Protein AF-A0A8K1LSV9-F1 (afdb_monomer_lite)

Organism: NCBI:txid364589

Secondary structure (DSSP, 8-state):
------S--S---EEEEE-SS-----S------SS----EETTEETHHHHTTT----EEEEE-HHHHSS-HHHHHHHHHHHHHHHHHHHHHHHHHH---GGG-EEEEETHHHHHHHHHHHHSTT-SEEEEES-B-TTTTT--GGGS--GGGSSEEEEE-SSBS-TTTT---B--S--SSEEE-GGGTT--TT------------HHHHHHHHTTT-TTTTSHHHHHHHHHH-TTS------SSHHHHHHHHHHHHHHHHHS--PPPPEEEETTTEEEE-TTTTSSBTTBSS--PPPPTTTTT-EEEEE-TTTTTS-EEE-STTTHHHHHSS--TTS-EEEEE--TT--SSSTHHHHHHHHHHHHS--EEEEEE-HHHHSS-HHHHHHHHHHHHHHHHHHHHHHHHHH---GGGEEEEEETHHHHHHHHHHHHSTT-SEEEEES-B-TTTTT--GGGS--GGGSSSEEEE-SS---TTB--SB--S--SSEEEEETTSS--SS------B--TTTHHHHTT-TTS---HHHHHHHHHHHHHHH-GGG-B-EE-SSHHHHHTTTT-S--TT--PBSGGGGGG-TTTTS-SS-EEEE---SSTT---EEEEEEEEEEE-SEEEEEEEEEEE-SSS-EEEEEEEEEEEETT-EEEEEEEESS-TTT--EEEEEEEEPTTS-TT--EEEEEEEEEETTT--EEEE-----S----------------------S--------PPPPPEEEETTTEEEE-TTTTSSSSSS-S--PPPPHHHH--EEEEEETTEEEEEEEEBTTBTHHHHTSS--TTSEEEEEE-----TT-TTHHHHHHHHHHHHS-EEEEEEE-HHHHSS-HHHHHHHHHHHHHHHHHHHHHHHHHH---GGGEEEEEETTHHHHHHHHHHHSTT-SEEEEES-B-TTTTTS-TTTS--GGGSS-EEEE-SS-S-HHHH---B--S--SSEEEEETTSSS-TT-PPPP--S---HHHHHTT-S---THHHHHHHHHHHHHTT-TTTTBPEE-S-HHHHHTTTT-S--TT--PBSSTTGGGGTTT-SSS-EEEEE---SSSS---EEEEEEEEEEESS-EEEEEEEEEE-SS-B---EEEEEEEE-TT-EEEEEEEESS---S--EEEEEEE-SS--TT---EEEEEEEEEETTS-EEEEE--TT-----SS---EE-------------------------------------------------------------------

Radius of gyration: 41.73 Å; chains: 1; bounding 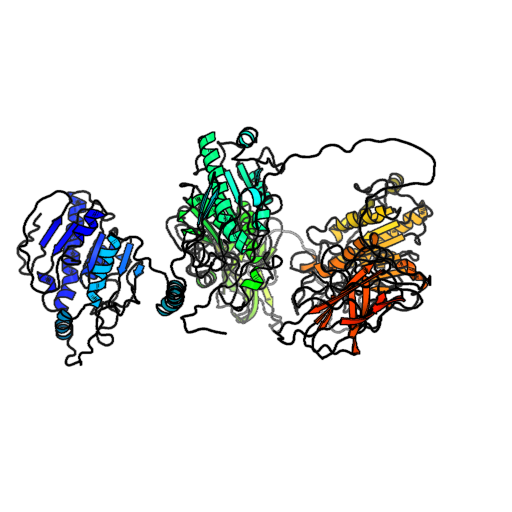box: 132×110×120 Å

Sequence (1258 aa):
MEMRGSDLGTGGIDIAILGQKGMGIPEALAEPSGFATAIKYQGVSIDKFMFHSEDVNCILTDWRGGSSGLYTDAVNNVRVVGAELEYLVNFLEKEYGYSPANIHFIGHSLGAHVAGEAGRRKPGIGRITGLDPAGPLFQYTPAMVRLDPSDAKFVDIIHTHAGHLFFDFAPGILQTCGHLDFYPNGGKKMPGCNQLRVPPATRDINDLMRAYRSFGCGHKRSLRYYAESIITPNGFVGYRCDTYREFVLVVGMWIVAFYLLGRVAGKEVCYPRLGCFTDDPPWSGVPGRLLTGLPESPEEMNISFSLYTRETGNNSQVISAINSSTIQKSHFSSHRRTSFIIHGFGSTGKTGWVVEMCLLLLEVENINCIAVDWKEGAKGTYVSAVNNIRVLGAEVAYFITTLQKMFGYSPYEIHLIGHSLGAHTAGEAGRRIRGIRRITGLDPAGPYFEGTPPMVRLDPTDANFVDVIHSNAAHFPAAGLGMYNTTGHLDFYPNGGTVMPGCTDLIPEMRQSDFEAIIADTTLFGGCHHSRSHEFYFASILYPTGFLAYPCKSYEDFKKGICFPCPQEGCPMMGHYADRFPDKLKRVDQKYFLNTAGDEPFATWRQKVFIKLSGVKKTRGDINLVYYDTQGNSKEYEVANGDLTQDDIYTEYLDVEINPRNTTKIEFLWNKAIFSLLWARLGAETVNIIHGADGHRSETVPFCSLCCCSEFSSPTQEHCPQKTLWDEAAAAQGQVIPGAGDEVCFDRLGCFTDDVPWSGTVERPIHKLPWKPENVETRFLLYTRENPDDFQEVSAVDNSTIEASNFNASRKTKFIVHGFIDNGEENWLSDMCQRMLTVEDVNCFCVSWRRGALCQYTQASNNIRVVGAEIAYFVNVLMDDYDYSPADVHIIGHSLGAHAAGEAGRRRPGIGRITGLDPAQPYFQGTPIEVRLDKTDADFVDVIHTDSAPTIPNLGFGIRPAIGHIDFYPNGGEEMPGCDKNALSQIVDIDGIWEGTRDFVACNHLRSYKYYSDSIIYPDGFLGYPCASYDLFQEGNCFPCPEGGCPNMGHYADRHKDQFKNDFVKLYLNTAETKDFPLWRYKITVTLSGKSKVRGYVNVALYGEDGNTKQYQITKGTLRPDNSYTAYIDADVNVGDITKVKFLWNNNWINPTFPKLGAETITVEVGENRKVTFHADEKLNTLQASKAQVVYQNFYSIRIQGKCFNDANSKSKIEVVDRDCVLPAATIQECCLALEGGFIHYYEELLEMEWSPSETKK

Foldseek 3Di:
DAPDDDDDPADDKGKDKDADDDDDDDPPDDDDFFFDDQLDDVNHHLVVLCNVQHRDIDMDIDPCRQGRDFNVSVLVCLLVLLVVLLVVVCCCCPVPVDFQLPDEAEAAASGLFSLLSNLVSPPAHNEYEYQQYFQVPPAPDDCNSGAAQRSYPFYEYEAQQDDDCVPLVGGGHNDDGGPYYHCVVNRRHDPPQDDDDDDDPDPDPRVSVVVCSPRPPRSSVSSVVVSVCSVVVPPDDDDDDPGVVVVCVQVVVVVVLPVVDDDDFFDKDQDPLQGIDTCPPPNECHVLHPPAGAADDPVQLVKWKWKDFPVCQLNTQIAALVPNVSCVVDPDDLVFFEEEEAEAAQDFQNDDLNSVVRNLCNVQGGHIYIRIGRNSQRDAFNRNVLNHLLVLLSRLLSSVVSCCVPPVRDLLSYEYEAAASGLFSLLSNLVSPPANNEYEYQQHFCRSPASGDCNSGAAQRSYPFYEYEQQQCDDPLQDGRGPVFDRGLEYEQAVQRRHAALFDDGRDRDDPVCVVVVSRDPVPPPGPSRCVSSLLQSLCSVQVQLQWWFFDPGVVCVQVCVRFAPDPQFTAGPHPRRVVRPCSNVDGRTYIYDYFHSDPVRGWWKKKKKFQKDFDQKWFFWKWKWWAFQVGDIDIGTQDGTIDGNVDIGIHIDGHPHDPVGTPDMAIDTDHDPPTDPPTDMDTPWMWMQTRGPRDIDTDHHDDPDDDDDDDDDDDDDDDDDDDDDDDDDDPDDDDDDDFFDKDQDPLLGMDTQPPPNECDPQHPDREAADDCVQLVKWKWKDFLVRLPHTQTDALVDCVSVVVDPDDLVFFEEEEAEAFDDPPCVCLQSLLSSLLNVQGGYTRIDIDRPSQQQAFPSRVLNNLLVLLSRLLSSVVSCCPVPVHFLLSYEYEAAASRQFSLQSNLVSHPARNEYEYQQYFCGSEAPGPSNRGHAQRSYLFYEYEAQQCDPCAFFNRGGPPDQGGLEYECAVQRHHAAQFDGDDGHRDDDRRCVSNVNDDDRCVRSVVSSVLQSLCSVVVPQAFWFFDPGPVCVQVPVRDAHDPLGTAGPHDRNVVCSVVRRPDYTYTYDYFHNDPPTGWWKKKKKFAKAFDDKDFWWKWKKFAADFGIFDIDTQDGGTDDHRDMTMHMDITPDDRDGTFKMKMDIDHDDDDPVQTDMDTQKMWMATNRRDIDMWGDDPPPDDDGPDDDIDMTGDDDDDDDDDDDDDDDDDDDDDDDDDDDDDDDDDDDDDDDDDDDDDDDDDDDDDDDDDDDDDDDDD

pLDDT: mean 77.17, std 22.93, range [21.11, 98.81]

InterPro domains:
  IPR000734 Triacylglycerol lipase family [PR00821] (801-820)
  IPR000734 Triacylglycerol lipase family [PR00821] (822-836)
  IPR000734 Triacylglycerol lipase family [PR00821] (845-860)
  IPR000734 Triacylglycerol lipase family [PR00821] (865-884)
  IPR000734 Triacylglycerol lipase family [PR00821] (888-906)
  IPR000734 Triacylglycerol lipase family [PR00821] (1003-1018)
  IPR000734 Triacylglycerol lipase family [PR00821] (1033-1050)
  IPR000734 Triacylglycerol lipase family [PR00821] (1076-1091)
  IPR000734 Triacylglycerol lipase family [PR00821] (1124-1145)
  IPR000734 Triacylglycerol lipase family [PTHR11610] (717-1145)
  IPR001024 PLAT/LH2 domain [PF01477] (1082-1184)
  IPR001024 PLAT/LH2 domain [PS50095] (1080-1194)
  IPR001024 PLAT/LH2 domain [SM00308] (1080-1194)
  IPR002331 Pancreatic lipase [PR00823] (743-760)
  IPR002331 Pancreatic lipase [PR00823] (760-771)
  IPR002331 Pancreatic lipase [PR00823] (780-792)
  IPR002331 Pancreatic lipase [PR00823] (798-812)
  IPR002331 Pancreatic lipase [PR00823] (821-840)
  IPR002331 Pancreatic lipase [PR00823] (844-863)
  IPR002331 Pancreatic lipase [PR00823] (947-964)

Structure (mmCIF, N/CA/C/O backbone):
data_AF-A0A8K1LSV9-F1
#
_entry.id   AF-A0A8K1LSV9-F1
#
loop_
_atom_site.group_PDB
_atom_site.id
_atom_site.type_symbol
_atom_site.label_atom_id
_atom_site.label_alt_id
_atom_site.label_comp_id
_atom_site.label_asym_id
_atom_site.label_entity_id
_atom_site.label_seq_id
_atom_site.pdbx_PDB_ins_code
_atom_site.Cartn_x
_atom_site.Cartn_y
_atom_site.Cartn_z
_atom_site.occupancy
_atom_site.B_iso_or_equiv
_atom_site.auth_seq_id
_atom_site.auth_comp_id
_atom_site.auth_asym_id
_atom_site.auth_atom_id
_atom_site.pdbx_PDB_model_num
ATOM 1 N N . MET A 1 1 ? 27.856 28.540 60.472 1.00 27.28 1 MET A N 1
ATOM 2 C CA . MET A 1 1 ? 29.181 29.189 60.579 1.00 27.28 1 MET A CA 1
ATOM 3 C C . MET A 1 1 ? 28.986 30.659 60.267 1.00 27.28 1 MET A C 1
ATOM 5 O O . MET A 1 1 ? 28.314 30.929 59.284 1.00 27.28 1 MET A O 1
ATOM 9 N N . GLU A 1 2 ? 29.544 31.584 61.047 1.00 24.48 2 GLU A N 1
ATOM 10 C CA . GLU A 1 2 ? 29.755 32.949 60.545 1.00 24.48 2 GLU A CA 1
ATOM 11 C C . GLU A 1 2 ? 31.036 32.949 59.698 1.00 24.48 2 GLU A C 1
ATOM 13 O O . GLU A 1 2 ? 32.118 32.710 60.233 1.00 24.48 2 GLU A O 1
ATOM 18 N N . MET A 1 3 ? 30.937 33.224 58.396 1.00 30.66 3 MET A N 1
ATOM 19 C CA . MET A 1 3 ? 32.102 33.598 57.587 1.00 30.66 3 MET A CA 1
ATOM 20 C C . MET A 1 3 ? 32.264 35.120 57.640 1.00 30.66 3 MET A C 1
ATOM 22 O O . MET A 1 3 ? 31.788 35.835 56.764 1.00 30.66 3 MET A O 1
ATOM 26 N N . ARG A 1 4 ? 32.923 35.638 58.683 1.00 31.64 4 ARG A N 1
ATOM 27 C CA . ARG A 1 4 ? 33.280 37.064 58.735 1.00 31.64 4 ARG A CA 1
ATOM 28 C C . ARG A 1 4 ? 34.528 37.320 57.892 1.00 31.64 4 ARG A C 1
ATOM 30 O O . ARG A 1 4 ? 35.645 37.196 58.388 1.00 31.64 4 ARG A O 1
ATOM 37 N N . GLY A 1 5 ? 34.323 37.679 56.625 1.00 30.38 5 GLY A N 1
ATOM 38 C CA . GLY A 1 5 ? 35.369 38.270 55.789 1.00 30.38 5 GLY A CA 1
ATOM 39 C C . GLY A 1 5 ? 35.896 39.563 56.423 1.00 30.38 5 GLY A C 1
ATOM 40 O O . GLY A 1 5 ? 35.119 40.391 56.898 1.00 30.38 5 GLY A O 1
ATOM 41 N N . SER A 1 6 ? 37.218 39.712 56.484 1.00 30.22 6 SER A N 1
ATOM 42 C CA . SER A 1 6 ? 37.892 40.807 57.189 1.00 30.22 6 SER A CA 1
ATOM 43 C C . SER A 1 6 ? 38.144 42.033 56.306 1.00 30.22 6 SER A C 1
ATOM 45 O O . SER A 1 6 ? 38.692 41.903 55.214 1.00 30.22 6 SER A O 1
ATOM 47 N N . ASP A 1 7 ? 37.861 43.218 56.850 1.00 33.72 7 ASP A N 1
ATOM 48 C CA . ASP A 1 7 ? 38.488 44.504 56.507 1.00 33.72 7 ASP A CA 1
ATOM 49 C C . ASP A 1 7 ? 38.470 44.970 55.034 1.00 33.72 7 ASP A C 1
ATOM 51 O O . ASP A 1 7 ? 39.445 45.530 54.531 1.00 33.72 7 ASP A O 1
ATOM 55 N N . LEU A 1 8 ? 37.303 44.901 54.383 1.00 29.20 8 LEU A N 1
ATOM 56 C CA . LEU A 1 8 ? 36.921 45.888 53.361 1.00 29.20 8 LEU A CA 1
ATOM 57 C C . LEU A 1 8 ? 35.541 46.487 53.675 1.00 29.20 8 LEU A C 1
ATOM 59 O O . LEU A 1 8 ? 34.577 45.778 53.940 1.00 29.20 8 LEU A O 1
ATOM 63 N N . GLY A 1 9 ? 35.459 47.822 53.669 1.00 32.78 9 GLY A N 1
ATOM 64 C CA . GLY A 1 9 ? 34.334 48.608 54.198 1.00 32.78 9 GLY A CA 1
ATOM 65 C C . GLY A 1 9 ? 33.081 48.680 53.316 1.00 32.78 9 GLY A C 1
ATOM 66 O O . GLY A 1 9 ? 32.521 49.761 53.146 1.00 32.78 9 GLY A O 1
ATOM 67 N N . THR A 1 10 ? 32.639 47.557 52.753 1.00 34.12 10 THR A N 1
ATOM 68 C CA . THR A 1 10 ? 31.407 47.430 51.954 1.00 34.12 10 THR A CA 1
ATOM 69 C C . THR A 1 10 ? 30.484 46.387 52.581 1.00 34.12 10 THR A C 1
ATOM 71 O O . THR A 1 10 ? 30.961 45.371 53.073 1.00 34.12 10 THR A O 1
ATOM 74 N N . GLY A 1 11 ? 29.172 46.652 52.604 1.00 40.78 11 GLY A N 1
ATOM 75 C CA . GLY A 1 11 ? 28.204 45.901 53.417 1.00 40.78 11 GLY A CA 1
ATOM 76 C C . GLY A 1 11 ? 28.251 44.384 53.205 1.00 40.78 11 GLY A C 1
ATOM 77 O O . GLY A 1 11 ? 28.014 43.916 52.094 1.00 40.78 11 GLY A O 1
ATOM 78 N N . GLY A 1 12 ? 28.539 43.646 54.282 1.00 42.34 12 GLY A N 1
ATOM 79 C CA . GLY A 1 12 ? 28.732 42.196 54.258 1.00 42.34 12 GLY A CA 1
ATOM 80 C C . GLY A 1 12 ? 27.479 41.384 53.916 1.00 42.34 12 GLY A C 1
ATOM 81 O O . GLY A 1 12 ? 26.357 41.896 53.900 1.00 42.34 12 GLY A O 1
ATOM 82 N N . ILE A 1 13 ? 27.711 40.097 53.654 1.00 51.66 13 ILE A N 1
ATOM 83 C CA . ILE A 1 13 ? 26.692 39.082 53.381 1.00 51.66 13 ILE A CA 1
ATOM 84 C C . ILE A 1 13 ? 26.620 38.153 54.594 1.00 51.66 13 ILE A C 1
ATOM 86 O O . ILE A 1 13 ? 27.627 37.548 54.960 1.00 51.66 13 ILE A O 1
ATOM 90 N N . ASP A 1 14 ? 25.436 38.006 55.187 1.00 52.88 14 ASP A N 1
ATOM 91 C CA . ASP A 1 14 ? 25.214 37.050 56.274 1.00 52.88 14 ASP A CA 1
ATOM 92 C C . ASP A 1 14 ? 24.697 35.716 55.708 1.00 52.88 14 ASP A C 1
ATOM 94 O O . ASP A 1 14 ? 23.853 35.684 54.808 1.00 52.88 14 ASP A O 1
ATOM 98 N N . ILE A 1 15 ? 25.198 34.594 56.236 1.00 53.72 15 ILE A N 1
ATOM 99 C CA . ILE A 1 15 ? 24.866 33.241 55.762 1.00 53.72 15 ILE A CA 1
ATOM 100 C C . ILE A 1 15 ? 24.307 32.416 56.924 1.00 53.72 15 ILE A C 1
ATOM 102 O O . ILE A 1 15 ? 25.010 32.131 57.896 1.00 53.72 15 ILE A O 1
ATOM 106 N N . ALA A 1 16 ? 23.047 31.993 56.810 1.00 51.34 16 ALA A N 1
ATOM 107 C CA . ALA A 1 16 ? 22.389 31.122 57.783 1.00 51.34 16 ALA A CA 1
ATOM 108 C C . ALA A 1 16 ? 22.194 29.709 57.213 1.00 51.34 16 ALA A C 1
ATOM 110 O O . ALA A 1 16 ? 21.791 29.551 56.064 1.00 51.34 16 ALA A O 1
ATOM 111 N N . ILE A 1 17 ? 22.452 28.683 58.028 1.00 54.06 17 ILE A N 1
ATOM 112 C CA . ILE A 1 17 ? 22.261 27.267 57.675 1.00 54.06 17 ILE A CA 1
ATOM 113 C C . ILE A 1 17 ? 21.156 26.702 58.571 1.00 54.06 17 ILE A C 1
ATOM 115 O O . ILE A 1 17 ? 21.211 26.869 59.791 1.00 54.06 17 ILE A O 1
ATOM 119 N N . LEU A 1 18 ? 20.168 26.042 57.969 1.00 56.78 18 LEU A N 1
ATOM 120 C CA . LEU A 1 18 ? 18.997 25.469 58.634 1.00 56.78 18 LEU A CA 1
ATOM 121 C C . LEU A 1 18 ? 18.892 23.964 58.331 1.00 56.78 18 LEU A C 1
ATOM 123 O O . LEU A 1 18 ? 19.187 23.531 57.217 1.00 56.78 18 LEU A O 1
ATOM 127 N N . GLY A 1 19 ? 18.429 23.175 59.306 1.00 47.16 19 GLY A N 1
ATOM 128 C CA . GLY A 1 19 ? 18.264 21.722 59.177 1.00 47.16 19 GLY A CA 1
ATOM 129 C C . GLY A 1 19 ? 17.201 21.148 60.123 1.00 47.16 19 GLY A C 1
ATOM 130 O O . GLY A 1 19 ? 16.787 21.799 61.083 1.00 47.16 19 GLY A O 1
ATOM 131 N N . GLN A 1 20 ? 16.760 19.914 59.857 1.00 44.75 20 GLN A N 1
ATOM 132 C CA . GLN A 1 20 ? 15.506 19.335 60.376 1.00 44.75 20 GLN A CA 1
ATOM 133 C C . GLN A 1 20 ? 15.377 19.147 61.908 1.00 44.75 20 GLN A C 1
ATOM 135 O O . GLN A 1 20 ? 14.281 18.845 62.381 1.00 44.75 20 GLN A O 1
ATOM 140 N N . LYS A 1 21 ? 16.438 19.304 62.718 1.00 37.66 21 LYS A N 1
ATOM 141 C CA . LYS A 1 21 ? 16.410 19.002 64.170 1.00 37.66 21 LYS A CA 1
ATOM 142 C C . LYS A 1 21 ? 16.628 20.215 65.083 1.00 37.66 21 LYS A C 1
ATOM 144 O O . LYS A 1 21 ? 17.685 20.390 65.675 1.00 37.66 21 LYS A O 1
ATOM 149 N N . GLY A 1 22 ? 15.546 20.969 65.273 1.00 42.62 22 GLY A N 1
ATOM 150 C CA . GLY A 1 22 ? 15.120 21.491 66.580 1.00 42.62 22 GLY A CA 1
ATOM 151 C C . GLY A 1 22 ? 16.071 22.386 67.391 1.00 42.62 22 GLY A C 1
ATOM 152 O O . GLY A 1 22 ? 16.627 21.943 68.391 1.00 42.62 22 GLY A O 1
ATOM 153 N N . MET A 1 23 ? 16.069 23.690 67.101 1.00 32.75 23 MET A N 1
ATOM 154 C CA . MET A 1 23 ? 16.242 24.739 68.120 1.00 32.75 23 MET A CA 1
ATOM 155 C C . MET A 1 23 ? 15.241 25.874 67.877 1.00 32.75 23 MET A C 1
ATOM 157 O O . MET A 1 23 ? 15.140 26.390 66.767 1.00 32.75 23 MET A O 1
ATOM 161 N N . GLY A 1 24 ? 14.499 26.266 68.916 1.00 45.44 24 GLY A N 1
ATOM 162 C CA . GLY A 1 24 ? 13.586 27.410 68.876 1.00 45.44 24 GLY A CA 1
ATOM 163 C C . GLY A 1 24 ? 14.276 28.690 69.348 1.00 45.44 24 GLY A C 1
ATOM 164 O O . GLY A 1 24 ? 14.708 28.764 70.495 1.00 45.44 24 GLY A O 1
ATOM 165 N N . ILE A 1 25 ? 14.368 29.691 68.473 1.00 30.09 25 ILE A N 1
ATOM 166 C CA . ILE A 1 25 ? 14.833 31.061 68.766 1.00 30.09 25 ILE A CA 1
ATOM 167 C C . ILE A 1 25 ? 14.038 32.048 67.865 1.00 30.09 25 ILE A C 1
ATOM 169 O O . ILE A 1 25 ? 13.326 31.583 66.971 1.00 30.09 25 ILE A O 1
ATOM 173 N N . PRO A 1 26 ? 13.968 33.363 68.158 1.00 29.78 26 PRO A N 1
ATOM 174 C CA . PRO A 1 26 ? 12.674 33.988 68.446 1.00 29.78 26 PRO A CA 1
ATOM 175 C C . PRO A 1 26 ? 12.127 34.884 67.322 1.00 29.78 26 PRO A C 1
ATOM 177 O O . PRO A 1 26 ? 12.806 35.183 66.342 1.00 29.78 26 PRO A O 1
ATOM 180 N N . GLU A 1 27 ? 10.906 35.393 67.514 1.00 32.59 27 GLU A N 1
ATOM 181 C CA . GLU A 1 27 ? 10.177 36.319 66.621 1.00 32.59 27 GLU A CA 1
ATOM 182 C C . GLU A 1 27 ? 10.776 37.751 66.559 1.00 32.59 27 GLU A C 1
ATOM 184 O O . GLU A 1 27 ? 10.069 38.744 66.421 1.00 32.59 27 GLU A O 1
ATOM 189 N N . ALA A 1 28 ? 12.102 37.876 66.648 1.00 28.58 28 ALA A N 1
ATOM 190 C CA . ALA A 1 28 ? 12.841 39.137 66.755 1.00 28.58 28 ALA A CA 1
ATOM 191 C C . ALA A 1 28 ? 13.360 39.688 65.405 1.00 28.58 28 ALA A C 1
ATOM 193 O O . ALA A 1 28 ? 14.291 40.489 65.378 1.00 28.58 28 ALA A O 1
ATOM 194 N N . LEU A 1 29 ? 12.760 39.280 64.280 1.00 30.30 29 LEU A N 1
ATOM 195 C CA . LEU A 1 29 ? 13.013 39.840 62.942 1.00 30.30 29 LEU A CA 1
ATOM 196 C C . LEU A 1 29 ? 11.719 40.407 62.337 1.00 30.30 29 LEU A C 1
ATOM 198 O O . LEU A 1 29 ? 11.210 39.924 61.322 1.00 30.30 29 LEU A O 1
ATOM 202 N N . ALA A 1 30 ? 11.194 41.438 63.002 1.00 26.42 30 ALA A N 1
ATOM 203 C CA . ALA A 1 30 ? 10.168 42.323 62.456 1.00 26.42 30 ALA A CA 1
ATOM 204 C C . ALA A 1 30 ? 10.722 43.170 61.287 1.00 26.42 30 ALA A C 1
ATOM 206 O O . ALA A 1 30 ? 11.934 43.296 61.109 1.00 26.42 30 ALA A O 1
ATOM 207 N N . GLU A 1 31 ? 9.829 43.728 60.467 1.00 27.25 31 GLU A N 1
ATOM 208 C CA . GLU A 1 31 ? 10.195 44.452 59.239 1.00 27.25 31 GLU A CA 1
ATOM 209 C C . GLU A 1 31 ? 10.956 45.769 59.519 1.00 27.25 31 GLU A C 1
ATOM 211 O O . GLU A 1 31 ? 10.779 46.378 60.577 1.00 27.25 31 GLU A O 1
ATOM 216 N N . PRO A 1 32 ? 11.784 46.243 58.563 1.00 29.25 32 PRO A N 1
ATOM 217 C CA . PRO A 1 32 ? 11.195 47.077 57.510 1.00 29.25 32 PRO A CA 1
ATOM 218 C C . PRO A 1 32 ? 11.680 46.789 56.073 1.00 29.25 32 PRO A C 1
ATOM 220 O O . PRO A 1 32 ? 12.863 46.617 55.794 1.00 29.25 32 PRO A O 1
ATOM 223 N N . SER A 1 33 ? 10.720 46.823 55.147 1.00 34.44 33 SER A N 1
ATOM 224 C CA . SER A 1 33 ? 10.819 47.120 53.705 1.00 34.44 33 SER A CA 1
ATOM 225 C C . SER A 1 33 ? 12.210 47.335 53.052 1.00 34.44 33 SER A C 1
ATOM 227 O O . SER A 1 33 ? 12.740 48.450 53.076 1.00 34.44 33 SER A O 1
ATOM 229 N N . GLY A 1 34 ? 12.705 46.365 52.265 1.00 32.66 34 GLY A N 1
ATOM 230 C CA . GLY A 1 34 ? 13.712 46.664 51.229 1.00 32.66 34 GLY A CA 1
ATOM 231 C C . GLY A 1 34 ? 14.520 45.493 50.657 1.00 32.66 34 GLY A C 1
ATOM 232 O O . GLY A 1 34 ? 15.462 45.047 51.291 1.00 32.66 34 GLY A O 1
ATOM 233 N N . PHE A 1 35 ? 14.205 45.105 49.413 1.00 36.09 35 PHE A N 1
ATOM 234 C CA . PHE A 1 35 ? 15.020 44.366 48.419 1.00 36.09 35 PHE A CA 1
ATOM 235 C C . PHE A 1 35 ? 15.704 43.023 48.745 1.00 36.09 35 PHE A C 1
ATOM 237 O O . PHE A 1 35 ? 15.903 42.253 47.809 1.00 36.09 35 PHE A O 1
ATOM 244 N N . ALA A 1 36 ? 15.954 42.667 50.001 1.00 38.25 36 ALA A N 1
ATOM 245 C CA . ALA A 1 36 ? 16.224 41.289 50.391 1.00 38.25 36 ALA A CA 1
ATOM 246 C C . ALA A 1 36 ? 15.461 40.930 51.671 1.00 38.25 36 ALA A C 1
ATOM 248 O O . ALA A 1 36 ? 15.223 41.743 52.567 1.00 38.25 36 ALA A O 1
ATOM 249 N N . THR A 1 37 ? 14.967 39.701 51.695 1.00 39.44 37 THR A N 1
ATOM 250 C CA . THR A 1 37 ? 14.207 39.087 52.785 1.00 39.44 37 THR A CA 1
ATOM 251 C C . THR A 1 37 ? 14.241 37.589 52.517 1.00 39.44 37 THR A C 1
ATOM 253 O O . THR A 1 37 ? 14.167 37.192 51.353 1.00 39.44 37 THR A O 1
ATOM 256 N N . ALA A 1 38 ? 14.328 36.753 53.556 1.00 46.75 38 ALA A N 1
ATOM 257 C CA . ALA A 1 38 ? 14.128 35.314 53.384 1.00 46.75 38 ALA A CA 1
ATOM 258 C C . ALA A 1 38 ? 12.792 35.078 52.655 1.00 46.75 38 ALA A C 1
ATOM 260 O O . ALA A 1 38 ? 11.794 35.736 52.975 1.00 46.75 38 ALA A O 1
ATOM 261 N N . ILE A 1 39 ? 12.795 34.221 51.630 1.00 51.72 39 ILE A N 1
ATOM 262 C CA . ILE A 1 39 ? 11.680 34.119 50.685 1.00 51.72 39 ILE A CA 1
ATOM 263 C C . ILE A 1 39 ? 10.452 33.593 51.434 1.00 51.72 39 ILE A C 1
ATOM 265 O O . ILE A 1 39 ? 10.471 32.461 51.901 1.00 51.72 39 ILE A O 1
ATOM 269 N N . LYS A 1 40 ? 9.396 34.406 51.575 1.00 45.44 40 LYS A N 1
ATOM 270 C CA . LYS A 1 40 ? 8.259 34.111 52.465 1.00 45.44 40 LYS A CA 1
ATOM 271 C C . LYS A 1 40 ? 6.909 34.031 51.748 1.00 45.44 40 LYS A C 1
ATOM 273 O O . LYS A 1 40 ? 6.450 35.003 51.148 1.00 45.44 40 LYS A O 1
ATOM 278 N N . TYR A 1 41 ? 6.219 32.909 51.935 1.00 42.75 41 TYR A N 1
ATOM 279 C CA . TYR A 1 41 ? 4.802 32.710 51.633 1.00 42.75 41 TYR A CA 1
ATOM 280 C C . TYR A 1 41 ? 3.976 32.851 52.922 1.00 42.75 41 TYR A C 1
ATOM 282 O O . TYR A 1 41 ? 4.236 32.168 53.905 1.00 42.75 41 TYR A O 1
ATOM 290 N N . GLN A 1 42 ? 3.002 33.768 52.954 1.00 43.88 42 GLN A N 1
ATOM 291 C CA . GLN A 1 42 ? 2.181 34.061 54.151 1.00 43.88 42 GLN A CA 1
ATOM 292 C C . GLN A 1 42 ? 2.998 34.313 55.450 1.00 43.88 42 GLN A C 1
ATOM 294 O O . GLN A 1 42 ? 2.539 34.034 56.551 1.00 43.88 42 GLN A O 1
ATOM 299 N N . GLY A 1 43 ? 4.228 34.832 55.331 1.00 49.66 43 GLY A N 1
ATOM 300 C CA . GLY A 1 43 ? 5.161 35.041 56.454 1.00 49.66 43 GLY A CA 1
ATOM 301 C C . GLY A 1 43 ? 6.043 33.829 56.803 1.00 49.66 43 GLY A C 1
ATOM 302 O O . GLY A 1 43 ? 7.070 33.994 57.467 1.00 49.66 43 GLY A O 1
ATOM 303 N N . VAL A 1 44 ? 5.703 32.641 56.296 1.00 51.31 44 VAL A N 1
ATOM 304 C CA . VAL A 1 44 ? 6.446 31.378 56.423 1.00 51.31 44 VAL A CA 1
ATOM 305 C C . VAL A 1 44 ? 7.517 31.302 55.330 1.00 51.31 44 VAL A C 1
ATOM 307 O O . VAL A 1 44 ? 7.230 31.558 54.166 1.00 51.31 44 VAL A O 1
ATOM 310 N N . SER A 1 45 ? 8.762 30.991 55.690 1.00 62.75 45 SER A N 1
ATOM 311 C CA . SER A 1 45 ? 9.900 30.987 54.754 1.00 62.75 45 SER A CA 1
ATOM 312 C C . SER A 1 45 ? 9.961 29.695 53.917 1.00 62.75 45 SER A C 1
ATOM 314 O O . SER A 1 45 ? 9.556 28.648 54.420 1.00 62.75 45 SER A O 1
ATOM 316 N N . ILE A 1 46 ? 10.424 29.745 52.657 1.00 65.81 46 ILE A N 1
ATOM 317 C CA . ILE A 1 46 ? 10.364 28.603 51.710 1.00 65.81 46 ILE A CA 1
ATOM 318 C C . ILE A 1 46 ? 11.179 27.388 52.184 1.00 65.81 46 ILE A C 1
ATOM 320 O O . ILE A 1 46 ? 10.756 26.260 51.946 1.00 65.81 46 ILE A O 1
ATOM 324 N N . ASP A 1 47 ? 12.260 27.585 52.943 1.00 61.81 47 ASP A N 1
ATOM 325 C CA . ASP A 1 47 ? 12.977 26.508 53.650 1.00 61.81 47 ASP A CA 1
ATOM 326 C C . ASP A 1 47 ? 12.027 25.592 54.446 1.00 61.81 47 ASP A C 1
ATOM 328 O O . ASP A 1 47 ? 12.124 24.369 54.364 1.00 61.81 47 ASP A O 1
ATOM 332 N N . LYS A 1 48 ? 11.017 26.158 55.121 1.00 66.00 48 LYS A N 1
ATOM 333 C CA . LYS A 1 48 ? 10.012 25.379 55.859 1.00 66.00 48 LYS A CA 1
ATOM 334 C C . LYS A 1 48 ? 9.129 24.514 54.962 1.00 66.00 48 LYS A C 1
ATOM 336 O O . LYS A 1 48 ? 8.624 23.512 55.453 1.00 66.00 48 LYS A O 1
ATOM 341 N N . PHE A 1 49 ? 8.941 24.866 53.690 1.00 68.88 49 PHE A N 1
ATOM 342 C CA . PHE A 1 49 ? 8.212 24.038 52.722 1.00 68.88 49 PHE A CA 1
ATOM 343 C C . PHE A 1 49 ? 9.115 22.933 52.153 1.00 68.88 49 PHE A C 1
ATOM 345 O O . PHE A 1 49 ? 8.679 21.785 52.064 1.00 68.88 49 PHE A O 1
ATOM 352 N N . MET A 1 50 ? 10.390 23.236 51.869 1.00 70.50 50 MET A N 1
ATOM 353 C CA . MET A 1 50 ? 11.371 22.221 51.451 1.00 70.50 50 MET A CA 1
ATOM 354 C C . MET A 1 50 ? 11.542 21.129 52.519 1.00 70.50 50 MET A C 1
ATOM 356 O O . MET A 1 50 ? 11.421 19.952 52.205 1.00 70.50 50 MET A O 1
ATOM 360 N N . PHE A 1 51 ? 11.676 21.488 53.804 1.00 71.69 51 PHE A N 1
ATOM 361 C CA . PHE A 1 51 ? 11.819 20.505 54.894 1.00 71.69 51 PHE A CA 1
ATOM 362 C C . PHE A 1 51 ? 10.624 19.543 55.084 1.00 71.69 51 PHE A C 1
ATOM 364 O O . PHE A 1 51 ? 10.760 18.581 55.842 1.00 71.69 51 PHE A O 1
ATOM 371 N N . HIS A 1 52 ? 9.468 19.796 54.452 1.00 66.81 52 HIS A N 1
ATOM 372 C CA . HIS A 1 52 ? 8.309 18.885 54.449 1.00 66.81 52 HIS A CA 1
ATOM 373 C C . HIS A 1 52 ? 8.290 17.915 53.254 1.00 66.81 52 HIS A C 1
ATOM 375 O O . HIS A 1 52 ? 7.515 16.962 53.273 1.00 66.81 52 HIS A O 1
ATOM 381 N N . SER A 1 53 ? 9.096 18.166 52.219 1.00 64.56 53 SER A N 1
ATOM 382 C CA . SER A 1 53 ? 9.111 17.412 50.955 1.00 64.56 53 SER A CA 1
ATOM 383 C C . SER A 1 53 ? 10.437 16.687 50.710 1.00 64.56 53 SER A C 1
ATOM 385 O O . SER A 1 53 ? 10.428 15.583 50.171 1.00 64.56 53 SER A O 1
ATOM 387 N N . GLU A 1 54 ? 11.560 17.265 51.144 1.00 69.31 54 GLU A N 1
ATOM 388 C CA . GLU A 1 54 ? 12.914 16.785 50.856 1.00 69.31 54 GLU A CA 1
ATOM 389 C C . GLU A 1 54 ? 13.821 16.846 52.106 1.00 69.31 54 GLU A C 1
ATOM 391 O O . GLU A 1 54 ? 13.687 17.730 52.958 1.00 69.31 54 GLU A O 1
ATOM 396 N N . ASP A 1 55 ? 14.777 15.915 52.213 1.00 79.31 55 ASP A N 1
ATOM 397 C CA . ASP A 1 55 ? 15.832 15.938 53.241 1.00 79.31 55 ASP A CA 1
ATOM 398 C C . ASP A 1 55 ? 17.032 16.755 52.734 1.00 79.31 55 ASP A C 1
ATOM 400 O O . ASP A 1 55 ? 17.959 16.237 52.109 1.00 79.31 55 ASP A O 1
ATOM 404 N N . VAL A 1 56 ? 16.961 18.073 52.938 1.00 77.56 56 VAL A N 1
ATOM 405 C CA . VAL A 1 56 ? 17.905 19.058 52.387 1.00 77.56 56 VAL A CA 1
ATOM 406 C C . VAL A 1 56 ? 18.484 19.978 53.459 1.00 77.56 56 VAL A C 1
ATOM 408 O O . VAL A 1 56 ? 17.858 20.260 54.479 1.00 77.56 56 VAL A O 1
ATOM 411 N N . ASN A 1 57 ? 19.678 20.517 53.200 1.00 80.94 57 ASN A N 1
ATOM 412 C CA . ASN A 1 57 ? 20.253 21.607 53.989 1.00 80.94 57 ASN A CA 1
ATOM 413 C C . ASN A 1 57 ? 19.881 22.944 53.339 1.00 80.94 57 ASN A C 1
ATOM 415 O O . ASN A 1 57 ? 20.398 23.274 52.272 1.00 80.94 57 ASN A O 1
ATOM 419 N N . CYS A 1 58 ? 19.014 23.734 53.975 1.00 77.19 58 CYS A N 1
ATOM 420 C CA . CYS A 1 58 ? 18.658 25.054 53.453 1.00 77.19 58 CYS A CA 1
ATOM 421 C C . CYS A 1 58 ? 19.691 26.093 53.903 1.00 77.19 58 CYS A C 1
ATOM 423 O O . CYS A 1 58 ? 19.852 26.338 55.102 1.00 77.19 58 CYS A O 1
ATOM 425 N N . ILE A 1 59 ? 20.360 26.731 52.940 1.00 79.56 59 ILE A N 1
ATOM 426 C CA . ILE A 1 59 ? 21.257 27.866 53.175 1.00 79.56 59 ILE A CA 1
ATOM 427 C C . ILE A 1 59 ? 20.544 29.144 52.726 1.00 79.56 59 ILE A C 1
ATOM 429 O O . ILE A 1 59 ? 20.107 29.249 51.582 1.00 79.56 59 ILE A O 1
ATOM 433 N N . LEU A 1 60 ? 20.421 30.118 53.627 1.00 76.00 60 LEU A N 1
ATOM 434 C CA . LEU A 1 60 ? 19.849 31.433 53.344 1.00 76.00 60 LEU A CA 1
ATOM 435 C C . LEU A 1 60 ? 20.970 32.474 53.259 1.00 76.00 60 LEU A C 1
ATOM 437 O O . LEU A 1 60 ? 21.689 32.697 54.235 1.00 76.00 60 LEU A O 1
ATOM 441 N N . THR A 1 61 ? 21.085 33.119 52.099 1.00 75.88 61 THR A N 1
ATOM 442 C CA . THR A 1 61 ? 22.062 34.181 51.816 1.00 75.88 61 THR A CA 1
ATOM 443 C C . THR A 1 61 ? 21.402 35.550 51.944 1.00 75.88 61 THR A C 1
ATOM 445 O O . THR A 1 61 ? 20.539 35.913 51.141 1.00 75.88 61 THR A O 1
ATOM 448 N N . ASP A 1 62 ? 21.813 36.333 52.937 1.00 74.75 62 ASP A N 1
ATOM 449 C CA . ASP A 1 62 ? 21.322 37.690 53.147 1.00 74.75 62 ASP A CA 1
ATOM 450 C C . ASP A 1 62 ? 22.299 38.723 52.578 1.00 74.75 62 ASP A C 1
ATOM 452 O O . ASP A 1 62 ? 23.360 38.983 53.138 1.00 74.75 62 ASP A O 1
ATOM 456 N N . TRP A 1 63 ? 21.904 39.346 51.466 1.00 74.88 63 TRP A N 1
ATOM 457 C CA . TRP A 1 63 ? 22.630 40.449 50.835 1.00 74.88 63 TRP A CA 1
ATOM 458 C C . TRP A 1 63 ? 21.867 41.783 50.918 1.00 74.88 63 TRP A C 1
ATOM 460 O O . TRP A 1 63 ? 21.984 42.632 50.028 1.00 74.88 63 TRP A O 1
ATOM 470 N N . ARG A 1 64 ? 21.080 42.015 51.987 1.00 69.44 64 ARG A N 1
ATOM 471 C CA . ARG A 1 64 ? 20.400 43.309 52.246 1.00 69.44 64 ARG A CA 1
ATOM 472 C C . ARG A 1 64 ? 21.354 44.505 52.158 1.00 69.44 64 ARG A C 1
ATOM 474 O O . ARG A 1 64 ? 20.978 45.540 51.601 1.00 69.44 64 ARG A O 1
ATOM 481 N N . GLY A 1 65 ? 22.592 44.355 52.637 1.00 65.75 65 GLY A N 1
ATOM 482 C CA . GLY A 1 65 ? 23.635 45.384 52.541 1.00 65.75 65 GLY A CA 1
ATOM 483 C C . GLY A 1 65 ? 23.961 45.794 51.099 1.00 65.75 65 GLY A C 1
ATOM 484 O O . GLY A 1 65 ? 24.064 46.984 50.812 1.00 65.75 65 GLY A O 1
ATOM 485 N N . GLY A 1 66 ? 24.039 44.829 50.176 1.00 69.19 66 GLY A N 1
ATOM 486 C CA . GLY A 1 66 ? 24.316 45.074 48.756 1.00 69.19 66 GLY A CA 1
ATOM 487 C C . GLY A 1 66 ? 23.093 45.438 47.902 1.00 69.19 66 GLY A C 1
ATOM 488 O O . GLY A 1 66 ? 23.265 45.973 46.809 1.00 69.19 66 GLY A O 1
ATOM 489 N N . SER A 1 67 ? 21.870 45.169 48.370 1.00 70.81 67 SER A N 1
ATOM 490 C CA . SER A 1 67 ? 20.634 45.276 47.566 1.00 70.81 67 SER A CA 1
ATOM 491 C C . SER A 1 67 ? 19.678 46.409 47.969 1.00 70.81 67 SER A C 1
ATOM 493 O O . SER A 1 67 ? 18.789 46.767 47.198 1.00 70.81 67 SER A O 1
ATOM 495 N N . SER A 1 68 ? 19.836 47.008 49.154 1.00 64.69 68 SER A N 1
ATOM 496 C CA . SER A 1 68 ? 18.888 48.006 49.689 1.00 64.69 68 SER A CA 1
ATOM 497 C C . SER A 1 68 ? 18.993 49.423 49.085 1.00 64.69 68 SER A C 1
ATOM 499 O O . SER A 1 68 ? 18.018 50.186 49.168 1.00 64.69 68 SER A O 1
ATOM 501 N N . GLY A 1 69 ? 20.140 49.754 48.473 1.00 67.06 69 GLY A N 1
ATOM 502 C CA . GLY A 1 69 ? 20.523 51.081 47.964 1.00 67.06 69 GLY A CA 1
ATOM 503 C C . GLY A 1 69 ? 19.815 51.543 46.679 1.00 67.06 69 GLY A C 1
ATOM 504 O O . GLY A 1 69 ? 18.600 51.370 46.519 1.00 67.06 69 GLY A O 1
ATOM 505 N N . LEU A 1 70 ? 20.561 52.183 45.766 1.00 70.12 70 LEU A N 1
ATOM 506 C CA . LEU A 1 70 ? 20.067 52.458 44.412 1.00 70.12 70 LEU A CA 1
ATOM 507 C C . LEU A 1 70 ? 19.982 51.146 43.620 1.00 70.12 70 LEU A C 1
ATOM 509 O O . LEU A 1 70 ? 20.751 50.212 43.846 1.00 70.12 70 LEU A O 1
ATOM 513 N N . TYR A 1 71 ? 19.052 51.076 42.668 1.00 72.62 71 TYR A N 1
ATOM 514 C CA . TYR A 1 71 ? 18.871 49.885 41.840 1.00 72.62 71 TYR A CA 1
ATOM 515 C C . TYR A 1 71 ? 20.095 49.631 40.948 1.00 72.62 71 TYR A C 1
ATOM 517 O O . TYR A 1 71 ? 20.512 48.488 40.794 1.00 72.62 71 TYR A O 1
ATOM 525 N N . THR A 1 72 ? 20.725 50.691 40.430 1.00 69.88 72 THR A N 1
ATOM 526 C CA . THR A 1 72 ? 21.997 50.607 39.688 1.00 69.88 72 THR A CA 1
ATOM 527 C C . THR A 1 72 ? 23.114 49.948 40.496 1.00 69.88 72 THR A C 1
ATOM 529 O O . THR A 1 72 ? 23.884 49.155 39.959 1.00 69.88 72 THR A O 1
ATOM 532 N N . ASP A 1 73 ? 23.178 50.233 41.794 1.00 73.06 73 ASP A N 1
ATOM 533 C CA . ASP A 1 73 ? 24.237 49.738 42.674 1.00 73.06 73 ASP A CA 1
ATOM 534 C C . ASP A 1 73 ? 23.970 48.268 43.020 1.00 73.06 73 ASP A C 1
ATOM 536 O O . ASP A 1 73 ? 24.864 47.431 42.920 1.00 73.06 73 ASP A O 1
ATOM 540 N N . ALA A 1 74 ? 22.707 47.931 43.309 1.00 75.00 74 ALA A N 1
ATOM 541 C CA . ALA A 1 74 ? 22.258 46.555 43.510 1.00 75.00 74 ALA A CA 1
ATOM 542 C C . ALA A 1 74 ? 22.504 45.664 42.276 1.00 75.00 74 ALA A C 1
ATOM 544 O O . ALA A 1 74 ? 22.889 44.508 42.434 1.00 75.00 74 ALA A O 1
ATOM 545 N N . VAL A 1 75 ? 22.341 46.202 41.059 1.00 78.56 75 VAL A N 1
ATOM 546 C CA . VAL A 1 75 ? 22.676 45.519 39.795 1.00 78.56 75 VAL A CA 1
ATOM 547 C C . VAL A 1 75 ? 24.179 45.262 39.672 1.00 78.56 75 VAL A C 1
ATOM 549 O O . VAL A 1 75 ? 24.574 44.146 39.343 1.00 78.56 75 VAL A O 1
ATOM 552 N N . ASN A 1 76 ? 25.031 46.243 39.985 1.00 77.94 76 ASN A N 1
ATOM 553 C CA . ASN A 1 76 ? 26.486 46.047 39.973 1.00 77.94 76 ASN A CA 1
ATOM 554 C C . ASN A 1 76 ? 26.935 45.006 41.020 1.00 77.94 76 ASN A C 1
ATOM 556 O O . ASN A 1 76 ? 27.787 44.160 40.736 1.00 77.94 76 ASN A O 1
ATOM 560 N N . ASN A 1 77 ? 26.309 45.017 42.200 1.00 82.00 77 ASN A N 1
ATOM 561 C CA . ASN A 1 77 ? 26.605 44.102 43.303 1.00 82.00 77 ASN A CA 1
ATOM 562 C C . ASN A 1 77 ? 26.233 42.635 43.016 1.00 82.00 77 ASN A C 1
ATOM 564 O O . ASN A 1 77 ? 26.764 41.750 43.688 1.00 82.00 77 ASN A O 1
ATOM 568 N N . VAL A 1 78 ? 25.413 42.345 41.992 1.00 85.12 78 VAL A N 1
ATOM 569 C CA . VAL A 1 78 ? 25.107 40.966 41.551 1.00 85.12 78 VAL A CA 1
ATOM 570 C C . VAL A 1 78 ? 26.385 40.158 41.298 1.00 85.12 78 VAL A C 1
ATOM 572 O O . VAL A 1 78 ? 26.480 39.005 41.717 1.00 85.12 78 VAL A O 1
ATOM 575 N N . ARG A 1 79 ? 27.400 40.778 40.676 1.00 82.56 79 ARG A N 1
ATOM 576 C CA . ARG A 1 79 ? 28.692 40.131 40.382 1.00 82.56 79 ARG A CA 1
ATOM 577 C C . ARG A 1 79 ? 29.530 39.827 41.618 1.00 82.56 79 ARG A C 1
ATOM 579 O O . ARG A 1 79 ? 30.313 38.883 41.596 1.00 82.56 79 ARG A O 1
ATOM 586 N N . VAL A 1 80 ? 29.379 40.628 42.672 1.00 84.69 80 VAL A N 1
ATOM 587 C CA . VAL A 1 80 ? 30.085 40.434 43.944 1.00 84.69 80 VAL A CA 1
ATOM 588 C C . VAL A 1 80 ? 29.446 39.269 44.694 1.00 84.69 80 VAL A C 1
ATOM 590 O O . VAL A 1 80 ? 30.121 38.302 45.019 1.00 84.69 80 VAL A O 1
ATOM 593 N N . VAL A 1 81 ? 28.123 39.292 44.868 1.00 84.06 81 VAL A N 1
ATOM 594 C CA . VAL A 1 81 ? 27.394 38.244 45.606 1.00 84.06 81 VAL A CA 1
ATOM 595 C C . VAL A 1 81 ? 27.469 36.892 44.883 1.00 84.06 81 VAL A C 1
ATOM 597 O O . VAL A 1 81 ? 27.591 35.861 45.538 1.00 84.06 81 VAL A O 1
ATOM 600 N N . GLY A 1 82 ? 27.476 36.876 43.544 1.00 86.44 82 GLY A N 1
ATOM 601 C CA . GLY A 1 82 ? 27.715 35.654 42.766 1.00 86.44 82 GLY A CA 1
ATOM 602 C C . GLY A 1 82 ? 29.113 35.050 42.979 1.00 86.44 82 GLY A C 1
ATOM 603 O O . GLY A 1 82 ? 29.255 33.831 42.970 1.00 86.44 82 GLY A O 1
ATOM 604 N N . ALA A 1 83 ? 30.136 35.876 43.229 1.00 86.31 83 ALA A N 1
ATOM 605 C CA . ALA A 1 83 ? 31.478 35.406 43.582 1.00 86.31 83 ALA A CA 1
ATOM 606 C C . ALA A 1 83 ? 31.546 34.862 45.020 1.00 86.31 83 ALA A C 1
ATOM 608 O O . ALA A 1 83 ? 32.133 33.812 45.253 1.00 86.31 83 ALA A O 1
ATOM 609 N N . GLU A 1 84 ? 30.891 35.523 45.975 1.00 86.38 84 GLU A N 1
ATOM 610 C CA . GLU A 1 84 ? 30.832 35.074 47.376 1.00 86.38 84 GLU A CA 1
ATOM 611 C C . GLU A 1 84 ? 30.055 33.746 47.525 1.00 86.38 84 GLU A C 1
ATOM 613 O O . GLU A 1 84 ? 30.420 32.885 48.328 1.00 86.38 84 GLU A O 1
ATOM 618 N N . LEU A 1 85 ? 29.029 33.520 46.693 1.00 87.50 85 LEU A N 1
ATOM 619 C CA . LEU A 1 85 ? 28.372 32.212 46.578 1.00 87.50 85 LEU A CA 1
ATOM 620 C C . LEU A 1 85 ? 29.284 31.141 45.964 1.00 87.50 85 LEU A C 1
ATOM 622 O O . LEU A 1 85 ? 29.284 30.008 46.441 1.00 87.50 85 LEU A O 1
ATOM 626 N N . GLU A 1 86 ? 30.068 31.468 44.935 1.00 91.50 86 GLU A N 1
ATOM 627 C CA . GLU A 1 86 ? 31.037 30.528 44.355 1.00 91.50 86 GLU A CA 1
ATOM 628 C C . GLU A 1 86 ? 32.138 30.151 45.360 1.00 91.50 86 GLU A C 1
ATOM 630 O O . GLU A 1 86 ? 32.457 28.967 45.498 1.00 91.50 86 GLU A O 1
ATOM 635 N N . TYR A 1 87 ? 32.625 31.111 46.151 1.00 89.94 87 TYR A N 1
ATOM 636 C CA . TYR A 1 87 ? 33.538 30.855 47.265 1.00 89.94 87 TYR A CA 1
ATOM 637 C C . TYR A 1 87 ? 32.937 29.879 48.292 1.00 89.94 87 TYR A C 1
ATOM 639 O O . TYR A 1 87 ? 33.602 28.917 48.685 1.00 89.94 87 TYR A O 1
ATOM 647 N N . LEU A 1 88 ? 31.662 30.055 48.670 1.00 86.50 88 LEU A N 1
ATOM 648 C CA . LEU A 1 88 ? 30.958 29.114 49.550 1.00 86.50 88 LEU A CA 1
ATOM 649 C C . LEU A 1 88 ? 30.861 27.705 48.938 1.00 86.50 88 LEU A C 1
ATOM 651 O O . LEU A 1 88 ? 31.102 26.724 49.643 1.00 86.50 88 LEU A O 1
ATOM 655 N N . VAL A 1 89 ? 30.539 27.577 47.645 1.00 90.00 89 VAL A N 1
ATOM 656 C CA . VAL A 1 89 ? 30.472 26.259 46.984 1.00 90.00 89 VAL A CA 1
ATOM 657 C C . VAL A 1 89 ? 31.848 25.596 46.926 1.00 90.00 89 VAL A C 1
ATOM 659 O O . VAL A 1 89 ? 31.962 24.416 47.250 1.00 90.00 89 VAL A O 1
ATOM 662 N N . ASN A 1 90 ? 32.900 26.340 46.578 1.00 91.06 90 ASN A N 1
ATOM 663 C CA . ASN A 1 90 ? 34.273 25.833 46.588 1.00 91.06 90 ASN A CA 1
ATOM 664 C C . ASN A 1 90 ? 34.712 25.386 47.992 1.00 91.06 90 ASN A C 1
ATOM 666 O O . ASN A 1 90 ? 35.388 24.369 48.121 1.00 91.06 90 ASN A O 1
ATOM 670 N N . PHE A 1 91 ? 34.307 26.100 49.047 1.00 89.75 91 PHE A N 1
ATOM 671 C CA . PHE A 1 91 ? 34.559 25.703 50.434 1.00 89.75 91 PHE A CA 1
ATOM 672 C C . PHE A 1 91 ? 33.839 24.393 50.803 1.00 89.75 91 PHE A C 1
ATOM 674 O O . PHE A 1 91 ? 34.455 23.496 51.379 1.00 89.75 91 PHE A O 1
ATOM 681 N N . LEU A 1 92 ? 32.562 24.244 50.432 1.00 88.12 92 LEU A N 1
ATOM 682 C CA . LEU A 1 92 ? 31.789 23.016 50.671 1.00 88.12 92 LEU A CA 1
ATOM 683 C C . LEU A 1 92 ? 32.341 21.814 49.882 1.00 88.12 92 LEU A C 1
ATOM 685 O O . LEU A 1 92 ? 32.437 20.711 50.421 1.00 88.12 92 LEU A O 1
ATOM 689 N N . GLU A 1 93 ? 32.756 22.017 48.633 1.00 89.62 93 GLU A N 1
ATOM 690 C CA . GLU A 1 93 ? 33.389 20.977 47.816 1.00 89.62 93 GLU A CA 1
ATOM 691 C C . GLU A 1 93 ? 34.759 20.570 48.380 1.00 89.62 93 GLU A C 1
ATOM 693 O O . GLU A 1 93 ? 35.025 19.382 48.557 1.00 89.62 93 GLU A O 1
ATOM 698 N N . LYS A 1 94 ? 35.620 21.540 48.713 1.00 90.50 94 LYS A N 1
ATOM 699 C CA . LYS A 1 94 ? 37.008 21.290 49.126 1.00 90.50 94 LYS A CA 1
ATOM 700 C C . LYS A 1 94 ? 37.142 20.753 50.551 1.00 90.50 94 LYS A C 1
ATOM 702 O O . LYS A 1 94 ? 37.916 19.825 50.767 1.00 90.50 94 LYS A O 1
ATOM 707 N N . GLU A 1 95 ? 36.433 21.337 51.517 1.00 90.12 95 GLU A N 1
ATOM 708 C CA . GLU A 1 95 ? 36.592 20.994 52.940 1.00 90.12 95 GLU A CA 1
ATOM 709 C C . GLU A 1 95 ? 35.636 19.875 53.397 1.00 90.12 95 GLU A C 1
ATOM 711 O O . GLU A 1 95 ? 35.894 19.228 54.411 1.00 90.12 95 GLU A O 1
ATOM 716 N N . TYR A 1 96 ? 34.548 19.622 52.653 1.00 86.06 96 TYR A N 1
ATOM 717 C CA . TYR A 1 96 ? 33.530 18.614 52.997 1.00 86.06 96 TYR A CA 1
ATOM 718 C C . TYR A 1 96 ? 33.238 17.593 51.883 1.00 86.06 96 TYR A C 1
ATOM 720 O O . TYR A 1 96 ? 32.421 16.696 52.089 1.00 86.06 96 TYR A O 1
ATOM 728 N N . GLY A 1 97 ? 33.880 17.691 50.713 1.00 87.12 97 GLY A N 1
ATOM 729 C CA . GLY A 1 97 ? 33.647 16.779 49.585 1.00 87.12 97 GLY A CA 1
ATOM 730 C C . GLY A 1 97 ? 32.278 16.944 48.912 1.00 87.12 97 GLY A C 1
ATOM 731 O O . GLY A 1 97 ? 31.836 16.043 48.197 1.00 87.12 97 GLY A O 1
ATOM 732 N N . TYR A 1 98 ? 31.567 18.049 49.162 1.00 87.69 98 TYR A N 1
ATOM 733 C CA . TYR A 1 98 ? 30.191 18.225 48.702 1.00 87.69 98 TYR A CA 1
ATOM 734 C C . TYR A 1 98 ? 30.129 18.511 47.195 1.00 87.69 98 TYR A C 1
ATOM 736 O O . TYR A 1 98 ? 30.649 19.520 46.725 1.00 87.69 98 TYR A O 1
ATOM 744 N N . SER A 1 99 ? 29.464 17.647 46.423 1.00 92.50 99 SER A N 1
ATOM 745 C CA . SER A 1 99 ? 29.400 17.810 44.966 1.00 92.50 99 SER A CA 1
ATOM 746 C C . SER A 1 99 ? 28.543 19.021 44.554 1.00 92.50 99 SER A C 1
ATOM 748 O O . SER A 1 99 ? 27.371 19.076 44.937 1.00 92.50 99 SER A O 1
ATOM 750 N N . PRO A 1 100 ? 29.040 19.932 43.691 1.00 91.19 100 PRO A N 1
ATOM 751 C CA . PRO A 1 100 ? 28.236 21.015 43.111 1.00 91.19 100 PRO A CA 1
ATOM 752 C C . PRO A 1 100 ? 26.988 20.515 42.369 1.00 91.19 100 PRO A C 1
ATOM 754 O O . PRO A 1 100 ? 25.968 21.200 42.331 1.00 91.19 100 PRO A O 1
ATOM 757 N N . ALA A 1 101 ? 27.030 19.285 41.845 1.00 91.88 101 ALA A N 1
ATOM 758 C CA . ALA A 1 101 ? 25.896 18.640 41.186 1.00 91.88 101 ALA A CA 1
ATOM 759 C C . ALA A 1 101 ? 24.675 18.438 42.103 1.00 91.88 101 ALA A C 1
ATOM 761 O O . ALA A 1 101 ? 23.574 18.257 41.591 1.00 91.88 101 ALA A O 1
ATOM 762 N N . ASN A 1 102 ? 24.866 18.495 43.425 1.00 91.62 102 ASN A N 1
ATOM 763 C CA . ASN A 1 102 ? 23.813 18.365 44.433 1.00 91.62 102 ASN A CA 1
ATOM 764 C C . ASN A 1 102 ? 23.316 19.736 44.940 1.00 91.62 102 ASN A C 1
ATOM 766 O O . ASN A 1 102 ? 22.581 19.798 45.921 1.00 91.62 102 ASN A O 1
ATOM 770 N N . ILE A 1 103 ? 23.734 20.842 44.311 1.00 92.31 103 ILE A N 1
ATOM 771 C CA . ILE A 1 103 ? 23.346 22.204 44.698 1.00 92.31 103 ILE A CA 1
ATOM 772 C C . ILE A 1 103 ? 22.206 22.705 43.813 1.00 92.31 103 ILE A C 1
ATOM 774 O O . ILE A 1 103 ? 22.278 22.654 42.582 1.00 92.31 103 ILE A O 1
ATOM 778 N N . HIS A 1 104 ? 21.180 23.250 44.467 1.00 93.12 104 HIS A N 1
ATOM 779 C CA . HIS A 1 104 ? 20.068 23.961 43.847 1.00 93.12 104 HIS A CA 1
ATOM 780 C C . HIS A 1 104 ? 20.058 25.411 44.342 1.00 93.12 104 HIS A C 1
ATOM 782 O O . HIS A 1 104 ? 19.770 25.673 45.508 1.00 93.12 104 HIS A O 1
ATOM 788 N N . PHE A 1 105 ? 20.376 26.369 43.468 1.00 94.19 105 PHE A N 1
ATOM 789 C CA . PHE A 1 105 ? 20.196 27.791 43.775 1.00 94.19 105 PHE A CA 1
ATOM 790 C C . PHE A 1 105 ? 18.788 28.253 43.383 1.00 94.19 105 PHE A C 1
ATOM 792 O O . PHE A 1 105 ? 18.327 27.988 42.275 1.00 94.19 105 PHE A O 1
ATOM 799 N N . ILE A 1 106 ? 18.114 28.999 44.258 1.00 90.94 106 ILE A N 1
ATOM 800 C CA . ILE A 1 106 ? 16.781 29.563 44.001 1.00 90.94 106 ILE A CA 1
ATOM 801 C C . ILE A 1 106 ? 16.869 31.076 44.197 1.00 90.94 106 ILE A C 1
ATOM 803 O O . ILE A 1 106 ? 17.173 31.549 45.293 1.00 90.94 106 ILE A O 1
ATOM 807 N N . GLY A 1 107 ? 16.626 31.844 43.134 1.00 89.69 107 GLY A N 1
ATOM 808 C CA . GLY A 1 107 ? 16.842 33.290 43.120 1.00 89.69 107 GLY A CA 1
ATOM 809 C C . GLY A 1 107 ? 15.624 34.060 42.625 1.00 89.69 107 GLY A C 1
ATOM 810 O O . GLY A 1 107 ? 15.053 33.722 41.595 1.00 89.69 107 GLY A O 1
ATOM 811 N N . HIS A 1 108 ? 15.238 35.127 43.332 1.00 88.38 108 HIS A N 1
ATOM 812 C CA . HIS A 1 108 ? 14.138 36.016 42.929 1.00 88.38 108 HIS A CA 1
ATOM 813 C C . HIS A 1 108 ? 14.648 37.348 42.393 1.00 88.38 108 HIS A C 1
ATOM 815 O O . HIS A 1 108 ? 15.532 37.947 43.010 1.00 88.38 108 HIS A O 1
ATOM 821 N N . SER A 1 109 ? 14.067 37.858 41.301 1.00 87.94 109 SER A N 1
ATOM 822 C CA . SER A 1 109 ? 14.424 39.171 40.747 1.00 87.94 109 SER A CA 1
ATOM 823 C C . SER A 1 109 ? 15.938 39.254 40.455 1.00 87.94 109 SER A C 1
ATOM 825 O O . SER A 1 109 ? 16.472 38.389 39.762 1.00 87.94 109 SER A O 1
ATOM 827 N N . LEU A 1 110 ? 16.666 40.231 41.014 1.00 84.94 110 LEU A N 1
ATOM 828 C CA . LEU A 1 110 ? 18.136 40.307 40.936 1.00 84.94 110 LEU A CA 1
ATOM 829 C C . LEU A 1 110 ? 18.839 39.040 41.463 1.00 84.94 110 LEU A C 1
ATOM 831 O O . LEU A 1 110 ? 19.894 38.665 40.957 1.00 84.94 110 LEU A O 1
ATOM 835 N N . GLY A 1 111 ? 18.245 38.351 42.441 1.00 88.00 111 GLY A N 1
ATOM 836 C CA . GLY A 1 111 ? 18.760 37.098 42.994 1.00 88.00 111 GLY A CA 1
ATOM 837 C C . GLY A 1 111 ? 18.827 35.955 41.976 1.00 88.00 111 GLY A C 1
ATOM 838 O O . GLY A 1 111 ? 19.683 35.085 42.105 1.00 88.00 111 GLY A O 1
ATOM 839 N N . ALA A 1 112 ? 17.992 35.967 40.930 1.00 92.25 112 ALA A N 1
ATOM 840 C CA . ALA A 1 112 ? 18.088 34.998 39.835 1.00 92.25 112 ALA A CA 1
ATOM 841 C C . ALA A 1 112 ? 19.394 35.177 39.036 1.00 92.25 112 ALA A C 1
ATOM 843 O O . ALA A 1 112 ? 20.019 34.204 38.624 1.00 92.25 112 ALA A O 1
ATOM 844 N N . HIS A 1 113 ? 19.848 36.422 38.863 1.00 92.75 113 HIS A N 1
ATOM 845 C CA . HIS A 1 113 ? 21.112 36.733 38.189 1.00 92.75 113 HIS A CA 1
ATOM 846 C C . HIS A 1 113 ? 22.328 36.526 39.102 1.00 92.75 113 HIS A C 1
ATOM 848 O O . HIS A 1 113 ? 23.389 36.161 38.608 1.00 92.75 113 HIS A O 1
ATOM 854 N N . VAL A 1 114 ? 22.163 36.665 40.425 1.00 92.38 114 VAL A N 1
ATOM 855 C CA . VAL A 1 114 ? 23.166 36.236 41.420 1.00 92.38 114 VAL A CA 1
ATOM 856 C C . VAL A 1 114 ? 23.401 34.723 41.337 1.00 92.38 114 VAL A C 1
ATOM 858 O O . VAL A 1 114 ? 24.549 34.290 41.295 1.00 92.38 114 VAL A O 1
ATOM 861 N N . ALA A 1 115 ? 22.330 33.925 41.253 1.00 93.69 115 ALA A N 1
ATOM 862 C CA . ALA A 1 115 ? 22.424 32.473 41.089 1.00 93.69 115 ALA A CA 1
ATOM 863 C C . ALA A 1 115 ? 23.089 32.071 39.757 1.00 93.69 115 ALA A C 1
ATOM 865 O O . ALA A 1 115 ? 23.969 31.212 39.753 1.00 93.69 115 ALA A O 1
ATOM 866 N N . GLY A 1 116 ? 22.721 32.729 38.649 1.00 93.12 116 GLY A N 1
ATOM 867 C CA . GLY A 1 116 ? 23.354 32.524 37.339 1.00 93.12 116 GLY A CA 1
ATOM 868 C C . GLY A 1 116 ? 24.847 32.860 37.331 1.00 93.12 116 GLY A C 1
ATOM 869 O O . GLY A 1 116 ? 25.667 32.070 36.876 1.00 93.12 116 GLY A O 1
ATOM 870 N N . GLU A 1 117 ? 25.235 33.994 37.918 1.00 92.88 117 GLU A N 1
ATOM 871 C CA . GLU A 1 117 ? 26.644 34.379 38.057 1.00 92.88 117 GLU A CA 1
ATOM 872 C C . GLU A 1 117 ? 27.443 33.400 38.937 1.00 92.88 117 GLU A C 1
ATOM 874 O O . GLU A 1 117 ? 28.588 33.087 38.610 1.00 92.88 117 GLU A O 1
ATOM 879 N N . ALA A 1 118 ? 26.851 32.878 40.018 1.00 93.00 118 ALA A N 1
ATOM 880 C CA . ALA A 1 118 ? 27.487 31.864 40.859 1.00 93.00 118 ALA A CA 1
ATOM 881 C C . ALA A 1 118 ? 27.706 30.541 40.102 1.00 93.00 118 ALA A C 1
ATOM 883 O O . ALA A 1 118 ? 28.810 29.997 40.122 1.00 93.00 118 ALA A O 1
ATOM 884 N N . GLY A 1 119 ? 26.692 30.052 39.379 1.00 93.25 119 GLY A N 1
ATOM 885 C CA . GLY A 1 119 ? 26.799 28.836 38.563 1.00 93.25 119 GLY A CA 1
ATOM 886 C C . GLY A 1 119 ? 27.764 28.971 37.380 1.00 93.25 119 GLY A C 1
ATOM 887 O O . GLY A 1 119 ? 28.570 28.079 37.125 1.00 93.25 119 GLY A O 1
ATOM 888 N N . ARG A 1 120 ? 27.799 30.142 36.737 1.00 92.69 120 ARG A N 1
ATOM 889 C CA . ARG A 1 120 ? 28.785 30.491 35.701 1.00 92.69 120 ARG A CA 1
ATOM 890 C C . ARG A 1 120 ? 30.226 30.459 36.205 1.00 92.69 120 ARG A C 1
ATOM 892 O O . ARG A 1 120 ? 31.120 30.036 35.475 1.00 92.69 120 ARG A O 1
ATOM 899 N N . ARG A 1 121 ? 30.461 30.928 37.435 1.00 92.19 121 ARG A N 1
ATOM 900 C CA . ARG A 1 121 ? 31.780 30.882 38.089 1.00 92.19 121 ARG A CA 1
ATOM 901 C C . ARG A 1 121 ? 32.132 29.475 38.566 1.00 92.19 121 ARG A C 1
ATOM 903 O O . ARG A 1 121 ? 33.301 29.104 38.512 1.00 92.19 121 ARG A O 1
ATOM 910 N N . LYS A 1 122 ? 31.128 28.679 38.953 1.00 92.88 122 LYS A N 1
ATOM 911 C CA . LYS A 1 122 ? 31.275 27.289 39.399 1.00 92.88 122 LYS A CA 1
ATOM 912 C C . LYS A 1 122 ? 30.560 26.289 38.472 1.00 92.88 122 LYS A C 1
ATOM 914 O O . LYS A 1 122 ? 29.501 25.776 38.836 1.00 92.88 122 LYS A O 1
ATOM 919 N N . PRO A 1 123 ? 31.138 25.946 37.305 1.00 86.75 123 PRO A N 1
ATOM 920 C CA . PRO A 1 123 ? 30.566 24.939 36.417 1.00 86.75 123 PRO A CA 1
ATOM 921 C C . PRO A 1 123 ? 30.240 23.626 37.141 1.00 86.75 123 PRO A C 1
ATOM 923 O O . PRO A 1 123 ? 31.033 23.124 37.938 1.00 86.75 123 PRO A O 1
ATOM 926 N N . GLY A 1 124 ? 29.076 23.051 36.828 1.00 87.44 124 GLY A N 1
ATOM 927 C CA . GLY A 1 124 ? 28.625 21.769 37.377 1.00 87.44 124 GLY A CA 1
ATOM 928 C C . GLY A 1 124 ? 27.536 21.841 38.453 1.00 87.44 124 GLY A C 1
ATOM 929 O O . GLY A 1 124 ? 27.134 20.774 38.922 1.00 87.44 124 GLY A O 1
ATOM 930 N N . ILE A 1 125 ? 27.031 23.036 38.805 1.00 96.88 125 ILE A N 1
ATOM 931 C CA . ILE A 1 125 ? 25.833 23.207 39.654 1.00 96.88 125 ILE A CA 1
ATOM 932 C C . ILE A 1 125 ? 24.669 22.343 39.141 1.00 96.88 125 ILE A C 1
ATOM 934 O O . ILE A 1 125 ? 24.418 22.270 37.935 1.00 96.88 125 ILE A O 1
ATOM 938 N N . GLY A 1 126 ? 23.959 21.693 40.067 1.00 94.75 126 GLY A N 1
ATOM 939 C CA . GLY A 1 126 ? 22.824 20.816 39.775 1.00 94.75 126 GLY A CA 1
ATOM 940 C C . GLY A 1 126 ? 21.644 21.543 39.133 1.00 94.75 126 GLY A C 1
ATOM 941 O O . GLY A 1 126 ? 21.240 21.198 38.024 1.00 94.75 126 GLY A O 1
ATOM 942 N N . ARG A 1 127 ? 21.101 22.563 39.809 1.00 96.31 127 ARG A N 1
ATOM 943 C CA . ARG A 1 127 ? 19.923 23.310 39.336 1.00 96.31 127 ARG A CA 1
ATOM 944 C C . ARG A 1 127 ? 19.970 24.791 39.709 1.00 96.31 127 ARG A C 1
ATOM 946 O O . ARG A 1 127 ? 20.442 25.150 40.788 1.00 96.31 127 ARG A O 1
ATOM 953 N N . ILE A 1 128 ? 19.410 25.648 38.857 1.00 97.25 128 ILE A N 1
ATOM 954 C CA . ILE A 1 128 ? 19.066 27.036 39.201 1.00 97.25 128 ILE A CA 1
ATOM 955 C C . ILE A 1 128 ? 17.584 27.279 38.903 1.00 97.25 128 ILE A C 1
ATOM 957 O O . ILE A 1 128 ? 17.152 27.059 37.778 1.00 97.25 128 ILE A O 1
ATOM 961 N N . THR A 1 129 ? 16.820 27.798 39.868 1.00 95.25 129 THR A N 1
ATOM 962 C CA . THR A 1 129 ? 15.449 28.275 39.620 1.00 95.25 129 THR A CA 1
ATOM 963 C C . THR A 1 129 ? 15.369 29.801 39.691 1.00 95.25 129 THR A C 1
ATOM 965 O O . THR A 1 129 ? 15.647 30.407 40.730 1.00 95.25 129 THR A O 1
ATOM 968 N N . GLY A 1 130 ? 14.967 30.426 38.582 1.00 94.44 130 GLY A N 1
ATOM 969 C CA . GLY A 1 130 ? 14.770 31.868 38.443 1.00 94.44 130 GLY A CA 1
ATOM 970 C C . GLY A 1 130 ? 13.316 32.281 38.681 1.00 94.44 130 GLY A C 1
ATOM 971 O O . GLY A 1 130 ? 12.443 32.065 37.846 1.00 94.44 130 GLY A O 1
ATOM 972 N N . LEU A 1 131 ? 13.035 32.928 39.807 1.00 92.25 131 LEU A N 1
ATOM 973 C CA . LEU A 1 131 ? 11.698 33.413 40.149 1.00 92.25 131 LEU A CA 1
ATOM 974 C C . LEU A 1 131 ? 11.560 34.880 39.711 1.00 92.25 131 LEU A C 1
ATOM 976 O O . LEU A 1 131 ? 12.144 35.766 40.329 1.00 92.25 131 LEU A O 1
ATOM 980 N N . ASP A 1 132 ? 10.793 35.133 38.647 1.00 90.56 132 ASP A N 1
ATOM 981 C CA . ASP A 1 132 ? 10.604 36.445 37.995 1.00 90.56 132 ASP A CA 1
ATOM 982 C C . ASP A 1 132 ? 11.923 37.256 37.875 1.00 90.56 132 ASP A C 1
ATOM 984 O O . ASP A 1 132 ? 12.095 38.270 38.564 1.00 90.56 132 ASP A O 1
ATOM 988 N N . PRO A 1 133 ? 12.915 36.791 37.080 1.00 91.94 133 PRO A N 1
ATOM 989 C CA . PRO A 1 133 ? 14.233 37.427 36.992 1.00 91.94 133 PRO A CA 1
ATOM 990 C C . PRO A 1 133 ? 14.134 38.899 36.573 1.00 91.94 133 PRO A C 1
ATOM 992 O O . PRO A 1 133 ? 13.222 39.283 35.844 1.00 91.94 133 PRO A O 1
ATOM 995 N N . ALA A 1 134 ? 15.051 39.750 37.032 1.00 85.81 134 ALA A N 1
ATOM 996 C CA . ALA A 1 134 ? 14.916 41.196 36.859 1.00 85.81 134 ALA A CA 1
ATOM 997 C C . ALA A 1 134 ? 15.155 41.651 35.406 1.00 85.81 134 ALA A C 1
ATOM 999 O O . ALA A 1 134 ? 16.276 41.649 34.913 1.00 85.81 134 ALA A O 1
ATOM 1000 N N . GLY A 1 135 ? 14.118 42.146 34.731 1.00 83.62 135 GLY A N 1
ATOM 1001 C CA . GLY A 1 135 ? 14.240 42.721 33.387 1.00 83.62 135 GLY A CA 1
ATOM 1002 C C . GLY A 1 135 ? 15.115 43.987 33.308 1.00 83.62 135 GLY A C 1
ATOM 1003 O O . GLY A 1 135 ? 15.945 44.094 32.402 1.00 83.62 135 GLY A O 1
ATOM 1004 N N . PRO A 1 136 ? 14.988 44.974 34.216 1.00 78.69 136 PRO A N 1
ATOM 1005 C CA . PRO A 1 136 ? 15.713 46.234 34.084 1.00 78.69 136 PRO A CA 1
ATOM 1006 C C . PRO A 1 136 ? 17.233 46.051 34.210 1.00 78.69 136 PRO A C 1
ATOM 1008 O O . PRO A 1 136 ? 17.722 45.626 35.254 1.00 78.69 136 PRO A O 1
ATOM 1011 N N . LEU A 1 137 ? 17.960 46.436 33.153 1.00 76.81 137 LEU A N 1
ATOM 1012 C CA . LEU A 1 137 ? 19.412 46.264 32.948 1.00 76.81 137 LEU A CA 1
ATOM 1013 C C . LEU A 1 137 ? 19.903 44.828 32.629 1.00 76.81 137 LEU A C 1
ATOM 1015 O O . LEU A 1 137 ? 21.102 44.655 32.424 1.00 76.81 137 LEU A O 1
ATOM 1019 N N . PHE A 1 138 ? 19.010 43.839 32.468 1.00 81.38 138 PHE A N 1
ATOM 1020 C CA . PHE A 1 138 ? 19.350 42.485 31.966 1.00 81.38 138 PHE A CA 1
ATOM 1021 C C . PHE A 1 138 ? 18.545 42.055 30.722 1.00 81.38 138 PHE A C 1
ATOM 1023 O O . PHE A 1 138 ? 18.942 41.151 29.986 1.00 81.38 138 PHE A O 1
ATOM 1030 N N . GLN A 1 139 ? 17.423 42.720 30.445 1.00 78.44 139 GLN A N 1
ATOM 1031 C CA . GLN A 1 139 ? 16.659 42.554 29.212 1.00 78.44 139 GLN A CA 1
ATOM 1032 C C . GLN A 1 139 ? 17.526 42.933 28.001 1.00 78.44 139 GLN A C 1
ATOM 1034 O O . GLN A 1 139 ? 18.108 44.017 27.959 1.00 78.44 139 GLN A O 1
ATOM 1039 N N . TYR A 1 140 ? 17.587 42.040 27.013 1.00 73.94 140 TYR A N 1
ATOM 1040 C CA . TYR A 1 140 ? 18.408 42.135 25.800 1.00 73.94 140 TYR A CA 1
ATOM 1041 C C . TYR A 1 140 ? 19.930 42.238 26.029 1.00 73.94 140 TYR A C 1
ATOM 1043 O O . TYR A 1 140 ? 20.659 42.592 25.103 1.00 73.94 140 TYR A O 1
ATOM 1051 N N . THR A 1 141 ? 20.442 41.903 27.222 1.00 75.56 141 THR A N 1
ATOM 1052 C CA . THR A 1 141 ? 21.895 41.821 27.451 1.00 75.56 141 THR A CA 1
ATOM 1053 C C . THR A 1 141 ? 22.462 40.428 27.114 1.00 75.56 141 THR A C 1
ATOM 1055 O O . THR A 1 141 ? 21.733 39.425 27.156 1.00 75.56 141 THR A O 1
ATOM 1058 N N . PRO A 1 142 ? 23.763 40.327 26.764 1.00 72.44 142 PRO A N 1
ATOM 1059 C CA . PRO A 1 142 ? 24.410 39.045 26.480 1.00 72.44 142 PRO A CA 1
ATOM 1060 C C . PRO A 1 142 ? 24.374 38.085 27.677 1.00 72.44 142 PRO A C 1
ATOM 1062 O O . PRO A 1 142 ? 24.477 38.522 28.822 1.00 72.44 142 PRO A O 1
ATOM 1065 N N . ALA A 1 143 ? 24.303 36.776 27.408 1.00 81.62 143 ALA A N 1
ATOM 1066 C CA . ALA A 1 143 ? 24.229 35.703 28.413 1.00 81.62 143 ALA A CA 1
ATOM 1067 C C . ALA A 1 143 ? 25.180 35.900 29.609 1.00 81.62 143 ALA A C 1
ATOM 1069 O O . ALA A 1 143 ? 24.747 35.869 30.758 1.00 81.62 143 ALA A O 1
ATOM 1070 N N . MET A 1 144 ? 26.444 36.238 29.323 1.00 77.75 144 MET A N 1
ATOM 1071 C CA . MET A 1 144 ? 27.536 36.451 30.287 1.00 77.75 144 MET A CA 1
ATOM 1072 C C . MET A 1 144 ? 27.303 37.513 31.384 1.00 77.75 144 MET A C 1
ATOM 1074 O O . MET A 1 144 ? 28.189 37.709 32.215 1.00 77.75 144 MET A O 1
ATOM 1078 N N . VAL A 1 145 ? 26.192 38.263 31.372 1.00 79.94 145 VAL A N 1
ATOM 1079 C CA . VAL A 1 145 ? 25.869 39.250 32.426 1.00 79.94 145 VAL A CA 1
ATOM 1080 C C . VAL A 1 145 ? 24.514 39.032 33.104 1.00 79.94 145 VAL A C 1
ATOM 1082 O O . VAL A 1 145 ? 24.130 39.856 33.928 1.00 79.94 145 VAL A O 1
ATOM 1085 N N . ARG A 1 146 ? 23.786 37.958 32.777 1.00 89.88 146 ARG A N 1
ATOM 1086 C CA . ARG A 1 146 ? 22.430 37.665 33.285 1.00 89.88 146 ARG A CA 1
ATOM 1087 C C . ARG A 1 146 ? 22.342 36.232 33.833 1.00 89.88 146 ARG A C 1
ATOM 1089 O O . ARG A 1 146 ? 23.367 35.642 34.154 1.00 89.88 146 ARG A O 1
ATOM 1096 N N . LEU A 1 147 ? 21.129 35.697 33.982 1.00 93.00 147 LEU A N 1
ATOM 1097 C CA . LEU A 1 147 ? 20.891 34.250 34.098 1.00 93.00 147 LEU A CA 1
ATOM 1098 C C . LEU A 1 147 ? 20.763 33.687 32.679 1.00 93.00 147 LEU A C 1
ATOM 1100 O O . LEU A 1 147 ? 20.149 34.349 31.836 1.00 93.00 147 LEU A O 1
ATOM 1104 N N . ASP A 1 148 ? 21.340 32.519 32.419 1.00 93.25 148 ASP A N 1
ATOM 1105 C CA . ASP A 1 148 ? 21.311 31.811 31.136 1.00 93.25 148 ASP A CA 1
ATOM 1106 C C . ASP A 1 148 ? 21.268 30.282 31.358 1.00 93.25 148 ASP A C 1
ATOM 1108 O O . ASP A 1 148 ? 21.720 29.821 32.412 1.00 93.25 148 ASP A O 1
ATOM 1112 N N . PRO A 1 149 ? 20.777 29.463 30.403 1.00 92.44 149 PRO A N 1
ATOM 1113 C CA . PRO A 1 149 ? 20.710 28.013 30.593 1.00 92.44 149 PRO A CA 1
ATOM 1114 C C . PRO A 1 149 ? 22.075 27.377 30.876 1.00 92.44 149 PRO A C 1
ATOM 1116 O O . PRO A 1 149 ? 22.144 26.418 31.636 1.00 92.44 149 PRO A O 1
ATOM 1119 N N . SER A 1 150 ? 23.175 27.936 30.351 1.00 92.88 150 SER A N 1
ATOM 1120 C CA . SER A 1 150 ? 24.529 27.409 30.581 1.00 92.88 150 SER A CA 1
ATOM 1121 C C . SER A 1 150 ? 25.018 27.467 32.035 1.00 92.88 150 SER A C 1
ATOM 1123 O O . SER A 1 150 ? 26.062 26.894 32.340 1.00 92.88 150 SER A O 1
ATOM 1125 N N . ASP A 1 151 ? 24.320 28.181 32.923 1.00 94.56 151 ASP A N 1
ATOM 1126 C CA . ASP A 1 151 ? 24.793 28.446 34.286 1.00 94.56 151 ASP A CA 1
ATOM 1127 C C . ASP A 1 151 ? 24.645 27.231 35.237 1.00 94.56 151 ASP A C 1
ATOM 1129 O O . ASP A 1 151 ? 25.262 27.210 36.301 1.00 94.56 151 ASP A O 1
ATOM 1133 N N . ALA A 1 152 ? 23.861 26.203 34.880 1.00 96.12 152 ALA A N 1
ATOM 1134 C CA . ALA A 1 152 ? 23.737 24.940 35.626 1.00 96.12 152 ALA A CA 1
ATOM 1135 C C . ALA A 1 152 ? 23.274 23.780 34.725 1.00 96.12 152 ALA A C 1
ATOM 1137 O O . ALA A 1 152 ? 22.832 23.999 33.600 1.00 96.12 152 ALA A O 1
ATOM 1138 N N . LYS A 1 153 ? 23.321 22.532 35.223 1.00 95.00 153 LYS A N 1
ATOM 1139 C CA . LYS A 1 153 ? 22.843 21.347 34.475 1.00 95.00 153 LYS A CA 1
ATOM 1140 C C . LYS A 1 153 ? 21.353 21.414 34.120 1.00 95.00 153 LYS A C 1
ATOM 1142 O O . LYS A 1 153 ? 20.945 20.837 33.119 1.00 95.00 153 LYS A O 1
ATOM 1147 N N . PHE A 1 154 ? 20.553 22.096 34.937 1.00 96.25 154 PHE A N 1
ATOM 1148 C CA . PHE A 1 154 ? 19.166 22.432 34.638 1.00 96.25 154 PHE A CA 1
ATOM 1149 C C . PHE A 1 154 ? 18.846 23.838 35.154 1.00 96.25 154 PHE A C 1
ATOM 1151 O O . PHE A 1 154 ? 19.321 24.242 36.217 1.00 96.25 154 PHE A O 1
ATOM 1158 N N . VAL A 1 155 ? 18.043 24.591 34.401 1.00 96.06 155 VAL A N 1
ATOM 1159 C CA . VAL A 1 155 ? 17.656 25.967 34.749 1.00 96.06 155 VAL A CA 1
ATOM 1160 C C . VAL A 1 155 ? 16.178 26.151 34.437 1.00 96.06 155 VAL A C 1
ATOM 1162 O O . VAL A 1 155 ? 15.797 26.057 33.273 1.00 96.06 155 VAL A O 1
ATOM 1165 N N . ASP A 1 156 ? 15.351 26.418 35.441 1.00 95.44 156 ASP A N 1
ATOM 1166 C CA . ASP A 1 156 ? 13.907 26.619 35.278 1.00 95.44 156 ASP A CA 1
ATOM 1167 C C . ASP A 1 156 ? 13.460 27.996 35.777 1.00 95.44 156 ASP A C 1
ATOM 1169 O O . ASP A 1 156 ? 13.987 28.517 36.758 1.00 95.44 156 ASP A O 1
ATOM 1173 N N . ILE A 1 157 ? 12.521 28.635 35.079 1.00 94.81 157 ILE A N 1
ATOM 1174 C CA . ILE A 1 157 ? 12.162 30.040 35.317 1.00 94.81 157 ILE A CA 1
ATOM 1175 C C . ILE A 1 157 ? 10.647 30.210 35.407 1.00 94.81 157 ILE A C 1
ATOM 1177 O O . ILE A 1 157 ? 9.909 29.643 34.611 1.00 94.81 157 ILE A O 1
ATOM 1181 N N . ILE A 1 158 ? 10.173 31.009 36.368 1.00 93.44 158 ILE A N 1
ATOM 1182 C CA . ILE A 1 158 ? 8.747 31.316 36.558 1.00 93.44 158 ILE A CA 1
ATOM 1183 C C . ILE A 1 158 ? 8.522 32.821 36.386 1.00 93.44 158 ILE A C 1
ATOM 1185 O O . ILE A 1 158 ? 8.786 33.608 37.300 1.00 93.44 158 ILE A O 1
ATOM 1189 N N . HIS A 1 159 ? 7.998 33.210 35.224 1.00 91.69 159 HIS A N 1
ATOM 1190 C CA . HIS A 1 159 ? 7.679 34.590 34.848 1.00 91.69 159 HIS A CA 1
ATOM 1191 C C . HIS A 1 159 ? 6.290 34.989 35.351 1.00 91.69 159 HIS A C 1
ATOM 1193 O O . HIS A 1 159 ? 5.290 34.388 34.954 1.00 91.69 159 HIS A O 1
ATOM 1199 N N . THR A 1 160 ? 6.188 36.017 36.198 1.00 87.50 160 THR A N 1
ATOM 1200 C CA . THR A 1 160 ? 4.895 36.498 36.733 1.00 87.50 160 THR A CA 1
ATOM 1201 C C . THR A 1 160 ? 4.622 37.991 36.547 1.00 87.50 160 THR A C 1
ATOM 1203 O O . THR A 1 160 ? 3.473 38.421 36.696 1.00 87.50 160 THR A O 1
ATOM 1206 N N . HIS A 1 161 ? 5.615 38.792 36.158 1.00 84.19 161 HIS A N 1
ATOM 1207 C CA . HIS A 1 161 ? 5.416 40.185 35.755 1.00 84.19 161 HIS A CA 1
ATOM 1208 C C . HIS A 1 161 ? 6.434 40.605 34.686 1.00 84.19 161 HIS A C 1
ATOM 1210 O O . HIS A 1 161 ? 7.065 41.658 34.782 1.00 84.19 161 HIS A O 1
ATOM 1216 N N . ALA A 1 162 ? 6.563 39.764 33.660 1.00 81.88 162 ALA A N 1
ATOM 1217 C CA . ALA A 1 162 ? 7.472 39.911 32.528 1.00 81.88 162 ALA A CA 1
ATOM 1218 C C . ALA A 1 162 ? 7.032 40.999 31.527 1.00 81.88 162 ALA A C 1
ATOM 1220 O O . ALA A 1 162 ? 5.863 41.061 31.129 1.00 81.88 162 ALA A O 1
ATOM 1221 N N . GLY A 1 163 ? 7.963 41.842 31.068 1.00 75.00 163 GLY A N 1
ATOM 1222 C CA . GLY A 1 163 ? 7.692 42.867 30.050 1.00 75.00 163 GLY A CA 1
ATOM 1223 C C . GLY A 1 163 ? 8.723 43.998 30.009 1.00 75.00 163 GLY A C 1
ATOM 1224 O O . GLY A 1 163 ? 9.782 43.922 30.623 1.00 75.00 163 GLY A O 1
ATOM 1225 N N . HIS A 1 164 ? 8.419 45.077 29.284 1.00 71.56 164 HIS A N 1
ATOM 1226 C CA . HIS A 1 164 ? 9.311 46.233 29.182 1.00 71.56 164 HIS A CA 1
ATOM 1227 C C . HIS A 1 164 ? 8.991 47.306 30.235 1.00 71.56 164 HIS A C 1
ATOM 1229 O O . HIS A 1 164 ? 7.927 47.930 30.184 1.00 71.56 164 HIS A O 1
ATOM 1235 N N . LEU A 1 165 ? 9.933 47.590 31.144 1.00 65.88 165 LEU A N 1
ATOM 1236 C CA . LEU A 1 165 ? 9.753 48.508 32.285 1.00 65.88 165 LEU A CA 1
ATOM 1237 C C . LEU A 1 165 ? 9.121 49.863 31.920 1.00 65.88 165 LEU A C 1
ATOM 1239 O O . LEU A 1 165 ? 8.271 50.355 32.656 1.00 65.88 165 LEU A O 1
ATOM 1243 N N . PHE A 1 166 ? 9.500 50.463 30.789 1.00 59.25 166 PHE A N 1
ATOM 1244 C CA . PHE A 1 166 ? 9.016 51.793 30.390 1.00 59.25 166 PHE A CA 1
ATOM 1245 C C . PHE A 1 166 ? 7.703 51.797 29.582 1.00 59.25 166 PHE A C 1
ATOM 1247 O O . PHE A 1 166 ? 7.179 52.875 29.311 1.00 59.25 166 PHE A O 1
ATOM 1254 N N . PHE A 1 167 ? 7.173 50.632 29.180 1.00 57.25 167 PHE A N 1
ATOM 1255 C CA . PHE A 1 167 ? 5.946 50.534 28.364 1.00 57.25 167 PHE A CA 1
ATOM 1256 C C . PHE A 1 167 ? 4.866 49.669 29.026 1.00 57.25 167 PHE A C 1
ATOM 1258 O O . PHE A 1 167 ? 3.731 50.113 29.186 1.00 57.25 167 PHE A O 1
ATOM 1265 N N . ASP A 1 168 ? 5.230 48.463 29.465 1.00 59.03 168 ASP A N 1
ATOM 1266 C CA . ASP A 1 168 ? 4.348 47.539 30.187 1.00 59.03 168 ASP A CA 1
ATOM 1267 C C . ASP A 1 168 ? 4.297 47.830 31.700 1.00 59.03 168 ASP A C 1
ATOM 1269 O O . ASP A 1 168 ? 3.474 47.254 32.414 1.00 59.03 168 ASP A O 1
ATOM 1273 N N . PHE A 1 169 ? 5.198 48.690 32.204 1.00 66.81 169 PHE A N 1
ATOM 1274 C CA . PHE A 1 169 ? 5.496 48.852 33.634 1.00 66.81 169 PHE A CA 1
ATOM 1275 C C . PHE A 1 169 ? 5.821 47.510 34.310 1.00 66.81 169 PHE A C 1
ATOM 1277 O O . PHE A 1 169 ? 5.367 47.234 35.416 1.00 66.81 169 PHE A O 1
ATOM 1284 N N . ALA A 1 170 ? 6.581 46.655 33.628 1.00 71.69 170 ALA A N 1
ATOM 1285 C CA . ALA A 1 170 ? 6.901 45.299 34.056 1.00 71.69 170 ALA A CA 1
ATOM 1286 C C . ALA A 1 170 ? 8.385 45.190 34.477 1.00 71.69 170 ALA A C 1
ATOM 1288 O O . ALA A 1 170 ? 9.254 45.567 33.688 1.00 71.69 170 ALA A O 1
ATOM 1289 N N . PRO A 1 171 ? 8.695 44.738 35.710 1.00 72.50 171 PRO A N 1
ATOM 1290 C CA . PRO A 1 171 ? 10.069 44.582 36.192 1.00 72.50 171 PRO A CA 1
ATOM 1291 C C . PRO A 1 171 ? 10.643 43.160 36.027 1.00 72.50 171 PRO A C 1
ATOM 1293 O O . PRO A 1 171 ? 11.829 42.968 36.299 1.00 72.50 171 PRO A O 1
ATOM 1296 N N . GLY A 1 172 ? 9.854 42.178 35.580 1.00 80.88 172 GLY A N 1
ATOM 1297 C CA . GLY A 1 172 ? 10.339 40.857 35.172 1.00 80.88 172 GLY A CA 1
ATOM 1298 C C . GLY A 1 172 ? 10.915 40.866 33.751 1.00 80.88 172 GLY A C 1
ATOM 1299 O O . GLY A 1 172 ? 10.462 41.628 32.892 1.00 80.88 172 GLY A O 1
ATOM 1300 N N . ILE A 1 173 ? 11.915 40.025 33.495 1.00 83.69 173 ILE A N 1
ATOM 1301 C CA . ILE A 1 173 ? 12.510 39.830 32.169 1.00 83.69 173 ILE A CA 1
ATOM 1302 C C . ILE A 1 173 ? 11.494 39.143 31.238 1.00 83.69 173 ILE A C 1
ATOM 1304 O O . ILE A 1 173 ? 10.734 38.287 31.667 1.00 83.69 173 ILE A O 1
ATOM 1308 N N . LEU A 1 174 ? 11.435 39.546 29.969 1.00 80.00 174 LEU A N 1
ATOM 1309 C CA . LEU A 1 174 ? 10.496 39.012 28.973 1.00 80.00 174 LEU A CA 1
ATOM 1310 C C . LEU A 1 174 ? 11.115 37.938 28.071 1.00 80.00 174 LEU A C 1
ATOM 1312 O O . LEU A 1 174 ? 10.386 37.127 27.505 1.00 80.00 174 LEU A O 1
ATOM 1316 N N . GLN A 1 175 ? 12.439 37.942 27.908 1.00 80.75 175 GLN A N 1
ATOM 1317 C CA . GLN A 1 175 ? 13.124 36.915 27.118 1.00 80.75 175 GLN A CA 1
ATOM 1318 C C . GLN A 1 175 ? 13.215 35.601 27.904 1.00 80.75 175 GLN A C 1
ATOM 1320 O O . GLN A 1 175 ? 13.394 35.627 29.121 1.00 80.75 175 GLN A O 1
ATOM 1325 N N . THR A 1 176 ? 13.148 34.474 27.200 1.00 85.94 176 THR A N 1
ATOM 1326 C CA . THR A 1 176 ? 13.467 33.154 27.756 1.00 85.94 176 THR A CA 1
ATOM 1327 C C . THR A 1 176 ? 14.925 33.109 28.203 1.00 85.94 176 THR A C 1
ATOM 1329 O O . THR A 1 176 ? 15.807 33.571 27.466 1.00 85.94 176 THR A O 1
ATOM 1332 N N . CYS A 1 177 ? 15.204 32.549 29.378 1.00 86.62 177 CYS A N 1
ATOM 1333 C CA . CYS A 1 177 ? 16.583 32.350 29.834 1.00 86.62 177 CYS A CA 1
ATOM 1334 C C . CYS A 1 177 ? 16.815 31.104 30.704 1.00 86.62 177 CYS A C 1
ATOM 1336 O O . CYS A 1 177 ? 17.872 30.995 31.329 1.00 86.62 177 CYS A O 1
ATOM 1338 N N . GLY A 1 178 ? 15.871 30.160 30.718 1.00 89.69 178 GLY A N 1
ATOM 1339 C CA . GLY A 1 178 ? 16.037 28.823 31.277 1.00 89.69 178 GLY A CA 1
ATOM 1340 C C . GLY A 1 178 ? 16.125 27.743 30.195 1.00 89.69 178 GLY A C 1
ATOM 1341 O O . GLY A 1 178 ? 15.947 27.988 29.003 1.00 89.69 178 GLY A O 1
ATOM 1342 N N . HIS A 1 179 ? 16.402 26.518 30.633 1.00 91.94 179 HIS A N 1
ATOM 1343 C CA . HIS A 1 179 ? 16.057 25.312 29.882 1.00 91.94 179 HIS A CA 1
ATOM 1344 C C . HIS A 1 179 ? 14.528 25.134 29.804 1.00 91.94 179 HIS A C 1
ATOM 1346 O O . HIS A 1 179 ? 14.031 24.481 28.890 1.00 91.94 179 HIS A O 1
ATOM 1352 N N . LEU A 1 180 ? 13.788 25.710 30.762 1.00 91.88 180 LEU A N 1
ATOM 1353 C CA . LEU A 1 180 ? 12.330 25.696 30.827 1.00 91.88 180 LEU A CA 1
ATOM 1354 C C . LEU A 1 180 ? 11.802 27.014 31.422 1.00 91.88 180 LEU A C 1
ATOM 1356 O O . LEU A 1 180 ? 12.089 27.337 32.573 1.00 91.88 180 LEU A O 1
ATOM 1360 N N . ASP A 1 181 ? 11.006 27.762 30.656 1.00 91.50 181 ASP A N 1
ATOM 1361 C CA . ASP A 1 181 ? 10.431 29.052 31.060 1.00 91.50 181 ASP A CA 1
ATOM 1362 C C . ASP A 1 181 ? 8.894 28.947 31.176 1.00 91.50 181 ASP A C 1
ATOM 1364 O O . ASP A 1 181 ? 8.174 28.838 30.183 1.00 91.50 181 ASP A O 1
ATOM 1368 N N . PHE A 1 182 ? 8.373 28.998 32.403 1.00 91.50 182 PHE A N 1
ATOM 1369 C CA . PHE A 1 182 ? 6.943 28.984 32.708 1.00 91.50 182 PHE A CA 1
ATOM 1370 C C . PHE A 1 182 ? 6.355 30.401 32.711 1.00 91.50 182 PHE A C 1
ATOM 1372 O O . PHE A 1 182 ? 6.861 31.294 33.393 1.00 91.50 182 PHE A O 1
ATOM 1379 N N . TYR A 1 183 ? 5.201 30.580 32.059 1.00 88.88 183 TYR A N 1
ATOM 1380 C CA . TYR A 1 183 ? 4.465 31.852 32.011 1.00 88.88 183 TYR A CA 1
ATOM 1381 C C . TYR A 1 183 ? 3.034 31.732 32.593 1.00 88.88 183 TYR A C 1
ATOM 1383 O O . TYR A 1 183 ? 2.060 31.840 31.840 1.00 88.88 183 TYR A O 1
ATOM 1391 N N . PRO A 1 184 ? 2.847 31.523 33.918 1.00 86.62 184 PRO A N 1
ATOM 1392 C CA . PRO A 1 184 ? 1.523 31.476 34.548 1.00 86.62 184 PRO A CA 1
ATOM 1393 C C . PRO A 1 184 ? 0.618 32.644 34.133 1.00 86.62 184 PRO A C 1
ATOM 1395 O O . PRO A 1 184 ? 1.006 33.804 34.244 1.00 86.62 184 PRO A O 1
ATOM 1398 N N . ASN A 1 185 ? -0.605 32.362 33.673 1.00 82.19 185 ASN A N 1
ATOM 1399 C CA . ASN A 1 185 ? -1.550 33.370 33.154 1.00 82.19 185 ASN A CA 1
ATOM 1400 C C . ASN A 1 185 ? -0.950 34.286 32.054 1.00 82.19 185 ASN A C 1
ATOM 1402 O O . ASN A 1 185 ? -1.286 35.469 31.956 1.00 82.19 185 ASN A O 1
ATOM 1406 N N . GLY A 1 186 ? -0.010 33.763 31.258 1.00 79.62 186 GLY A N 1
ATOM 1407 C CA . GLY A 1 186 ? 0.696 34.499 30.208 1.00 79.62 186 GLY A CA 1
ATOM 1408 C C . GLY A 1 186 ? 1.832 35.388 30.722 1.00 79.62 186 GLY A C 1
ATOM 1409 O O . GLY A 1 186 ? 2.294 36.260 29.992 1.00 79.62 186 GLY A O 1
ATOM 1410 N N . GLY A 1 187 ? 2.245 35.231 31.985 1.00 80.31 187 GLY A N 1
ATOM 1411 C CA . GLY A 1 187 ? 3.430 35.847 32.600 1.00 80.31 187 GLY A CA 1
ATOM 1412 C C . GLY A 1 187 ? 3.420 37.372 32.770 1.00 80.31 187 GLY A C 1
ATOM 1413 O O . GLY A 1 187 ? 4.280 37.910 33.462 1.00 80.31 187 GLY A O 1
ATOM 1414 N N . LYS A 1 188 ? 2.453 38.089 32.180 1.00 75.94 188 LYS A N 1
ATOM 1415 C CA . LYS A 1 188 ? 2.394 39.564 32.202 1.00 75.94 188 LYS A CA 1
ATOM 1416 C C . LYS A 1 188 ? 1.509 40.152 33.302 1.00 75.94 188 LYS A C 1
ATOM 1418 O O . LYS A 1 188 ? 1.761 41.274 33.743 1.00 75.94 188 LYS A O 1
ATOM 1423 N N . LYS A 1 189 ? 0.435 39.457 33.708 1.00 72.44 189 LYS A N 1
ATOM 1424 C CA . LYS A 1 189 ? -0.548 39.953 34.694 1.00 72.44 189 LYS A CA 1
ATOM 1425 C C . LYS A 1 189 ? -1.084 38.817 35.560 1.00 72.44 189 LYS A C 1
ATOM 1427 O O . LYS A 1 189 ? -1.637 37.855 35.043 1.00 72.44 189 LYS A O 1
ATOM 1432 N N . MET A 1 190 ? -0.965 38.958 36.877 1.00 81.56 190 MET A N 1
ATOM 1433 C CA . MET A 1 190 ? -1.435 37.949 37.830 1.00 81.56 190 MET A CA 1
ATOM 1434 C C . MET A 1 190 ? -2.866 38.236 38.309 1.00 81.56 190 MET A C 1
ATOM 1436 O O . MET A 1 190 ? -3.156 39.381 38.674 1.00 81.56 190 MET A O 1
ATOM 1440 N N . PRO A 1 191 ? -3.752 37.222 38.387 1.00 77.56 191 PRO A N 1
ATOM 1441 C CA . PRO A 1 191 ? -5.078 37.370 38.981 1.00 77.56 191 PRO A CA 1
ATOM 1442 C C . PRO A 1 191 ? -5.026 37.956 40.402 1.00 77.56 191 PRO A C 1
ATOM 1444 O O . PRO A 1 191 ? -4.202 37.562 41.233 1.00 77.56 191 PRO A O 1
ATOM 1447 N N . GLY A 1 192 ? -5.908 38.923 40.671 1.00 73.88 192 GLY A N 1
ATOM 1448 C CA . GLY A 1 192 ? -5.971 39.661 41.939 1.00 73.88 192 GLY A CA 1
ATOM 1449 C C . GLY A 1 192 ? -4.967 40.816 42.093 1.00 73.88 192 GLY A C 1
ATOM 1450 O O . GLY A 1 192 ? -5.026 41.521 43.097 1.00 73.88 192 GLY A O 1
ATOM 1451 N N . CYS A 1 193 ? -4.073 41.054 41.126 1.00 73.81 193 CYS A N 1
ATOM 1452 C CA . CYS A 1 193 ? -3.132 42.179 41.159 1.00 73.81 193 CYS A CA 1
ATOM 1453 C C . CYS A 1 193 ? -3.611 43.361 40.297 1.00 73.81 193 CYS A C 1
ATOM 1455 O O . CYS A 1 193 ? -3.449 43.366 39.076 1.00 73.81 193 CYS A O 1
ATOM 1457 N N . ASN A 1 194 ? -4.146 44.404 40.938 1.00 62.12 194 ASN A N 1
ATOM 1458 C CA . ASN A 1 194 ? -4.569 45.635 40.261 1.00 62.12 194 ASN A CA 1
ATOM 1459 C C . ASN A 1 194 ? -3.360 46.432 39.733 1.00 62.12 194 ASN A C 1
ATOM 1461 O O . ASN A 1 194 ? -2.557 46.940 40.515 1.00 62.12 194 ASN A O 1
ATOM 1465 N N . GLN A 1 195 ? -3.249 46.595 38.410 1.00 56.91 195 GLN A N 1
ATOM 1466 C CA . GLN A 1 195 ? -2.248 47.475 37.794 1.00 56.91 195 GLN A CA 1
ATOM 1467 C C . GLN A 1 195 ? -2.709 48.941 37.821 1.00 56.91 195 GLN A C 1
ATOM 1469 O O . GLN A 1 195 ? -3.650 49.318 37.122 1.00 56.91 195 GLN A O 1
ATOM 1474 N N . LEU A 1 196 ? -2.009 49.786 38.581 1.00 52.72 196 LEU A N 1
ATOM 1475 C CA . LEU A 1 196 ? -2.186 51.240 38.553 1.00 52.72 196 LEU A CA 1
ATOM 1476 C C . LEU A 1 196 ? -1.417 51.858 37.376 1.00 52.72 196 LEU A C 1
ATOM 1478 O O . LEU A 1 196 ? -0.194 51.753 37.303 1.00 52.72 196 LEU A O 1
ATOM 1482 N N . ARG A 1 197 ? -2.119 52.571 36.486 1.00 51.59 197 ARG A N 1
ATOM 1483 C CA . ARG A 1 197 ? -1.488 53.487 35.520 1.00 51.59 197 ARG A CA 1
ATOM 1484 C C . ARG A 1 197 ? -1.054 54.766 36.243 1.00 51.59 197 ARG A C 1
ATOM 1486 O O . ARG A 1 197 ? -1.852 55.688 36.390 1.00 51.59 197 ARG A O 1
ATOM 1493 N N . VAL A 1 198 ? 0.200 54.824 36.683 1.00 51.66 198 VAL A N 1
ATOM 1494 C CA . VAL A 1 198 ? 0.808 56.056 37.210 1.00 51.66 198 VAL A CA 1
ATOM 1495 C C . VAL A 1 198 ? 1.363 56.886 36.037 1.00 51.66 198 VAL A C 1
ATOM 1497 O O . VAL A 1 198 ? 2.047 56.316 35.185 1.00 51.66 198 VAL A O 1
ATOM 1500 N N . PRO A 1 199 ? 1.094 58.204 35.943 1.00 50.69 199 PRO A N 1
ATOM 1501 C CA . PRO A 1 199 ? 1.673 59.045 34.894 1.00 50.69 199 PRO A CA 1
ATOM 1502 C C . PRO A 1 199 ? 3.210 59.140 34.999 1.00 50.69 199 PRO A C 1
ATOM 1504 O O . PRO A 1 199 ? 3.731 59.270 36.110 1.00 50.69 199 PRO A O 1
ATOM 1507 N N . PRO A 1 200 ? 3.954 59.127 33.877 1.00 51.19 200 PRO A N 1
ATOM 1508 C CA . PRO A 1 200 ? 5.412 59.209 33.899 1.00 51.19 200 PRO A CA 1
ATOM 1509 C C . PRO A 1 200 ? 5.889 60.642 34.186 1.00 51.19 200 PRO A C 1
ATOM 1511 O O . PRO A 1 200 ? 5.927 61.485 33.293 1.00 51.19 200 PRO A O 1
ATOM 1514 N N . ALA A 1 201 ? 6.278 60.908 35.435 1.00 50.75 201 ALA A N 1
ATOM 1515 C CA . ALA A 1 201 ? 6.909 62.170 35.841 1.00 50.75 201 ALA A CA 1
ATOM 1516 C C . ALA A 1 201 ? 8.450 62.148 35.742 1.00 50.75 201 ALA A C 1
ATOM 1518 O O . ALA A 1 201 ? 9.074 63.205 35.692 1.00 50.75 201 ALA A O 1
ATOM 1519 N N . THR A 1 202 ? 9.072 60.964 35.700 1.00 55.28 202 THR A N 1
ATOM 1520 C CA . THR A 1 202 ? 10.532 60.789 35.645 1.00 55.28 202 THR A CA 1
ATOM 1521 C C . THR A 1 202 ? 10.941 59.817 34.534 1.00 55.28 202 THR A C 1
ATOM 1523 O O . THR A 1 202 ? 10.169 58.955 34.115 1.00 55.28 202 THR A O 1
ATOM 1526 N N . ARG A 1 203 ? 12.180 59.965 34.045 1.00 55.22 203 ARG A N 1
ATOM 1527 C CA . ARG A 1 203 ? 12.874 58.976 33.192 1.00 55.22 203 ARG A CA 1
ATOM 1528 C C . ARG A 1 203 ? 13.991 58.234 33.941 1.00 55.22 203 ARG A C 1
ATOM 1530 O O . ARG A 1 203 ? 14.703 57.441 33.336 1.00 55.22 203 ARG A O 1
ATOM 1537 N N . ASP A 1 204 ? 14.156 58.508 35.233 1.00 65.19 204 ASP A N 1
ATOM 1538 C CA . ASP A 1 204 ? 15.183 57.891 36.067 1.00 65.19 204 ASP A CA 1
ATOM 1539 C C . ASP A 1 204 ? 14.739 56.504 36.565 1.00 65.19 204 ASP A C 1
ATOM 1541 O O . ASP A 1 204 ? 13.626 56.323 37.068 1.00 65.19 204 ASP A O 1
ATOM 1545 N N . ILE A 1 205 ? 15.625 55.516 36.415 1.00 64.00 205 ILE A N 1
ATOM 1546 C CA . ILE A 1 205 ? 15.363 54.118 36.776 1.00 64.00 205 ILE A CA 1
ATOM 1547 C C . ILE A 1 205 ? 15.296 53.901 38.294 1.00 64.00 205 ILE A C 1
ATOM 1549 O O . ILE A 1 205 ? 14.523 53.064 38.757 1.00 64.00 205 ILE A O 1
ATOM 1553 N N . ASN A 1 206 ? 16.056 54.660 39.085 1.00 65.88 206 ASN A N 1
ATOM 1554 C CA . ASN A 1 206 ? 16.060 54.547 40.539 1.00 65.88 206 ASN A CA 1
ATOM 1555 C C . ASN A 1 206 ? 14.781 55.139 41.141 1.00 65.88 206 ASN A C 1
ATOM 1557 O O . ASN A 1 206 ? 14.213 54.532 42.048 1.00 65.88 206 ASN A O 1
ATOM 1561 N N . ASP A 1 207 ? 14.279 56.258 40.615 1.00 64.19 207 ASP A N 1
ATOM 1562 C CA . ASP A 1 207 ? 12.982 56.817 41.026 1.00 64.19 207 ASP A CA 1
ATOM 1563 C C . ASP A 1 207 ? 11.811 55.909 40.628 1.00 64.19 207 ASP A C 1
ATOM 1565 O O . ASP A 1 207 ? 10.924 55.640 41.446 1.00 64.19 207 ASP A O 1
ATOM 1569 N N . LEU A 1 208 ? 11.829 55.360 39.408 1.00 64.38 208 LEU A N 1
ATOM 1570 C CA . LEU A 1 208 ? 10.801 54.422 38.951 1.00 64.38 208 LEU A CA 1
ATOM 1571 C C . LEU A 1 208 ? 10.790 53.139 39.807 1.00 64.38 208 LEU A C 1
ATOM 1573 O O . LEU A 1 208 ? 9.725 52.678 40.225 1.00 64.38 208 LEU A O 1
ATOM 1577 N N . MET A 1 209 ? 11.969 52.612 40.161 1.00 63.66 209 MET A N 1
ATOM 1578 C CA . MET A 1 209 ? 12.101 51.449 41.048 1.00 63.66 209 MET A CA 1
ATOM 1579 C C . MET A 1 209 ? 11.835 51.770 42.530 1.00 63.66 209 MET A C 1
ATOM 1581 O O . MET A 1 209 ? 11.470 50.862 43.279 1.00 63.66 209 MET A O 1
ATOM 1585 N N . ARG A 1 210 ? 11.926 53.036 42.976 1.00 61.94 210 ARG A N 1
ATOM 1586 C CA . ARG A 1 210 ? 11.402 53.480 44.287 1.00 61.94 210 ARG A CA 1
ATOM 1587 C C . ARG A 1 210 ? 9.876 53.435 44.308 1.00 61.94 210 ARG A C 1
ATOM 1589 O O . ARG A 1 210 ? 9.321 52.834 45.225 1.00 61.94 210 ARG A O 1
ATOM 1596 N N . ALA A 1 211 ? 9.207 53.995 43.297 1.00 57.66 211 ALA A N 1
ATOM 1597 C CA . ALA A 1 211 ? 7.745 53.951 43.185 1.00 57.66 211 ALA A CA 1
ATOM 1598 C C . ALA A 1 211 ? 7.213 52.504 43.143 1.00 57.66 211 ALA A C 1
ATOM 1600 O O . ALA A 1 211 ? 6.189 52.187 43.754 1.00 57.66 211 ALA A O 1
ATOM 1601 N N . TYR A 1 212 ? 7.959 51.598 42.501 1.00 58.09 212 TYR A N 1
ATOM 1602 C CA . TYR A 1 212 ? 7.610 50.180 42.416 1.00 58.09 212 TYR A CA 1
ATOM 1603 C C . TYR A 1 212 ? 7.650 49.413 43.751 1.00 58.09 212 TYR A C 1
ATOM 1605 O O . TYR A 1 212 ? 6.973 48.385 43.872 1.00 58.09 212 TYR A O 1
ATOM 1613 N N . ARG A 1 213 ? 8.369 49.908 44.779 1.00 54.66 213 ARG A N 1
ATOM 1614 C CA . ARG A 1 213 ? 8.494 49.232 46.092 1.00 54.66 213 ARG A CA 1
ATOM 1615 C C . ARG A 1 213 ? 7.129 48.969 46.755 1.00 54.66 213 ARG A C 1
ATOM 1617 O O . ARG A 1 213 ? 6.993 47.960 47.448 1.00 54.66 213 ARG A O 1
ATOM 1624 N N . SER A 1 214 ? 6.125 49.813 46.497 1.00 49.12 214 SER A N 1
ATOM 1625 C CA . SER A 1 214 ? 4.798 49.748 47.135 1.00 49.12 214 SER A CA 1
ATOM 1626 C C . SER A 1 214 ? 3.745 48.904 46.399 1.00 49.12 214 SER A C 1
ATOM 1628 O O . SER A 1 214 ? 2.740 48.555 47.011 1.00 49.12 214 SER A O 1
ATOM 1630 N N . PHE A 1 215 ? 3.934 48.569 45.112 1.00 51.28 215 PHE A N 1
ATOM 1631 C CA . PHE A 1 215 ? 2.841 48.044 44.261 1.00 51.28 215 PHE A CA 1
ATOM 1632 C C . PHE A 1 215 ? 3.163 46.778 43.441 1.00 51.28 215 PHE A C 1
ATOM 1634 O O . PHE A 1 215 ? 2.302 46.295 42.707 1.00 51.28 215 PHE A O 1
ATOM 1641 N N . GLY A 1 216 ? 4.361 46.194 43.577 1.00 62.38 216 GLY A N 1
ATOM 1642 C CA . GLY A 1 216 ? 4.807 44.997 42.837 1.00 62.38 216 GLY A CA 1
ATOM 1643 C C . GLY A 1 216 ? 4.109 43.670 43.198 1.00 62.38 216 GLY A C 1
ATOM 1644 O O . GLY A 1 216 ? 4.780 42.708 43.562 1.00 62.38 216 GLY A O 1
ATOM 1645 N N . CYS A 1 217 ? 2.776 43.609 43.119 1.00 73.56 217 CYS A N 1
ATOM 1646 C CA . CYS A 1 217 ? 1.962 42.421 43.410 1.00 73.56 217 CYS A CA 1
ATOM 1647 C C . CYS A 1 217 ? 2.251 41.259 42.444 1.00 73.56 217 CYS A C 1
ATOM 1649 O O . CYS A 1 217 ? 2.436 40.129 42.895 1.00 73.56 217 CYS A O 1
ATOM 1651 N N . GLY A 1 218 ? 2.338 41.544 41.136 1.00 76.94 218 GLY A N 1
ATOM 1652 C CA . GLY A 1 218 ? 2.662 40.546 40.111 1.00 76.94 218 GLY A CA 1
ATOM 1653 C C . GLY A 1 218 ? 4.061 39.970 40.307 1.00 76.94 218 GLY A C 1
ATOM 1654 O O . GLY A 1 218 ? 4.201 38.763 40.460 1.00 76.94 218 GLY A O 1
ATOM 1655 N N . HIS A 1 219 ? 5.067 40.846 40.433 1.00 80.75 219 HIS A N 1
ATOM 1656 C CA . HIS A 1 219 ? 6.485 40.464 40.542 1.00 80.75 219 HIS A CA 1
ATOM 1657 C C . HIS A 1 219 ? 6.819 39.561 41.738 1.00 80.75 219 HIS A C 1
ATOM 1659 O O . HIS A 1 219 ? 7.835 38.876 41.757 1.00 80.75 219 HIS A O 1
ATOM 1665 N N . LYS A 1 220 ? 5.978 39.566 42.779 1.00 77.56 220 LYS A N 1
ATOM 1666 C CA . LYS A 1 220 ? 6.127 38.723 43.979 1.00 77.56 220 LYS A CA 1
ATOM 1667 C C . LYS A 1 220 ? 5.302 37.427 43.912 1.00 77.56 220 LYS A C 1
ATOM 1669 O O . LYS A 1 220 ? 5.225 36.718 44.916 1.00 77.56 220 LYS A O 1
ATOM 1674 N N . ARG A 1 221 ? 4.642 37.120 42.786 1.00 83.62 221 ARG A N 1
ATOM 1675 C CA . ARG A 1 221 ? 3.748 35.956 42.665 1.00 83.62 221 ARG A CA 1
ATOM 1676 C C . ARG A 1 221 ? 4.497 34.660 42.354 1.00 83.62 221 ARG A C 1
ATOM 1678 O O . ARG A 1 221 ? 4.109 33.636 42.907 1.00 83.62 221 ARG A O 1
ATOM 1685 N N . SER A 1 222 ? 5.584 34.708 41.585 1.00 86.62 222 SER A N 1
ATOM 1686 C CA . SER A 1 222 ? 6.498 33.577 41.341 1.00 86.62 222 SER A CA 1
ATOM 1687 C C . SER A 1 222 ? 6.927 32.880 42.638 1.00 86.62 222 SER A C 1
ATOM 1689 O O . SER A 1 222 ? 6.839 31.661 42.742 1.00 86.62 222 SER A O 1
ATOM 1691 N N . LEU A 1 223 ? 7.261 33.662 43.671 1.00 79.19 223 LEU A N 1
ATOM 1692 C CA . LEU A 1 223 ? 7.579 33.185 45.024 1.00 79.19 223 LEU A CA 1
ATOM 1693 C C . LEU A 1 223 ? 6.467 32.338 45.651 1.00 79.19 223 LEU A C 1
ATOM 1695 O O . LEU A 1 223 ? 6.745 31.400 46.393 1.00 79.19 223 LEU A O 1
ATOM 1699 N N . ARG A 1 224 ? 5.206 32.691 45.382 1.00 78.44 224 ARG A N 1
ATOM 1700 C CA . ARG A 1 224 ? 4.044 31.973 45.906 1.00 78.44 224 ARG A CA 1
ATOM 1701 C C . ARG A 1 224 ? 3.792 30.698 45.122 1.00 78.44 224 ARG A C 1
ATOM 1703 O O . ARG A 1 224 ? 3.695 29.652 45.739 1.00 78.44 224 ARG A O 1
ATOM 1710 N N . TYR A 1 225 ? 3.785 30.765 43.791 1.00 85.50 225 TYR A N 1
ATOM 1711 C CA . TYR A 1 225 ? 3.608 29.573 42.959 1.00 85.50 225 TYR A CA 1
ATOM 1712 C C . TYR A 1 225 ? 4.721 28.542 43.180 1.00 85.50 225 TYR A C 1
ATOM 1714 O O . TYR A 1 225 ? 4.422 27.359 43.262 1.00 85.50 225 TYR A O 1
ATOM 1722 N N . TYR A 1 226 ? 5.973 28.967 43.388 1.00 86.56 226 TYR A N 1
ATOM 1723 C CA . TYR A 1 226 ? 7.054 28.048 43.750 1.00 86.56 226 TYR A CA 1
ATOM 1724 C C . TYR A 1 226 ? 6.814 27.385 45.120 1.00 86.56 226 TYR A C 1
ATOM 1726 O O . TYR A 1 226 ? 6.853 26.161 45.220 1.00 86.56 226 TYR A O 1
ATOM 1734 N N . ALA A 1 227 ? 6.463 28.160 46.156 1.00 80.44 227 ALA A N 1
ATOM 1735 C CA . ALA A 1 227 ? 6.132 27.620 47.481 1.00 80.44 227 ALA A CA 1
ATOM 1736 C C . ALA A 1 227 ? 4.903 26.685 47.470 1.00 80.44 227 ALA A C 1
ATOM 1738 O O . ALA A 1 227 ? 4.901 25.657 48.143 1.00 80.44 227 ALA A O 1
ATOM 1739 N N . GLU A 1 228 ? 3.872 27.030 46.695 1.00 80.38 228 GLU A N 1
ATOM 1740 C CA . GLU A 1 228 ? 2.661 26.229 46.503 1.00 80.38 228 GLU A CA 1
ATOM 1741 C C . GLU A 1 228 ? 2.979 24.934 45.722 1.00 80.38 228 GLU A C 1
ATOM 1743 O O . GLU A 1 228 ? 2.503 23.866 46.105 1.00 80.38 228 GLU A O 1
ATOM 1748 N N . SER A 1 229 ? 3.840 24.981 44.695 1.00 82.94 229 SER A N 1
ATOM 1749 C CA . SER A 1 229 ? 4.209 23.806 43.883 1.00 82.94 229 SER A CA 1
ATOM 1750 C C . SER A 1 229 ? 4.992 22.734 44.650 1.00 82.94 229 SER A C 1
ATOM 1752 O O . SER A 1 229 ? 4.748 21.551 44.430 1.00 82.94 229 SER A O 1
ATOM 1754 N N . ILE A 1 230 ? 5.833 23.120 45.623 1.00 76.94 230 ILE A N 1
ATOM 1755 C CA . ILE A 1 230 ? 6.555 22.181 46.508 1.00 76.94 230 ILE A CA 1
ATOM 1756 C C . ILE A 1 230 ? 5.582 21.254 47.260 1.00 76.94 230 ILE A C 1
ATOM 1758 O O . ILE A 1 230 ? 5.862 20.073 47.448 1.00 76.94 230 ILE A O 1
ATOM 1762 N N . ILE A 1 231 ? 4.423 21.775 47.676 1.00 71.44 231 ILE A N 1
ATOM 1763 C CA . ILE A 1 231 ? 3.398 21.016 48.417 1.00 71.44 231 ILE A CA 1
ATOM 1764 C C . ILE A 1 231 ? 2.241 20.520 47.536 1.00 71.44 231 ILE A C 1
ATOM 1766 O O . ILE A 1 231 ? 1.373 19.793 48.016 1.00 71.44 231 ILE A O 1
ATOM 1770 N N . THR A 1 232 ? 2.212 20.894 46.254 1.00 68.75 232 THR A N 1
ATOM 1771 C CA . THR A 1 232 ? 1.210 20.449 45.273 1.00 68.75 232 THR A CA 1
ATOM 1772 C C . THR A 1 232 ? 1.885 20.099 43.938 1.00 68.75 232 THR A C 1
ATOM 1774 O O . THR A 1 232 ? 1.715 20.818 42.953 1.00 68.75 232 THR A O 1
ATOM 1777 N N . PRO A 1 233 ? 2.639 18.981 43.861 1.00 59.53 233 PRO A N 1
ATOM 1778 C CA . PRO A 1 233 ? 3.455 18.646 42.686 1.00 59.53 233 PRO A CA 1
ATOM 1779 C C . PRO A 1 233 ? 2.644 18.531 41.384 1.00 59.53 233 PRO A C 1
ATOM 1781 O O . PRO A 1 233 ? 3.125 18.906 40.321 1.00 59.53 233 PRO A O 1
ATOM 1784 N N . ASN A 1 234 ? 1.378 18.105 41.470 1.00 63.84 234 ASN A N 1
ATOM 1785 C CA . ASN A 1 234 ? 0.466 18.003 40.323 1.00 63.84 234 ASN A CA 1
ATOM 1786 C C . ASN A 1 234 ? -0.425 19.255 40.135 1.00 63.84 234 ASN A C 1
ATOM 1788 O O . ASN A 1 234 ? -1.303 19.260 39.278 1.00 63.84 234 ASN A O 1
ATOM 1792 N N . GLY A 1 235 ? -0.255 20.304 40.951 1.00 63.34 235 GLY A N 1
ATOM 1793 C CA . GLY A 1 235 ? -1.127 21.488 40.970 1.00 63.34 235 GLY A CA 1
ATOM 1794 C C . GLY A 1 235 ? -0.810 22.541 39.903 1.00 63.34 235 GLY A C 1
ATOM 1795 O O . GLY A 1 235 ? -1.666 23.364 39.585 1.00 63.34 235 GLY A O 1
ATOM 1796 N N . PHE A 1 236 ? 0.400 22.513 39.336 1.00 75.12 236 PHE A N 1
ATOM 1797 C CA . PHE A 1 236 ? 0.924 23.544 38.429 1.00 75.12 236 PHE A CA 1
ATOM 1798 C C . PHE A 1 236 ? 1.446 22.955 37.107 1.00 75.12 236 PHE A C 1
ATOM 1800 O O . PHE A 1 236 ? 2.503 23.347 36.615 1.00 75.12 236 PHE A O 1
ATOM 1807 N N . VAL A 1 237 ? 0.706 22.006 36.523 1.00 72.00 237 VAL A N 1
ATOM 1808 C CA . VAL A 1 237 ? 1.043 21.411 35.218 1.00 72.00 237 VAL A CA 1
ATOM 1809 C C . VAL A 1 237 ? 1.027 22.489 34.127 1.00 72.00 237 VAL A C 1
ATOM 1811 O O . VAL A 1 237 ? -0.017 23.063 33.812 1.00 72.00 237 VAL A O 1
ATOM 1814 N N . GLY A 1 238 ? 2.198 22.769 33.555 1.00 69.88 238 GLY A N 1
ATOM 1815 C CA . GLY A 1 238 ? 2.358 23.663 32.411 1.00 69.88 238 GLY A CA 1
ATOM 1816 C C . GLY A 1 238 ? 2.152 22.928 31.087 1.00 69.88 238 GLY A C 1
ATOM 1817 O O . GLY A 1 238 ? 2.628 21.810 30.919 1.00 69.88 238 GLY A O 1
ATOM 1818 N N . TYR A 1 239 ? 1.486 23.581 30.136 1.00 71.56 239 TYR A N 1
ATOM 1819 C CA . TYR A 1 239 ? 1.348 23.101 28.759 1.00 71.56 239 TYR A CA 1
ATOM 1820 C C . TYR A 1 239 ? 2.318 23.866 27.855 1.00 71.56 239 TYR A C 1
ATOM 1822 O O . TYR A 1 239 ? 2.407 25.094 27.942 1.00 71.56 239 TYR A O 1
ATOM 1830 N N . ARG A 1 240 ? 3.041 23.149 26.989 1.00 76.69 240 ARG A N 1
ATOM 1831 C CA . ARG A 1 240 ? 3.924 23.741 25.977 1.00 76.69 240 ARG A CA 1
ATOM 1832 C C . ARG A 1 240 ? 3.072 24.279 24.824 1.00 76.69 240 ARG A C 1
ATOM 1834 O O . ARG A 1 240 ? 2.450 23.499 24.115 1.00 76.69 240 ARG A O 1
ATOM 1841 N N . CYS A 1 241 ? 3.074 25.597 24.643 1.00 68.81 241 CYS A N 1
ATOM 1842 C CA . CYS A 1 241 ? 2.428 26.295 23.530 1.00 68.81 241 CYS A CA 1
ATOM 1843 C C . CYS A 1 241 ? 3.353 27.418 23.048 1.00 68.81 241 CYS A C 1
ATOM 1845 O O . CYS A 1 241 ? 3.954 28.095 23.885 1.00 68.81 241 CYS A O 1
ATOM 1847 N N . ASP A 1 242 ? 3.415 27.668 21.740 1.00 68.75 242 ASP A N 1
ATOM 1848 C CA . ASP A 1 242 ? 4.266 28.732 21.185 1.00 68.75 242 ASP A CA 1
ATOM 1849 C C . ASP A 1 242 ? 3.751 30.139 21.537 1.00 68.75 242 ASP A C 1
ATOM 1851 O O . ASP A 1 242 ? 4.537 31.073 21.718 1.00 68.75 242 ASP A O 1
ATOM 1855 N N . THR A 1 243 ? 2.436 30.302 21.736 1.00 68.56 243 THR A N 1
ATOM 1856 C CA . THR A 1 243 ? 1.858 31.514 22.322 1.00 68.56 243 THR A CA 1
ATOM 1857 C C . THR A 1 243 ? 0.844 31.229 23.433 1.00 68.56 243 THR A C 1
ATOM 1859 O O . THR A 1 243 ? 0.094 30.249 23.442 1.00 68.56 243 THR A O 1
ATOM 1862 N N . TYR A 1 244 ? 0.712 32.197 24.346 1.00 66.94 244 TYR A N 1
ATOM 1863 C CA . TYR A 1 244 ? -0.381 32.211 25.324 1.00 66.94 244 TYR A CA 1
ATOM 1864 C C . TYR A 1 244 ? -1.773 32.341 24.667 1.00 66.94 244 TYR A C 1
ATOM 1866 O O . TYR A 1 244 ? -2.784 32.066 25.310 1.00 66.94 244 TYR A O 1
ATOM 1874 N N . ARG A 1 245 ? -1.860 32.739 23.386 1.00 66.44 245 ARG A N 1
ATOM 1875 C CA . ARG A 1 245 ? -3.135 32.788 22.661 1.00 66.44 245 ARG A CA 1
ATOM 1876 C C . ARG A 1 245 ? -3.599 31.388 22.265 1.00 66.44 245 ARG A C 1
ATOM 1878 O O . ARG A 1 245 ? -4.777 31.111 22.467 1.00 66.44 245 ARG A O 1
ATOM 1885 N N . GLU A 1 246 ? -2.716 30.510 21.779 1.00 63.09 246 GLU A N 1
ATOM 1886 C CA . GLU A 1 246 ? -3.080 29.098 21.574 1.00 63.09 246 GLU A CA 1
ATOM 1887 C C . GLU A 1 246 ? -3.439 28.435 22.906 1.00 63.09 246 GLU A C 1
ATOM 1889 O O . GLU A 1 246 ? -4.487 27.802 22.995 1.00 63.09 246 GLU A O 1
ATOM 1894 N N . PHE A 1 247 ? -2.656 28.665 23.970 1.00 65.31 247 PHE A N 1
ATOM 1895 C CA . PHE A 1 247 ? -2.993 28.176 25.314 1.00 65.31 247 PHE A CA 1
ATOM 1896 C C . PHE A 1 247 ? -4.408 28.594 25.753 1.00 65.31 247 PHE A C 1
ATOM 1898 O O . PHE A 1 247 ? -5.167 27.758 26.233 1.00 65.31 247 PHE A O 1
ATOM 1905 N N . VAL A 1 248 ? -4.797 29.861 25.561 1.00 61.25 248 VAL A N 1
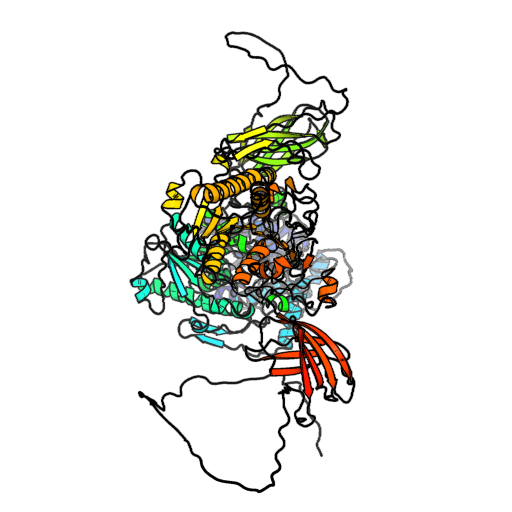ATOM 1906 C CA . VAL A 1 248 ? -6.148 30.346 25.907 1.00 61.25 248 VAL A CA 1
ATOM 1907 C C . VAL A 1 248 ? -7.229 29.824 24.954 1.00 61.25 248 VAL A C 1
ATOM 1909 O O . VAL A 1 248 ? -8.366 29.669 25.389 1.00 61.25 248 VAL A O 1
ATOM 1912 N N . LEU A 1 249 ? -6.922 29.514 23.692 1.00 53.00 249 LEU A N 1
ATOM 1913 C CA . LEU A 1 249 ? -7.885 28.870 22.789 1.00 53.00 249 LEU A CA 1
ATOM 1914 C C . LEU A 1 249 ? -8.131 27.411 23.191 1.00 53.00 249 LEU A C 1
ATOM 1916 O O . LEU A 1 249 ? -9.285 27.011 23.319 1.00 53.00 249 LEU A O 1
ATOM 1920 N N . VAL A 1 250 ? -7.067 26.656 23.482 1.00 53.06 250 VAL A N 1
ATOM 1921 C CA . VAL A 1 250 ? -7.151 25.291 24.016 1.00 53.06 250 VAL A CA 1
ATOM 1922 C C . VAL A 1 250 ? -7.880 25.313 25.364 1.00 53.06 250 VAL A C 1
ATOM 1924 O O . VAL A 1 250 ? -9.008 24.836 25.473 1.00 53.06 250 VAL A O 1
ATOM 1927 N N . VAL A 1 251 ? -7.285 25.921 26.394 1.00 52.56 251 VAL A N 1
ATOM 1928 C CA . VAL A 1 251 ? -7.791 25.896 27.780 1.00 52.56 251 VAL A CA 1
ATOM 1929 C C . VAL A 1 251 ? -9.098 26.684 27.950 1.00 52.56 251 VAL A C 1
ATOM 1931 O O . VAL A 1 251 ? -9.882 26.383 28.846 1.00 52.56 251 VAL A O 1
ATOM 1934 N N . GLY A 1 252 ? -9.405 27.636 27.067 1.00 47.38 252 GLY A N 1
ATOM 1935 C CA . GLY A 1 252 ? -10.703 28.314 27.038 1.00 47.38 252 GLY A CA 1
ATOM 1936 C C . GLY A 1 252 ? -11.857 27.371 26.693 1.00 47.38 252 GLY A C 1
ATOM 1937 O O . GLY A 1 252 ? -12.889 27.416 27.362 1.00 47.38 252 GLY A O 1
ATOM 1938 N N . MET A 1 253 ? -11.667 26.468 25.721 1.00 48.88 253 MET A N 1
ATOM 1939 C CA . MET A 1 253 ? -12.649 25.417 25.423 1.00 48.88 253 MET A CA 1
ATOM 1940 C C . MET A 1 253 ? -12.791 24.444 26.601 1.00 48.88 253 MET A C 1
ATOM 1942 O O . MET A 1 253 ? -13.912 24.140 27.005 1.00 48.88 253 MET A O 1
ATOM 1946 N N . TRP A 1 254 ? -11.676 24.045 27.226 1.00 40.75 254 TRP A N 1
ATOM 1947 C CA . TRP A 1 254 ? -11.687 23.202 28.429 1.00 40.75 254 TRP A CA 1
ATOM 1948 C C . TRP A 1 254 ? -12.448 23.827 29.610 1.00 40.75 254 TRP A C 1
ATOM 1950 O O . TRP A 1 254 ? -13.253 23.147 30.240 1.00 40.75 254 TRP A O 1
ATOM 1960 N N . ILE A 1 255 ? -12.230 25.109 29.930 1.00 47.88 255 ILE A N 1
ATOM 1961 C CA . ILE A 1 255 ? -12.902 25.768 31.067 1.00 47.88 255 ILE A CA 1
ATOM 1962 C C . ILE A 1 255 ? -14.410 25.891 30.823 1.00 47.88 255 ILE A C 1
ATOM 1964 O O . ILE A 1 255 ? -15.186 25.712 31.759 1.00 47.88 255 ILE A O 1
ATOM 1968 N N . VAL A 1 256 ? -14.836 26.162 29.584 1.00 45.28 256 VAL A N 1
ATOM 1969 C CA . VAL A 1 256 ? -16.263 26.187 29.224 1.00 45.28 256 VAL A CA 1
ATOM 1970 C C . VAL A 1 256 ? -16.869 24.782 29.309 1.00 45.28 256 VAL A C 1
ATOM 1972 O O . VAL A 1 256 ? -17.950 24.635 29.876 1.00 45.28 256 VAL A O 1
ATOM 1975 N N . ALA A 1 257 ? -16.155 23.747 28.851 1.00 43.75 257 ALA A N 1
ATOM 1976 C CA . ALA A 1 257 ? -16.576 22.357 29.016 1.00 43.75 257 ALA A CA 1
ATOM 1977 C C . ALA A 1 257 ? -16.743 21.987 30.502 1.00 43.75 257 ALA A C 1
ATOM 1979 O O . ALA A 1 257 ? -17.823 21.557 30.885 1.00 43.75 257 ALA A O 1
ATOM 1980 N N . PHE A 1 258 ? -15.755 22.260 31.362 1.00 44.22 258 PHE A N 1
ATOM 1981 C CA . PHE A 1 258 ? -15.821 21.987 32.810 1.00 44.22 258 PHE A CA 1
ATOM 1982 C C . PHE A 1 258 ? -16.830 22.851 33.600 1.00 44.22 258 PHE A C 1
ATOM 1984 O O . PHE A 1 258 ? -17.076 22.565 34.773 1.00 44.22 258 PHE A O 1
ATOM 1991 N N . TYR A 1 259 ? -17.399 23.907 33.005 1.00 47.22 259 TYR A N 1
ATOM 1992 C CA . TYR A 1 259 ? -18.482 24.698 33.613 1.00 47.22 259 TYR A CA 1
ATOM 1993 C C . TYR A 1 259 ? -19.883 24.295 33.133 1.00 47.22 259 TYR A C 1
ATOM 1995 O O . TYR A 1 259 ? -20.850 24.540 33.851 1.00 47.22 259 TYR A O 1
ATOM 2003 N N . LEU A 1 260 ? -20.001 23.704 31.939 1.00 41.91 260 LEU A N 1
ATOM 2004 C CA . LEU A 1 260 ? -21.267 23.201 31.388 1.00 41.91 260 LEU A CA 1
ATOM 2005 C C . LEU A 1 260 ? -21.487 21.721 31.733 1.00 41.91 260 LEU A C 1
ATOM 2007 O O . LEU A 1 260 ? -22.588 21.328 32.108 1.00 41.91 260 LEU A O 1
ATOM 2011 N N . LEU A 1 261 ? -20.427 20.916 31.671 1.00 43.34 261 LEU A N 1
ATOM 2012 C CA . LEU A 1 261 ? -20.377 19.562 32.207 1.00 43.34 261 LEU A CA 1
ATOM 2013 C C . LEU A 1 261 ? -19.973 19.653 33.682 1.00 43.34 261 LEU A C 1
ATOM 2015 O O . LEU A 1 261 ? -18.792 19.704 34.030 1.00 43.34 261 LEU A O 1
ATOM 2019 N N . GLY A 1 262 ? -20.977 19.695 34.562 1.00 39.69 262 GLY A N 1
ATOM 2020 C CA . GLY A 1 262 ? -20.767 19.511 35.998 1.00 39.69 262 GLY A CA 1
ATOM 2021 C C . GLY A 1 262 ? -20.115 18.155 36.305 1.00 39.69 262 GLY A C 1
ATOM 2022 O O . GLY A 1 262 ? -20.051 17.282 35.444 1.00 39.69 262 GLY A O 1
ATOM 2023 N N . ARG A 1 263 ? -19.638 17.958 37.544 1.00 42.88 263 ARG A N 1
ATOM 2024 C CA . ARG A 1 263 ? -18.940 16.726 37.970 1.00 42.88 263 ARG A CA 1
ATOM 2025 C C . ARG A 1 263 ? -19.846 15.481 37.968 1.00 42.88 263 ARG A C 1
ATOM 2027 O O . ARG A 1 263 ? -20.250 15.002 39.027 1.00 42.88 263 ARG A O 1
ATOM 2034 N N . VAL A 1 264 ? -20.103 14.931 36.791 1.00 44.88 264 VAL A N 1
ATOM 2035 C CA . VAL A 1 264 ? -20.422 13.517 36.607 1.00 44.88 264 VAL A CA 1
ATOM 2036 C C . VAL A 1 264 ? -19.098 12.769 36.757 1.00 44.88 264 VAL A C 1
ATOM 2038 O O . VAL A 1 264 ? -18.140 13.082 36.055 1.00 44.88 264 VAL A O 1
ATOM 2041 N N . ALA A 1 265 ? -19.010 11.855 37.722 1.00 53.53 265 ALA A N 1
ATOM 2042 C CA . ALA A 1 265 ? -17.866 10.950 37.812 1.00 53.53 265 ALA A CA 1
ATOM 2043 C C . ALA A 1 265 ? -17.938 9.935 36.665 1.00 53.53 265 ALA A C 1
ATOM 2045 O O . ALA A 1 265 ? -19.044 9.515 36.303 1.00 53.53 265 ALA A O 1
ATOM 2046 N N . GLY A 1 266 ? -16.786 9.552 36.115 1.00 60.16 266 GLY A N 1
ATOM 2047 C CA . GLY A 1 266 ? -16.705 8.536 35.075 1.00 60.16 266 GLY A CA 1
ATOM 2048 C C . GLY A 1 266 ? -17.301 7.196 35.508 1.00 60.16 266 GLY A C 1
ATOM 2049 O O . GLY A 1 266 ? -17.455 6.894 36.698 1.00 60.16 266 GLY A O 1
ATOM 2050 N N . LYS A 1 267 ? -17.656 6.376 34.522 1.00 78.81 267 LYS A N 1
ATOM 2051 C CA . LYS A 1 267 ? -17.978 4.966 34.749 1.00 78.81 267 LYS A CA 1
ATOM 2052 C C . LYS A 1 267 ? -16.673 4.180 34.845 1.00 78.81 267 LYS A C 1
ATOM 2054 O O . LYS A 1 267 ? -15.649 4.574 34.297 1.00 78.81 267 LYS A O 1
ATOM 2059 N N . GLU A 1 268 ? -16.722 3.035 35.515 1.00 88.00 268 GLU A N 1
ATOM 2060 C CA . GLU A 1 268 ? -15.582 2.133 35.666 1.00 88.00 268 GLU A CA 1
ATOM 2061 C C . GLU A 1 268 ? -16.005 0.690 35.365 1.00 88.00 268 GLU A C 1
ATOM 2063 O O . GLU A 1 268 ? -17.069 0.245 35.801 1.00 88.00 268 GLU A O 1
ATOM 2068 N N . VAL A 1 269 ? -15.166 -0.046 34.628 1.00 90.94 269 VAL A N 1
ATOM 2069 C CA . VAL A 1 269 ? -15.300 -1.497 34.418 1.00 90.94 269 VAL A CA 1
ATOM 2070 C C . VAL A 1 269 ? -14.092 -2.225 35.004 1.00 90.94 269 VAL A C 1
ATOM 2072 O O . VAL A 1 269 ? -12.960 -1.761 34.880 1.00 90.94 269 VAL A O 1
ATOM 2075 N N . CYS A 1 270 ? -14.322 -3.365 35.655 1.00 91.31 270 CYS A N 1
ATOM 2076 C CA . CYS A 1 270 ? -13.290 -4.141 36.344 1.00 91.31 270 CYS A CA 1
ATOM 2077 C C . CYS A 1 270 ? -13.216 -5.571 35.805 1.00 91.31 270 CYS A C 1
ATOM 2079 O O . CYS A 1 270 ? -14.184 -6.325 35.913 1.00 91.31 270 CYS A O 1
ATOM 2081 N N . TYR A 1 271 ? -12.042 -5.977 35.318 1.00 93.06 271 TYR A N 1
ATOM 2082 C CA . TYR A 1 271 ? -11.782 -7.340 34.854 1.00 93.06 271 TYR A CA 1
ATOM 2083 C C . TYR A 1 271 ? -10.937 -8.094 35.900 1.00 93.06 271 TYR A C 1
ATOM 2085 O O . TYR A 1 271 ? -9.840 -7.628 36.229 1.00 93.06 271 TYR A O 1
ATOM 2093 N N . PRO A 1 272 ? -11.386 -9.254 36.436 1.00 84.06 272 PRO A N 1
ATOM 2094 C CA . PRO A 1 272 ? -10.833 -9.850 37.665 1.00 84.06 272 PRO A CA 1
ATOM 2095 C C . PRO A 1 272 ? -9.318 -10.108 37.717 1.00 84.06 272 PRO A C 1
ATOM 2097 O O . PRO A 1 272 ? -8.764 -10.202 38.810 1.00 84.06 272 PRO A O 1
ATOM 2100 N N . ARG A 1 273 ? -8.641 -10.226 36.565 1.00 87.38 273 ARG A N 1
ATOM 2101 C CA . ARG A 1 273 ? -7.179 -10.425 36.472 1.00 87.38 273 ARG A CA 1
ATOM 2102 C C . ARG A 1 273 ? -6.377 -9.187 36.039 1.00 87.38 273 ARG A C 1
ATOM 2104 O O . ARG A 1 273 ? -5.158 -9.206 36.173 1.00 87.38 273 ARG A O 1
ATOM 2111 N N . LEU A 1 274 ? -7.035 -8.131 35.546 1.00 91.69 274 LEU A N 1
ATOM 2112 C CA . LEU A 1 274 ? -6.395 -6.949 34.931 1.00 91.69 274 LEU A CA 1
ATOM 2113 C C . LEU A 1 274 ? -6.560 -5.652 35.738 1.00 91.69 274 LEU A C 1
ATOM 2115 O O . LEU A 1 274 ? -5.865 -4.665 35.472 1.00 91.69 274 LEU A O 1
ATOM 2119 N N . GLY A 1 275 ? -7.469 -5.655 36.717 1.00 90.69 275 GLY A N 1
ATOM 2120 C CA . GLY A 1 275 ? -7.868 -4.466 37.464 1.00 90.69 275 GLY A CA 1
ATOM 2121 C C . GLY A 1 275 ? -9.008 -3.713 36.781 1.00 90.69 275 GLY A C 1
ATOM 2122 O O . GLY A 1 275 ? -9.773 -4.294 36.009 1.00 90.69 275 GLY A O 1
ATOM 2123 N N . CYS A 1 276 ? -9.129 -2.428 37.105 1.00 90.75 276 CYS A N 1
ATOM 2124 C CA . CYS A 1 276 ? -10.239 -1.584 36.679 1.00 90.75 276 CYS A CA 1
ATOM 2125 C C . CYS A 1 276 ? -9.804 -0.466 35.724 1.00 90.75 276 CYS A C 1
ATOM 2127 O O . CYS A 1 276 ? -8.642 -0.050 35.699 1.00 90.75 276 CYS A O 1
ATOM 2129 N N . PHE A 1 277 ? -10.761 -0.010 34.921 1.00 91.94 277 PHE A N 1
ATOM 2130 C CA . PHE A 1 277 ? -10.597 0.953 33.844 1.00 91.94 277 PHE A CA 1
ATOM 2131 C C . PHE A 1 277 ? -11.738 1.968 33.934 1.00 91.94 277 PHE A C 1
ATOM 2133 O O . PHE A 1 277 ? -12.883 1.625 33.657 1.00 91.94 277 PHE A O 1
ATOM 2140 N N . THR A 1 278 ? -11.423 3.205 34.321 1.00 86.94 278 THR A N 1
ATOM 2141 C CA . THR A 1 278 ? -12.361 4.341 34.281 1.00 86.94 278 THR A CA 1
ATOM 2142 C C . THR A 1 278 ? -12.323 5.059 32.927 1.00 86.94 278 THR A C 1
ATOM 2144 O O . THR A 1 278 ? -11.277 5.046 32.257 1.00 86.94 278 THR A O 1
ATOM 2147 N N . ASP A 1 279 ? -13.438 5.681 32.531 1.00 82.00 279 ASP A N 1
ATOM 2148 C CA . ASP A 1 279 ? -13.525 6.656 31.434 1.00 82.00 279 ASP A CA 1
ATOM 2149 C C . ASP A 1 279 ? -13.283 8.123 31.869 1.00 82.00 279 ASP A C 1
ATOM 2151 O O . ASP A 1 279 ? -13.224 9.000 31.007 1.00 82.00 279 ASP A O 1
ATOM 2155 N N . ASP A 1 280 ? -13.025 8.386 33.162 1.00 78.19 280 ASP A N 1
ATOM 2156 C CA . ASP A 1 280 ? -12.627 9.708 33.684 1.00 78.19 280 ASP A CA 1
ATOM 2157 C C . ASP A 1 280 ? -11.492 10.359 32.853 1.00 78.19 280 ASP A C 1
ATOM 2159 O O . ASP A 1 280 ? -10.578 9.666 32.385 1.00 78.19 280 ASP A O 1
ATOM 2163 N N . PRO A 1 281 ? -11.446 11.701 32.731 1.00 67.25 281 PRO A N 1
ATOM 2164 C CA . PRO A 1 281 ? -10.306 12.403 32.146 1.00 67.25 281 PRO A CA 1
ATOM 2165 C C . PRO A 1 281 ? -8.971 11.992 32.804 1.00 67.25 281 PRO A C 1
ATOM 2167 O O . PRO A 1 281 ? -8.879 11.977 34.035 1.00 67.25 281 PRO A O 1
ATOM 2170 N N . PRO A 1 282 ? -7.907 11.695 32.029 1.00 71.06 282 PRO A N 1
ATOM 2171 C CA . PRO A 1 282 ? -7.732 12.002 30.604 1.00 71.06 282 PRO A CA 1
ATOM 2172 C C . PRO A 1 282 ? -8.168 10.903 29.608 1.00 71.06 282 PRO A C 1
ATOM 2174 O O . PRO A 1 282 ? -7.799 10.982 28.437 1.00 71.06 282 PRO A O 1
ATOM 2177 N N . TRP A 1 283 ? -8.900 9.866 30.029 1.00 77.62 283 TRP A N 1
ATOM 2178 C CA . TRP A 1 283 ? -9.215 8.714 29.167 1.00 77.62 283 TRP A CA 1
ATOM 2179 C C . TRP A 1 283 ? -10.365 8.981 28.180 1.00 77.62 283 TRP A C 1
ATOM 2181 O O . TRP A 1 283 ? -10.283 8.549 27.021 1.00 77.62 283 TRP A O 1
ATOM 2191 N N . SER A 1 284 ? -11.386 9.727 28.615 1.00 71.81 284 SER A N 1
ATOM 2192 C CA . SER A 1 284 ? -12.455 10.314 27.794 1.00 71.81 284 SER A CA 1
ATOM 2193 C C . SER A 1 284 ? -12.832 11.724 28.278 1.00 71.81 284 SER A C 1
ATOM 2195 O O . SER A 1 284 ? -12.268 12.233 29.249 1.00 71.81 284 SER A O 1
ATOM 2197 N N . GLY A 1 285 ? -13.753 12.386 27.570 1.00 58.47 285 GLY A N 1
ATOM 2198 C CA . GLY A 1 285 ? -14.262 13.725 27.881 1.00 58.47 285 GLY A CA 1
ATOM 2199 C C . GLY A 1 285 ? -13.271 14.855 27.595 1.00 58.47 285 GLY A C 1
ATOM 2200 O O . GLY A 1 285 ? -13.442 15.965 28.099 1.00 58.47 285 GLY A O 1
ATOM 2201 N N . VAL A 1 286 ? -12.223 14.588 26.810 1.00 57.84 286 VAL A N 1
ATOM 2202 C CA . VAL A 1 286 ? -11.112 15.518 26.563 1.00 57.84 286 VAL A CA 1
ATOM 2203 C C . VAL A 1 286 ? -10.999 15.880 25.078 1.00 57.84 286 VAL A C 1
ATOM 2205 O O . VAL A 1 286 ? -11.180 15.011 24.229 1.00 57.84 286 VAL A O 1
ATOM 2208 N N . PRO A 1 287 ? -10.652 17.124 24.704 1.00 48.50 287 PRO A N 1
ATOM 2209 C CA . PRO A 1 287 ? -10.131 17.433 23.374 1.00 48.50 287 PRO A CA 1
ATOM 2210 C C . PRO A 1 287 ? -9.064 16.420 22.926 1.00 48.50 287 PRO A C 1
ATOM 2212 O O . PRO A 1 287 ? -8.139 16.111 23.673 1.00 48.50 287 PRO A O 1
ATOM 2215 N N . GLY A 1 288 ? -9.237 15.865 21.723 1.00 55.12 288 GLY A N 1
ATOM 2216 C CA . GLY A 1 288 ? -8.460 14.731 21.206 1.00 55.12 288 GLY A CA 1
ATOM 2217 C C . GLY A 1 288 ? -9.067 13.353 21.513 1.00 55.12 288 GLY A C 1
ATOM 2218 O O . GLY A 1 288 ? -8.941 12.457 20.690 1.00 55.12 288 GLY A O 1
ATOM 2219 N N . ARG A 1 289 ? -9.783 13.178 22.634 1.00 63.62 289 ARG A N 1
ATOM 2220 C CA . ARG A 1 289 ? -10.493 11.938 23.015 1.00 63.62 289 ARG A CA 1
ATOM 2221 C C . ARG A 1 289 ? -11.892 12.249 23.574 1.00 63.62 289 ARG A C 1
ATOM 2223 O O . ARG A 1 289 ? -12.182 12.022 24.747 1.00 63.62 289 ARG A O 1
ATOM 2230 N N . LEU A 1 290 ? -12.747 12.842 22.737 1.00 55.81 290 LEU A N 1
ATOM 2231 C CA . LEU A 1 290 ? -14.091 13.284 23.144 1.00 55.81 290 LEU A CA 1
ATOM 2232 C C . LEU A 1 290 ? -15.123 12.143 23.124 1.00 55.81 290 LEU A C 1
ATOM 2234 O O . LEU A 1 290 ? -16.043 12.142 23.933 1.00 55.81 290 LEU A O 1
ATOM 2238 N N . LEU A 1 291 ? -14.955 11.184 22.207 1.00 58.50 291 LEU A N 1
ATOM 2239 C CA . LEU A 1 291 ? -15.896 10.081 21.955 1.00 58.50 291 LEU A CA 1
ATOM 2240 C C . LEU A 1 291 ? -15.459 8.729 22.556 1.00 58.50 291 LEU A C 1
ATOM 2242 O O . LEU A 1 291 ? -16.155 7.733 22.383 1.00 58.50 291 LEU A O 1
ATOM 2246 N N . THR A 1 292 ? -14.304 8.662 23.226 1.00 66.44 292 THR A N 1
ATOM 2247 C CA . THR A 1 292 ? -13.793 7.426 23.850 1.00 66.44 292 THR A CA 1
ATOM 2248 C C . THR A 1 292 ? -14.604 7.029 25.083 1.00 66.44 292 THR A C 1
ATOM 2250 O O . THR A 1 292 ? -15.487 7.753 25.541 1.00 66.44 292 THR A O 1
ATOM 2253 N N . GLY A 1 293 ? -14.307 5.868 25.659 1.00 79.38 293 GLY A N 1
ATOM 2254 C CA . GLY A 1 293 ? -15.019 5.380 26.834 1.00 79.38 293 GLY A CA 1
ATOM 2255 C C . GLY A 1 293 ? -14.369 4.146 27.441 1.00 79.38 293 GLY A C 1
ATOM 2256 O O . GLY A 1 293 ? -13.141 4.019 27.487 1.00 79.38 293 GLY A O 1
ATOM 2257 N N . LEU A 1 294 ? -15.210 3.236 27.922 1.00 86.94 294 LEU A N 1
ATOM 2258 C CA . LEU A 1 294 ? -14.770 1.983 28.519 1.00 86.94 294 LEU A CA 1
ATOM 2259 C C . LEU A 1 294 ? -14.307 0.965 27.457 1.00 86.94 294 LEU A C 1
ATOM 2261 O O . LEU A 1 294 ? -14.847 0.953 26.348 1.00 86.94 294 LEU A O 1
ATOM 2265 N N . PRO A 1 295 ? -13.301 0.130 27.777 1.00 92.31 295 PRO A N 1
ATOM 2266 C CA . PRO A 1 295 ? -12.865 -0.973 26.925 1.00 92.31 295 PRO A CA 1
ATOM 2267 C C . PRO A 1 295 ? -13.761 -2.209 27.079 1.00 92.31 295 PRO A C 1
ATOM 2269 O O . PRO A 1 295 ? -14.301 -2.464 28.160 1.00 92.31 295 PRO A O 1
ATOM 2272 N N . GLU A 1 296 ? -13.846 -3.002 26.014 1.00 92.25 296 GLU A N 1
ATOM 2273 C CA . GLU A 1 296 ? -14.497 -4.320 25.968 1.00 92.25 296 GLU A CA 1
ATOM 2274 C C . GLU A 1 296 ? -13.765 -5.341 26.864 1.00 92.25 296 GLU A C 1
ATOM 2276 O O . GLU A 1 296 ? -12.662 -5.080 27.366 1.00 92.25 296 GLU A O 1
ATOM 2281 N N . SER A 1 297 ? -14.375 -6.504 27.118 1.00 91.94 297 SER A N 1
ATOM 2282 C CA . SER A 1 297 ? -13.727 -7.545 27.922 1.00 91.94 297 SER A CA 1
ATOM 2283 C C . SER A 1 297 ? -12.643 -8.295 27.130 1.00 91.94 297 SER A C 1
ATOM 2285 O O . SER A 1 297 ? -12.764 -8.464 25.914 1.00 91.94 297 SER A O 1
ATOM 2287 N N . PRO A 1 298 ? -11.593 -8.817 27.794 1.00 90.81 298 PRO A N 1
ATOM 2288 C CA . PRO A 1 298 ? -10.579 -9.647 27.134 1.00 90.81 298 PRO A CA 1
ATOM 2289 C C . PRO A 1 298 ? -11.161 -10.863 26.400 1.00 90.81 298 PRO A C 1
ATOM 2291 O O . PRO A 1 298 ? -10.606 -11.320 25.401 1.00 90.81 298 PRO A O 1
ATOM 2294 N N . GLU A 1 299 ? -12.260 -11.401 26.933 1.00 90.06 299 GLU A N 1
ATOM 2295 C CA . GLU A 1 299 ? -13.000 -12.535 26.392 1.00 90.06 299 GLU A CA 1
ATOM 2296 C C . GLU A 1 299 ? -13.718 -12.182 25.077 1.00 90.06 299 GLU A C 1
ATOM 2298 O O . GLU A 1 299 ? -13.686 -12.981 24.144 1.00 90.06 299 GLU A O 1
ATOM 2303 N N . GLU A 1 300 ? -14.297 -10.981 24.967 1.00 89.56 300 GLU A N 1
ATOM 2304 C CA . GLU A 1 300 ? -14.876 -10.454 23.718 1.00 89.56 300 GLU A CA 1
ATOM 2305 C C . GLU A 1 300 ? -13.785 -10.104 22.693 1.00 89.56 300 GLU A C 1
ATOM 2307 O O . GLU A 1 300 ? -13.921 -10.408 21.509 1.00 89.56 300 GLU A O 1
ATOM 2312 N N . MET A 1 301 ? -12.659 -9.543 23.151 1.00 91.31 301 MET A N 1
ATOM 2313 C CA . MET A 1 301 ? -11.511 -9.195 22.303 1.00 91.31 301 MET A CA 1
ATOM 2314 C C . MET A 1 301 ? -10.764 -10.412 21.716 1.00 91.31 301 MET A C 1
ATOM 2316 O O . MET A 1 301 ? -9.942 -10.232 20.814 1.00 91.31 301 MET A O 1
ATOM 2320 N N . ASN A 1 302 ? -11.021 -11.630 22.218 1.00 92.38 302 ASN A N 1
ATOM 2321 C CA . ASN A 1 302 ? -10.451 -12.904 21.749 1.00 92.38 302 ASN A CA 1
ATOM 2322 C C . ASN A 1 302 ? -8.906 -12.904 21.633 1.00 92.38 302 ASN A C 1
ATOM 2324 O O . ASN A 1 302 ? -8.327 -13.380 20.652 1.00 92.38 302 ASN A O 1
ATOM 2328 N N . ILE A 1 303 ? -8.234 -12.326 22.635 1.00 95.19 303 ILE A N 1
ATOM 2329 C CA . ILE A 1 303 ? -6.783 -12.087 22.622 1.00 95.19 303 ILE A CA 1
ATOM 2330 C C . ILE A 1 303 ? -6.015 -13.418 22.657 1.00 95.19 303 ILE A C 1
ATOM 2332 O O . ILE A 1 303 ? -6.213 -14.246 23.551 1.00 95.19 303 ILE A O 1
ATOM 2336 N N . SER A 1 304 ? -5.085 -13.610 21.717 1.00 96.50 304 SER A N 1
ATOM 2337 C CA . SER A 1 304 ? -4.273 -14.828 21.605 1.00 96.50 304 SER A CA 1
ATOM 2338 C C . SER A 1 304 ? -2.785 -14.531 21.383 1.00 96.50 304 SER A C 1
ATOM 2340 O O . SER A 1 304 ? -2.415 -13.561 20.726 1.00 96.50 304 SER A O 1
ATOM 2342 N N . PHE A 1 305 ? -1.922 -15.376 21.955 1.00 98.19 305 PHE A N 1
ATOM 2343 C CA . PHE A 1 305 ? -0.465 -15.228 21.920 1.00 98.19 305 PHE A CA 1
ATOM 2344 C C . PHE A 1 305 ? 0.150 -16.435 21.205 1.00 98.19 305 PHE A C 1
ATOM 2346 O O . PHE A 1 305 ? 0.029 -17.565 21.684 1.00 98.19 305 PHE A O 1
ATOM 2353 N N . SER A 1 306 ? 0.812 -16.204 20.071 1.00 98.12 306 SER A N 1
ATOM 2354 C CA . SER A 1 306 ? 1.402 -17.265 19.242 1.00 98.12 306 SER A CA 1
ATOM 2355 C C . SER A 1 306 ? 2.924 -17.209 19.320 1.00 98.12 306 SER A C 1
ATOM 2357 O O . SER A 1 306 ? 3.536 -16.221 18.917 1.00 98.12 306 SER A O 1
ATOM 2359 N N . LEU A 1 307 ? 3.535 -18.259 19.871 1.00 98.31 307 LEU A N 1
ATOM 2360 C CA . LEU A 1 307 ? 4.980 -18.380 20.038 1.00 98.31 307 LEU A CA 1
ATOM 2361 C C . LEU A 1 307 ? 5.644 -18.920 18.769 1.00 98.31 307 LEU A C 1
ATOM 2363 O O . LEU A 1 307 ? 5.282 -19.994 18.289 1.00 98.31 307 LEU A O 1
ATOM 2367 N N . TYR A 1 308 ? 6.688 -18.227 18.332 1.00 97.75 308 TYR A N 1
ATOM 2368 C CA . TYR A 1 308 ? 7.642 -18.642 17.313 1.00 97.75 308 TYR A CA 1
ATOM 2369 C C . TYR A 1 308 ? 9.045 -18.741 17.944 1.00 97.75 308 TYR A C 1
ATOM 2371 O O . TYR A 1 308 ? 9.462 -17.890 18.737 1.00 97.75 308 TYR A O 1
ATOM 2379 N N . THR A 1 309 ? 9.787 -19.787 17.589 1.00 97.50 309 THR A N 1
ATOM 2380 C CA . THR A 1 309 ? 11.176 -20.059 17.995 1.00 97.50 309 THR A CA 1
ATOM 2381 C C . THR A 1 309 ? 11.932 -20.746 16.854 1.00 97.50 309 THR A C 1
ATOM 2383 O O . THR A 1 309 ? 11.326 -21.267 15.918 1.00 97.50 309 THR A O 1
ATOM 2386 N N . ARG A 1 310 ? 13.266 -20.839 16.943 1.00 94.69 310 ARG A N 1
ATOM 2387 C CA . ARG A 1 310 ? 14.081 -21.557 15.942 1.00 94.69 310 ARG A CA 1
ATOM 2388 C C . ARG A 1 310 ? 13.734 -23.052 15.819 1.00 94.69 310 ARG A C 1
ATOM 2390 O O . ARG A 1 310 ? 14.000 -23.644 14.783 1.00 94.69 310 ARG A O 1
ATOM 2397 N N . GLU A 1 311 ? 13.143 -23.661 16.850 1.00 93.88 311 GLU A N 1
ATOM 2398 C CA . GLU A 1 311 ? 12.655 -25.051 16.820 1.00 93.88 311 GLU A CA 1
ATOM 2399 C C . GLU A 1 311 ? 11.308 -25.216 16.106 1.00 93.88 311 GLU A C 1
ATOM 2401 O O . GLU A 1 311 ? 11.011 -26.299 15.609 1.00 93.88 311 GLU A O 1
ATOM 2406 N N . THR A 1 312 ? 10.477 -24.173 16.100 1.00 91.12 312 THR A N 1
ATOM 2407 C CA . THR A 1 312 ? 9.114 -24.207 15.546 1.00 91.12 312 THR A CA 1
ATOM 2408 C C . THR A 1 312 ? 9.059 -23.666 14.117 1.00 91.12 312 THR A C 1
ATOM 2410 O O . THR A 1 312 ? 8.236 -24.122 13.318 1.00 91.12 312 THR A O 1
ATOM 2413 N N . GLY A 1 313 ? 9.959 -22.744 13.757 1.00 87.38 313 GLY A N 1
ATOM 2414 C CA . GLY A 1 313 ? 9.949 -22.086 12.452 1.00 87.38 313 GLY A CA 1
ATOM 2415 C C . GLY A 1 313 ? 8.626 -21.350 12.256 1.00 87.38 313 GLY A C 1
ATOM 2416 O O . GLY A 1 313 ? 8.230 -20.572 13.118 1.00 87.38 313 GLY A O 1
ATOM 2417 N N . ASN A 1 314 ? 7.910 -21.648 11.170 1.00 87.50 314 ASN A N 1
ATOM 2418 C CA . ASN A 1 314 ? 6.574 -21.096 10.908 1.00 87.50 314 ASN A CA 1
ATOM 2419 C C . ASN A 1 314 ? 5.427 -21.838 11.642 1.00 87.50 314 ASN A C 1
ATOM 2421 O O . ASN A 1 314 ? 4.282 -21.396 11.626 1.00 87.50 314 ASN A O 1
ATOM 2425 N N . ASN A 1 315 ? 5.700 -22.966 12.312 1.00 91.12 315 ASN A N 1
ATOM 2426 C CA . ASN A 1 315 ? 4.679 -23.762 13.007 1.00 91.12 315 ASN A CA 1
ATOM 2427 C C . ASN A 1 315 ? 4.466 -23.258 14.443 1.00 91.12 315 ASN A C 1
ATOM 2429 O O . ASN A 1 315 ? 4.944 -23.865 15.405 1.00 91.12 315 ASN A O 1
ATOM 2433 N N . SER A 1 316 ? 3.783 -22.120 14.579 1.00 94.31 316 SER A N 1
ATOM 2434 C CA . SER A 1 316 ? 3.621 -21.445 15.871 1.00 94.31 316 SER A CA 1
ATOM 2435 C C . SER A 1 316 ? 2.893 -22.275 16.935 1.00 94.31 316 SER A C 1
ATOM 2437 O O . SER A 1 316 ? 2.073 -23.152 16.651 1.00 94.31 316 SER A O 1
ATOM 2439 N N . GLN A 1 317 ? 3.185 -21.977 18.201 1.00 96.69 317 GLN A N 1
ATOM 2440 C CA . GLN A 1 317 ? 2.547 -22.601 19.357 1.00 96.69 317 GLN A CA 1
ATOM 2441 C C . GLN A 1 317 ? 1.697 -21.577 20.109 1.00 96.69 317 GLN A C 1
ATOM 2443 O O . GLN A 1 317 ? 2.227 -20.648 20.718 1.00 96.69 317 GLN A O 1
ATOM 2448 N N . VAL A 1 318 ? 0.374 -21.757 20.111 1.00 96.75 318 VAL A N 1
ATOM 2449 C CA . VAL A 1 318 ? -0.529 -20.904 20.897 1.00 96.75 318 VAL A CA 1
ATOM 2450 C C . VAL A 1 318 ? -0.293 -21.149 22.389 1.00 96.75 318 VAL A C 1
ATOM 2452 O O . VAL A 1 318 ? -0.451 -22.268 22.886 1.00 96.75 318 VAL A O 1
ATOM 2455 N N . ILE A 1 319 ? 0.077 -20.091 23.109 1.00 97.19 319 ILE A N 1
ATOM 2456 C CA . ILE A 1 319 ? 0.374 -20.112 24.543 1.00 97.19 319 ILE A CA 1
ATOM 2457 C C . ILE A 1 319 ? -0.513 -19.124 25.306 1.00 97.19 319 ILE A C 1
ATOM 2459 O O . ILE A 1 319 ? -1.047 -18.165 24.757 1.00 97.19 319 ILE A O 1
ATOM 2463 N N . SER A 1 320 ? -0.712 -19.375 26.598 1.00 95.31 320 SER A N 1
ATOM 2464 C CA . SER A 1 320 ? -1.641 -18.617 27.436 1.00 95.31 320 SER A CA 1
ATOM 2465 C C . SER A 1 320 ? -1.086 -18.430 28.842 1.00 95.31 320 SER A C 1
ATOM 2467 O O . SER A 1 320 ? -0.664 -19.391 29.484 1.00 95.31 320 SER A O 1
ATOM 2469 N N . ALA A 1 321 ? -1.155 -17.201 29.354 1.00 91.25 321 ALA A N 1
ATOM 2470 C CA . ALA A 1 321 ? -0.881 -16.907 30.758 1.00 91.25 321 ALA A CA 1
ATOM 2471 C C . ALA A 1 321 ? -1.947 -17.509 31.693 1.00 91.25 321 ALA A C 1
ATOM 2473 O O . ALA A 1 321 ? -1.622 -17.995 32.775 1.00 91.25 321 ALA A O 1
ATOM 2474 N N . ILE A 1 322 ? -3.209 -17.532 31.244 1.00 91.19 322 ILE A N 1
ATOM 2475 C CA . ILE A 1 322 ? -4.354 -18.087 31.981 1.00 91.19 322 ILE A CA 1
ATOM 2476 C C . ILE A 1 322 ? -4.200 -19.610 32.116 1.00 91.19 322 ILE A C 1
ATOM 2478 O O . ILE A 1 322 ? -4.312 -20.153 33.214 1.00 91.19 322 ILE A O 1
ATOM 2482 N N . ASN A 1 323 ? -3.868 -20.301 31.019 1.00 92.56 323 ASN A N 1
ATOM 2483 C CA . ASN A 1 323 ? -3.470 -21.712 31.035 1.00 92.56 323 ASN A CA 1
ATOM 2484 C C . ASN A 1 323 ? -1.946 -21.840 30.896 1.00 92.56 323 ASN A C 1
ATOM 2486 O O . ASN A 1 323 ? -1.434 -22.339 29.891 1.00 92.56 323 ASN A O 1
ATOM 2490 N N . SER A 1 324 ? -1.224 -21.416 31.933 1.00 91.38 324 SER A N 1
ATOM 2491 C CA . SER A 1 324 ? 0.245 -21.410 32.002 1.00 91.38 324 SER A CA 1
ATOM 2492 C C . SER A 1 324 ? 0.921 -22.765 31.728 1.00 91.38 324 SER A C 1
ATOM 2494 O O . SER A 1 324 ? 2.096 -22.806 31.355 1.00 91.38 324 SER A O 1
ATOM 2496 N N . SER A 1 325 ? 0.187 -23.883 31.820 1.00 93.38 325 SER A N 1
ATOM 2497 C CA . SER A 1 325 ? 0.686 -25.205 31.409 1.00 93.38 325 SER A CA 1
ATOM 2498 C C . SER A 1 325 ? 0.988 -25.305 29.906 1.00 93.38 325 SER A C 1
ATOM 2500 O O . SER A 1 325 ? 1.761 -26.172 29.506 1.00 93.38 325 SER A O 1
ATOM 2502 N N . THR A 1 326 ? 0.411 -24.427 29.076 1.00 97.19 326 THR A N 1
ATOM 2503 C CA . THR A 1 326 ? 0.739 -24.302 27.644 1.00 97.19 326 THR A CA 1
ATOM 2504 C C . THR A 1 326 ? 2.166 -23.799 27.448 1.00 97.19 326 THR A C 1
ATOM 2506 O O . THR A 1 326 ? 2.937 -24.431 26.734 1.00 97.19 326 THR A O 1
ATOM 2509 N N . ILE A 1 327 ? 2.561 -22.743 28.170 1.00 96.19 327 ILE A N 1
ATOM 2510 C CA . ILE A 1 327 ? 3.913 -22.171 28.120 1.00 96.19 327 ILE A CA 1
ATOM 2511 C C . ILE A 1 327 ? 4.950 -23.236 28.518 1.00 96.19 327 ILE A C 1
ATOM 2513 O O . ILE A 1 327 ? 5.938 -23.419 27.816 1.00 96.19 327 ILE A O 1
ATOM 2517 N N . GLN A 1 328 ? 4.687 -24.016 29.576 1.00 91.81 328 GLN A N 1
ATOM 2518 C CA . GLN A 1 328 ? 5.580 -25.099 30.033 1.00 91.81 328 GLN A CA 1
ATOM 2519 C C . GLN A 1 328 ? 5.726 -26.277 29.051 1.00 91.81 328 GLN A C 1
ATOM 2521 O O . GLN A 1 328 ? 6.668 -27.054 29.183 1.00 91.81 328 GLN A O 1
ATOM 2526 N N . LYS A 1 329 ? 4.787 -26.445 28.111 1.00 94.62 329 LYS A N 1
ATOM 2527 C CA . LYS A 1 329 ? 4.804 -27.497 27.076 1.00 94.62 329 LYS A CA 1
ATOM 2528 C C . LYS A 1 329 ? 5.301 -26.988 25.717 1.00 94.62 329 LYS A C 1
ATOM 2530 O O . LYS A 1 329 ? 5.464 -27.787 24.800 1.00 94.62 329 LYS A O 1
ATOM 2535 N N . SER A 1 330 ? 5.490 -25.678 25.588 1.00 96.31 330 SER A N 1
ATOM 2536 C CA . SER A 1 330 ? 5.983 -25.014 24.382 1.00 96.31 330 SER A CA 1
ATOM 2537 C C . SER A 1 330 ? 7.516 -24.995 24.326 1.00 96.31 330 SER A C 1
ATOM 2539 O O . SER A 1 330 ? 8.187 -25.324 25.303 1.00 96.31 330 SER A O 1
ATOM 2541 N N . HIS A 1 331 ? 8.080 -24.534 23.209 1.00 96.56 331 HIS A N 1
ATOM 2542 C CA . HIS A 1 331 ? 9.518 -24.278 23.063 1.00 96.56 331 HIS A CA 1
ATOM 2543 C C . HIS A 1 331 ? 10.000 -22.977 23.744 1.00 96.56 331 HIS A C 1
ATOM 2545 O O . HIS A 1 331 ? 11.146 -22.569 23.541 1.00 96.56 331 HIS A O 1
ATOM 2551 N N . PHE A 1 332 ? 9.166 -22.321 24.565 1.00 96.69 332 PHE A N 1
ATOM 2552 C CA . PHE A 1 332 ? 9.553 -21.121 25.311 1.00 96.69 332 PHE A CA 1
ATOM 2553 C C . PHE A 1 332 ? 10.744 -21.403 26.238 1.00 96.69 332 PHE A C 1
ATOM 2555 O O . PHE A 1 332 ? 10.685 -22.283 27.100 1.00 96.69 332 PHE A O 1
ATOM 2562 N N . SER A 1 333 ? 11.811 -20.610 26.113 1.00 94.88 333 SER A N 1
ATOM 2563 C CA . SER A 1 333 ? 12.997 -20.724 26.962 1.00 94.88 333 SER A CA 1
ATOM 2564 C C . SER A 1 333 ? 13.250 -19.445 27.749 1.00 94.88 333 SER A C 1
ATOM 2566 O O . SER A 1 333 ? 13.504 -18.385 27.180 1.00 94.88 333 SER A O 1
ATOM 2568 N N . SER A 1 334 ? 13.294 -19.566 29.076 1.00 92.94 334 SER A N 1
ATOM 2569 C CA . SER A 1 334 ? 13.647 -18.477 29.996 1.00 92.94 334 SER A CA 1
ATOM 2570 C C . SER A 1 334 ? 15.113 -18.023 29.914 1.00 92.94 334 SER A C 1
ATOM 2572 O O . SER A 1 334 ? 15.498 -17.104 30.629 1.00 92.94 334 SER A O 1
ATOM 2574 N N . HIS A 1 335 ? 15.928 -18.665 29.069 1.00 92.88 335 HIS A N 1
ATOM 2575 C CA . HIS A 1 335 ? 17.329 -18.311 28.801 1.00 92.88 335 HIS A CA 1
ATOM 2576 C C . HIS A 1 335 ? 17.506 -17.512 27.496 1.00 92.88 335 HIS A C 1
ATOM 2578 O O . HIS A 1 335 ? 18.632 -17.211 27.104 1.00 92.88 335 HIS A O 1
ATOM 2584 N N . ARG A 1 336 ? 16.406 -17.209 26.797 1.00 94.81 336 ARG A N 1
ATOM 2585 C CA . ARG A 1 336 ? 16.357 -16.365 25.595 1.00 94.81 336 ARG A CA 1
ATOM 2586 C C . ARG A 1 336 ? 15.690 -15.041 25.937 1.00 94.81 336 ARG A C 1
ATOM 2588 O O . ARG A 1 336 ? 14.862 -15.010 26.841 1.00 94.81 336 ARG A O 1
ATOM 2595 N N . ARG A 1 337 ? 15.979 -13.986 25.169 1.00 96.44 337 ARG A N 1
ATOM 2596 C CA . ARG A 1 337 ? 15.134 -12.780 25.160 1.00 96.44 337 ARG A CA 1
ATOM 2597 C C . ARG A 1 337 ? 13.750 -13.109 24.608 1.00 96.44 337 ARG A C 1
ATOM 2599 O O . ARG A 1 337 ? 13.590 -14.081 23.870 1.00 96.44 337 ARG A O 1
ATOM 2606 N N . THR A 1 338 ? 12.772 -12.266 24.920 1.00 98.12 338 THR A N 1
ATOM 2607 C CA . THR A 1 338 ? 11.398 -12.399 24.432 1.00 98.12 338 THR A CA 1
ATOM 2608 C C . THR A 1 338 ? 10.951 -11.104 23.770 1.00 98.12 338 THR A C 1
ATOM 2610 O O . THR A 1 338 ? 10.890 -10.066 24.431 1.00 98.12 338 THR A O 1
ATOM 2613 N N . SER A 1 339 ? 10.625 -11.177 22.482 1.00 98.31 339 SER A N 1
ATOM 2614 C CA . SER A 1 339 ? 10.045 -10.069 21.721 1.00 98.31 339 SER A CA 1
ATOM 2615 C C . SER A 1 339 ? 8.546 -10.293 21.553 1.00 98.31 339 SER A C 1
ATOM 2617 O O . SER A 1 339 ? 8.144 -11.342 21.056 1.00 98.31 339 SER A O 1
ATOM 2619 N N . PHE A 1 340 ? 7.721 -9.328 21.955 1.00 98.69 340 PHE A N 1
ATOM 2620 C CA . PHE A 1 340 ? 6.288 -9.318 21.649 1.00 98.69 340 PHE A CA 1
ATOM 2621 C C . PHE A 1 340 ? 6.042 -8.403 20.451 1.00 98.69 340 PHE A C 1
ATOM 2623 O O . PHE A 1 340 ? 6.471 -7.250 20.489 1.00 98.69 340 PHE A O 1
ATOM 2630 N N . ILE A 1 341 ? 5.348 -8.896 19.424 1.00 98.38 341 ILE A N 1
ATOM 2631 C CA . ILE A 1 341 ? 4.979 -8.120 18.231 1.00 98.38 341 ILE A CA 1
ATOM 2632 C C . ILE A 1 341 ? 3.471 -7.849 18.281 1.00 98.38 341 ILE A C 1
ATOM 2634 O O . ILE A 1 341 ? 2.680 -8.788 18.397 1.00 98.38 341 ILE A O 1
ATOM 2638 N N . ILE A 1 342 ? 3.075 -6.574 18.248 1.00 98.50 342 ILE A N 1
ATOM 2639 C CA . ILE A 1 342 ? 1.704 -6.115 18.523 1.00 98.50 342 ILE A CA 1
ATOM 2640 C C . ILE A 1 342 ? 1.183 -5.278 17.348 1.00 98.50 342 ILE A C 1
ATOM 2642 O O . ILE A 1 342 ? 1.758 -4.242 17.007 1.00 98.50 342 ILE A O 1
ATOM 2646 N N . HIS A 1 343 ? 0.071 -5.704 16.746 1.00 95.94 343 HIS A N 1
ATOM 2647 C CA . HIS A 1 343 ? -0.506 -5.032 15.580 1.00 95.94 343 HIS A CA 1
ATOM 2648 C C . HIS A 1 343 ? -1.423 -3.848 15.920 1.00 95.94 343 HIS A C 1
ATOM 2650 O O . HIS A 1 343 ? -1.929 -3.730 17.038 1.00 95.94 343 HIS A O 1
ATOM 2656 N N . GLY A 1 344 ? -1.652 -2.988 14.924 1.00 89.94 344 GLY A N 1
ATOM 2657 C CA . GLY A 1 344 ? -2.586 -1.864 14.982 1.00 89.94 344 GLY A CA 1
ATOM 2658 C C . GLY A 1 344 ? -4.042 -2.225 14.652 1.00 89.94 344 GLY A C 1
ATOM 2659 O O . GLY A 1 344 ? -4.426 -3.397 14.617 1.00 89.94 344 GLY A O 1
ATOM 2660 N N . PHE A 1 345 ? -4.842 -1.185 14.397 1.00 85.94 345 PHE A N 1
ATOM 2661 C CA . PHE A 1 345 ? -6.243 -1.266 13.959 1.00 85.94 345 PHE A CA 1
ATOM 2662 C C . PHE A 1 345 ? -6.402 -2.084 12.663 1.00 85.94 345 PHE A C 1
ATOM 2664 O O . PHE A 1 345 ? -5.500 -2.083 11.828 1.00 85.94 345 PHE A O 1
ATOM 2671 N N . GLY A 1 346 ? -7.515 -2.812 12.502 1.00 78.25 346 GLY A N 1
ATOM 2672 C CA . GLY A 1 346 ? -7.844 -3.604 11.300 1.00 78.25 346 GLY A CA 1
ATOM 2673 C C . GLY A 1 346 ? -6.952 -4.828 11.003 1.00 78.25 346 GLY A C 1
ATOM 2674 O O . GLY A 1 346 ? -7.339 -5.696 10.223 1.00 78.25 346 GLY A O 1
ATOM 2675 N N . SER A 1 347 ? -5.778 -4.922 11.631 1.00 85.50 347 SER A N 1
ATOM 2676 C CA . SER A 1 347 ? -4.750 -5.936 11.374 1.00 85.50 347 SER A CA 1
ATOM 2677 C C . SER A 1 347 ? -4.926 -7.209 12.232 1.00 85.50 347 SER A C 1
ATOM 2679 O O . SER A 1 347 ? -5.920 -7.373 12.943 1.00 85.50 347 SER A O 1
ATOM 2681 N N . THR A 1 348 ? -3.983 -8.152 12.144 1.00 89.81 348 THR A N 1
ATOM 2682 C CA . THR A 1 348 ? -3.995 -9.436 12.870 1.00 89.81 348 THR A CA 1
ATOM 2683 C C . THR A 1 348 ? -2.578 -9.928 13.160 1.00 89.81 348 THR A C 1
ATOM 2685 O O . THR A 1 348 ? -1.657 -9.685 12.389 1.00 89.81 348 THR A O 1
ATOM 2688 N N . GLY A 1 349 ? -2.400 -10.659 14.262 1.00 88.06 349 GLY A N 1
ATOM 2689 C CA . GLY A 1 349 ? -1.138 -11.303 14.642 1.00 88.06 349 GLY A CA 1
ATOM 2690 C C . GLY A 1 349 ? -0.977 -12.741 14.137 1.00 88.06 349 GLY A C 1
ATOM 2691 O O . GLY A 1 349 ? -0.086 -13.451 14.600 1.00 88.06 349 GLY A O 1
ATOM 2692 N N . LYS A 1 350 ? -1.861 -13.206 13.243 1.00 87.38 350 LYS A N 1
ATOM 2693 C CA . LYS A 1 350 ? -1.886 -14.593 12.735 1.00 87.38 350 LYS A CA 1
ATOM 2694 C C . LYS A 1 350 ? -1.288 -14.769 11.333 1.00 87.38 350 LYS A C 1
ATOM 2696 O O . LYS A 1 350 ? -1.003 -15.899 10.956 1.00 87.38 350 LYS A O 1
ATOM 2701 N N . THR A 1 351 ? -1.098 -13.686 10.580 1.00 83.94 351 THR A N 1
ATOM 2702 C CA . THR A 1 351 ? -0.608 -13.667 9.185 1.00 83.94 351 THR A CA 1
ATOM 2703 C C . THR A 1 351 ? 0.065 -12.327 8.874 1.00 83.94 351 THR A C 1
ATOM 2705 O O . THR A 1 351 ? -0.184 -11.351 9.582 1.00 83.94 351 THR A O 1
ATOM 2708 N N . GLY A 1 352 ? 0.836 -12.245 7.787 1.00 88.06 352 GLY A N 1
ATOM 2709 C CA . GLY A 1 352 ? 1.439 -10.991 7.320 1.00 88.06 352 GLY A CA 1
ATOM 2710 C C . GLY A 1 352 ? 2.598 -10.508 8.199 1.00 88.06 352 GLY A C 1
ATOM 2711 O O . GLY A 1 352 ? 3.186 -11.291 8.955 1.00 88.06 352 GLY A O 1
ATOM 2712 N N . TRP A 1 353 ? 2.858 -9.196 8.163 1.00 91.19 353 TRP A N 1
ATOM 2713 C CA . TRP A 1 353 ? 4.041 -8.551 8.753 1.00 91.19 353 TRP A CA 1
ATOM 2714 C C . TRP A 1 353 ? 4.359 -8.952 10.205 1.00 91.19 353 TRP A C 1
ATOM 2716 O O . TRP A 1 353 ? 5.524 -9.038 10.583 1.00 91.19 353 TRP A O 1
ATOM 2726 N N . VAL A 1 354 ? 3.356 -9.247 11.039 1.00 94.00 354 VAL A N 1
ATOM 2727 C CA . VAL A 1 354 ? 3.573 -9.677 12.436 1.00 94.00 354 VAL A CA 1
ATOM 2728 C C . VAL A 1 354 ? 4.295 -11.029 12.508 1.00 94.00 354 VAL A C 1
ATOM 2730 O O . VAL A 1 354 ? 5.153 -11.239 13.368 1.00 94.00 354 VAL A O 1
ATOM 2733 N N . VAL A 1 355 ? 3.951 -11.946 11.601 1.00 92.50 355 VAL A N 1
ATOM 2734 C CA . VAL A 1 355 ? 4.559 -13.278 11.490 1.00 92.50 355 VAL A CA 1
ATOM 2735 C C . VAL A 1 355 ? 5.918 -13.175 10.808 1.00 92.50 355 VAL A C 1
ATOM 2737 O O . VAL A 1 355 ? 6.895 -13.706 11.333 1.00 92.50 355 VAL A O 1
ATOM 2740 N N . GLU A 1 356 ? 6.007 -12.423 9.709 1.00 91.06 356 GLU A N 1
ATOM 2741 C CA . GLU A 1 356 ? 7.266 -12.134 9.006 1.00 91.06 356 GLU A CA 1
ATOM 2742 C C . GLU A 1 356 ? 8.309 -11.512 9.946 1.00 91.06 356 GLU A C 1
ATOM 2744 O O . GLU A 1 356 ? 9.449 -11.979 9.981 1.00 91.06 356 GLU A O 1
ATOM 2749 N N . MET A 1 357 ? 7.913 -10.560 10.805 1.00 92.00 357 MET A N 1
ATOM 2750 C CA . MET A 1 357 ? 8.803 -9.980 11.817 1.00 92.00 357 MET A CA 1
ATOM 2751 C C . MET A 1 357 ? 9.351 -11.046 12.766 1.00 92.00 357 MET A C 1
ATOM 2753 O O . MET A 1 357 ? 10.538 -11.028 13.092 1.00 92.00 357 MET A O 1
ATOM 2757 N N . CYS A 1 358 ? 8.511 -11.986 13.211 1.00 94.56 358 CYS A N 1
ATOM 2758 C CA . CYS A 1 358 ? 8.967 -13.079 14.062 1.00 94.56 358 CYS A CA 1
ATOM 2759 C C . CYS A 1 358 ? 9.910 -14.039 13.331 1.00 94.56 358 CYS A C 1
ATOM 2761 O O . CYS A 1 358 ? 10.912 -14.439 13.921 1.00 94.56 358 CYS A O 1
ATOM 2763 N N . LEU A 1 359 ? 9.636 -14.391 12.073 1.00 93.00 359 LEU A N 1
ATOM 2764 C CA . LEU A 1 359 ? 10.507 -15.270 11.288 1.00 93.00 359 LEU A CA 1
ATOM 2765 C C . LEU A 1 359 ? 11.877 -14.617 11.042 1.00 93.00 359 LEU A C 1
ATOM 2767 O O . LEU A 1 359 ? 12.899 -15.198 11.405 1.00 93.00 359 LEU A O 1
ATOM 2771 N N . LEU A 1 360 ? 11.901 -13.374 10.554 1.00 91.31 360 LEU A N 1
ATOM 2772 C CA . LEU A 1 360 ? 13.126 -12.620 10.272 1.00 91.31 360 LEU A CA 1
ATOM 2773 C C . LEU A 1 360 ? 13.972 -12.382 11.539 1.00 91.31 360 LEU A C 1
ATOM 2775 O O . LEU A 1 360 ? 15.192 -12.563 11.524 1.00 91.31 360 LEU A O 1
ATOM 2779 N N . LEU A 1 361 ? 13.342 -12.062 12.678 1.00 92.88 361 LEU A N 1
ATOM 2780 C CA . LEU A 1 361 ? 14.045 -11.956 13.966 1.00 92.88 361 LEU A CA 1
ATOM 2781 C C . LEU A 1 361 ? 14.638 -13.295 14.436 1.00 92.88 361 LEU A C 1
ATOM 2783 O O . LEU A 1 361 ? 15.668 -13.296 15.115 1.00 92.88 361 LEU A O 1
ATOM 2787 N N . LEU A 1 362 ? 14.021 -14.429 14.090 1.00 93.62 362 LEU A N 1
ATOM 2788 C CA . LEU A 1 362 ? 14.528 -15.760 14.434 1.00 93.62 362 LEU A CA 1
ATOM 2789 C C . LEU A 1 362 ? 15.690 -16.211 13.548 1.00 93.62 362 LEU A C 1
ATOM 2791 O O . LEU A 1 362 ? 16.479 -17.041 14.002 1.00 93.62 362 LEU A O 1
ATOM 2795 N N . GLU A 1 363 ? 15.863 -15.655 12.350 1.00 89.50 363 GLU A N 1
ATOM 2796 C CA . GLU A 1 363 ? 17.068 -15.874 11.542 1.00 89.50 363 GLU A CA 1
ATOM 2797 C C . GLU A 1 363 ? 18.292 -15.194 12.174 1.00 89.50 363 GLU A C 1
ATOM 2799 O O . GLU A 1 363 ? 19.338 -15.833 12.356 1.00 89.50 363 GLU A O 1
ATOM 2804 N N . VAL A 1 364 ? 18.151 -13.937 12.618 1.00 88.94 364 VAL A N 1
ATOM 2805 C CA . VAL A 1 364 ? 19.270 -13.141 13.163 1.00 88.94 364 VAL A CA 1
ATOM 2806 C C . VAL A 1 364 ? 19.539 -13.326 14.661 1.00 88.94 364 VAL A C 1
ATOM 2808 O O . VAL A 1 364 ? 20.703 -13.346 15.062 1.00 88.94 364 VAL A O 1
ATOM 2811 N N . GLU A 1 365 ? 18.516 -13.511 15.504 1.00 89.94 365 GLU A N 1
ATOM 2812 C CA . GLU A 1 365 ? 18.669 -13.725 16.953 1.00 89.94 365 GLU A CA 1
ATOM 2813 C C . GLU A 1 365 ? 18.056 -15.065 17.415 1.00 89.94 365 GLU A C 1
ATOM 2815 O O . GLU A 1 365 ? 17.263 -15.708 16.727 1.00 89.94 365 GLU A O 1
ATOM 2820 N N . ASN A 1 366 ? 18.455 -15.536 18.600 1.00 94.38 366 ASN A N 1
ATOM 2821 C CA . ASN A 1 366 ? 17.929 -16.757 19.223 1.00 94.38 366 ASN A CA 1
ATOM 2822 C C . ASN A 1 366 ? 16.955 -16.385 20.350 1.00 94.38 366 ASN A C 1
ATOM 2824 O O . ASN A 1 366 ? 17.307 -16.431 21.531 1.00 94.38 366 ASN A O 1
ATOM 2828 N N . ILE A 1 367 ? 15.756 -15.949 19.964 1.00 96.19 367 ILE A N 1
ATOM 2829 C CA . ILE A 1 367 ? 14.730 -15.399 20.861 1.00 96.19 367 ILE A CA 1
ATOM 2830 C C . ILE A 1 367 ? 13.517 -16.326 21.012 1.00 96.19 367 ILE A C 1
ATOM 2832 O O . ILE A 1 367 ? 13.344 -17.291 20.268 1.00 96.19 367 ILE A O 1
ATOM 2836 N N . ASN A 1 368 ? 12.656 -16.001 21.973 1.00 98.12 368 ASN A N 1
ATOM 2837 C CA . ASN A 1 368 ? 11.233 -16.312 21.900 1.00 98.12 368 ASN A CA 1
ATOM 2838 C C . ASN A 1 368 ? 10.556 -15.127 21.182 1.00 98.12 368 ASN A C 1
ATOM 2840 O O . ASN A 1 368 ? 10.668 -14.000 21.664 1.00 98.12 368 ASN A O 1
ATOM 2844 N N . CYS A 1 369 ? 9.864 -15.337 20.064 1.00 98.06 369 CYS A N 1
ATOM 2845 C CA . CYS A 1 369 ? 9.030 -14.293 19.463 1.00 98.06 369 CYS A CA 1
ATOM 2846 C C . CYS A 1 369 ? 7.555 -14.611 19.712 1.00 98.06 369 CYS A C 1
ATOM 2848 O O . CYS A 1 369 ? 7.134 -15.749 19.529 1.00 98.06 369 CYS A O 1
ATOM 2850 N N . ILE A 1 370 ? 6.777 -13.639 20.183 1.00 98.50 370 ILE A N 1
ATOM 2851 C CA . ILE A 1 370 ? 5.368 -13.817 20.537 1.00 98.50 370 ILE A CA 1
ATOM 2852 C C . ILE A 1 370 ? 4.543 -12.820 19.727 1.00 98.50 370 ILE A C 1
ATOM 2854 O O . ILE A 1 370 ? 4.517 -11.628 20.033 1.00 98.50 370 ILE A O 1
ATOM 2858 N N . ALA A 1 371 ? 3.847 -13.318 18.709 1.00 98.19 371 ALA A N 1
ATOM 2859 C CA . ALA A 1 371 ? 2.849 -12.538 17.994 1.00 98.19 371 ALA A CA 1
ATOM 2860 C C . ALA A 1 371 ? 1.598 -12.391 18.873 1.00 98.19 371 ALA A C 1
ATOM 2862 O O . ALA A 1 371 ? 1.053 -13.389 19.361 1.00 98.19 371 ALA A O 1
ATOM 2863 N N . VAL A 1 372 ? 1.159 -11.151 19.089 1.00 98.31 372 VAL A N 1
ATOM 2864 C CA . VAL A 1 372 ? -0.041 -10.815 19.863 1.00 98.31 372 VAL A CA 1
ATOM 2865 C C . VAL A 1 372 ? -1.169 -10.504 18.886 1.00 98.31 372 VAL A C 1
ATOM 2867 O O . VAL A 1 372 ? -1.156 -9.464 18.231 1.00 98.31 372 VAL A O 1
ATOM 2870 N N . ASP A 1 373 ? -2.142 -11.407 18.790 1.00 97.56 373 ASP A N 1
ATOM 2871 C CA . ASP A 1 373 ? -3.335 -11.229 17.965 1.00 97.56 373 ASP A CA 1
ATOM 2872 C C . ASP A 1 373 ? -4.528 -10.801 18.825 1.00 97.56 373 ASP A C 1
ATOM 2874 O O . ASP A 1 373 ? -4.910 -11.495 19.770 1.00 97.56 373 ASP A O 1
ATOM 2878 N N . TRP A 1 374 ? -5.122 -9.663 18.469 1.00 96.19 374 TRP A N 1
ATOM 2879 C CA . TRP A 1 374 ? -6.306 -9.081 19.112 1.00 96.19 374 TRP A CA 1
ATOM 2880 C C . TRP A 1 374 ? -7.357 -8.644 18.081 1.00 96.19 374 TRP A C 1
ATOM 2882 O O . TRP A 1 374 ? -8.148 -7.735 18.332 1.00 96.19 374 TRP A O 1
ATOM 2892 N N . LYS A 1 375 ? -7.347 -9.292 16.905 1.00 93.69 375 LYS A N 1
ATOM 2893 C CA . LYS A 1 375 ? -8.110 -8.932 15.700 1.00 93.69 375 LYS A CA 1
ATOM 2894 C C . LYS A 1 375 ? -9.561 -8.533 15.965 1.00 93.69 375 LYS A C 1
ATOM 2896 O O . LYS A 1 375 ? -9.998 -7.517 15.440 1.00 93.69 375 LYS A O 1
ATOM 2901 N N . GLU A 1 376 ? -10.304 -9.289 16.772 1.00 91.38 376 GLU A N 1
ATOM 2902 C CA . GLU A 1 376 ? -11.724 -8.990 17.008 1.00 91.38 376 GLU A CA 1
ATOM 2903 C C . GLU A 1 376 ? -11.903 -7.666 17.774 1.00 91.38 376 GLU A C 1
ATOM 2905 O O . GLU A 1 376 ? -12.659 -6.804 17.327 1.00 91.38 376 GLU A O 1
ATOM 2910 N N . GLY A 1 377 ? -11.101 -7.425 18.819 1.00 88.50 377 GLY A N 1
ATOM 2911 C CA . GLY A 1 377 ? -11.044 -6.130 19.514 1.00 88.50 377 GLY A CA 1
ATOM 2912 C C . GLY A 1 377 ? -10.442 -4.978 18.687 1.00 88.50 377 GLY A C 1
ATOM 2913 O O . GLY A 1 377 ? -10.581 -3.819 19.083 1.00 88.50 377 GLY A O 1
ATOM 2914 N N . ALA A 1 378 ? -9.790 -5.280 17.556 1.00 86.38 378 ALA A N 1
ATOM 2915 C CA . ALA A 1 378 ? -9.188 -4.326 16.614 1.00 86.38 378 ALA A CA 1
ATOM 2916 C C . ALA A 1 378 ? -10.042 -4.056 15.356 1.00 86.38 378 ALA A C 1
ATOM 2918 O O . ALA A 1 378 ? -9.662 -3.219 14.537 1.00 86.38 378 ALA A O 1
ATOM 2919 N N . LYS A 1 379 ? -11.159 -4.776 15.182 1.00 75.94 379 LYS A N 1
ATOM 2920 C CA . LYS A 1 379 ? -12.028 -4.768 13.986 1.00 75.94 379 LYS A CA 1
ATOM 2921 C C . LYS A 1 379 ? -13.282 -3.894 14.138 1.00 75.94 379 LYS A C 1
ATOM 2923 O O . LYS A 1 379 ? -13.991 -3.666 13.162 1.00 75.94 379 LYS A O 1
ATOM 2928 N N . GLY A 1 380 ? -13.578 -3.442 15.357 1.00 71.88 380 GLY A N 1
ATOM 2929 C CA . GLY A 1 380 ? -14.703 -2.552 15.647 1.00 71.88 380 GLY A CA 1
ATOM 2930 C C . GLY A 1 380 ? -14.514 -1.136 15.088 1.00 71.88 380 GLY A C 1
ATOM 2931 O O . GLY A 1 380 ? -13.791 -0.901 14.125 1.00 71.88 380 GLY A O 1
ATOM 2932 N N . THR A 1 381 ? -15.148 -0.151 15.721 1.00 75.06 381 THR A N 1
ATOM 2933 C CA . THR A 1 381 ? -14.835 1.255 15.414 1.00 75.06 381 THR A CA 1
ATOM 2934 C C . THR A 1 381 ? -13.403 1.583 15.847 1.00 75.06 381 THR A C 1
ATOM 2936 O O . THR A 1 381 ? -12.919 1.031 16.838 1.00 75.06 381 THR A O 1
ATOM 2939 N N . TYR A 1 382 ? -12.744 2.542 15.187 1.00 74.62 382 TYR A N 1
ATOM 2940 C CA . TYR A 1 382 ? -11.436 3.031 15.647 1.00 74.62 382 TYR A CA 1
ATOM 2941 C C . TYR A 1 382 ? -11.487 3.486 17.120 1.00 74.62 382 TYR A C 1
ATOM 2943 O O . TYR A 1 382 ? -10.568 3.233 17.891 1.00 74.62 382 TYR A O 1
ATOM 2951 N N . VAL A 1 383 ? -12.613 4.069 17.548 1.00 73.88 383 VAL A N 1
ATOM 2952 C CA . VAL A 1 383 ? -12.851 4.507 18.932 1.00 73.88 383 VAL A CA 1
ATOM 2953 C C . VAL A 1 383 ? -12.902 3.339 19.928 1.00 73.88 383 VAL A C 1
ATOM 2955 O O . VAL A 1 383 ? -12.300 3.444 20.998 1.00 73.88 383 VAL A O 1
ATOM 2958 N N . SER A 1 384 ? -13.561 2.217 19.606 1.00 82.06 384 SER A N 1
ATOM 2959 C CA . SER A 1 384 ? -13.556 1.044 20.497 1.00 82.06 384 SER A CA 1
ATOM 2960 C C . SER A 1 384 ? -12.174 0.388 20.544 1.00 82.06 384 SER A C 1
ATOM 2962 O O . SER A 1 384 ? -11.678 0.116 21.637 1.00 82.06 384 SER A O 1
ATOM 2964 N N . ALA A 1 385 ? -11.467 0.293 19.412 1.00 85.62 385 ALA A N 1
ATOM 2965 C CA . ALA A 1 385 ? -10.069 -0.146 19.382 1.00 85.62 385 ALA A CA 1
ATOM 2966 C C . ALA A 1 385 ? -9.145 0.748 20.251 1.00 85.62 385 ALA A C 1
ATOM 2968 O O . ALA A 1 385 ? -8.322 0.240 21.015 1.00 85.62 385 ALA A O 1
ATOM 2969 N N . VAL A 1 386 ? -9.331 2.075 20.216 1.00 87.00 386 VAL A N 1
ATOM 2970 C CA . VAL A 1 386 ? -8.622 3.077 21.048 1.00 87.00 386 VAL A CA 1
ATOM 2971 C C . VAL A 1 386 ? -8.930 2.968 22.550 1.00 87.00 386 VAL A C 1
ATOM 2973 O O . VAL A 1 386 ? -8.105 3.383 23.374 1.00 87.00 386 VAL A O 1
ATOM 2976 N N . ASN A 1 387 ? -10.079 2.409 22.935 1.00 89.62 387 ASN A N 1
ATOM 2977 C CA . ASN A 1 387 ? -10.352 2.043 24.328 1.00 89.62 387 ASN A CA 1
ATOM 2978 C C . ASN A 1 387 ? -9.637 0.722 24.673 1.00 89.62 387 ASN A C 1
ATOM 2980 O O . ASN A 1 387 ? -8.918 0.633 25.675 1.00 89.62 387 ASN A O 1
ATOM 2984 N N . ASN A 1 388 ? -9.810 -0.282 23.809 1.00 94.69 388 ASN A N 1
ATOM 2985 C CA . ASN A 1 388 ? -9.394 -1.674 23.979 1.00 94.69 388 ASN A CA 1
ATOM 2986 C C . ASN A 1 388 ? -7.884 -1.870 24.193 1.00 94.69 388 ASN A C 1
ATOM 2988 O O . ASN A 1 388 ? -7.497 -2.773 24.941 1.00 94.69 388 ASN A O 1
ATOM 2992 N N . ILE A 1 389 ? -7.017 -0.996 23.655 1.00 94.75 389 ILE A N 1
ATOM 2993 C CA . ILE A 1 389 ? -5.563 -1.072 23.914 1.00 94.75 389 ILE A CA 1
ATOM 2994 C C . ILE A 1 389 ? -5.203 -1.076 25.410 1.00 94.75 389 ILE A C 1
ATOM 2996 O O . ILE A 1 389 ? -4.182 -1.646 25.795 1.00 94.75 389 ILE A O 1
ATOM 3000 N N . ARG A 1 390 ? -6.043 -0.485 26.276 1.00 94.00 390 ARG A N 1
ATOM 3001 C CA . ARG A 1 390 ? -5.815 -0.453 27.731 1.00 94.00 390 ARG A CA 1
ATOM 3002 C C . ARG A 1 390 ? -5.922 -1.854 28.337 1.00 94.00 390 ARG A C 1
ATOM 3004 O O . ARG A 1 390 ? -5.129 -2.220 29.203 1.00 94.00 390 ARG A O 1
ATOM 3011 N N . VAL A 1 391 ? -6.887 -2.639 27.860 1.00 96.56 391 VAL A N 1
ATOM 3012 C CA . VAL A 1 391 ? -7.099 -4.038 28.257 1.00 96.56 391 VAL A CA 1
ATOM 3013 C C . VAL A 1 391 ? -6.034 -4.939 27.639 1.00 96.56 391 VAL A C 1
ATOM 3015 O O . VAL A 1 391 ? -5.459 -5.765 28.345 1.00 96.56 391 VAL A O 1
ATOM 3018 N N . LEU A 1 392 ? -5.681 -4.721 26.371 1.00 97.38 392 LEU A N 1
ATOM 3019 C CA . LEU A 1 392 ? -4.617 -5.476 25.709 1.00 97.38 392 LEU A CA 1
ATOM 3020 C C . LEU A 1 392 ? -3.245 -5.270 26.374 1.00 97.38 392 LEU A C 1
ATOM 3022 O O . LEU A 1 392 ? -2.552 -6.242 26.667 1.00 97.38 392 LEU A O 1
ATOM 3026 N N . GLY A 1 393 ? -2.870 -4.025 26.686 1.00 97.44 393 GLY A N 1
ATOM 3027 C CA . GLY A 1 393 ? -1.629 -3.716 27.405 1.00 97.44 393 GLY A CA 1
ATOM 3028 C C . GLY A 1 393 ? -1.617 -4.308 28.819 1.00 97.44 393 GLY A C 1
ATOM 3029 O O . GLY A 1 393 ? -0.575 -4.750 29.308 1.00 97.44 393 GLY A O 1
ATOM 3030 N N . ALA A 1 394 ? -2.788 -4.415 29.455 1.00 97.25 394 ALA A N 1
ATOM 3031 C CA . ALA A 1 394 ? -2.945 -5.126 30.717 1.00 97.25 394 ALA A CA 1
ATOM 3032 C C . ALA A 1 394 ? -2.774 -6.651 30.578 1.00 97.25 394 ALA A C 1
ATOM 3034 O O . ALA A 1 394 ? -2.145 -7.250 31.450 1.00 97.25 394 ALA A O 1
ATOM 3035 N N . GLU A 1 395 ? -3.273 -7.280 29.508 1.00 97.38 395 GLU A N 1
ATOM 3036 C CA . GLU A 1 395 ? -3.042 -8.708 29.228 1.00 97.38 395 GLU A CA 1
ATOM 3037 C C . GLU A 1 395 ? -1.574 -8.998 28.905 1.00 97.38 395 GLU A C 1
ATOM 3039 O O . GLU A 1 395 ? -1.006 -9.942 29.451 1.00 97.38 395 GLU A O 1
ATOM 3044 N N . VAL A 1 396 ? -0.910 -8.159 28.101 1.00 98.19 396 VAL A N 1
ATOM 3045 C CA . VAL A 1 396 ? 0.540 -8.265 27.854 1.00 98.19 396 VAL A CA 1
ATOM 3046 C C . VAL A 1 396 ? 1.308 -8.151 29.179 1.00 98.19 396 VAL A C 1
ATOM 3048 O O . VAL A 1 396 ? 2.143 -9.003 29.487 1.00 98.19 396 VAL A O 1
ATOM 3051 N N . ALA A 1 397 ? 0.971 -7.179 30.034 1.00 97.62 397 ALA A N 1
ATOM 3052 C CA . ALA A 1 397 ? 1.556 -7.050 31.370 1.00 97.62 397 ALA A CA 1
ATOM 3053 C C . ALA A 1 397 ? 1.269 -8.267 32.280 1.00 97.62 397 ALA A C 1
ATOM 3055 O O . ALA A 1 397 ? 2.153 -8.711 33.021 1.00 97.62 397 ALA A O 1
ATOM 3056 N N . TYR A 1 398 ? 0.067 -8.847 32.217 1.00 97.12 398 TYR A N 1
ATOM 3057 C CA . TYR A 1 398 ? -0.305 -10.063 32.948 1.00 97.12 398 TYR A CA 1
ATOM 3058 C C . TYR A 1 398 ? 0.469 -11.295 32.445 1.00 97.12 398 TYR A C 1
ATOM 3060 O O . TYR A 1 398 ? 0.939 -12.107 33.252 1.00 97.12 398 TYR A O 1
ATOM 3068 N N . PHE A 1 399 ? 0.691 -11.400 31.132 1.00 97.56 399 PHE A N 1
ATOM 3069 C CA . PHE A 1 399 ? 1.512 -12.437 30.511 1.00 97.56 399 PHE A CA 1
ATOM 3070 C C . PHE A 1 399 ? 2.963 -12.342 30.981 1.00 97.56 399 PHE A C 1
ATOM 3072 O O . PHE A 1 399 ? 3.523 -13.319 31.483 1.00 97.56 399 PHE A O 1
ATOM 3079 N N . ILE A 1 400 ? 3.547 -11.145 30.920 1.00 97.50 400 ILE A N 1
ATOM 3080 C CA . ILE A 1 400 ? 4.903 -10.874 31.405 1.00 97.50 400 ILE A CA 1
ATOM 3081 C C . ILE A 1 400 ? 5.020 -11.217 32.894 1.00 97.50 400 ILE A C 1
ATOM 3083 O O . ILE A 1 400 ? 5.885 -12.004 33.275 1.00 97.50 400 ILE A O 1
ATOM 3087 N N . THR A 1 401 ? 4.094 -10.727 33.724 1.00 96.25 401 THR A N 1
ATOM 3088 C CA . THR A 1 401 ? 4.014 -11.049 35.162 1.00 96.25 401 THR A CA 1
ATOM 3089 C C . THR A 1 401 ? 3.961 -12.562 35.413 1.00 96.25 401 THR A C 1
ATOM 3091 O O . THR A 1 401 ? 4.503 -13.058 36.404 1.00 96.25 401 THR A O 1
ATOM 3094 N N . THR A 1 402 ? 3.315 -13.317 34.525 1.00 95.75 402 THR A N 1
ATOM 3095 C CA . THR A 1 402 ? 3.221 -14.779 34.605 1.00 95.75 402 THR A CA 1
ATOM 3096 C C . THR A 1 402 ? 4.561 -15.444 34.276 1.00 95.75 402 THR A C 1
ATOM 3098 O O . THR A 1 402 ? 5.007 -16.294 35.048 1.00 95.75 402 THR A O 1
ATOM 3101 N N . LEU A 1 403 ? 5.283 -14.984 33.247 1.00 95.69 403 LEU A N 1
ATOM 3102 C CA . LEU A 1 403 ? 6.657 -15.429 32.959 1.00 95.69 403 LEU A CA 1
ATOM 3103 C C . LEU A 1 403 ? 7.623 -15.135 34.124 1.00 95.69 403 LEU A C 1
ATOM 3105 O O . LEU A 1 403 ? 8.410 -16.009 34.500 1.00 95.69 403 LEU A O 1
ATOM 3109 N N . GLN A 1 404 ? 7.521 -13.952 34.748 1.00 94.62 404 GLN A N 1
ATOM 3110 C CA . GLN A 1 404 ? 8.302 -13.609 35.947 1.00 94.62 404 GLN A CA 1
ATOM 3111 C C . GLN A 1 404 ? 8.056 -14.618 37.082 1.00 94.62 404 GLN A C 1
ATOM 3113 O O . GLN A 1 404 ? 9.003 -15.143 37.666 1.00 94.62 404 GLN A O 1
ATOM 3118 N N . LYS A 1 405 ? 6.782 -14.922 37.377 1.00 94.00 405 LYS A N 1
ATOM 3119 C CA . LYS A 1 405 ? 6.376 -15.841 38.457 1.00 94.00 405 LYS A CA 1
ATOM 3120 C C . LYS A 1 405 ? 6.759 -17.299 38.196 1.00 94.00 405 LYS A C 1
ATOM 3122 O O . LYS A 1 405 ? 7.069 -18.011 39.145 1.00 94.00 405 LYS A O 1
ATOM 3127 N N . MET A 1 406 ? 6.707 -17.750 36.942 1.00 93.06 406 MET A N 1
ATOM 3128 C CA . MET A 1 406 ? 6.966 -19.147 36.575 1.00 93.06 406 MET A CA 1
ATOM 3129 C C . MET A 1 406 ? 8.452 -19.486 36.476 1.00 93.06 406 MET A C 1
ATOM 3131 O O . MET A 1 406 ? 8.847 -20.585 36.859 1.00 93.06 406 MET A O 1
ATOM 3135 N N . PHE A 1 407 ? 9.259 -18.570 35.936 1.00 93.06 407 PHE A N 1
ATOM 3136 C CA . PHE A 1 407 ? 10.638 -18.862 35.531 1.00 93.06 407 PHE A CA 1
ATOM 3137 C C . PHE A 1 407 ? 11.686 -17.942 36.175 1.00 93.06 407 PHE A C 1
ATOM 3139 O O . PHE A 1 407 ? 12.867 -18.059 35.858 1.00 93.06 407 PHE A O 1
ATOM 3146 N N . GLY A 1 408 ? 11.279 -16.994 37.029 1.00 90.19 408 GLY A N 1
ATOM 3147 C CA . GLY A 1 408 ? 12.164 -15.922 37.504 1.00 90.19 408 GLY A CA 1
ATOM 3148 C C . GLY A 1 408 ? 12.581 -14.952 36.391 1.00 90.19 408 GLY A C 1
ATOM 3149 O O . GLY A 1 408 ? 13.588 -14.261 36.521 1.00 90.19 408 GLY A O 1
ATOM 3150 N N . TYR A 1 409 ? 11.835 -14.936 35.281 1.00 92.75 409 TYR A N 1
ATOM 3151 C CA . TYR A 1 409 ? 12.186 -14.208 34.066 1.00 92.75 409 TYR A CA 1
ATOM 3152 C C . TYR A 1 409 ? 12.252 -12.694 34.319 1.00 92.75 409 TYR A C 1
ATOM 3154 O O . TYR A 1 409 ? 11.400 -12.139 35.015 1.00 92.75 409 TYR A O 1
ATOM 3162 N N . SER A 1 410 ? 13.259 -12.014 33.770 1.00 94.44 410 SER A N 1
ATOM 3163 C CA . SER A 1 410 ? 13.457 -10.577 33.995 1.00 94.44 410 SER A CA 1
ATOM 3164 C C . SER A 1 410 ? 12.726 -9.742 32.937 1.00 94.44 410 SER A C 1
ATOM 3166 O O . SER A 1 410 ? 12.874 -10.029 31.749 1.00 94.44 410 SER A O 1
ATOM 3168 N N . PRO A 1 411 ? 12.028 -8.647 33.306 1.00 94.56 411 PRO A N 1
ATOM 3169 C CA . PRO A 1 411 ? 11.561 -7.647 32.344 1.00 94.56 411 PRO A CA 1
ATOM 3170 C C . PRO A 1 411 ? 12.689 -7.064 31.478 1.00 94.56 411 PRO A C 1
ATOM 3172 O O . PRO A 1 411 ? 12.456 -6.650 30.344 1.00 94.56 411 PRO A O 1
ATOM 3175 N N . TYR A 1 412 ? 13.936 -7.107 31.960 1.00 95.88 412 TYR A N 1
ATOM 3176 C CA . TYR A 1 412 ? 15.101 -6.675 31.189 1.00 95.88 412 TYR A CA 1
ATOM 3177 C C . TYR A 1 412 ? 15.477 -7.626 30.029 1.00 95.88 412 TYR A C 1
ATOM 3179 O O . TYR A 1 412 ? 16.302 -7.280 29.192 1.00 95.88 412 TYR A O 1
ATOM 3187 N N . GLU A 1 413 ? 14.838 -8.792 29.910 1.00 96.25 413 GLU A N 1
ATOM 3188 C CA . GLU A 1 413 ? 14.963 -9.670 28.736 1.00 96.25 413 GLU A CA 1
ATOM 3189 C C . GLU A 1 413 ? 13.822 -9.461 27.718 1.00 96.25 413 GLU A C 1
ATOM 3191 O O . GLU A 1 413 ? 13.639 -10.279 26.814 1.00 96.25 413 GLU A O 1
ATOM 3196 N N . ILE A 1 414 ? 13.020 -8.397 27.869 1.00 98.06 414 ILE A N 1
ATOM 3197 C CA . ILE A 1 414 ? 11.802 -8.156 27.078 1.00 98.06 414 ILE A CA 1
ATOM 3198 C C . ILE A 1 414 ? 11.965 -6.978 26.122 1.00 98.06 414 ILE A C 1
ATOM 3200 O O . ILE A 1 414 ? 12.448 -5.906 26.493 1.00 98.06 414 ILE A O 1
ATOM 3204 N N . HIS A 1 415 ? 11.509 -7.183 24.889 1.00 98.38 415 HIS A N 1
ATOM 3205 C CA . HIS A 1 415 ? 11.312 -6.150 23.877 1.00 98.38 415 HIS A CA 1
ATOM 3206 C C . HIS A 1 415 ? 9.830 -6.151 23.485 1.00 98.38 415 HIS A C 1
ATOM 3208 O O . HIS A 1 415 ? 9.288 -7.204 23.158 1.00 98.38 415 HIS A O 1
ATOM 3214 N N . LEU A 1 416 ? 9.159 -5.002 23.528 1.00 98.75 416 LEU A N 1
ATOM 3215 C CA . LEU A 1 416 ? 7.831 -4.849 22.925 1.00 98.75 416 LEU A CA 1
ATOM 3216 C C . LEU A 1 416 ? 7.974 -4.067 21.618 1.00 98.75 416 LEU A C 1
ATOM 3218 O O . LEU A 1 416 ? 8.576 -2.996 21.619 1.00 98.75 416 LEU A O 1
ATOM 3222 N N . ILE A 1 417 ? 7.445 -4.589 20.517 1.00 98.69 417 ILE A N 1
ATOM 3223 C CA . ILE A 1 417 ? 7.425 -3.922 19.213 1.00 98.69 417 ILE A CA 1
ATOM 3224 C C . ILE A 1 417 ? 5.960 -3.768 18.819 1.00 98.69 417 ILE A C 1
ATOM 3226 O O . ILE A 1 417 ? 5.228 -4.755 18.756 1.00 98.69 417 ILE A O 1
ATOM 3230 N N . GLY A 1 418 ? 5.514 -2.533 18.608 1.00 98.12 418 GLY A N 1
ATOM 3231 C CA . GLY A 1 418 ? 4.106 -2.235 18.369 1.00 98.12 418 GLY A CA 1
ATOM 3232 C C . GLY A 1 418 ? 3.911 -1.257 17.222 1.00 98.12 418 GLY A C 1
ATOM 3233 O O . GLY A 1 418 ? 4.570 -0.221 17.194 1.00 98.12 418 GLY A O 1
ATOM 3234 N N . HIS A 1 419 ? 2.989 -1.566 16.310 1.00 96.94 419 HIS A N 1
ATOM 3235 C CA . HIS A 1 419 ? 2.606 -0.676 15.208 1.00 96.94 419 HIS A CA 1
ATOM 3236 C C . HIS A 1 419 ? 1.311 0.074 15.514 1.00 96.94 419 HIS A C 1
ATOM 3238 O O . HIS A 1 419 ? 0.347 -0.539 15.978 1.00 96.94 419 HIS A O 1
ATOM 3244 N N . SER A 1 420 ? 1.260 1.384 15.251 1.00 94.38 420 SER A N 1
ATOM 3245 C CA . SER A 1 420 ? 0.053 2.204 15.424 1.00 94.38 420 SER A CA 1
ATOM 3246 C C . SER A 1 420 ? -0.546 2.074 16.841 1.00 94.38 420 SER A C 1
ATOM 3248 O O . SER A 1 420 ? 0.140 2.346 17.827 1.00 94.38 420 SER A O 1
ATOM 3250 N N . LEU A 1 421 ? -1.798 1.621 16.989 1.00 94.69 421 LEU A N 1
ATOM 3251 C CA . LEU A 1 421 ? -2.416 1.311 18.292 1.00 94.69 421 LEU A CA 1
ATOM 3252 C C . LEU A 1 421 ? -1.618 0.279 19.123 1.00 94.69 421 LEU A C 1
ATOM 3254 O O . LEU A 1 421 ? -1.617 0.327 20.358 1.00 94.69 421 LEU A O 1
ATOM 3258 N N . GLY A 1 422 ? -0.879 -0.619 18.468 1.00 97.25 422 GLY A N 1
ATOM 3259 C CA . GLY A 1 422 ? 0.049 -1.552 19.104 1.00 97.25 422 GLY A CA 1
ATOM 3260 C C . GLY A 1 422 ? 1.225 -0.859 19.802 1.00 97.25 422 GLY A C 1
ATOM 3261 O O . GLY A 1 422 ? 1.690 -1.346 20.833 1.00 97.25 422 GLY A O 1
ATOM 3262 N N . ALA A 1 423 ? 1.671 0.311 19.326 1.00 98.00 423 ALA A N 1
ATOM 3263 C CA . ALA A 1 423 ? 2.726 1.091 19.983 1.00 98.00 423 ALA A CA 1
ATOM 3264 C C . ALA A 1 423 ? 2.262 1.635 21.347 1.00 98.00 423 ALA A C 1
ATOM 3266 O O . ALA A 1 423 ? 2.978 1.548 22.344 1.00 98.00 423 ALA A O 1
ATOM 3267 N N . HIS A 1 424 ? 1.025 2.133 21.424 1.00 97.38 424 HIS A N 1
ATOM 3268 C CA . HIS A 1 424 ? 0.425 2.595 22.683 1.00 97.38 424 HIS A CA 1
ATOM 3269 C C . HIS A 1 424 ? 0.040 1.435 23.610 1.00 97.38 424 HIS A C 1
ATOM 3271 O O . HIS A 1 424 ? 0.135 1.563 24.828 1.00 97.38 424 HIS A O 1
ATOM 3277 N N . THR A 1 425 ? -0.304 0.275 23.044 1.00 98.00 425 THR A N 1
ATOM 3278 C CA . THR A 1 425 ? -0.444 -0.981 23.800 1.00 98.00 425 THR A CA 1
ATOM 3279 C C . THR A 1 425 ? 0.872 -1.371 24.483 1.00 98.00 425 THR A C 1
ATOM 3281 O O . THR A 1 425 ? 0.872 -1.753 25.655 1.00 98.00 425 THR A O 1
ATOM 3284 N N . ALA A 1 426 ? 2.002 -1.255 23.774 1.00 98.31 426 ALA A N 1
ATOM 3285 C CA . ALA A 1 426 ? 3.325 -1.510 24.337 1.00 98.31 426 ALA A CA 1
ATOM 3286 C C . ALA A 1 426 ? 3.675 -0.517 25.462 1.00 98.31 426 ALA A C 1
ATOM 3288 O O . ALA A 1 426 ? 4.185 -0.941 26.500 1.00 98.31 426 ALA A O 1
ATOM 3289 N N . GLY A 1 427 ? 3.327 0.766 25.293 1.00 97.06 427 GLY A N 1
ATOM 3290 C CA . GLY A 1 427 ? 3.413 1.784 26.347 1.00 97.06 427 GLY A CA 1
ATOM 3291 C C . GLY A 1 427 ? 2.627 1.393 27.604 1.00 97.06 427 GLY A C 1
ATOM 3292 O O . GLY A 1 427 ? 3.211 1.223 28.670 1.00 97.06 427 GLY A O 1
ATOM 3293 N N . GLU A 1 428 ? 1.325 1.103 27.478 1.00 96.88 428 GLU A N 1
ATOM 3294 C CA . GLU A 1 428 ? 0.471 0.665 28.599 1.00 96.88 428 GLU A CA 1
ATOM 3295 C C . GLU A 1 428 ? 1.012 -0.585 29.321 1.00 96.88 428 GLU A C 1
ATOM 3297 O O . GLU A 1 428 ? 0.913 -0.691 30.549 1.00 96.88 428 GLU A O 1
ATOM 3302 N N . ALA A 1 429 ? 1.606 -1.529 28.584 1.00 97.62 429 ALA A N 1
ATOM 3303 C CA . ALA A 1 429 ? 2.244 -2.706 29.168 1.00 97.62 429 ALA A CA 1
ATOM 3304 C C . ALA A 1 429 ? 3.527 -2.352 29.951 1.00 97.62 429 ALA A C 1
ATOM 3306 O O . ALA A 1 429 ? 3.721 -2.856 31.061 1.00 97.62 429 ALA A O 1
ATOM 3307 N N . GLY A 1 430 ? 4.373 -1.458 29.426 1.00 96.38 430 GLY A N 1
ATOM 3308 C CA . GLY A 1 430 ? 5.567 -0.940 30.110 1.00 96.38 430 GLY A CA 1
ATOM 3309 C C . GLY A 1 430 ? 5.240 -0.114 31.355 1.00 96.38 430 GLY A C 1
ATOM 3310 O O . GLY A 1 430 ? 5.756 -0.379 32.444 1.00 96.38 430 GLY A O 1
ATOM 3311 N N . ARG A 1 431 ? 4.248 0.775 31.248 1.00 93.88 431 ARG A N 1
ATOM 3312 C CA . ARG A 1 431 ? 3.661 1.555 32.349 1.00 93.88 431 ARG A CA 1
ATOM 3313 C C . ARG A 1 431 ? 3.201 0.682 33.525 1.00 93.88 431 ARG A C 1
ATOM 3315 O O . ARG A 1 431 ? 3.231 1.121 34.679 1.00 93.88 431 ARG A O 1
ATOM 3322 N N . ARG A 1 432 ? 2.789 -0.564 33.247 1.00 94.31 432 ARG A N 1
ATOM 3323 C CA . ARG A 1 432 ? 2.430 -1.594 34.243 1.00 94.31 432 ARG A CA 1
ATOM 3324 C C . ARG A 1 432 ? 3.624 -2.437 34.711 1.00 94.31 432 ARG A C 1
ATOM 3326 O O . ARG A 1 432 ? 3.656 -2.812 35.884 1.00 94.31 432 ARG A O 1
ATOM 3333 N N . ILE A 1 433 ? 4.602 -2.724 33.847 1.00 94.38 433 ILE A N 1
ATOM 3334 C CA . ILE A 1 433 ? 5.778 -3.560 34.143 1.00 94.38 433 ILE A CA 1
ATOM 3335 C C . ILE A 1 433 ? 7.067 -2.730 34.142 1.00 94.38 433 ILE A C 1
ATOM 3337 O O . ILE A 1 433 ? 7.762 -2.587 33.136 1.00 94.38 433 ILE A O 1
ATOM 3341 N N . ARG A 1 434 ? 7.452 -2.256 35.330 1.00 89.25 434 ARG A N 1
ATOM 3342 C CA . ARG A 1 434 ? 8.715 -1.529 35.521 1.00 89.25 434 ARG A CA 1
ATOM 3343 C C . ARG A 1 434 ? 9.924 -2.366 35.097 1.00 89.25 434 ARG A C 1
ATOM 3345 O O . ARG A 1 434 ? 10.092 -3.499 35.548 1.00 89.25 434 ARG A O 1
ATOM 3352 N N . GLY A 1 435 ? 10.815 -1.751 34.321 1.00 90.25 435 GLY A N 1
ATOM 3353 C CA . GLY A 1 435 ? 12.110 -2.326 33.953 1.00 90.25 435 GLY A CA 1
ATOM 3354 C C . GLY A 1 435 ? 12.130 -3.131 32.652 1.00 90.25 435 GLY A C 1
ATOM 3355 O O . GLY A 1 435 ? 13.103 -3.856 32.436 1.00 90.25 435 GLY A O 1
ATOM 3356 N N . ILE A 1 436 ? 11.108 -3.017 31.790 1.00 97.88 436 ILE A N 1
ATOM 3357 C CA . ILE A 1 436 ? 11.200 -3.500 30.402 1.00 97.88 436 ILE A CA 1
ATOM 3358 C C . ILE A 1 436 ? 12.437 -2.887 29.728 1.00 97.88 436 ILE A C 1
ATOM 3360 O O . ILE A 1 436 ? 12.708 -1.693 29.873 1.00 97.88 436 ILE A O 1
ATOM 3364 N N . ARG A 1 437 ? 13.219 -3.707 29.013 1.00 97.00 437 ARG A N 1
ATOM 3365 C CA . ARG A 1 437 ? 14.481 -3.275 28.385 1.00 97.00 437 ARG A CA 1
ATOM 3366 C C . ARG A 1 437 ? 14.260 -2.285 27.252 1.00 97.00 437 ARG A C 1
ATOM 3368 O O . ARG A 1 437 ? 15.003 -1.310 27.173 1.00 97.00 437 ARG A O 1
ATOM 3375 N N . ARG A 1 438 ? 13.308 -2.575 26.360 1.00 97.81 438 ARG A N 1
ATOM 3376 C CA . ARG A 1 438 ? 13.063 -1.793 25.145 1.00 97.81 438 ARG A CA 1
ATOM 3377 C C . ARG A 1 438 ? 11.598 -1.839 24.714 1.00 97.81 438 ARG A C 1
ATOM 3379 O O . ARG A 1 438 ? 11.009 -2.920 24.670 1.00 97.81 438 ARG A O 1
ATOM 3386 N N . ILE A 1 439 ? 11.057 -0.690 24.328 1.00 98.69 439 ILE A N 1
ATOM 3387 C CA . ILE A 1 439 ? 9.852 -0.589 23.495 1.00 98.69 439 ILE A CA 1
ATOM 3388 C C . ILE A 1 439 ? 10.258 0.035 22.158 1.00 98.69 439 ILE A C 1
ATOM 3390 O O . ILE A 1 439 ? 10.993 1.018 22.151 1.00 98.69 439 ILE A O 1
ATOM 3394 N N . THR A 1 440 ? 9.778 -0.512 21.043 1.00 98.56 440 THR A N 1
ATOM 3395 C CA . THR A 1 440 ? 9.876 0.131 19.728 1.00 98.56 440 THR A CA 1
ATOM 3396 C C . THR A 1 440 ? 8.479 0.470 19.215 1.00 98.56 440 THR A C 1
ATOM 3398 O O . THR A 1 440 ? 7.644 -0.423 19.053 1.00 98.56 440 THR A O 1
ATOM 3401 N N . GLY A 1 441 ? 8.230 1.757 18.971 1.00 98.25 441 GLY A N 1
ATOM 3402 C CA . GLY A 1 441 ? 7.008 2.265 18.352 1.00 98.25 441 GLY A CA 1
ATOM 3403 C C . GLY A 1 441 ? 7.175 2.404 16.840 1.00 98.25 441 GLY A C 1
ATOM 3404 O O . GLY A 1 441 ? 8.046 3.133 16.374 1.00 98.25 441 GLY A O 1
ATOM 3405 N N . LEU A 1 442 ? 6.338 1.713 16.074 1.00 97.75 442 LEU A N 1
ATOM 3406 C CA . LEU A 1 442 ? 6.300 1.780 14.615 1.00 97.75 442 LEU A CA 1
ATOM 3407 C C . LEU A 1 442 ? 5.072 2.618 14.234 1.00 97.75 442 LEU A C 1
ATOM 3409 O O . LEU A 1 442 ? 3.942 2.181 14.436 1.00 97.75 442 LEU A O 1
ATOM 3413 N N . ASP A 1 443 ? 5.306 3.862 13.824 1.00 96.00 443 ASP A N 1
ATOM 3414 C CA . ASP A 1 443 ? 4.310 4.918 13.591 1.00 96.00 443 ASP A CA 1
ATOM 3415 C C . ASP A 1 443 ? 3.167 4.948 14.637 1.00 96.00 443 ASP A C 1
ATOM 3417 O O . ASP A 1 443 ? 2.018 4.599 14.340 1.00 96.00 443 ASP A O 1
ATOM 3421 N N . PRO A 1 444 ? 3.459 5.306 15.909 1.00 95.56 444 PRO A N 1
ATOM 3422 C CA . PRO A 1 444 ? 2.447 5.373 16.964 1.00 95.56 444 PRO A CA 1
ATOM 3423 C C . PRO A 1 444 ? 1.288 6.280 16.544 1.00 95.56 444 PRO A C 1
ATOM 3425 O O . PRO A 1 444 ? 1.520 7.348 15.984 1.00 95.56 444 PRO A O 1
ATOM 3428 N N . ALA A 1 445 ? 0.047 5.865 16.788 1.00 89.12 445 ALA A N 1
ATOM 3429 C CA . ALA A 1 445 ? -1.121 6.493 16.176 1.00 89.12 445 ALA A CA 1
ATOM 3430 C C . ALA A 1 445 ? -1.333 7.955 16.624 1.00 89.12 445 ALA A C 1
ATOM 3432 O O . ALA A 1 445 ? -1.531 8.236 17.800 1.00 89.12 445 ALA A O 1
ATOM 3433 N N . GLY A 1 446 ? -1.371 8.897 15.683 1.00 83.56 446 GLY A N 1
ATOM 3434 C CA . GLY A 1 446 ? -1.686 10.305 15.948 1.00 83.56 446 GLY A CA 1
ATOM 3435 C C . GLY A 1 446 ? -3.127 10.519 16.442 1.00 83.56 446 GLY A C 1
ATOM 3436 O O . GLY A 1 446 ? -3.324 11.116 17.510 1.00 83.56 446 GLY A O 1
ATOM 3437 N N . PRO A 1 447 ? -4.157 10.028 15.722 1.00 76.25 447 PRO A N 1
ATOM 3438 C CA . PRO A 1 447 ? -5.551 10.197 16.120 1.00 76.25 447 PRO A CA 1
ATOM 3439 C C . PRO A 1 447 ? -5.836 9.579 17.495 1.00 76.25 447 PRO A C 1
ATOM 3441 O O . PRO A 1 447 ? -5.630 8.384 17.705 1.00 76.25 447 PRO A O 1
ATOM 3444 N N . TYR A 1 448 ? -6.378 10.401 18.401 1.00 73.50 448 TYR A N 1
ATOM 3445 C CA . TYR A 1 448 ? -6.682 10.104 19.810 1.00 73.50 448 TYR A CA 1
ATOM 3446 C C . TYR A 1 448 ? -5.480 10.007 20.780 1.00 73.50 448 TYR A C 1
ATOM 3448 O O . TYR A 1 448 ? -5.692 9.739 21.968 1.00 73.50 448 TYR A O 1
ATOM 3456 N N . PHE A 1 449 ? -4.248 10.306 20.344 1.00 82.00 449 PHE A N 1
ATOM 3457 C CA . PHE A 1 449 ? -3.059 10.330 21.222 1.00 82.00 449 PHE A CA 1
ATOM 3458 C C . PHE A 1 449 ? -2.167 11.570 21.056 1.00 82.00 449 PHE A C 1
ATOM 3460 O O . PHE A 1 449 ? -1.488 11.963 22.010 1.00 82.00 449 PHE A O 1
ATOM 3467 N N . GLU A 1 450 ? -2.192 12.247 19.907 1.00 80.06 450 GLU A N 1
ATOM 3468 C CA . GLU A 1 450 ? -1.444 13.491 19.719 1.00 80.06 450 GLU A CA 1
ATOM 3469 C C . GLU A 1 450 ? -1.947 14.610 20.654 1.00 80.06 450 GLU A C 1
ATOM 3471 O O . GLU A 1 450 ? -3.145 14.775 20.888 1.00 80.06 450 GLU A O 1
ATOM 3476 N N . GLY A 1 451 ? -1.011 15.347 21.256 1.00 70.31 451 GLY A N 1
ATOM 3477 C CA . GLY A 1 451 ? -1.269 16.364 22.279 1.00 70.31 451 GLY A CA 1
ATOM 3478 C C . GLY A 1 451 ? -1.743 15.829 23.641 1.00 70.31 451 GLY A C 1
ATOM 3479 O O . GLY A 1 451 ? -1.962 16.628 24.554 1.00 70.31 451 GLY A O 1
ATOM 3480 N N . THR A 1 452 ? -1.902 14.511 23.814 1.00 71.12 452 THR A N 1
ATOM 3481 C CA . THR A 1 452 ? -2.421 13.924 25.063 1.00 71.12 452 THR A CA 1
ATOM 3482 C C . THR A 1 452 ? -1.335 13.731 26.142 1.00 71.12 452 THR A C 1
ATOM 3484 O O . THR A 1 452 ? -0.139 13.660 25.824 1.00 71.12 452 THR A O 1
ATOM 3487 N N . PRO A 1 453 ? -1.713 13.647 27.439 1.00 74.38 453 PRO A N 1
ATOM 3488 C CA . PRO A 1 453 ? -0.760 13.417 28.524 1.00 74.38 453 PRO A CA 1
ATOM 3489 C C . PRO A 1 453 ? -0.043 12.061 28.393 1.00 74.38 453 PRO A C 1
ATOM 3491 O O . PRO A 1 453 ? -0.704 11.084 28.040 1.00 74.38 453 PRO A O 1
ATOM 3494 N N . PRO A 1 454 ? 1.245 11.951 28.782 1.00 81.81 454 PRO A N 1
ATOM 3495 C CA . PRO A 1 454 ? 2.035 10.714 28.727 1.00 81.81 454 PRO A CA 1
ATOM 3496 C C . PRO A 1 454 ? 1.287 9.431 29.102 1.00 81.81 454 PRO A C 1
ATOM 3498 O O . PRO A 1 454 ? 1.335 8.453 28.372 1.00 81.81 454 PRO A O 1
ATOM 3501 N N . MET A 1 455 ? 0.517 9.461 30.196 1.00 80.19 455 MET A N 1
ATOM 3502 C CA . MET A 1 455 ? -0.149 8.279 30.756 1.00 80.19 455 MET A CA 1
ATOM 3503 C C . MET A 1 455 ? -1.197 7.595 29.860 1.00 80.19 455 MET A C 1
ATOM 3505 O O . MET A 1 455 ? -1.650 6.520 30.245 1.00 80.19 455 MET A O 1
ATOM 3509 N N . VAL A 1 456 ? -1.625 8.204 28.743 1.00 82.25 456 VAL A N 1
ATOM 3510 C CA . VAL A 1 456 ? -2.618 7.610 27.819 1.00 82.25 456 VAL A CA 1
ATOM 3511 C C . VAL A 1 456 ? -2.037 7.178 26.469 1.00 82.25 456 VAL A C 1
ATOM 3513 O O . VAL A 1 456 ? -2.779 6.642 25.649 1.00 82.25 456 VAL A O 1
ATOM 3516 N N . ARG A 1 457 ? -0.740 7.410 26.232 1.00 91.31 457 ARG A N 1
ATOM 3517 C CA . ARG A 1 457 ? -0.029 7.143 24.971 1.00 91.31 457 ARG A CA 1
ATOM 3518 C C . ARG A 1 457 ? 1.268 6.366 25.234 1.00 91.31 457 ARG A C 1
ATOM 3520 O O . ARG A 1 457 ? 1.479 5.882 26.336 1.00 91.31 457 ARG A O 1
ATOM 3527 N N . LEU A 1 458 ? 2.120 6.244 24.213 1.00 95.31 458 LEU A N 1
ATOM 3528 C CA . LEU A 1 458 ? 3.507 5.802 24.386 1.00 95.31 458 LEU A CA 1
ATOM 3529 C C . LEU A 1 458 ? 4.336 6.984 24.906 1.00 95.31 458 LEU A C 1
ATOM 3531 O O . LEU A 1 458 ? 4.151 8.113 24.438 1.00 95.31 458 LEU A O 1
ATOM 3535 N N . ASP A 1 459 ? 5.235 6.730 25.850 1.00 93.81 459 ASP A N 1
ATOM 3536 C CA . ASP A 1 459 ? 6.129 7.729 26.430 1.00 93.81 459 ASP A CA 1
ATOM 3537 C C . ASP A 1 459 ? 7.534 7.151 26.707 1.00 93.81 459 ASP A C 1
ATOM 3539 O O . ASP A 1 459 ? 7.656 5.952 26.983 1.00 93.81 459 ASP A O 1
ATOM 3543 N N . PRO A 1 460 ? 8.612 7.966 26.724 1.00 92.62 460 PRO A N 1
ATOM 3544 C CA . PRO A 1 460 ? 9.950 7.465 27.038 1.00 92.62 460 PRO A CA 1
ATOM 3545 C C . PRO A 1 460 ? 10.037 6.808 28.422 1.00 92.62 460 PRO A C 1
ATOM 3547 O O . PRO A 1 460 ? 10.898 5.963 28.642 1.00 92.62 460 PRO A O 1
ATOM 3550 N N . THR A 1 461 ? 9.145 7.156 29.357 1.00 92.62 461 THR A N 1
ATOM 3551 C CA . THR A 1 461 ? 9.132 6.576 30.709 1.00 92.62 461 THR A CA 1
ATOM 3552 C C . THR A 1 461 ? 8.570 5.149 30.805 1.00 92.62 461 THR A C 1
ATOM 3554 O O . THR A 1 461 ? 8.728 4.523 31.857 1.00 92.62 461 THR A O 1
ATOM 3557 N N . ASP A 1 462 ? 7.983 4.594 29.736 1.00 95.50 462 ASP A N 1
ATOM 3558 C CA . ASP A 1 462 ? 7.374 3.251 29.750 1.00 95.50 462 ASP A CA 1
ATOM 3559 C C . ASP A 1 462 ? 8.403 2.099 29.748 1.00 95.50 462 ASP A C 1
ATOM 3561 O O . ASP A 1 462 ? 8.080 0.975 30.142 1.00 95.50 462 ASP A O 1
ATOM 3565 N N . ALA A 1 463 ? 9.656 2.345 29.343 1.00 96.75 463 ALA A N 1
ATOM 3566 C CA . ALA A 1 463 ? 10.734 1.351 29.369 1.00 96.75 463 ALA A CA 1
ATOM 3567 C C . ALA A 1 463 ? 12.123 1.982 29.560 1.00 96.75 463 ALA A C 1
ATOM 3569 O O . ALA A 1 463 ? 12.329 3.172 29.346 1.00 96.75 463 ALA A O 1
ATOM 3570 N N . ASN A 1 464 ? 13.117 1.156 29.904 1.00 95.94 464 ASN A N 1
ATOM 3571 C CA . ASN A 1 464 ? 14.513 1.582 30.094 1.00 95.94 464 ASN A CA 1
ATOM 3572 C C . ASN A 1 464 ? 15.166 2.139 28.809 1.00 95.94 464 ASN A C 1
ATOM 3574 O O . ASN A 1 464 ? 16.242 2.735 28.868 1.00 95.94 464 ASN A O 1
ATOM 3578 N N . PHE A 1 465 ? 14.545 1.894 27.657 1.00 96.50 465 PHE A N 1
ATOM 3579 C CA . PHE A 1 465 ? 14.829 2.518 26.376 1.00 96.50 465 PHE A CA 1
ATOM 3580 C C . PHE A 1 465 ? 13.558 2.458 25.515 1.00 96.50 465 PHE A C 1
ATOM 3582 O O . PHE A 1 465 ? 12.826 1.468 25.549 1.00 96.50 465 PHE A O 1
ATOM 3589 N N . VAL A 1 466 ? 13.302 3.511 24.742 1.00 96.88 466 VAL A N 1
ATOM 3590 C CA . VAL A 1 466 ? 12.164 3.609 23.820 1.00 96.88 466 VAL A CA 1
ATOM 3591 C C . VAL A 1 466 ? 12.673 4.222 22.523 1.00 96.88 466 VAL A C 1
ATOM 3593 O O . VAL A 1 466 ? 13.337 5.259 22.572 1.00 96.88 466 VAL A O 1
ATOM 3596 N N . ASP A 1 467 ? 12.385 3.602 21.387 1.00 97.56 467 ASP A N 1
ATOM 3597 C CA . ASP A 1 467 ? 12.720 4.122 20.061 1.00 97.56 467 ASP A CA 1
ATOM 3598 C C . ASP A 1 467 ? 11.500 4.131 19.139 1.00 97.56 467 ASP A C 1
ATOM 3600 O O . ASP A 1 467 ? 10.660 3.236 19.212 1.00 97.56 467 ASP A O 1
ATOM 3604 N N . VAL A 1 468 ? 11.368 5.165 18.309 1.00 97.88 468 VAL A N 1
ATOM 3605 C CA . VAL A 1 468 ? 10.147 5.418 17.532 1.00 97.88 468 VAL A CA 1
ATOM 3606 C C . VAL A 1 468 ? 10.485 5.752 16.085 1.00 97.88 468 VAL A C 1
ATOM 3608 O O . VAL A 1 468 ? 11.340 6.596 15.831 1.00 97.88 468 VAL A O 1
ATOM 3611 N N . ILE A 1 469 ? 9.810 5.102 15.137 1.00 98.12 469 ILE A N 1
ATOM 3612 C CA . ILE A 1 469 ? 9.877 5.418 13.705 1.00 98.12 469 ILE A CA 1
ATOM 3613 C C . ILE A 1 469 ? 8.592 6.152 13.325 1.00 98.12 469 ILE A C 1
ATOM 3615 O O . ILE A 1 469 ? 7.515 5.572 13.417 1.00 98.12 469 ILE A O 1
ATOM 3619 N N . HIS A 1 470 ? 8.715 7.408 12.901 1.00 96.00 470 HIS A N 1
ATOM 3620 C CA . HIS A 1 470 ? 7.621 8.247 12.417 1.00 96.00 470 HIS A CA 1
ATOM 3621 C C . HIS A 1 470 ? 7.650 8.282 10.885 1.00 96.00 470 HIS A C 1
ATOM 3623 O O . HIS A 1 470 ? 8.589 8.838 10.312 1.00 96.00 470 HIS A O 1
ATOM 3629 N N . SER A 1 471 ? 6.650 7.706 10.221 1.00 92.25 471 SER A N 1
ATOM 3630 C CA . SER A 1 471 ? 6.597 7.611 8.751 1.00 92.25 471 SER A CA 1
ATOM 3631 C C . SER A 1 471 ? 5.386 8.319 8.123 1.00 92.25 471 SER A C 1
ATOM 3633 O O . SER A 1 471 ? 5.468 8.737 6.969 1.00 92.25 471 SER A O 1
ATOM 3635 N N . ASN A 1 472 ? 4.322 8.581 8.887 1.00 86.94 472 ASN A N 1
ATOM 3636 C CA . ASN A 1 472 ? 3.142 9.328 8.452 1.00 86.94 472 ASN A CA 1
ATOM 3637 C C . ASN A 1 472 ? 2.688 10.386 9.477 1.00 86.94 472 ASN A C 1
ATOM 3639 O O . ASN A 1 472 ? 1.507 10.562 9.773 1.00 86.94 472 ASN A O 1
ATOM 3643 N N . ALA A 1 473 ? 3.651 11.131 10.011 1.00 80.00 473 ALA A N 1
ATOM 3644 C CA . ALA A 1 473 ? 3.501 12.124 11.069 1.00 80.00 473 ALA A CA 1
ATOM 3645 C C . ALA A 1 473 ? 3.085 13.530 10.573 1.00 80.00 473 ALA A C 1
ATOM 3647 O O . ALA A 1 473 ? 3.700 14.537 10.934 1.00 80.00 473 ALA A O 1
ATOM 3648 N N . ALA A 1 474 ? 2.082 13.629 9.697 1.00 67.25 474 ALA A N 1
ATOM 3649 C CA . ALA A 1 474 ? 1.630 14.911 9.139 1.00 67.25 474 ALA A CA 1
ATOM 3650 C C . ALA A 1 474 ? 0.666 15.685 10.065 1.00 67.25 474 ALA A C 1
ATOM 3652 O O . ALA A 1 474 ? -0.118 15.098 10.811 1.00 67.25 474 ALA A O 1
ATOM 3653 N N . HIS A 1 475 ? 0.728 17.022 10.008 1.00 61.56 475 HIS A N 1
ATOM 3654 C CA . HIS A 1 475 ? -0.019 17.932 10.884 1.00 61.56 475 HIS A CA 1
ATOM 3655 C C . HIS A 1 475 ? -1.016 18.805 10.100 1.00 61.56 475 HIS A C 1
ATOM 3657 O O . HIS A 1 475 ? -0.741 19.220 8.971 1.00 61.56 475 HIS A O 1
ATOM 3663 N N . PHE A 1 476 ? -2.159 19.115 10.726 1.00 41.59 476 PHE A N 1
ATOM 3664 C CA . PHE A 1 476 ? -3.306 19.798 10.109 1.00 41.59 476 PHE A CA 1
ATOM 3665 C C . PHE A 1 476 ? -2.906 21.067 9.314 1.00 41.59 476 PHE A C 1
ATOM 3667 O O . PHE A 1 476 ? -2.169 21.900 9.851 1.00 41.59 476 PHE A O 1
ATOM 3674 N N . PRO A 1 477 ? -3.408 21.275 8.074 1.00 36.94 477 PRO A N 1
ATOM 3675 C CA . PRO A 1 477 ? -4.537 20.585 7.428 1.00 36.94 477 PRO A CA 1
ATOM 3676 C C . PRO A 1 477 ? -4.231 19.209 6.817 1.00 36.94 477 PRO A C 1
ATOM 3678 O O . PRO A 1 477 ? -5.172 18.487 6.496 1.00 36.94 477 PRO A O 1
ATOM 3681 N N . ALA A 1 478 ? -2.960 18.822 6.682 1.00 47.66 478 ALA A N 1
ATOM 3682 C CA . ALA A 1 478 ? -2.584 17.494 6.202 1.00 47.66 478 ALA A CA 1
ATOM 3683 C C . ALA A 1 478 ? -2.749 16.463 7.333 1.00 47.66 478 ALA A C 1
ATOM 3685 O O . ALA A 1 478 ? -2.136 16.598 8.393 1.00 47.66 478 ALA A O 1
ATOM 3686 N N . ALA A 1 479 ? -3.594 15.452 7.138 1.00 57.03 479 ALA A N 1
ATOM 3687 C CA . ALA A 1 479 ? -3.919 14.489 8.188 1.00 57.03 479 ALA A CA 1
ATOM 3688 C C . ALA A 1 479 ? -3.022 13.240 8.144 1.00 57.03 479 ALA A C 1
ATOM 3690 O O . ALA A 1 479 ? -3.264 12.328 7.358 1.00 57.03 479 ALA A O 1
ATOM 3691 N N . GLY A 1 480 ? -2.008 13.197 9.009 1.00 62.22 480 GLY A N 1
ATOM 3692 C CA . GLY A 1 480 ? -1.209 11.996 9.250 1.00 62.22 480 GLY A CA 1
ATOM 3693 C C . GLY A 1 480 ? -1.888 11.006 10.200 1.00 62.22 480 GLY A C 1
ATOM 3694 O O . GLY A 1 480 ? -2.621 11.404 11.110 1.00 62.22 480 GLY A O 1
ATOM 3695 N N . LEU A 1 481 ? -1.621 9.715 10.005 1.00 73.94 481 LEU A N 1
ATOM 3696 C CA . LEU A 1 481 ? -2.044 8.633 10.898 1.00 73.94 481 LEU A CA 1
ATOM 3697 C C . LEU A 1 481 ? -1.060 8.404 12.057 1.00 73.94 481 LEU A C 1
ATOM 3699 O O . LEU A 1 481 ? -1.457 7.841 13.080 1.00 73.94 481 LEU A O 1
ATOM 3703 N N . GLY A 1 482 ? 0.187 8.869 11.934 1.00 82.62 482 GLY A N 1
ATOM 3704 C CA . GLY A 1 482 ? 1.224 8.809 12.969 1.00 82.62 482 GLY A CA 1
ATOM 3705 C C . GLY A 1 482 ? 1.285 10.058 13.863 1.00 82.62 482 GLY A C 1
ATOM 3706 O O . GLY A 1 482 ? 0.829 11.142 13.494 1.00 82.62 482 GLY A O 1
ATOM 3707 N N . MET A 1 483 ? 1.867 9.926 15.056 1.00 83.62 483 MET A N 1
ATOM 3708 C CA . MET A 1 483 ? 2.191 11.047 15.948 1.00 83.62 483 MET A CA 1
ATOM 3709 C C . MET A 1 483 ? 3.303 11.925 15.357 1.00 83.62 483 MET A C 1
ATOM 3711 O O . MET A 1 483 ? 4.258 11.412 14.780 1.00 83.62 483 MET A O 1
ATOM 3715 N N . TYR A 1 484 ? 3.228 13.241 15.565 1.00 84.00 484 TYR A N 1
ATOM 3716 C CA . TYR A 1 484 ? 4.239 14.220 15.145 1.00 84.00 484 TYR A CA 1
ATOM 3717 C C . TYR A 1 484 ? 5.170 14.670 16.275 1.00 84.00 484 TYR A C 1
ATOM 3719 O O . TYR A 1 484 ? 6.306 15.078 16.012 1.00 84.00 484 TYR A O 1
ATOM 3727 N N . ASN A 1 485 ? 4.722 14.619 17.528 1.00 85.81 485 ASN A N 1
ATOM 3728 C CA . ASN A 1 485 ? 5.587 14.896 18.671 1.00 85.81 485 ASN A CA 1
ATOM 3729 C C . ASN A 1 485 ? 6.470 13.693 19.037 1.00 85.81 485 ASN A C 1
ATOM 3731 O O . ASN A 1 485 ? 6.127 12.541 18.777 1.00 85.81 485 ASN A O 1
ATOM 3735 N N . THR A 1 486 ? 7.614 13.983 19.657 1.00 90.25 486 THR A N 1
ATOM 3736 C CA . THR A 1 486 ? 8.536 12.974 20.185 1.00 90.25 486 THR A CA 1
ATOM 3737 C C . THR A 1 486 ? 7.885 12.168 21.311 1.00 90.25 486 THR A C 1
ATOM 3739 O O . THR A 1 486 ? 7.232 12.719 22.200 1.00 90.25 486 THR A O 1
ATOM 3742 N N . THR A 1 487 ? 8.051 10.847 21.256 1.00 90.25 487 THR A N 1
ATOM 3743 C CA . THR A 1 487 ? 7.553 9.872 22.243 1.00 90.25 487 THR A CA 1
ATOM 3744 C C . THR A 1 487 ? 8.590 8.806 22.614 1.00 90.25 487 THR A C 1
ATOM 3746 O O . THR A 1 487 ? 8.328 7.981 23.489 1.00 90.25 487 THR A O 1
ATOM 3749 N N . GLY A 1 488 ? 9.777 8.837 22.002 1.00 92.38 488 GLY A N 1
ATOM 3750 C CA . GLY A 1 488 ? 10.915 7.987 22.322 1.00 92.38 488 GLY A CA 1
ATOM 3751 C C . GLY A 1 488 ? 12.063 8.713 23.030 1.00 92.38 488 GLY A C 1
ATOM 3752 O O . GLY A 1 488 ? 12.043 9.908 23.320 1.00 92.38 488 GLY A O 1
ATOM 3753 N N . HIS A 1 489 ? 13.107 7.942 23.319 1.00 94.38 489 HIS A N 1
ATOM 3754 C CA . HIS A 1 489 ? 14.442 8.474 23.587 1.00 94.38 489 HIS A CA 1
ATOM 3755 C C . HIS A 1 489 ? 15.202 8.744 22.272 1.00 94.38 489 HIS A C 1
ATOM 3757 O O . HIS A 1 489 ? 16.061 9.623 22.213 1.00 94.38 489 HIS A O 1
ATOM 3763 N N . LEU A 1 490 ? 14.883 7.978 21.219 1.00 95.06 490 LEU A N 1
ATOM 3764 C CA . LEU A 1 490 ? 15.281 8.224 19.834 1.00 95.06 490 LEU A CA 1
ATOM 3765 C C . LEU A 1 490 ? 14.024 8.234 18.957 1.00 95.06 490 LEU A C 1
ATOM 3767 O O . LEU A 1 490 ? 13.385 7.193 18.798 1.00 95.06 490 LEU A O 1
ATOM 3771 N N . ASP A 1 491 ? 13.698 9.384 18.373 1.00 96.31 491 ASP A N 1
ATOM 3772 C CA . ASP A 1 491 ? 12.576 9.539 17.447 1.00 96.31 491 ASP A CA 1
ATOM 3773 C C . ASP A 1 491 ? 13.114 9.784 16.029 1.00 96.31 491 ASP A C 1
ATOM 3775 O O . ASP A 1 491 ? 13.727 10.820 15.743 1.00 96.31 491 ASP A O 1
ATOM 3779 N N . PHE A 1 492 ? 12.914 8.811 15.143 1.00 97.69 492 PHE A N 1
ATOM 3780 C CA . PHE A 1 492 ? 13.400 8.807 13.768 1.00 97.69 492 PHE A CA 1
ATOM 3781 C C . PHE A 1 492 ? 12.321 9.301 12.796 1.00 97.69 492 PHE A C 1
ATOM 3783 O O . PHE A 1 492 ? 11.182 8.848 12.851 1.00 97.69 492 PHE A O 1
ATOM 3790 N N . TYR A 1 493 ? 12.701 10.194 11.883 1.00 96.81 493 TYR A N 1
ATOM 3791 C CA . TYR A 1 493 ? 11.837 10.826 10.880 1.00 96.81 493 TYR A CA 1
ATOM 3792 C C . TYR A 1 493 ? 12.426 10.595 9.471 1.00 96.81 493 TYR A C 1
ATOM 3794 O O . TYR A 1 493 ? 13.001 11.527 8.890 1.00 96.81 493 TYR A O 1
ATOM 3802 N N . PRO A 1 494 ? 12.360 9.359 8.929 1.00 96.38 494 PRO A N 1
ATOM 3803 C CA . PRO A 1 494 ? 12.749 9.060 7.548 1.00 96.38 494 PRO A CA 1
ATOM 3804 C C . PRO A 1 494 ? 12.039 9.998 6.568 1.00 96.38 494 PRO A C 1
ATOM 3806 O O . PRO A 1 494 ? 10.839 10.219 6.675 1.00 96.38 494 PRO A O 1
ATOM 3809 N N . ASN A 1 495 ? 12.783 10.603 5.643 1.00 94.25 495 ASN A N 1
ATOM 3810 C CA . ASN A 1 495 ? 12.287 11.548 4.633 1.00 94.25 495 ASN A CA 1
ATOM 3811 C C . ASN A 1 495 ? 11.539 12.769 5.220 1.00 94.25 495 ASN A C 1
ATOM 3813 O O . ASN A 1 495 ? 10.706 13.391 4.566 1.00 94.25 495 ASN A O 1
ATOM 3817 N N . GLY A 1 496 ? 11.821 13.119 6.483 1.00 90.44 496 GLY A N 1
ATOM 3818 C CA . GLY A 1 496 ? 11.105 14.157 7.236 1.00 90.44 496 GLY A CA 1
ATOM 3819 C C . GLY A 1 496 ? 9.906 13.638 8.041 1.00 90.44 496 GLY A C 1
ATOM 3820 O O . GLY A 1 496 ? 9.370 14.377 8.866 1.00 90.44 496 GLY A O 1
ATOM 3821 N N . GLY A 1 497 ? 9.549 12.364 7.867 1.00 88.12 497 GLY A N 1
ATOM 3822 C CA . GLY A 1 497 ? 8.597 11.601 8.674 1.00 88.12 497 GLY A CA 1
ATOM 3823 C C . GLY A 1 497 ? 7.129 11.732 8.274 1.00 88.12 497 GLY A C 1
ATOM 3824 O O . GLY A 1 497 ? 6.272 11.307 9.038 1.00 88.12 497 GLY A O 1
ATOM 3825 N N . THR A 1 498 ? 6.815 12.341 7.128 1.00 82.06 498 THR A N 1
ATOM 3826 C CA . THR A 1 498 ? 5.430 12.598 6.684 1.00 82.06 498 THR A CA 1
ATOM 3827 C C . THR A 1 498 ? 5.043 11.819 5.429 1.00 82.06 498 THR A C 1
ATOM 3829 O O . THR A 1 498 ? 4.010 11.151 5.422 1.00 82.06 498 THR A O 1
ATOM 3832 N N . VAL A 1 499 ? 5.866 11.931 4.383 1.00 81.94 499 VAL A N 1
ATOM 3833 C CA . VAL A 1 499 ? 5.700 11.324 3.057 1.00 81.94 499 VAL A CA 1
ATOM 3834 C C . VAL A 1 499 ? 6.908 10.432 2.810 1.00 81.94 499 VAL A C 1
ATOM 3836 O O . VAL A 1 499 ? 8.041 10.916 2.807 1.00 81.94 499 VAL A O 1
ATOM 3839 N N . MET A 1 500 ? 6.675 9.137 2.623 1.00 88.19 500 MET A N 1
ATOM 3840 C CA . MET A 1 500 ? 7.725 8.188 2.248 1.00 88.19 500 MET A CA 1
ATOM 3841 C C . MET A 1 500 ? 7.797 8.056 0.719 1.00 88.19 500 MET A C 1
ATOM 3843 O O . MET A 1 500 ? 6.742 8.006 0.085 1.00 88.19 500 MET A O 1
ATOM 3847 N N . PRO A 1 501 ? 8.999 7.971 0.116 1.00 85.44 501 PRO A N 1
ATOM 3848 C CA . PRO A 1 501 ? 9.177 7.498 -1.256 1.00 85.44 501 PRO A CA 1
ATOM 3849 C C . PRO A 1 501 ? 8.561 6.103 -1.456 1.00 85.44 501 PRO A C 1
ATOM 3851 O O . PRO A 1 501 ? 8.396 5.357 -0.489 1.00 85.44 501 PRO A O 1
ATOM 3854 N N . GLY A 1 502 ? 8.220 5.750 -2.700 1.00 76.44 502 GLY A N 1
ATOM 3855 C CA . GLY A 1 502 ? 7.553 4.474 -3.009 1.00 76.44 502 GLY A CA 1
ATOM 3856 C C . GLY A 1 502 ? 6.147 4.358 -2.407 1.00 76.44 502 GLY A C 1
ATOM 3857 O O . GLY A 1 502 ? 5.717 3.275 -2.033 1.00 76.44 502 GLY A O 1
ATOM 3858 N N . CYS A 1 503 ? 5.455 5.479 -2.212 1.00 72.94 503 CYS A N 1
ATOM 3859 C CA . CYS A 1 503 ? 4.072 5.520 -1.755 1.00 72.94 503 CYS A CA 1
ATOM 3860 C C . CYS A 1 503 ? 3.357 6.675 -2.463 1.00 72.94 503 CYS A C 1
ATOM 3862 O O . CYS A 1 503 ? 3.789 7.825 -2.357 1.00 72.94 503 CYS A O 1
ATOM 3864 N N . THR A 1 504 ? 2.253 6.382 -3.145 1.00 61.41 504 THR A N 1
ATOM 3865 C CA . THR A 1 504 ? 1.477 7.360 -3.930 1.00 61.41 504 THR A CA 1
ATOM 3866 C C . THR A 1 504 ? 0.251 7.922 -3.204 1.00 61.41 504 THR A C 1
ATOM 3868 O O . THR A 1 504 ? -0.405 8.824 -3.725 1.00 61.41 504 THR A O 1
ATOM 3871 N N . ASP A 1 505 ? -0.060 7.412 -2.010 1.00 55.50 505 ASP A N 1
ATOM 3872 C CA . ASP A 1 505 ? -1.233 7.807 -1.225 1.00 55.50 505 ASP A CA 1
ATOM 3873 C C . ASP A 1 505 ? -1.205 9.294 -0.854 1.00 55.50 505 ASP A C 1
ATOM 3875 O O . ASP A 1 505 ? -0.309 9.780 -0.161 1.00 55.50 505 ASP A O 1
ATOM 3879 N N . LEU A 1 506 ? -2.234 10.033 -1.267 1.00 47.47 506 LEU A N 1
ATOM 3880 C CA . LEU A 1 506 ? -2.380 11.434 -0.892 1.00 47.47 506 LEU A CA 1
ATOM 3881 C C . LEU A 1 506 ? -2.719 11.550 0.598 1.00 47.47 506 LEU A C 1
ATOM 3883 O O . LEU A 1 506 ? -3.821 11.189 1.006 1.00 47.47 506 LEU A O 1
ATOM 3887 N N . ILE A 1 507 ? -1.824 12.151 1.389 1.00 51.34 507 ILE A N 1
ATOM 3888 C CA . ILE A 1 507 ? -2.152 12.629 2.742 1.00 51.34 507 ILE A CA 1
ATOM 3889 C C . ILE A 1 507 ? -3.307 13.638 2.616 1.00 51.34 507 ILE A C 1
ATOM 3891 O O . ILE A 1 507 ? -3.090 14.715 2.048 1.00 51.34 507 ILE A O 1
ATOM 3895 N N . PRO A 1 508 ? -4.528 13.349 3.107 1.00 47.22 508 PRO A N 1
ATOM 3896 C CA . PRO A 1 508 ? -5.678 14.173 2.754 1.00 47.22 508 PRO A CA 1
ATOM 3897 C C . PRO A 1 508 ? -5.622 15.555 3.416 1.00 47.22 508 PRO A C 1
ATOM 3899 O O . PRO A 1 508 ? -5.417 15.667 4.630 1.00 47.22 508 PRO A O 1
ATOM 3902 N N . GLU A 1 509 ? -5.878 16.614 2.639 1.00 41.41 509 GLU A N 1
ATOM 3903 C CA . GLU A 1 509 ? -6.201 17.940 3.180 1.00 41.41 509 GLU A CA 1
ATOM 3904 C C . GLU A 1 509 ? -7.608 17.902 3.796 1.00 41.41 509 GLU A C 1
ATOM 3906 O O . GLU A 1 509 ? -8.621 18.123 3.125 1.00 41.41 509 GLU A O 1
ATOM 3911 N N . MET A 1 510 ? -7.689 17.579 5.087 1.00 47.31 510 MET A N 1
ATOM 3912 C CA . MET A 1 510 ? -8.966 17.369 5.766 1.00 47.31 510 MET A CA 1
ATOM 3913 C C . MET A 1 510 ? -9.570 18.665 6.309 1.00 47.31 510 MET A C 1
ATOM 3915 O O . MET A 1 510 ? -8.897 19.516 6.893 1.00 47.31 510 MET A O 1
ATOM 3919 N N . ARG A 1 511 ? -10.898 18.781 6.203 1.00 42.22 511 ARG A N 1
ATOM 3920 C CA . ARG A 1 511 ? -11.666 19.775 6.962 1.00 42.22 511 ARG A CA 1
ATOM 3921 C C . ARG A 1 511 ? -11.992 19.214 8.337 1.00 42.22 511 ARG A C 1
ATOM 3923 O O . ARG A 1 511 ? -12.411 18.070 8.474 1.00 42.22 511 ARG A O 1
ATOM 3930 N N . GLN A 1 512 ? -11.882 20.061 9.355 1.00 41.25 512 GLN A N 1
ATOM 3931 C CA . GLN A 1 512 ? -12.067 19.666 10.753 1.00 41.25 512 GLN A CA 1
ATOM 3932 C C . GLN A 1 512 ? -13.495 19.181 11.095 1.00 41.25 512 GLN A C 1
ATOM 3934 O O . GLN A 1 512 ? -13.691 18.577 12.142 1.00 41.25 512 GLN A O 1
ATOM 3939 N N . SER A 1 513 ? -14.482 19.416 10.223 1.00 40.25 513 SER A N 1
ATOM 3940 C CA . SER A 1 513 ? -15.853 18.896 10.342 1.00 40.25 513 SER A CA 1
ATOM 3941 C C . SER A 1 513 ? -16.023 17.440 9.904 1.00 40.25 513 SER A C 1
ATOM 3943 O O . SER A 1 513 ? -16.997 16.806 10.300 1.00 40.25 513 SER A O 1
ATOM 3945 N N . ASP A 1 514 ? -15.114 16.925 9.075 1.00 47.88 514 ASP A N 1
ATOM 3946 C CA . ASP A 1 514 ? -15.339 15.693 8.305 1.00 47.88 514 ASP A CA 1
ATOM 3947 C C . ASP A 1 514 ? -14.546 14.503 8.904 1.00 47.88 514 ASP A C 1
ATOM 3949 O O . ASP A 1 514 ? -14.845 13.338 8.647 1.00 47.88 514 ASP A O 1
ATOM 3953 N N . PHE A 1 515 ? -13.585 14.815 9.784 1.00 45.44 515 PHE A N 1
ATOM 3954 C CA . PHE A 1 515 ? -12.641 13.917 10.463 1.00 45.44 515 PHE A CA 1
ATOM 3955 C C . PHE A 1 515 ? -13.297 12.700 11.145 1.00 45.44 515 PHE A C 1
ATOM 3957 O O . PHE A 1 515 ? -12.853 11.570 10.956 1.00 45.44 515 PHE A O 1
ATOM 3964 N N . GLU A 1 516 ? -14.375 12.908 11.910 1.00 42.88 516 GLU A N 1
ATOM 3965 C CA . GLU A 1 516 ? -15.025 11.837 12.688 1.00 42.88 516 GLU A CA 1
ATOM 3966 C C . GLU A 1 516 ? -15.829 10.859 11.817 1.00 42.88 516 GLU A C 1
ATOM 3968 O O . GLU A 1 516 ? -15.925 9.679 12.147 1.00 42.88 516 GLU A O 1
ATOM 3973 N N . ALA A 1 517 ? -16.376 11.323 10.687 1.00 41.22 517 ALA A N 1
ATOM 3974 C CA . ALA A 1 517 ? -17.097 10.465 9.746 1.00 41.22 517 ALA A CA 1
ATOM 3975 C C . ALA A 1 517 ? -16.139 9.601 8.912 1.00 41.22 517 ALA A C 1
ATOM 3977 O O . ALA A 1 517 ? -16.452 8.456 8.603 1.00 41.22 517 ALA A O 1
ATOM 3978 N N . ILE A 1 518 ? -14.966 10.146 8.579 1.00 44.59 518 ILE A N 1
ATOM 3979 C CA . ILE A 1 518 ? -13.941 9.473 7.774 1.00 44.59 518 ILE A CA 1
ATOM 3980 C C . ILE A 1 518 ? -13.215 8.392 8.597 1.00 44.59 518 ILE A C 1
ATOM 3982 O O . ILE A 1 518 ? -12.976 7.303 8.092 1.00 44.59 518 ILE A O 1
ATOM 3986 N N . ILE A 1 519 ? -12.963 8.627 9.893 1.00 42.97 519 ILE A N 1
ATOM 3987 C CA . ILE A 1 519 ? -12.351 7.646 10.821 1.00 42.97 519 ILE A CA 1
ATOM 3988 C C . ILE A 1 519 ? -13.257 6.429 11.125 1.00 42.97 519 ILE A C 1
ATOM 3990 O O . ILE A 1 519 ? -12.808 5.440 11.709 1.00 42.97 519 ILE A O 1
ATOM 3994 N N . ALA A 1 520 ? -14.523 6.457 10.701 1.00 37.97 520 ALA A N 1
ATOM 3995 C CA . ALA A 1 520 ? -15.430 5.316 10.809 1.00 37.97 520 ALA A CA 1
ATOM 3996 C C . ALA A 1 520 ? -15.329 4.316 9.636 1.00 37.97 520 ALA A C 1
ATOM 3998 O O . ALA A 1 520 ? -15.821 3.195 9.776 1.00 37.97 520 ALA A O 1
ATOM 3999 N N . ASP A 1 521 ? -14.718 4.688 8.503 1.00 39.88 521 ASP A N 1
ATOM 4000 C CA . ASP A 1 521 ? -14.613 3.816 7.327 1.00 39.88 521 ASP A CA 1
ATOM 4001 C C . ASP A 1 521 ? -13.315 2.996 7.355 1.00 39.88 521 ASP A C 1
ATOM 4003 O O . ASP A 1 521 ? -12.211 3.526 7.256 1.00 39.88 521 ASP A O 1
ATOM 4007 N N . THR A 1 522 ? -13.439 1.676 7.495 1.00 36.53 522 THR A N 1
ATOM 4008 C CA . THR A 1 522 ? -12.290 0.767 7.643 1.00 36.53 522 THR A CA 1
ATOM 4009 C C . THR A 1 522 ? -11.505 0.541 6.351 1.00 36.53 522 THR A C 1
ATOM 4011 O O . THR A 1 522 ? -10.412 -0.017 6.417 1.00 36.53 522 THR A O 1
ATOM 4014 N N . THR A 1 523 ? -12.002 0.998 5.197 1.00 37.53 523 THR A N 1
ATOM 4015 C CA . THR A 1 523 ? -11.288 0.889 3.912 1.00 37.53 523 THR A CA 1
ATOM 4016 C C . THR A 1 523 ? -10.105 1.857 3.786 1.00 37.53 523 THR A C 1
ATOM 4018 O O . THR A 1 523 ? -9.182 1.593 3.022 1.00 37.53 523 THR A O 1
ATOM 4021 N N . LEU A 1 524 ? -10.084 2.949 4.561 1.00 38.25 524 LEU A N 1
ATOM 4022 C CA . LEU A 1 524 ? -9.171 4.079 4.337 1.00 38.25 524 LEU A CA 1
ATOM 4023 C C . LEU A 1 524 ? -7.837 4.020 5.115 1.00 38.25 524 LEU A C 1
ATOM 4025 O O . LEU A 1 524 ? -6.966 4.862 4.916 1.00 38.25 524 LEU A O 1
ATOM 4029 N N . PHE A 1 525 ? -7.667 3.068 6.040 1.00 41.28 525 PHE A N 1
ATOM 4030 C CA . PHE A 1 525 ? -6.606 3.121 7.067 1.00 41.28 525 PHE A CA 1
ATOM 4031 C C . PHE A 1 525 ? -5.401 2.200 6.817 1.00 41.28 525 PHE A C 1
ATOM 4033 O O . PHE A 1 525 ? -4.625 1.931 7.734 1.00 41.28 525 PHE A O 1
ATOM 4040 N N . GLY A 1 526 ? -5.218 1.750 5.572 1.00 47.28 526 GLY A N 1
ATOM 4041 C CA . GLY A 1 526 ? -4.073 0.943 5.128 1.00 47.28 526 GLY A CA 1
ATOM 4042 C C . GLY A 1 526 ? -2.893 1.730 4.537 1.00 47.28 526 GLY A C 1
ATOM 4043 O O . GLY A 1 526 ? -1.986 1.104 4.000 1.00 47.28 526 GLY A O 1
ATOM 4044 N N . GLY A 1 527 ? -2.910 3.069 4.599 1.00 65.56 527 GLY A N 1
ATOM 4045 C CA . GLY A 1 527 ? -2.009 3.939 3.830 1.00 65.56 527 GLY A CA 1
ATOM 4046 C C . GLY A 1 527 ? -0.518 3.583 3.931 1.00 65.56 527 GLY A C 1
ATOM 4047 O O . GLY A 1 527 ? 0.045 3.499 5.026 1.00 65.56 527 GLY A O 1
ATOM 4048 N N . CYS A 1 528 ? 0.129 3.441 2.776 1.00 76.81 528 CYS A N 1
ATOM 4049 C CA . CYS A 1 528 ? 1.507 3.002 2.566 1.00 76.81 528 CYS A CA 1
ATOM 4050 C C . CYS A 1 528 ? 2.504 3.731 3.478 1.00 76.81 528 CYS A C 1
ATOM 4052 O O . CYS A 1 528 ? 3.286 3.092 4.181 1.00 76.81 528 CYS A O 1
ATOM 4054 N N . HIS A 1 529 ? 2.416 5.066 3.568 1.00 83.75 529 HIS A N 1
ATOM 4055 C CA . HIS A 1 529 ? 3.280 5.870 4.444 1.00 83.75 529 HIS A CA 1
ATOM 4056 C C . HIS A 1 529 ? 3.276 5.410 5.912 1.00 83.75 529 HIS A C 1
ATOM 4058 O O . HIS A 1 529 ? 4.290 5.550 6.582 1.00 83.75 529 HIS A O 1
ATOM 4064 N N . HIS A 1 530 ? 2.157 4.886 6.419 1.00 86.06 530 HIS A N 1
ATOM 4065 C CA . HIS A 1 530 ? 1.992 4.454 7.813 1.00 86.06 530 HIS A CA 1
ATOM 4066 C C . HIS A 1 530 ? 2.538 3.033 8.048 1.00 86.06 530 HIS A C 1
ATOM 4068 O O . HIS A 1 530 ? 3.053 2.717 9.126 1.00 86.06 530 HIS A O 1
ATOM 4074 N N . SER A 1 531 ? 2.478 2.177 7.023 1.00 86.38 531 SER A N 1
ATOM 4075 C CA . SER A 1 531 ? 3.049 0.819 7.034 1.00 86.38 531 SER A CA 1
ATOM 4076 C C . SER A 1 531 ? 4.576 0.808 6.924 1.00 86.38 531 SER A C 1
ATOM 4078 O O . SER A 1 531 ? 5.222 0.037 7.633 1.00 86.38 531 SER A O 1
ATOM 4080 N N . ARG A 1 532 ? 5.172 1.735 6.158 1.00 90.38 532 ARG A N 1
ATOM 4081 C CA . ARG A 1 532 ? 6.632 1.817 5.936 1.00 90.38 532 ARG A CA 1
ATOM 4082 C C . ARG A 1 532 ? 7.475 1.781 7.224 1.00 90.38 532 ARG A C 1
ATOM 4084 O O . ARG A 1 532 ? 8.610 1.316 7.187 1.00 90.38 532 ARG A O 1
ATOM 4091 N N . SER A 1 533 ? 6.946 2.194 8.381 1.00 94.62 533 SER A N 1
ATOM 4092 C CA . SER A 1 533 ? 7.616 2.022 9.683 1.00 94.62 533 SER A CA 1
ATOM 4093 C C . SER A 1 533 ? 8.001 0.572 10.029 1.00 94.62 533 SER A C 1
ATOM 4095 O O . SER A 1 533 ? 9.084 0.364 10.585 1.00 94.62 533 SER A O 1
ATOM 4097 N N . HIS A 1 534 ? 7.163 -0.429 9.725 1.00 94.06 534 HIS A N 1
ATOM 4098 C CA . HIS A 1 534 ? 7.467 -1.842 10.007 1.00 94.06 534 HIS A CA 1
ATOM 4099 C C . HIS A 1 534 ? 8.350 -2.474 8.920 1.00 94.06 534 HIS A C 1
ATOM 4101 O O . HIS A 1 534 ? 9.283 -3.205 9.256 1.00 94.06 534 HIS A O 1
ATOM 4107 N N . GLU A 1 535 ? 8.193 -2.064 7.663 1.00 93.44 535 GLU A N 1
ATOM 4108 C CA . GLU A 1 535 ? 9.063 -2.455 6.542 1.00 93.44 535 GLU A CA 1
ATOM 4109 C C . GLU A 1 535 ? 10.495 -1.913 6.695 1.00 93.44 535 GLU A C 1
ATOM 4111 O O . GLU A 1 535 ? 11.468 -2.654 6.549 1.00 93.44 535 GLU A O 1
ATOM 4116 N N . PHE A 1 536 ? 10.666 -0.648 7.100 1.00 95.25 536 PHE A N 1
ATOM 4117 C CA . PHE A 1 536 ? 11.988 -0.122 7.452 1.00 95.25 536 PHE A CA 1
ATOM 4118 C C . PHE A 1 536 ? 12.587 -0.858 8.659 1.00 95.25 536 PHE A C 1
ATOM 4120 O O . PHE A 1 536 ? 13.809 -1.000 8.748 1.00 95.25 536 PHE A O 1
ATOM 4127 N N . TYR A 1 537 ? 11.761 -1.363 9.586 1.00 95.88 537 TYR A N 1
ATOM 4128 C CA . TYR A 1 537 ? 12.255 -2.220 10.664 1.00 95.88 537 TYR A CA 1
ATOM 4129 C C . TYR A 1 537 ? 12.771 -3.560 10.116 1.00 95.88 537 TYR A C 1
ATOM 4131 O O . TYR A 1 537 ? 13.863 -3.967 10.519 1.00 95.88 537 TYR A O 1
ATOM 4139 N N . PHE A 1 538 ? 12.077 -4.203 9.165 1.00 90.38 538 PHE A N 1
ATOM 4140 C CA . PHE A 1 538 ? 12.578 -5.405 8.474 1.00 90.38 538 PHE A CA 1
ATOM 4141 C C . PHE A 1 538 ? 13.919 -5.135 7.796 1.00 90.38 538 PHE A C 1
ATOM 4143 O O . PHE A 1 538 ? 14.926 -5.768 8.119 1.00 90.38 538 PHE A O 1
ATOM 4150 N N . ALA A 1 539 ? 13.967 -4.134 6.920 1.00 91.38 539 ALA A N 1
ATOM 4151 C CA . ALA A 1 539 ? 15.169 -3.810 6.171 1.00 91.38 539 ALA A CA 1
ATOM 4152 C C . ALA A 1 539 ? 16.346 -3.418 7.085 1.00 91.38 539 ALA A C 1
ATOM 4154 O O . ALA A 1 539 ? 17.492 -3.768 6.798 1.00 91.38 539 ALA A O 1
ATOM 4155 N N . SER A 1 540 ? 16.093 -2.784 8.239 1.00 94.50 540 SER A N 1
ATOM 4156 C CA . SER A 1 540 ? 17.138 -2.461 9.226 1.00 94.50 540 SER A CA 1
ATOM 4157 C C . SER A 1 540 ? 17.816 -3.682 9.867 1.00 94.50 540 SER A C 1
ATOM 4159 O O . SER A 1 540 ? 18.936 -3.556 10.372 1.00 94.50 540 SER A O 1
ATOM 4161 N N . ILE A 1 541 ? 17.173 -4.858 9.842 1.00 88.69 541 ILE A N 1
ATOM 4162 C CA . ILE A 1 541 ? 17.758 -6.125 10.307 1.00 88.69 541 ILE A CA 1
ATOM 4163 C C . ILE A 1 541 ? 18.852 -6.590 9.334 1.00 88.69 541 ILE A C 1
ATOM 4165 O O . ILE A 1 541 ? 19.929 -6.998 9.770 1.00 88.69 541 ILE A O 1
ATOM 4169 N N . LEU A 1 542 ? 18.597 -6.487 8.026 1.00 84.81 542 LEU A N 1
ATOM 4170 C CA . LEU A 1 542 ? 19.484 -6.980 6.967 1.00 84.81 542 LEU A CA 1
ATOM 4171 C C . LEU A 1 542 ? 20.516 -5.932 6.503 1.00 84.81 542 LEU A C 1
ATOM 4173 O O . LEU A 1 542 ? 21.664 -6.279 6.216 1.00 84.81 542 LEU A O 1
ATOM 4177 N N . TYR A 1 543 ? 20.147 -4.647 6.491 1.00 86.81 543 TYR A N 1
ATOM 4178 C CA . TYR A 1 543 ? 20.934 -3.534 5.938 1.00 86.81 543 TYR A CA 1
ATOM 4179 C C . TYR A 1 543 ? 21.270 -2.445 6.986 1.00 86.81 543 TYR A C 1
ATOM 4181 O O . TYR A 1 543 ? 21.065 -1.254 6.736 1.00 86.81 543 TYR A O 1
ATOM 4189 N N . PRO A 1 544 ? 21.842 -2.799 8.158 1.00 83.31 544 PRO A N 1
ATOM 4190 C CA . PRO A 1 544 ? 21.995 -1.909 9.319 1.00 83.31 544 PRO A CA 1
ATOM 4191 C C . PRO A 1 544 ? 22.640 -0.550 9.034 1.00 83.31 544 PRO A C 1
ATOM 4193 O O . PRO A 1 544 ? 22.286 0.455 9.648 1.00 83.31 544 PRO A O 1
ATOM 4196 N N . THR A 1 545 ? 23.625 -0.504 8.135 1.00 88.25 545 THR A N 1
ATOM 4197 C CA . THR A 1 545 ? 24.395 0.718 7.874 1.00 88.25 545 THR A CA 1
ATOM 4198 C C . THR A 1 545 ? 23.689 1.705 6.948 1.00 88.25 545 THR A C 1
ATOM 4200 O O . THR A 1 545 ? 24.144 2.843 6.882 1.00 88.25 545 THR A O 1
ATOM 4203 N N . GLY A 1 546 ? 22.626 1.293 6.247 1.00 90.00 546 GLY A N 1
ATOM 4204 C CA . GLY A 1 546 ? 21.852 2.146 5.335 1.00 90.00 546 GLY A CA 1
ATOM 4205 C C . GLY A 1 546 ? 20.624 2.803 5.978 1.00 90.00 546 GLY A C 1
ATOM 4206 O O . GLY A 1 546 ? 19.787 3.374 5.292 1.00 90.00 546 GLY A O 1
ATOM 4207 N N . PHE A 1 547 ? 20.513 2.719 7.306 1.00 95.25 547 PHE A N 1
ATOM 4208 C CA . PHE A 1 547 ? 19.475 3.371 8.109 1.00 95.25 547 PHE A CA 1
ATOM 4209 C C . PHE A 1 547 ? 20.088 4.321 9.151 1.00 95.25 547 PHE A C 1
ATOM 4211 O O . PHE A 1 547 ? 19.591 4.464 10.269 1.00 95.25 547 PHE A O 1
ATOM 4218 N N . LEU A 1 548 ? 21.222 4.943 8.817 1.00 94.62 548 LEU A N 1
ATOM 4219 C CA . LEU A 1 548 ? 21.969 5.819 9.720 1.00 94.62 548 LEU A CA 1
ATOM 4220 C C . LEU A 1 548 ? 21.312 7.207 9.812 1.00 94.62 548 LEU A C 1
ATOM 4222 O O . LEU A 1 548 ? 21.199 7.908 8.808 1.00 94.62 548 LEU A O 1
ATOM 4226 N N . ALA A 1 549 ? 20.901 7.613 11.015 1.00 95.44 549 ALA A N 1
ATOM 4227 C CA . ALA A 1 549 ? 20.067 8.796 11.216 1.00 95.44 549 ALA A CA 1
ATOM 4228 C C . ALA A 1 549 ? 20.776 9.919 11.987 1.00 95.44 549 ALA A C 1
ATOM 4230 O O . ALA A 1 549 ? 21.365 9.720 13.050 1.00 95.44 549 ALA A O 1
ATOM 4231 N N . TYR A 1 550 ? 20.677 11.136 11.462 1.00 94.69 550 TYR A N 1
ATOM 4232 C CA . TYR A 1 550 ? 21.446 12.298 11.887 1.00 94.69 550 TYR A CA 1
ATOM 4233 C C . TYR A 1 550 ? 20.669 13.143 12.913 1.00 94.69 550 TYR A C 1
ATOM 4235 O O . TYR A 1 550 ? 19.511 13.487 12.660 1.00 94.69 550 TYR A O 1
ATOM 4243 N N . PRO A 1 551 ? 21.270 13.525 14.058 1.00 93.19 551 PRO A N 1
ATOM 4244 C CA . PRO A 1 551 ? 20.640 14.428 15.021 1.00 93.19 551 PRO A CA 1
ATOM 4245 C C . PRO A 1 551 ? 20.603 15.862 14.471 1.00 93.19 551 PRO A C 1
ATOM 4247 O O . PRO A 1 551 ? 21.611 16.571 14.480 1.00 93.19 551 PRO A O 1
ATOM 4250 N N . CYS A 1 552 ? 19.433 16.309 14.014 1.00 90.56 552 CYS A N 1
ATOM 4251 C CA . CYS A 1 552 ? 19.234 17.630 13.408 1.00 90.56 552 CYS A CA 1
ATOM 4252 C C . CYS A 1 552 ? 18.037 18.341 14.061 1.00 90.56 552 CYS A C 1
ATOM 4254 O O . CYS A 1 552 ? 17.180 17.702 14.665 1.00 90.56 552 CYS A O 1
ATOM 4256 N N . LYS A 1 553 ? 17.960 19.675 13.958 1.00 88.94 553 LYS A N 1
ATOM 4257 C CA . LYS A 1 553 ? 16.823 20.443 14.511 1.00 88.94 553 LYS A CA 1
ATOM 4258 C C . LYS A 1 553 ? 15.573 20.369 13.635 1.00 88.94 553 LYS A C 1
ATOM 4260 O O . LYS A 1 553 ? 14.463 20.443 14.149 1.00 88.94 553 LYS A O 1
ATOM 4265 N N . SER A 1 554 ? 15.758 20.234 12.325 1.00 89.94 554 SER A N 1
ATOM 4266 C CA . SER A 1 554 ? 14.689 20.105 11.340 1.00 89.94 554 SER A CA 1
ATOM 4267 C C . SER A 1 554 ? 15.157 19.289 10.133 1.00 89.94 554 SER A C 1
ATOM 4269 O O . SER A 1 554 ? 16.361 19.169 9.880 1.00 89.94 554 SER A O 1
ATOM 4271 N N . TYR A 1 555 ? 14.204 18.789 9.345 1.00 92.81 555 TYR A N 1
ATOM 4272 C CA . TYR A 1 555 ? 14.493 18.123 8.073 1.00 92.81 555 TYR A CA 1
ATOM 4273 C C . TYR A 1 555 ? 15.143 19.071 7.045 1.00 92.81 555 TYR A C 1
ATOM 4275 O O . TYR A 1 555 ? 15.964 18.658 6.230 1.00 92.81 555 TYR A O 1
ATOM 4283 N N . GLU A 1 556 ? 14.859 20.374 7.123 1.00 93.00 556 GLU A N 1
ATOM 4284 C CA . GLU A 1 556 ? 15.519 21.391 6.297 1.00 93.00 556 GLU A CA 1
ATOM 4285 C C . GLU A 1 556 ? 17.006 21.561 6.637 1.00 93.00 556 GLU A C 1
ATOM 4287 O O . GLU A 1 556 ? 17.822 21.771 5.738 1.00 93.00 556 GLU A O 1
ATOM 4292 N N . ASP A 1 557 ? 17.380 21.442 7.914 1.00 92.75 557 ASP A N 1
ATOM 4293 C CA . ASP A 1 557 ? 18.787 21.474 8.333 1.00 92.75 557 ASP A CA 1
ATOM 4294 C C . ASP A 1 557 ? 19.530 20.194 7.919 1.00 92.75 557 ASP A C 1
ATOM 4296 O O . ASP A 1 557 ? 20.712 20.243 7.566 1.00 92.75 557 ASP A O 1
ATOM 4300 N N . PHE A 1 558 ? 18.824 19.058 7.912 1.00 94.94 558 PHE A N 1
ATOM 4301 C CA . PHE A 1 558 ? 19.315 17.776 7.406 1.00 94.94 558 PHE A CA 1
ATOM 4302 C C . PHE A 1 558 ? 19.571 17.797 5.892 1.00 94.94 558 PHE A C 1
ATOM 4304 O O . PHE A 1 558 ? 20.670 17.442 5.454 1.00 94.94 558 PHE A O 1
ATOM 4311 N N . LYS A 1 559 ? 18.612 18.284 5.090 1.00 92.44 559 LYS A N 1
ATOM 4312 C CA . LYS A 1 559 ? 18.777 18.419 3.631 1.00 92.44 559 LYS A CA 1
ATOM 4313 C C . LYS A 1 559 ? 19.962 19.319 3.272 1.00 92.44 559 LYS A C 1
ATOM 4315 O O . LYS A 1 559 ? 20.784 18.935 2.452 1.00 92.44 559 LYS A O 1
ATOM 4320 N N . LYS A 1 560 ? 20.137 20.444 3.980 1.00 90.94 560 LYS A N 1
ATOM 4321 C CA . LYS A 1 560 ? 21.305 21.347 3.846 1.00 90.94 560 LYS A CA 1
ATOM 4322 C C . LYS A 1 560 ? 22.620 20.753 4.385 1.00 90.94 560 LYS A C 1
ATOM 4324 O O . LYS A 1 560 ? 23.676 21.375 4.257 1.00 90.94 560 LYS A O 1
ATOM 4329 N N . GLY A 1 561 ? 22.563 19.585 5.028 1.00 90.50 561 GLY A N 1
ATOM 4330 C CA . GLY A 1 561 ? 23.702 18.892 5.626 1.00 90.50 561 GLY A CA 1
ATOM 4331 C C . GLY A 1 561 ? 24.385 19.670 6.751 1.00 90.50 561 GLY A C 1
ATOM 4332 O O . GLY A 1 561 ? 25.590 19.546 6.941 1.00 90.50 561 GLY A O 1
ATOM 4333 N N . ILE A 1 562 ? 23.632 20.475 7.510 1.00 91.44 562 ILE A N 1
ATOM 4334 C CA . ILE A 1 562 ? 24.154 21.226 8.669 1.00 91.44 562 ILE A CA 1
ATOM 4335 C C . ILE A 1 562 ? 24.587 20.270 9.799 1.00 91.44 562 ILE A C 1
ATOM 4337 O O . ILE A 1 562 ? 25.476 20.588 10.584 1.00 91.44 562 ILE A O 1
ATOM 4341 N N . CYS A 1 563 ? 23.979 19.084 9.852 1.00 89.75 563 CYS A N 1
ATOM 4342 C CA . CYS A 1 563 ? 24.276 17.985 10.773 1.00 89.75 563 CYS A CA 1
ATOM 4343 C C . CYS A 1 563 ? 25.111 16.855 10.121 1.00 89.75 563 CYS A C 1
ATOM 4345 O O . CYS A 1 563 ? 25.029 15.715 10.569 1.00 89.75 563 CYS A O 1
ATOM 4347 N N . PHE A 1 564 ? 25.882 17.145 9.062 1.00 92.50 564 PHE A N 1
ATOM 4348 C CA . PHE A 1 564 ? 26.746 16.181 8.360 1.00 92.50 564 PHE A CA 1
ATOM 4349 C C . PHE A 1 564 ? 28.243 16.533 8.523 1.00 92.50 564 PHE A C 1
ATOM 4351 O O . PHE A 1 564 ? 28.593 17.712 8.408 1.00 92.50 564 PHE A O 1
ATOM 4358 N N . PRO A 1 565 ? 29.158 15.550 8.676 1.00 91.88 565 PRO A N 1
ATOM 4359 C CA . PRO A 1 565 ? 28.910 14.115 8.880 1.00 91.88 565 PRO A CA 1
ATOM 4360 C C . PRO A 1 565 ? 28.410 13.844 10.312 1.00 91.88 565 PRO A C 1
ATOM 4362 O O . PRO A 1 565 ? 28.104 14.781 11.050 1.00 91.88 565 PRO A O 1
ATOM 4365 N N . CYS A 1 566 ? 28.320 12.574 10.717 1.00 90.00 566 CYS A N 1
ATOM 4366 C CA . CYS A 1 566 ? 27.994 12.222 12.100 1.00 90.00 566 CYS A CA 1
ATOM 4367 C C . CYS A 1 566 ? 28.934 12.908 13.119 1.00 90.00 566 CYS A C 1
ATOM 4369 O O . CYS A 1 566 ? 30.125 13.083 12.844 1.00 90.00 566 CYS A O 1
ATOM 4371 N N . PRO A 1 567 ? 28.417 13.301 14.300 1.00 87.19 567 PRO A N 1
ATOM 4372 C CA . PRO A 1 567 ? 29.211 13.952 15.341 1.00 87.19 567 PRO A CA 1
ATOM 4373 C C . PRO A 1 567 ? 30.149 12.948 16.038 1.00 87.19 567 PRO A C 1
ATOM 4375 O O . PRO A 1 567 ? 30.103 11.750 15.764 1.00 87.19 567 PRO A O 1
ATOM 4378 N N . GLN A 1 568 ? 30.998 13.411 16.965 1.00 82.12 568 GLN A N 1
ATOM 4379 C CA . GLN A 1 568 ? 31.979 12.543 17.646 1.00 82.12 568 GLN A CA 1
ATOM 4380 C C . GLN A 1 568 ? 31.331 11.432 18.489 1.00 82.12 568 GLN A C 1
ATOM 4382 O O . GLN A 1 568 ? 31.936 10.383 18.696 1.00 82.12 568 GLN A O 1
ATOM 4387 N N . GLU A 1 569 ? 30.098 11.643 18.948 1.00 82.50 569 GLU A N 1
ATOM 4388 C CA . GLU A 1 569 ? 29.275 10.648 19.642 1.00 82.50 569 GLU A CA 1
ATOM 4389 C C . GLU A 1 569 ? 28.679 9.578 18.699 1.00 82.50 569 GLU A C 1
ATOM 4391 O O . GLU A 1 569 ? 28.120 8.583 19.163 1.00 82.50 569 GLU A O 1
ATOM 4396 N N . GLY A 1 570 ? 28.808 9.767 17.380 1.00 88.25 570 GLY A N 1
ATOM 4397 C CA . GLY A 1 570 ? 28.214 8.941 16.332 1.00 88.25 570 GLY A CA 1
ATOM 4398 C C . GLY A 1 570 ? 26.749 9.279 16.027 1.00 88.25 570 GLY A C 1
ATOM 4399 O O . GLY A 1 570 ? 26.150 10.184 16.610 1.00 88.25 570 GLY A O 1
ATOM 4400 N N . CYS A 1 571 ? 26.166 8.515 15.104 1.00 92.25 571 CYS A N 1
ATOM 4401 C CA . CYS A 1 571 ? 24.737 8.530 14.788 1.00 92.25 571 CYS A CA 1
ATOM 4402 C C . CYS A 1 571 ? 24.085 7.194 15.194 1.00 92.25 571 CYS A C 1
ATOM 4404 O O . CYS A 1 571 ? 24.724 6.146 15.044 1.00 92.25 571 CYS A O 1
ATOM 4406 N N . PRO A 1 572 ? 22.827 7.179 15.667 1.00 94.38 572 PRO A N 1
ATOM 4407 C CA . PRO A 1 572 ? 22.050 5.949 15.777 1.00 94.38 572 PRO A CA 1
ATOM 4408 C C . PRO A 1 572 ? 21.679 5.373 14.402 1.00 94.38 572 PRO A C 1
ATOM 4410 O O . PRO A 1 572 ? 21.499 6.103 13.428 1.00 94.38 572 PRO A O 1
ATOM 4413 N N . MET A 1 573 ? 21.505 4.053 14.352 1.00 94.94 573 MET A N 1
ATOM 4414 C CA . MET A 1 573 ? 20.807 3.367 13.259 1.00 94.94 573 MET A CA 1
ATOM 4415 C C . MET A 1 573 ? 19.319 3.284 13.616 1.00 94.94 573 MET A C 1
ATOM 4417 O O . MET A 1 573 ? 18.994 2.966 14.761 1.00 94.94 573 MET A O 1
ATOM 4421 N N . MET A 1 574 ? 18.428 3.555 12.666 1.00 97.06 574 MET A N 1
ATOM 4422 C CA . MET A 1 574 ? 16.986 3.362 12.827 1.00 97.06 574 MET A CA 1
ATOM 4423 C C . MET A 1 574 ? 16.636 1.865 12.890 1.00 97.06 574 MET A C 1
ATOM 4425 O O . MET A 1 574 ? 17.348 1.024 12.339 1.00 97.06 574 MET A O 1
ATOM 4429 N N . GLY A 1 575 ? 15.541 1.528 13.574 1.00 95.31 575 GLY A N 1
ATOM 4430 C CA . GLY A 1 575 ? 15.009 0.166 13.624 1.00 95.31 575 GLY A CA 1
ATOM 4431 C C . GLY A 1 575 ? 15.786 -0.778 14.545 1.00 95.31 575 GLY A C 1
ATOM 4432 O O . GLY A 1 575 ? 16.157 -0.429 15.671 1.00 95.31 575 GLY A O 1
ATOM 4433 N N . HIS A 1 576 ? 15.993 -2.019 14.108 1.00 94.88 576 HIS A N 1
ATOM 4434 C CA . HIS A 1 576 ? 16.376 -3.136 14.973 1.00 94.88 576 HIS A CA 1
ATOM 4435 C C . HIS A 1 576 ? 17.634 -2.872 15.815 1.00 94.88 576 HIS A C 1
ATOM 4437 O O . HIS A 1 576 ? 17.666 -3.235 16.991 1.00 94.88 576 HIS A O 1
ATOM 4443 N N . TYR A 1 577 ? 18.617 -2.137 15.293 1.00 94.62 577 TYR A N 1
ATOM 4444 C CA . TYR A 1 577 ? 19.885 -1.876 15.982 1.00 94.62 577 TYR A CA 1
ATOM 4445 C C . TYR A 1 577 ? 19.994 -0.525 16.714 1.00 94.62 577 TYR A C 1
ATOM 4447 O O . TYR A 1 577 ? 21.083 -0.188 17.189 1.00 94.62 577 TYR A O 1
ATOM 4455 N N . ALA A 1 578 ? 18.898 0.227 16.877 1.00 95.00 578 ALA A N 1
ATOM 4456 C CA . ALA A 1 578 ? 18.896 1.517 17.584 1.00 95.00 578 ALA A CA 1
ATOM 4457 C C . ALA A 1 578 ? 19.437 1.438 19.028 1.00 95.00 578 ALA A C 1
ATOM 4459 O O . ALA A 1 578 ? 20.119 2.352 19.499 1.00 95.00 578 ALA A O 1
ATOM 4460 N N . ASP A 1 579 ? 19.225 0.314 19.724 1.00 92.75 579 ASP A N 1
ATOM 4461 C CA . ASP A 1 579 ? 19.744 0.103 21.082 1.00 92.75 579 ASP A CA 1
ATOM 4462 C C . ASP A 1 579 ? 21.275 -0.040 21.170 1.00 92.75 579 ASP A C 1
ATOM 4464 O O . ASP A 1 579 ? 21.837 0.079 22.265 1.00 92.75 579 ASP A O 1
ATOM 4468 N N . ARG A 1 580 ? 21.978 -0.197 20.040 1.00 92.81 580 ARG A N 1
ATOM 4469 C CA . ARG A 1 580 ? 23.448 -0.200 19.987 1.00 92.81 580 ARG A CA 1
ATOM 4470 C C . ARG A 1 580 ? 24.057 1.198 20.102 1.00 92.81 580 ARG A C 1
ATOM 4472 O O . ARG A 1 580 ? 25.239 1.301 20.419 1.00 92.81 580 ARG A O 1
ATOM 4479 N N . PHE A 1 581 ? 23.282 2.269 19.900 1.00 92.94 581 PHE A N 1
ATOM 4480 C CA . PHE A 1 581 ? 23.785 3.637 20.043 1.00 92.94 581 PHE A CA 1
ATOM 4481 C C . PHE A 1 581 ? 24.165 3.923 21.515 1.00 92.94 581 PHE A C 1
ATOM 4483 O O . PHE A 1 581 ? 23.314 3.759 22.401 1.00 92.94 581 PHE A O 1
ATOM 4490 N N . PRO A 1 582 ? 25.416 4.324 21.832 1.00 87.75 582 PRO A N 1
ATOM 4491 C CA . PRO A 1 582 ? 25.842 4.529 23.222 1.00 87.75 582 PRO A CA 1
ATOM 4492 C C . PRO A 1 582 ? 25.074 5.659 23.914 1.00 87.75 582 PRO A C 1
ATOM 4494 O O . PRO A 1 582 ? 24.662 5.527 25.065 1.00 87.75 582 PRO A O 1
ATOM 4497 N N . ASP A 1 583 ? 24.818 6.736 23.174 1.00 87.38 583 ASP A N 1
ATOM 4498 C CA . ASP A 1 583 ? 24.333 8.011 23.703 1.00 87.38 583 ASP A CA 1
ATOM 4499 C C . ASP A 1 583 ? 22.802 8.152 23.687 1.00 87.38 583 ASP A C 1
ATOM 4501 O O . ASP A 1 583 ? 22.272 9.217 24.002 1.00 87.38 583 ASP A O 1
ATOM 4505 N N . LYS A 1 584 ? 22.085 7.057 23.404 1.00 88.12 584 LYS A N 1
ATOM 4506 C CA . LYS A 1 584 ? 20.618 6.980 23.261 1.00 88.12 584 LYS A CA 1
ATOM 4507 C C . LYS A 1 584 ? 19.784 7.433 24.466 1.00 88.12 584 LYS A C 1
ATOM 4509 O O . LYS A 1 584 ? 18.576 7.507 24.337 1.00 88.12 584 LYS A O 1
ATOM 4514 N N . LEU A 1 585 ? 20.399 7.702 25.622 1.00 87.81 585 LEU A N 1
ATOM 4515 C CA . LEU A 1 585 ? 19.737 8.232 26.827 1.00 87.81 585 LEU A CA 1
ATOM 4516 C C . LEU A 1 585 ? 20.264 9.624 27.246 1.00 87.81 585 LEU A C 1
ATOM 4518 O O . LEU A 1 585 ? 19.872 10.137 28.290 1.00 87.81 585 LEU A O 1
ATOM 4522 N N . LYS A 1 586 ? 21.191 10.237 26.488 1.00 79.94 586 LYS A N 1
ATOM 4523 C CA . LYS A 1 586 ? 21.793 11.543 26.839 1.00 79.94 586 LYS A CA 1
ATOM 4524 C C . LYS A 1 586 ? 20.970 12.751 26.385 1.00 79.94 586 LYS A C 1
ATOM 4526 O O . LYS A 1 586 ? 21.262 13.868 26.807 1.00 79.94 586 LYS A O 1
ATOM 4531 N N . ARG A 1 587 ? 20.006 12.552 25.485 1.00 75.38 587 ARG A N 1
ATOM 4532 C CA . ARG A 1 587 ? 19.143 13.595 24.913 1.00 75.38 587 ARG A CA 1
ATOM 4533 C C . ARG A 1 587 ? 17.690 13.121 24.994 1.00 75.38 587 ARG A C 1
ATOM 4535 O O . ARG A 1 587 ? 17.440 11.922 24.977 1.00 75.38 587 ARG A O 1
ATOM 4542 N N . VAL A 1 588 ? 16.769 14.071 25.102 1.00 66.88 588 VAL A N 1
ATOM 4543 C CA . VAL A 1 588 ? 15.309 13.880 25.120 1.00 66.88 588 VAL A CA 1
ATOM 4544 C C . VAL A 1 588 ? 14.726 14.881 24.116 1.00 66.88 588 VAL A C 1
ATOM 4546 O O . VAL A 1 588 ? 15.365 15.905 23.860 1.00 66.88 588 VAL A O 1
ATOM 4549 N N . ASP A 1 589 ? 13.577 14.578 23.506 1.00 73.19 589 ASP A N 1
ATOM 4550 C CA . ASP A 1 589 ? 12.960 15.364 22.419 1.00 73.19 589 ASP A CA 1
ATOM 4551 C C . ASP A 1 589 ? 13.879 15.599 21.194 1.00 73.19 589 ASP A C 1
ATOM 4553 O O . ASP A 1 589 ? 13.718 16.557 20.432 1.00 73.19 589 ASP A O 1
ATOM 4557 N N . GLN A 1 590 ? 14.871 14.726 20.983 1.00 85.44 590 GLN A N 1
ATOM 4558 C CA . GLN A 1 590 ? 15.801 14.816 19.858 1.00 85.44 590 GLN A CA 1
ATOM 4559 C C . GLN A 1 590 ? 15.247 14.048 18.654 1.00 85.44 590 GLN A C 1
ATOM 4561 O O . GLN A 1 590 ? 15.287 12.821 18.619 1.00 85.44 590 GLN A O 1
ATOM 4566 N N . LYS A 1 591 ? 14.818 14.784 17.624 1.00 92.75 591 LYS A N 1
ATOM 4567 C CA . LYS A 1 591 ? 14.500 14.208 16.310 1.00 92.75 591 LYS A CA 1
ATOM 4568 C C . LYS A 1 591 ? 15.776 13.798 15.563 1.00 92.75 591 LYS A C 1
ATOM 4570 O O . LYS A 1 591 ? 16.777 14.524 15.596 1.00 92.75 591 LYS A O 1
ATOM 4575 N N . TYR A 1 592 ? 15.722 12.662 14.876 1.00 95.69 592 TYR A N 1
ATOM 4576 C CA . TYR A 1 592 ? 16.781 12.126 14.020 1.00 95.69 592 TYR A CA 1
ATOM 4577 C C . TYR A 1 592 ? 16.264 11.966 12.588 1.00 95.69 592 TYR A C 1
ATOM 4579 O O . TYR A 1 592 ? 15.175 11.438 12.383 1.00 95.69 592 TYR A O 1
ATOM 4587 N N . PHE A 1 593 ? 17.039 12.404 11.595 1.00 96.75 593 PHE A N 1
ATOM 4588 C CA . PHE A 1 593 ? 16.620 12.431 10.190 1.00 96.75 593 PHE A CA 1
ATOM 4589 C C . PHE A 1 593 ? 17.550 11.602 9.301 1.00 96.75 593 PHE A C 1
ATOM 4591 O O . PHE A 1 593 ? 18.766 11.595 9.480 1.00 96.75 593 PHE A O 1
ATOM 4598 N N . LEU A 1 594 ? 16.953 10.923 8.332 1.00 96.44 594 LEU A N 1
ATOM 4599 C CA . LEU A 1 594 ? 17.583 10.137 7.273 1.00 96.44 594 LEU A CA 1
ATOM 4600 C C . LEU A 1 594 ? 16.676 10.198 6.039 1.00 96.44 594 LEU A C 1
ATOM 4602 O O . LEU A 1 594 ? 15.513 10.577 6.171 1.00 96.44 594 LEU A O 1
ATOM 4606 N N . ASN A 1 595 ? 17.175 9.799 4.875 1.00 96.12 595 ASN A N 1
ATOM 4607 C CA . ASN A 1 595 ? 16.343 9.512 3.705 1.00 96.12 595 ASN A CA 1
ATOM 4608 C C . ASN A 1 595 ? 16.343 7.999 3.433 1.00 96.12 595 ASN A C 1
ATOM 4610 O O . ASN A 1 595 ? 17.239 7.283 3.886 1.00 96.12 595 ASN A O 1
ATOM 4614 N N . THR A 1 596 ? 15.341 7.519 2.704 1.00 94.50 596 THR A N 1
ATOM 4615 C CA . THR A 1 596 ? 15.228 6.124 2.251 1.00 94.50 596 THR A CA 1
ATOM 4616 C C . THR A 1 596 ? 15.014 6.083 0.739 1.00 94.50 596 THR A C 1
ATOM 4618 O O . THR A 1 596 ? 14.583 7.075 0.150 1.00 94.50 596 THR A O 1
ATOM 4621 N N . ALA A 1 597 ? 15.275 4.938 0.109 1.00 87.81 597 ALA A N 1
ATOM 4622 C CA . ALA A 1 597 ? 14.758 4.675 -1.235 1.00 87.81 597 ALA A CA 1
ATOM 4623 C C . ALA A 1 597 ? 13.228 4.485 -1.196 1.00 87.81 597 ALA A C 1
ATOM 4625 O O . ALA A 1 597 ? 12.637 4.406 -0.110 1.00 87.81 597 ALA A O 1
ATOM 4626 N N . GLY A 1 598 ? 12.596 4.423 -2.372 1.00 80.12 598 GLY A N 1
ATOM 4627 C CA . GLY A 1 598 ? 11.188 4.023 -2.497 1.00 80.12 598 GLY A CA 1
ATOM 4628 C C . GLY A 1 598 ? 10.982 2.512 -2.446 1.00 80.12 598 GLY A C 1
ATOM 4629 O O . GLY A 1 598 ? 9.978 2.051 -1.915 1.00 80.12 598 GLY A O 1
ATOM 4630 N N . ASP A 1 599 ? 11.972 1.764 -2.926 1.00 78.12 599 ASP A N 1
ATOM 4631 C CA . ASP A 1 599 ? 11.898 0.325 -3.174 1.00 78.12 599 ASP A CA 1
ATOM 4632 C C . ASP A 1 599 ? 12.772 -0.448 -2.174 1.00 78.12 599 ASP A C 1
ATOM 4634 O O . ASP A 1 599 ? 13.745 0.096 -1.639 1.00 78.12 599 ASP A O 1
ATOM 4638 N N . GLU A 1 600 ? 12.451 -1.718 -1.905 1.00 76.69 600 GLU A N 1
ATOM 4639 C CA . GLU A 1 600 ? 13.245 -2.559 -0.998 1.00 76.69 600 GLU A CA 1
ATOM 4640 C C . GLU A 1 600 ? 14.677 -2.726 -1.563 1.00 76.69 600 GLU A C 1
ATOM 4642 O O . GLU A 1 600 ? 14.827 -3.018 -2.751 1.00 76.69 600 GLU A O 1
ATOM 4647 N N . PRO A 1 601 ? 15.760 -2.524 -0.776 1.00 84.56 601 PRO A N 1
ATOM 4648 C CA . PRO A 1 601 ? 15.853 -2.536 0.690 1.00 84.56 601 PRO A CA 1
ATOM 4649 C C . PRO A 1 601 ? 15.599 -1.208 1.418 1.00 84.56 601 PRO A C 1
ATOM 4651 O O . PRO A 1 601 ? 15.888 -1.130 2.609 1.00 84.56 601 PRO A O 1
ATOM 4654 N N . PHE A 1 602 ? 15.148 -0.141 0.753 1.00 92.44 602 PHE A N 1
ATOM 4655 C CA . PHE A 1 602 ? 14.964 1.225 1.293 1.00 92.44 602 PHE A CA 1
ATOM 4656 C C . PHE A 1 602 ? 16.236 1.898 1.857 1.00 92.44 602 PHE A C 1
ATOM 4658 O O . PHE A 1 602 ? 16.237 3.091 2.158 1.00 92.44 602 PHE A O 1
ATOM 4665 N N . ALA A 1 603 ? 17.323 1.143 1.998 1.00 91.38 603 ALA A N 1
ATOM 4666 C CA . ALA A 1 603 ? 18.565 1.502 2.655 1.00 91.38 603 ALA A CA 1
ATOM 4667 C C . ALA A 1 603 ? 19.384 2.492 1.812 1.00 91.38 603 ALA A C 1
ATOM 4669 O O . ALA A 1 603 ? 19.677 2.226 0.646 1.00 91.38 603 ALA A O 1
ATOM 4670 N N . THR A 1 604 ? 19.805 3.609 2.412 1.00 94.00 604 THR A N 1
ATOM 4671 C CA . THR A 1 604 ? 20.637 4.620 1.741 1.00 94.00 604 THR A CA 1
ATOM 4672 C C . THR A 1 604 ? 21.853 5.020 2.570 1.00 94.00 604 THR A C 1
ATOM 4674 O O . THR A 1 604 ? 21.872 4.959 3.801 1.00 94.00 604 THR A O 1
ATOM 4677 N N . TRP A 1 605 ? 22.901 5.464 1.885 1.00 92.94 605 TRP A N 1
ATOM 4678 C CA . TRP A 1 605 ? 24.158 5.883 2.483 1.00 92.94 605 TRP A CA 1
ATOM 4679 C C . TRP A 1 605 ? 24.452 7.334 2.114 1.00 92.94 605 TRP A C 1
ATOM 4681 O O . TRP A 1 605 ? 24.979 7.619 1.038 1.00 92.94 605 TRP A O 1
ATOM 4691 N N . ARG A 1 606 ? 24.136 8.254 3.033 1.00 93.88 606 ARG A N 1
ATOM 4692 C CA . ARG A 1 606 ? 24.365 9.693 2.852 1.00 93.88 606 ARG A CA 1
ATOM 4693 C C . ARG A 1 606 ? 25.850 10.005 2.659 1.00 93.88 606 ARG A C 1
ATOM 4695 O O . ARG A 1 606 ? 26.692 9.707 3.512 1.00 93.88 606 ARG A O 1
ATOM 4702 N N . GLN A 1 607 ? 26.159 10.660 1.550 1.00 91.94 607 GLN A N 1
ATOM 4703 C CA . GLN A 1 607 ? 27.487 11.111 1.154 1.00 91.94 607 GLN A CA 1
ATOM 4704 C C . GLN A 1 607 ? 27.448 12.598 0.808 1.00 91.94 607 GLN A C 1
ATOM 4706 O O . GLN A 1 607 ? 26.416 13.134 0.405 1.00 91.94 607 GLN A O 1
ATOM 4711 N N . LYS A 1 608 ? 28.595 13.267 0.926 1.00 92.94 608 LYS A N 1
ATOM 4712 C CA . LYS A 1 608 ? 28.795 14.610 0.379 1.00 92.94 608 LYS A CA 1
ATOM 4713 C C . LYS A 1 608 ? 29.796 14.546 -0.760 1.00 92.94 608 LYS A C 1
ATOM 4715 O O . LYS A 1 608 ? 30.948 14.162 -0.549 1.00 92.94 608 LYS A O 1
ATOM 4720 N N . VAL A 1 609 ? 29.355 14.948 -1.942 1.00 91.31 609 VAL A N 1
ATOM 4721 C CA . VAL A 1 609 ? 30.142 14.925 -3.173 1.00 91.31 609 VAL A CA 1
ATOM 4722 C C . VAL A 1 609 ? 30.631 16.335 -3.488 1.00 91.31 609 VAL A C 1
ATOM 4724 O O . VAL A 1 609 ? 29.881 17.296 -3.343 1.00 91.31 609 VAL A O 1
ATOM 4727 N N . PHE A 1 610 ? 31.878 16.458 -3.946 1.00 90.25 610 PHE A N 1
ATOM 4728 C CA . PHE A 1 610 ? 32.418 17.676 -4.550 1.00 90.25 610 PHE A CA 1
ATOM 4729 C C . PHE A 1 610 ? 33.031 17.338 -5.911 1.00 90.25 610 PHE A C 1
ATOM 4731 O O . PHE A 1 610 ? 33.991 16.561 -5.983 1.00 90.25 610 PHE A O 1
ATOM 4738 N N . ILE A 1 611 ? 32.516 17.951 -6.974 1.00 89.12 611 ILE A N 1
ATOM 4739 C CA . ILE A 1 611 ? 33.025 17.819 -8.341 1.00 89.12 611 ILE A CA 1
ATOM 4740 C C . ILE A 1 611 ? 33.610 19.159 -8.779 1.00 89.12 611 ILE A C 1
ATOM 4742 O O . ILE A 1 611 ? 32.907 20.169 -8.839 1.00 89.12 611 ILE A O 1
ATOM 4746 N N . LYS A 1 612 ? 34.896 19.157 -9.136 1.00 87.56 612 LYS A N 1
ATOM 4747 C CA . LYS A 1 612 ? 35.516 20.253 -9.891 1.00 87.56 612 LYS A CA 1
ATOM 4748 C C . LYS A 1 612 ? 35.573 19.847 -11.360 1.00 87.56 612 LYS A C 1
ATOM 4750 O O . LYS A 1 612 ? 36.035 18.745 -11.654 1.00 87.56 612 LYS A O 1
ATOM 4755 N N . LEU A 1 613 ? 35.121 20.706 -12.269 1.00 87.75 613 LEU A N 1
ATOM 4756 C CA . LEU A 1 613 ? 34.999 20.376 -13.692 1.00 87.75 613 LEU A CA 1
ATOM 4757 C C . LEU A 1 613 ? 36.290 20.598 -14.496 1.00 87.75 613 LEU A C 1
ATOM 4759 O O . LEU A 1 613 ? 37.157 21.395 -14.143 1.00 87.75 613 LEU A O 1
ATOM 4763 N N . SER A 1 614 ? 36.385 19.910 -15.632 1.00 82.44 614 SER A N 1
ATOM 4764 C CA . SER A 1 614 ? 37.429 20.063 -16.646 1.00 82.44 614 SER A CA 1
ATOM 4765 C C . SER A 1 614 ? 36.810 20.139 -18.051 1.00 82.44 614 SER A C 1
ATOM 4767 O O . SER A 1 614 ? 35.757 19.559 -18.310 1.00 82.44 614 SER A O 1
ATOM 4769 N N . GLY A 1 615 ? 37.439 20.874 -18.978 1.00 78.75 615 GLY A N 1
ATOM 4770 C CA . GLY A 1 615 ? 36.987 20.972 -20.374 1.00 78.75 615 GLY A CA 1
ATOM 4771 C C . GLY A 1 615 ? 36.560 22.381 -20.794 1.00 78.75 615 GLY A C 1
ATOM 4772 O O . GLY A 1 615 ? 37.387 23.287 -20.852 1.00 78.75 615 GLY A O 1
ATOM 4773 N N . VAL A 1 616 ? 35.293 22.560 -21.179 1.00 75.31 616 VAL A N 1
ATOM 4774 C CA . VAL A 1 616 ? 34.780 23.842 -21.697 1.00 75.31 616 VAL A CA 1
ATOM 4775 C C . VAL A 1 616 ? 34.401 24.806 -20.568 1.00 75.31 616 VAL A C 1
ATOM 4777 O O . VAL A 1 616 ? 33.581 24.482 -19.716 1.00 75.31 616 VAL A O 1
ATOM 4780 N N . LYS A 1 617 ? 34.925 26.041 -20.631 1.00 77.56 617 LYS A N 1
ATOM 4781 C CA . LYS A 1 617 ? 34.725 27.098 -19.621 1.00 77.56 617 LYS A CA 1
ATOM 4782 C C . LYS A 1 617 ? 33.279 27.367 -19.211 1.00 77.56 617 LYS A C 1
ATOM 4784 O O . LYS A 1 617 ? 33.045 27.615 -18.036 1.00 77.56 617 LYS A O 1
ATOM 4789 N N . LYS A 1 618 ? 32.335 27.365 -20.157 1.00 80.81 618 LYS A N 1
ATOM 4790 C CA . LYS A 1 618 ? 30.898 27.425 -19.872 1.00 80.81 618 LYS A CA 1
ATOM 4791 C C . LYS A 1 618 ? 30.114 26.568 -20.862 1.00 80.81 618 LYS A C 1
ATOM 4793 O O . LYS A 1 618 ? 30.313 26.688 -22.070 1.00 80.81 618 LYS A O 1
ATOM 4798 N N . THR A 1 619 ? 29.217 25.735 -20.350 1.00 83.25 619 THR A N 1
ATOM 4799 C CA . THR A 1 619 ? 28.341 24.842 -21.120 1.00 83.25 619 THR A CA 1
ATOM 4800 C C . THR A 1 619 ? 26.962 24.743 -20.449 1.00 83.25 619 THR A C 1
ATOM 4802 O O . THR A 1 619 ? 26.695 25.466 -19.488 1.00 83.25 619 THR A O 1
ATOM 4805 N N . ARG A 1 620 ? 26.065 23.892 -20.960 1.00 81.06 620 ARG A N 1
ATOM 4806 C CA . ARG A 1 620 ? 24.747 23.640 -20.359 1.00 81.06 620 ARG A CA 1
ATOM 4807 C C . ARG A 1 620 ? 24.358 22.161 -20.437 1.00 81.06 620 ARG A C 1
ATOM 4809 O O . ARG A 1 620 ? 24.511 21.549 -21.496 1.00 81.06 620 ARG A O 1
ATOM 4816 N N . GLY A 1 621 ? 23.843 21.622 -19.336 1.00 82.44 621 GLY A N 1
ATOM 4817 C CA . GLY A 1 621 ? 23.417 20.228 -19.183 1.00 82.44 621 GLY A CA 1
ATOM 4818 C C . GLY A 1 621 ? 23.384 19.804 -17.713 1.00 82.44 621 GLY A C 1
ATOM 4819 O O . GLY A 1 621 ? 23.476 20.659 -16.831 1.00 82.44 621 GLY A O 1
ATOM 4820 N N . ASP A 1 622 ? 23.290 18.503 -17.481 1.00 85.88 622 ASP A N 1
ATOM 4821 C CA . ASP A 1 622 ? 23.279 17.844 -16.172 1.00 85.88 622 ASP A CA 1
ATOM 4822 C C . ASP A 1 622 ? 24.554 17.013 -15.937 1.00 85.88 622 ASP A C 1
ATOM 4824 O O . ASP A 1 622 ? 25.124 16.435 -16.867 1.00 85.88 622 ASP A O 1
ATOM 4828 N N . ILE A 1 623 ? 25.041 17.033 -14.695 1.00 88.62 623 ILE A N 1
ATOM 4829 C CA . ILE A 1 623 ? 26.215 16.305 -14.201 1.00 88.62 623 ILE A CA 1
ATOM 4830 C C . ILE A 1 623 ? 25.733 15.237 -13.238 1.00 88.62 623 ILE A C 1
ATOM 4832 O O . ILE A 1 623 ? 25.215 15.574 -12.170 1.00 88.62 623 ILE A O 1
ATOM 4836 N N . ASN A 1 624 ? 26.000 13.978 -13.568 1.00 87.88 624 ASN A N 1
ATOM 4837 C CA . ASN A 1 624 ? 25.503 12.841 -12.806 1.00 87.88 624 ASN A CA 1
ATOM 4838 C C . ASN A 1 624 ? 26.670 11.922 -12.409 1.00 87.88 624 ASN A C 1
ATOM 4840 O O . ASN A 1 624 ? 27.692 11.854 -13.101 1.00 87.88 624 ASN A O 1
ATOM 4844 N N . LEU A 1 625 ? 26.536 11.219 -11.284 1.00 88.69 625 LEU A N 1
ATOM 4845 C CA . LEU A 1 625 ? 27.455 10.152 -10.886 1.00 88.69 625 LEU A CA 1
ATOM 4846 C C . LEU A 1 625 ? 26.763 8.795 -10.979 1.00 88.69 625 LEU A C 1
ATOM 4848 O O . LEU A 1 625 ? 25.735 8.583 -10.338 1.00 88.69 625 LEU A O 1
ATOM 4852 N N . VAL A 1 626 ? 27.367 7.867 -11.721 1.00 86.12 626 VAL A N 1
ATOM 4853 C CA . VAL A 1 626 ? 26.916 6.472 -11.803 1.00 86.12 626 VAL A CA 1
ATOM 4854 C C . VAL A 1 626 ? 27.774 5.630 -10.866 1.00 86.12 626 VAL A C 1
ATOM 4856 O O . VAL A 1 626 ? 28.978 5.480 -11.083 1.00 86.12 626 VAL A O 1
ATOM 4859 N N . TYR A 1 627 ? 27.166 5.096 -9.811 1.00 86.25 627 TYR A N 1
ATOM 4860 C CA . TYR A 1 627 ? 27.804 4.155 -8.889 1.00 86.25 627 TYR A CA 1
ATOM 4861 C C . TYR A 1 627 ? 27.593 2.735 -9.417 1.00 86.25 627 TYR A C 1
ATOM 4863 O O . TYR A 1 627 ? 26.502 2.428 -9.890 1.00 86.25 627 TYR A O 1
ATOM 4871 N N . TYR A 1 628 ? 28.607 1.876 -9.303 1.00 83.50 628 TYR A N 1
ATOM 4872 C CA . TYR A 1 628 ? 28.548 0.457 -9.672 1.00 83.50 628 TYR A CA 1
ATOM 4873 C C . TYR A 1 628 ? 28.904 -0.427 -8.476 1.00 83.50 628 TYR A C 1
ATOM 4875 O O . TYR A 1 628 ? 29.859 -0.117 -7.759 1.00 83.50 628 TYR A O 1
ATOM 4883 N N . ASP A 1 629 ? 28.189 -1.534 -8.278 1.00 82.69 629 ASP A N 1
ATOM 4884 C CA . ASP A 1 629 ? 28.435 -2.485 -7.184 1.00 82.69 629 ASP A CA 1
ATOM 4885 C C . ASP A 1 629 ? 29.382 -3.650 -7.572 1.00 82.69 629 ASP A C 1
ATOM 4887 O O . ASP A 1 629 ? 30.073 -3.607 -8.594 1.00 82.69 629 ASP A O 1
ATOM 4891 N N . THR A 1 630 ? 29.468 -4.689 -6.732 1.00 78.25 630 THR A N 1
ATOM 4892 C CA . THR A 1 630 ? 30.257 -5.914 -6.971 1.00 78.25 630 THR A CA 1
ATOM 4893 C C . THR A 1 630 ? 29.567 -6.968 -7.840 1.00 78.25 630 THR A C 1
ATOM 4895 O O . THR A 1 630 ? 30.216 -7.946 -8.211 1.00 78.25 630 THR A O 1
ATOM 4898 N N . GLN A 1 631 ? 28.281 -6.805 -8.149 1.00 76.31 631 GLN A N 1
ATOM 4899 C CA . GLN A 1 631 ? 27.473 -7.741 -8.939 1.00 76.31 631 GLN A CA 1
ATOM 4900 C C . GLN A 1 631 ? 27.291 -7.261 -10.390 1.00 76.31 631 GLN A C 1
ATOM 4902 O O . GLN A 1 631 ? 27.004 -8.069 -11.270 1.00 76.31 631 GLN A O 1
ATOM 4907 N N . GLY A 1 632 ? 27.524 -5.969 -10.646 1.00 73.12 632 GLY A N 1
ATOM 4908 C CA . GLY A 1 632 ? 27.375 -5.317 -11.948 1.00 73.12 632 GLY A CA 1
ATOM 4909 C C . GLY A 1 632 ? 26.186 -4.357 -12.023 1.00 73.12 632 GLY A C 1
ATOM 4910 O O . GLY A 1 632 ? 25.969 -3.762 -13.076 1.00 73.12 632 GLY A O 1
ATOM 4911 N N . ASN A 1 633 ? 25.444 -4.176 -10.926 1.00 77.38 633 ASN A N 1
ATOM 4912 C CA . ASN A 1 633 ? 24.337 -3.230 -10.848 1.00 77.38 633 ASN A CA 1
ATOM 4913 C C . ASN A 1 633 ? 24.872 -1.793 -10.838 1.00 77.38 633 ASN A C 1
ATOM 4915 O O . ASN A 1 633 ? 25.927 -1.520 -10.256 1.00 77.38 633 ASN A O 1
ATOM 4919 N N . SER A 1 634 ? 24.121 -0.867 -11.433 1.00 83.00 634 SER A N 1
ATOM 4920 C CA . SER A 1 634 ? 24.483 0.550 -11.509 1.00 83.00 634 SER A CA 1
ATOM 4921 C C . SER A 1 634 ? 23.303 1.464 -11.203 1.00 83.00 634 SER A C 1
ATOM 4923 O O . SER A 1 634 ? 22.210 1.216 -11.709 1.00 83.00 634 SER A O 1
ATOM 4925 N N . LYS A 1 635 ? 23.522 2.552 -10.452 1.00 84.12 635 LYS A N 1
ATOM 4926 C CA . LYS A 1 635 ? 22.504 3.597 -10.234 1.00 84.12 635 LYS A CA 1
ATOM 4927 C C . LYS A 1 635 ? 23.103 4.998 -10.367 1.00 84.12 635 LYS A C 1
ATOM 4929 O O . LYS A 1 635 ? 24.237 5.243 -9.946 1.00 84.12 635 LYS A O 1
ATOM 4934 N N . GLU A 1 636 ? 22.349 5.882 -11.011 1.00 87.62 636 GLU A N 1
ATOM 4935 C CA . GLU A 1 636 ? 22.752 7.231 -11.416 1.00 87.62 636 GLU A CA 1
ATOM 4936 C C . GLU A 1 636 ? 22.121 8.297 -10.510 1.00 87.62 636 GLU A C 1
ATOM 4938 O O . GLU A 1 636 ? 20.957 8.186 -10.131 1.00 87.62 636 GLU A O 1
ATOM 4943 N N . TYR A 1 637 ? 22.894 9.331 -10.170 1.00 88.12 637 TYR A N 1
ATOM 4944 C CA . TYR A 1 637 ? 22.488 10.406 -9.262 1.00 88.12 637 TYR A CA 1
ATOM 4945 C C . TYR A 1 637 ? 22.867 11.777 -9.837 1.00 88.12 637 TYR A C 1
ATOM 4947 O O . TYR A 1 637 ? 24.052 12.026 -10.071 1.00 88.12 637 TYR A O 1
ATOM 4955 N N . GLU A 1 638 ? 21.892 12.674 -10.034 1.00 90.56 638 GLU A N 1
ATOM 4956 C CA . GLU A 1 638 ? 22.149 14.066 -10.444 1.00 90.56 638 GLU A CA 1
ATOM 4957 C C . GLU A 1 638 ? 22.868 14.835 -9.321 1.00 90.56 638 GLU A C 1
ATOM 4959 O O . GLU A 1 638 ? 22.498 14.755 -8.150 1.00 90.56 638 GLU A O 1
ATOM 4964 N N . VAL A 1 639 ? 23.916 15.579 -9.684 1.00 87.81 639 VAL A N 1
ATOM 4965 C CA . VAL A 1 639 ? 24.715 16.429 -8.780 1.00 87.81 639 VAL A CA 1
ATOM 4966 C C . VAL A 1 639 ? 24.518 17.914 -9.089 1.00 87.81 639 VAL A C 1
ATOM 4968 O O . VAL A 1 639 ? 24.611 18.741 -8.185 1.00 87.81 639 VAL A O 1
ATOM 4971 N N . ALA A 1 640 ? 24.279 18.276 -10.354 1.00 86.88 640 ALA A N 1
ATOM 4972 C CA . ALA A 1 640 ? 23.935 19.641 -10.754 1.00 86.88 640 ALA A CA 1
ATOM 4973 C C . ALA A 1 640 ? 23.365 19.700 -12.176 1.00 86.88 640 ALA A C 1
ATOM 4975 O O . ALA A 1 640 ? 23.878 19.038 -13.076 1.00 86.88 640 ALA A O 1
ATOM 4976 N N . ASN A 1 641 ? 22.391 20.584 -12.403 1.00 88.25 641 ASN A N 1
ATOM 4977 C CA . ASN A 1 641 ? 21.729 20.777 -13.694 1.00 88.25 641 ASN A CA 1
ATOM 4978 C C . ASN A 1 641 ? 21.607 22.269 -14.036 1.00 88.25 641 ASN A C 1
ATOM 4980 O O . ASN A 1 641 ? 21.225 23.088 -13.196 1.00 88.25 641 ASN A O 1
ATOM 4984 N N . GLY A 1 642 ? 21.937 22.640 -15.276 1.00 87.00 642 GLY A N 1
ATOM 4985 C CA . GLY A 1 642 ? 21.751 23.993 -15.798 1.00 87.00 642 GLY A CA 1
ATOM 4986 C C . GLY A 1 642 ? 22.991 24.554 -16.487 1.00 87.00 642 GLY A C 1
ATOM 4987 O O . GLY A 1 642 ? 23.639 23.872 -17.277 1.00 87.00 642 GLY A O 1
ATOM 4988 N N . ASP A 1 643 ? 23.276 25.835 -16.248 1.00 86.38 643 ASP A N 1
ATOM 4989 C CA . ASP A 1 643 ? 24.464 26.521 -16.768 1.00 86.38 643 ASP A CA 1
ATOM 4990 C C . ASP A 1 643 ? 25.699 26.107 -15.948 1.00 86.38 643 ASP A C 1
ATOM 4992 O O . ASP A 1 643 ? 25.824 26.466 -14.778 1.00 86.38 643 ASP A O 1
ATOM 4996 N N . LEU A 1 644 ? 26.625 25.382 -16.575 1.00 86.38 644 LEU A N 1
ATOM 4997 C CA . LEU A 1 644 ? 27.801 24.795 -15.928 1.00 86.38 644 LEU A CA 1
ATOM 4998 C C . LEU A 1 644 ? 29.068 25.574 -16.296 1.00 86.38 644 LEU A C 1
ATOM 5000 O O . LEU A 1 644 ? 29.237 25.923 -17.469 1.00 86.38 644 LEU A O 1
ATOM 5004 N N . THR A 1 645 ? 29.977 25.820 -15.347 1.00 85.00 645 THR A N 1
ATOM 5005 C CA . THR A 1 645 ? 31.266 26.486 -15.610 1.00 85.00 645 THR A CA 1
ATOM 5006 C C . THR A 1 645 ? 32.453 25.715 -15.035 1.00 85.00 645 THR A C 1
ATOM 5008 O O . THR A 1 645 ? 32.350 25.051 -14.009 1.00 85.00 645 THR A O 1
ATOM 5011 N N . GLN A 1 646 ? 33.602 25.794 -15.710 1.00 83.06 646 GLN A N 1
ATOM 5012 C CA . GLN A 1 646 ? 34.812 25.066 -15.305 1.00 83.06 646 GLN A CA 1
ATOM 5013 C C . GLN A 1 646 ? 35.446 25.621 -14.014 1.00 83.06 646 GLN A C 1
ATOM 5015 O O . GLN A 1 646 ? 36.184 24.914 -13.331 1.00 83.06 646 GLN A O 1
ATOM 5020 N N . ASP A 1 647 ? 35.182 26.890 -13.697 1.00 81.38 647 ASP A N 1
ATOM 5021 C CA . ASP A 1 647 ? 35.777 27.580 -12.551 1.00 81.38 647 ASP A CA 1
ATOM 5022 C C . ASP A 1 647 ? 34.999 27.308 -11.234 1.00 81.38 647 ASP A C 1
ATOM 5024 O O . ASP A 1 647 ? 35.505 27.612 -10.151 1.00 81.38 647 ASP A O 1
ATOM 5028 N N . ASP A 1 648 ? 33.806 26.699 -11.313 1.00 84.88 648 ASP A N 1
ATOM 5029 C CA . ASP A 1 648 ? 32.940 26.352 -10.175 1.00 84.88 648 ASP A CA 1
ATOM 5030 C C . ASP A 1 648 ? 33.245 24.962 -9.565 1.00 84.88 648 ASP A C 1
ATOM 5032 O O . ASP A 1 648 ? 33.774 24.055 -10.216 1.00 84.88 648 ASP A O 1
ATOM 5036 N N . ILE A 1 649 ? 32.864 24.778 -8.293 1.00 87.38 649 ILE A N 1
ATOM 5037 C CA . ILE A 1 649 ? 32.897 23.484 -7.587 1.00 87.38 649 ILE A CA 1
ATOM 5038 C C . ILE A 1 649 ? 31.469 23.100 -7.197 1.00 87.38 649 ILE A C 1
ATOM 5040 O O . ILE A 1 649 ? 30.868 23.700 -6.303 1.00 87.38 649 ILE A O 1
ATOM 5044 N N . TYR A 1 650 ? 30.947 22.061 -7.839 1.00 89.38 650 TYR A N 1
ATOM 5045 C CA . TYR A 1 650 ? 29.604 21.540 -7.605 1.00 89.38 650 TYR A CA 1
ATOM 5046 C C . TYR A 1 650 ? 29.625 20.659 -6.361 1.00 89.38 650 TYR A C 1
ATOM 5048 O O . TYR A 1 650 ? 30.490 19.794 -6.230 1.00 89.38 650 TYR A O 1
ATOM 5056 N N . THR A 1 651 ? 28.730 20.932 -5.412 1.00 89.88 651 THR A N 1
ATOM 5057 C CA . THR A 1 651 ? 28.730 20.304 -4.085 1.00 89.88 651 THR A CA 1
ATOM 5058 C C . THR A 1 651 ? 27.315 19.904 -3.710 1.00 89.88 651 THR A C 1
ATOM 5060 O O . THR A 1 651 ? 26.495 20.791 -3.498 1.00 89.88 651 THR A O 1
ATOM 5063 N N . GLU A 1 652 ? 27.057 18.605 -3.570 1.00 92.12 652 GLU A N 1
ATOM 5064 C CA . GLU A 1 652 ? 25.712 18.077 -3.307 1.00 92.12 652 GLU A CA 1
ATOM 5065 C C . GLU A 1 652 ? 25.734 16.945 -2.265 1.00 92.12 652 GLU A C 1
ATOM 5067 O O . GLU A 1 652 ? 26.784 16.334 -2.015 1.00 92.12 652 GLU A O 1
ATOM 5072 N N . TYR A 1 653 ? 24.590 16.684 -1.626 1.00 91.88 653 TYR A N 1
ATOM 5073 C CA . TYR A 1 653 ? 24.415 15.588 -0.670 1.00 91.88 653 TYR A CA 1
ATOM 5074 C C . TYR A 1 653 ? 23.569 14.468 -1.279 1.00 91.88 653 TYR A C 1
ATOM 5076 O O . TYR A 1 653 ? 22.351 14.593 -1.385 1.00 91.88 653 TYR A O 1
ATOM 5084 N N . LEU A 1 654 ? 24.217 13.358 -1.630 1.00 92.19 654 LEU A N 1
ATOM 5085 C CA . LEU A 1 654 ? 23.565 12.196 -2.231 1.00 92.19 654 LEU A CA 1
ATOM 5086 C C . LEU A 1 654 ? 23.263 11.139 -1.167 1.00 92.19 654 LEU A C 1
ATOM 5088 O O . LEU A 1 654 ? 24.148 10.770 -0.396 1.00 92.19 654 LEU A O 1
ATOM 5092 N N . ASP A 1 655 ? 22.046 10.606 -1.164 1.00 93.25 655 ASP A N 1
ATOM 5093 C CA . ASP A 1 655 ? 21.662 9.433 -0.375 1.00 93.25 655 ASP A CA 1
ATOM 5094 C C . ASP A 1 655 ? 21.672 8.208 -1.300 1.00 93.25 655 ASP A C 1
ATOM 5096 O O . ASP A 1 655 ? 20.661 7.871 -1.909 1.00 93.25 655 ASP A O 1
ATOM 5100 N N . VAL A 1 656 ? 22.843 7.589 -1.491 1.00 91.75 656 VAL A N 1
ATOM 5101 C CA . VAL A 1 656 ? 23.002 6.530 -2.507 1.00 91.75 656 VAL A CA 1
ATOM 5102 C C . VAL A 1 656 ? 22.536 5.168 -1.999 1.00 91.75 656 VAL A C 1
ATOM 5104 O O . VAL A 1 656 ? 22.709 4.848 -0.829 1.00 91.75 656 VAL A O 1
ATOM 5107 N N . GLU A 1 657 ? 21.999 4.344 -2.892 1.00 90.94 657 GLU A N 1
ATOM 5108 C CA . GLU A 1 657 ? 21.413 3.024 -2.592 1.00 90.94 657 GLU A CA 1
ATOM 5109 C C . GLU A 1 657 ? 22.405 1.873 -2.810 1.00 90.94 657 GLU A C 1
ATOM 5111 O O . GLU A 1 657 ? 22.204 0.755 -2.341 1.00 90.94 657 GLU A O 1
ATOM 5116 N N . ILE A 1 658 ? 23.522 2.135 -3.494 1.00 85.06 658 ILE A N 1
ATOM 5117 C CA . ILE A 1 658 ? 24.633 1.187 -3.579 1.00 85.06 658 ILE A CA 1
ATOM 5118 C C . ILE A 1 658 ? 25.497 1.350 -2.327 1.00 85.06 658 ILE A C 1
ATOM 5120 O O . ILE A 1 658 ? 26.080 2.408 -2.083 1.00 85.06 658 ILE A O 1
ATOM 5124 N N . ASN A 1 659 ? 25.589 0.278 -1.536 1.00 85.38 659 ASN A N 1
ATOM 5125 C CA . ASN A 1 659 ? 26.384 0.243 -0.310 1.00 85.38 659 ASN A CA 1
ATOM 5126 C C . ASN A 1 659 ? 27.845 0.652 -0.603 1.00 85.38 659 ASN A C 1
ATOM 5128 O O . ASN A 1 659 ? 28.509 -0.049 -1.369 1.00 85.38 659 ASN A O 1
ATOM 5132 N N . PRO A 1 660 ? 28.398 1.700 0.044 1.00 82.50 660 PRO A N 1
ATOM 5133 C CA . PRO A 1 660 ? 29.738 2.220 -0.248 1.00 82.50 660 PRO A CA 1
ATOM 5134 C C . PRO A 1 660 ? 30.879 1.209 -0.080 1.00 82.50 660 PRO A C 1
ATOM 5136 O O . PRO A 1 660 ? 31.972 1.423 -0.595 1.00 82.50 660 PRO A O 1
ATOM 5139 N N . ARG A 1 661 ? 30.649 0.108 0.652 1.00 81.06 661 ARG A N 1
ATOM 5140 C CA . ARG A 1 661 ? 31.613 -0.997 0.806 1.00 81.06 661 ARG A CA 1
ATOM 5141 C C . ARG A 1 661 ? 31.596 -1.994 -0.355 1.00 81.06 661 ARG A C 1
ATOM 5143 O O . ARG A 1 661 ? 32.551 -2.751 -0.499 1.00 81.06 661 ARG A O 1
ATOM 5150 N N . ASN A 1 662 ? 30.530 -1.985 -1.153 1.00 82.75 662 ASN A N 1
ATOM 5151 C CA . ASN A 1 662 ? 30.353 -2.814 -2.342 1.00 82.75 662 ASN A CA 1
ATOM 5152 C C . ASN A 1 662 ? 30.609 -2.020 -3.636 1.00 82.75 662 ASN A C 1
ATOM 5154 O O . ASN A 1 662 ? 30.642 -2.620 -4.705 1.00 82.75 662 ASN A O 1
ATOM 5158 N N . THR A 1 663 ? 30.790 -0.696 -3.569 1.00 81.25 663 THR A N 1
ATOM 5159 C CA . THR A 1 663 ? 31.070 0.129 -4.750 1.00 81.25 663 THR A CA 1
ATOM 5160 C C . THR A 1 663 ? 32.410 -0.256 -5.380 1.00 81.25 663 THR A C 1
ATOM 5162 O O . THR A 1 663 ? 33.465 -0.081 -4.770 1.00 81.25 663 THR A O 1
ATOM 5165 N N . THR A 1 664 ? 32.387 -0.749 -6.618 1.00 81.62 664 THR A N 1
ATOM 5166 C CA . THR A 1 664 ? 33.593 -1.118 -7.382 1.00 81.62 664 THR A CA 1
ATOM 5167 C C . THR A 1 664 ? 34.125 0.029 -8.234 1.00 81.62 664 THR A C 1
ATOM 5169 O O . THR A 1 664 ? 35.331 0.121 -8.472 1.00 81.62 664 THR A O 1
ATOM 5172 N N . LYS A 1 665 ? 33.230 0.901 -8.706 1.00 81.31 665 LYS A N 1
ATOM 5173 C CA . LYS A 1 665 ? 33.521 1.972 -9.661 1.00 81.31 665 LYS A CA 1
ATOM 5174 C C . LYS A 1 665 ? 32.506 3.102 -9.492 1.00 81.31 665 LYS A C 1
ATOM 5176 O O . LYS A 1 665 ? 31.351 2.861 -9.151 1.00 81.31 665 LYS A O 1
ATOM 5181 N N . ILE A 1 666 ? 32.944 4.329 -9.757 1.00 83.62 666 ILE A N 1
ATOM 5182 C CA . ILE A 1 666 ? 32.077 5.504 -9.879 1.00 83.62 666 ILE A CA 1
ATOM 5183 C C . ILE A 1 666 ? 32.466 6.211 -11.176 1.00 83.62 666 ILE A C 1
ATOM 5185 O O . ILE A 1 666 ? 33.648 6.484 -11.398 1.00 83.62 666 ILE A O 1
ATOM 5189 N N . GLU A 1 667 ? 31.493 6.483 -12.040 1.00 84.12 667 GLU A N 1
ATOM 5190 C CA . GLU A 1 667 ? 31.684 7.244 -13.275 1.00 84.12 667 GLU A CA 1
ATOM 5191 C C . GLU A 1 667 ? 31.080 8.640 -13.173 1.00 84.12 667 GLU A C 1
ATOM 5193 O O . GLU A 1 667 ? 30.052 8.846 -12.535 1.00 84.12 667 GLU A O 1
ATOM 5198 N N . PHE A 1 668 ? 31.730 9.591 -13.840 1.00 86.00 668 PHE A N 1
ATOM 5199 C CA . PHE A 1 668 ? 31.193 10.919 -14.106 1.00 86.00 668 PHE A CA 1
ATOM 5200 C C . PHE A 1 668 ? 30.488 10.892 -15.462 1.00 86.00 668 PHE A C 1
ATOM 5202 O O . PHE A 1 668 ? 31.127 10.588 -16.473 1.00 86.00 668 PHE A O 1
ATOM 5209 N N . LEU A 1 669 ? 29.207 11.253 -15.486 1.00 84.00 669 LEU A N 1
ATOM 5210 C CA . LEU A 1 669 ? 28.435 11.474 -16.703 1.00 84.00 669 LEU A CA 1
ATOM 5211 C C . LEU A 1 669 ? 28.121 12.969 -16.849 1.00 84.00 669 LEU A C 1
ATOM 5213 O O . LEU A 1 669 ? 27.867 13.669 -15.869 1.00 84.00 669 LEU A O 1
ATOM 5217 N N . TRP A 1 670 ? 28.135 13.458 -18.089 1.00 84.50 670 TRP A N 1
ATOM 5218 C CA . TRP A 1 670 ? 27.627 14.783 -18.438 1.00 84.50 670 TRP A CA 1
ATOM 5219 C C . TRP A 1 670 ? 26.713 14.671 -19.655 1.00 84.50 670 TRP A C 1
ATOM 5221 O O . TRP A 1 670 ? 27.190 14.431 -20.771 1.00 84.50 670 TRP A O 1
ATOM 5231 N N . ASN A 1 671 ? 25.415 14.881 -19.450 1.00 80.25 671 ASN A N 1
ATOM 5232 C CA . ASN A 1 671 ? 24.447 14.876 -20.537 1.00 80.25 671 ASN A CA 1
ATOM 5233 C C . ASN A 1 671 ? 24.327 16.274 -21.157 1.00 80.25 671 ASN A C 1
ATOM 5235 O O . ASN A 1 671 ? 24.400 17.317 -20.501 1.00 80.25 671 ASN A O 1
ATOM 5239 N N . LYS A 1 672 ? 24.181 16.303 -22.482 1.00 74.44 672 LYS A N 1
ATOM 5240 C CA . LYS A 1 672 ? 24.182 17.538 -23.270 1.00 74.44 672 LYS A CA 1
ATOM 5241 C C . LYS A 1 672 ? 22.776 18.096 -23.421 1.00 74.44 672 LYS A C 1
ATOM 5243 O O . LYS A 1 672 ? 21.923 17.466 -24.040 1.00 74.44 672 LYS A O 1
ATOM 5248 N N . ALA A 1 673 ? 22.566 19.343 -22.994 1.00 71.62 673 ALA A N 1
ATOM 5249 C CA . ALA A 1 673 ? 21.345 20.064 -23.340 1.00 71.62 673 ALA A CA 1
ATOM 5250 C C . ALA A 1 673 ? 21.201 20.194 -24.872 1.00 71.62 673 ALA A C 1
ATOM 5252 O O . ALA A 1 673 ? 22.189 20.427 -25.575 1.00 71.62 673 ALA A O 1
ATOM 5253 N N . ILE A 1 674 ? 19.964 20.122 -25.376 1.00 53.81 674 ILE A N 1
ATOM 5254 C CA . ILE A 1 674 ? 19.604 20.052 -26.813 1.00 53.81 674 ILE A CA 1
ATOM 5255 C C . ILE A 1 674 ? 20.178 21.207 -27.666 1.00 53.81 674 ILE A C 1
ATOM 5257 O O . ILE A 1 674 ? 20.377 21.053 -28.868 1.00 53.81 674 ILE A O 1
ATOM 5261 N N . PHE A 1 675 ? 20.500 22.351 -27.051 1.00 55.59 675 PHE A N 1
ATOM 5262 C CA . PHE A 1 675 ? 21.090 23.526 -27.715 1.00 55.59 675 PHE A CA 1
ATOM 5263 C C . PHE A 1 675 ? 22.553 23.802 -27.316 1.00 55.59 675 PHE A C 1
ATOM 5265 O O . PHE A 1 675 ? 23.072 24.894 -27.550 1.00 55.59 675 PHE A O 1
ATOM 5272 N N . SER A 1 676 ? 23.228 22.834 -26.690 1.00 55.88 676 SER A N 1
ATOM 5273 C CA . SER A 1 676 ? 24.665 22.910 -26.413 1.00 55.88 676 SER A CA 1
ATOM 5274 C C . SER A 1 676 ? 25.489 22.740 -27.699 1.00 55.88 676 SER A C 1
ATOM 5276 O O . SER A 1 676 ? 25.065 22.119 -28.674 1.00 55.88 676 SER A O 1
ATOM 5278 N N . LEU A 1 677 ? 26.688 23.324 -27.728 1.00 57.25 677 LEU A N 1
ATOM 5279 C CA . LEU A 1 677 ? 27.573 23.243 -28.890 1.00 57.25 677 LEU A CA 1
ATOM 5280 C C . LEU A 1 677 ? 28.070 21.799 -29.060 1.00 57.25 677 LEU A C 1
ATOM 5282 O O . LEU A 1 677 ? 28.710 21.262 -28.159 1.00 57.25 677 LEU A O 1
ATOM 5286 N N . LEU A 1 678 ? 27.828 21.190 -30.227 1.00 56.41 678 LEU A N 1
ATOM 5287 C CA . LEU A 1 678 ? 28.171 19.787 -30.533 1.00 56.41 678 LEU A CA 1
ATOM 5288 C C . LEU A 1 678 ? 29.604 19.396 -30.121 1.00 56.41 678 LEU A C 1
ATOM 5290 O O . LEU A 1 678 ? 29.812 18.331 -29.536 1.00 56.41 678 LEU A O 1
ATOM 5294 N N . TRP A 1 679 ? 30.573 20.283 -30.364 1.00 58.69 679 TRP A N 1
ATOM 5295 C CA . TRP A 1 679 ? 31.996 20.096 -30.053 1.00 58.69 679 TRP A CA 1
ATOM 5296 C C . TRP A 1 679 ? 32.369 20.251 -28.570 1.00 58.69 679 TRP A C 1
ATOM 5298 O O . TRP A 1 679 ? 33.509 19.962 -28.205 1.00 58.69 679 TRP A O 1
ATOM 5308 N N . ALA A 1 680 ? 31.455 20.694 -27.704 1.00 62.34 680 ALA A N 1
ATOM 5309 C CA . ALA A 1 680 ? 31.738 20.839 -26.284 1.00 62.34 680 ALA A CA 1
ATOM 5310 C C . ALA A 1 680 ? 32.038 19.477 -25.633 1.00 62.34 680 ALA A C 1
ATOM 5312 O O . ALA A 1 680 ? 31.385 18.469 -25.922 1.00 62.34 680 ALA A O 1
ATOM 5313 N N . ARG A 1 681 ? 33.031 19.462 -24.741 1.00 70.38 681 ARG A N 1
ATOM 5314 C CA . ARG A 1 681 ? 33.418 18.323 -23.901 1.00 70.38 681 ARG A CA 1
ATOM 5315 C C . ARG A 1 681 ? 33.555 18.811 -22.459 1.00 70.38 681 ARG A C 1
ATOM 5317 O O . ARG A 1 681 ? 34.116 19.884 -22.229 1.00 70.38 681 ARG A O 1
ATOM 5324 N N . LEU A 1 682 ? 33.051 18.024 -21.520 1.00 77.06 682 LEU A N 1
ATOM 5325 C CA . LEU A 1 682 ? 33.125 18.272 -20.086 1.00 77.06 682 LEU A CA 1
ATOM 5326 C C . LEU A 1 682 ? 33.526 16.965 -19.399 1.00 77.06 682 LEU A C 1
ATOM 5328 O O . LEU A 1 682 ? 33.091 15.893 -19.817 1.00 77.06 682 LEU A O 1
ATOM 5332 N N . GLY A 1 683 ? 34.356 17.070 -18.373 1.00 79.25 683 GLY A N 1
ATOM 5333 C CA . GLY A 1 683 ? 34.739 15.990 -17.474 1.00 79.25 683 GLY A CA 1
ATOM 5334 C C . GLY A 1 683 ? 34.849 16.523 -16.047 1.00 79.25 683 GLY A C 1
ATOM 5335 O O . GLY A 1 683 ? 34.629 17.711 -15.800 1.00 79.25 683 GLY A O 1
ATOM 5336 N N . ALA A 1 684 ? 35.260 15.669 -15.116 1.00 80.50 684 ALA A N 1
ATOM 5337 C CA . ALA A 1 684 ? 35.751 16.108 -13.816 1.00 80.50 684 ALA A CA 1
ATOM 5338 C C . ALA A 1 684 ? 37.286 16.247 -13.837 1.00 80.50 684 ALA A C 1
ATOM 5340 O O . ALA A 1 684 ? 37.991 15.480 -14.491 1.00 80.50 684 ALA A O 1
ATOM 5341 N N . GLU A 1 685 ? 37.815 17.241 -13.127 1.00 81.12 685 GLU A N 1
ATOM 5342 C CA . GLU A 1 685 ? 39.224 17.315 -12.719 1.00 81.12 685 GLU A CA 1
ATOM 5343 C C . GLU A 1 685 ? 39.448 16.472 -11.455 1.00 81.12 685 GLU A C 1
ATOM 5345 O O . GLU A 1 685 ? 40.425 15.736 -11.360 1.00 81.12 685 GLU A O 1
ATOM 5350 N N . THR A 1 686 ? 38.513 16.545 -10.498 1.00 81.00 686 THR A N 1
ATOM 5351 C CA . THR A 1 686 ? 38.488 15.706 -9.289 1.00 81.00 686 THR A CA 1
ATOM 5352 C C . THR A 1 686 ? 37.049 15.398 -8.879 1.00 81.00 686 THR A C 1
ATOM 5354 O O . THR A 1 686 ? 36.173 16.259 -9.003 1.00 81.00 686 THR A O 1
ATOM 5357 N N . VAL A 1 687 ? 36.823 14.190 -8.351 1.00 84.06 687 VAL A N 1
ATOM 5358 C CA . VAL A 1 687 ? 35.582 13.804 -7.663 1.00 84.06 687 VAL A CA 1
ATOM 5359 C C . VAL A 1 687 ? 35.945 13.402 -6.235 1.00 84.06 687 VAL A C 1
ATOM 5361 O O . VAL A 1 687 ? 36.626 12.402 -6.003 1.00 84.06 687 VAL A O 1
ATOM 5364 N N . ASN A 1 688 ? 35.526 14.213 -5.268 1.00 86.31 688 ASN A N 1
ATOM 5365 C CA . ASN A 1 688 ? 35.790 13.991 -3.850 1.00 86.31 688 ASN A CA 1
ATOM 5366 C C . ASN A 1 688 ? 34.507 13.555 -3.162 1.00 86.31 688 ASN A C 1
ATOM 5368 O O . ASN A 1 688 ? 33.490 14.235 -3.279 1.00 86.31 688 ASN A O 1
ATOM 5372 N N . ILE A 1 689 ? 34.575 12.463 -2.413 1.00 88.12 689 ILE A N 1
ATOM 5373 C CA . ILE A 1 689 ? 33.431 11.896 -1.705 1.00 88.12 689 ILE A CA 1
ATOM 5374 C C . ILE A 1 689 ? 33.767 11.857 -0.222 1.00 88.12 689 ILE A C 1
ATOM 5376 O O . ILE A 1 689 ? 34.812 11.334 0.161 1.00 88.12 689 ILE A O 1
ATOM 5380 N N . ILE A 1 690 ? 32.894 12.417 0.610 1.00 88.81 690 ILE A N 1
ATOM 5381 C CA . ILE A 1 690 ? 32.944 12.273 2.065 1.00 88.81 690 ILE A CA 1
ATOM 5382 C C . ILE A 1 690 ? 31.798 11.357 2.486 1.00 88.81 690 ILE A C 1
ATOM 5384 O O . ILE A 1 690 ? 30.640 11.635 2.172 1.00 88.81 690 ILE A O 1
ATOM 5388 N N . HIS A 1 691 ? 32.113 10.288 3.215 1.00 88.50 691 HIS A N 1
ATOM 5389 C CA . HIS A 1 691 ? 31.120 9.344 3.732 1.00 88.50 691 HIS A CA 1
ATOM 5390 C C . HIS A 1 691 ? 30.498 9.872 5.026 1.00 88.50 691 HIS A C 1
ATOM 5392 O O . HIS A 1 691 ? 31.196 10.337 5.928 1.00 88.50 691 HIS A O 1
ATOM 5398 N N . GLY A 1 692 ? 29.171 9.816 5.138 1.00 84.94 692 GLY A N 1
ATOM 5399 C CA . GLY A 1 692 ? 28.456 10.453 6.243 1.00 84.94 692 GLY A CA 1
ATOM 5400 C C . GLY A 1 692 ? 28.585 9.770 7.604 1.00 84.94 692 GLY A C 1
ATOM 5401 O O . GLY A 1 692 ? 28.220 10.390 8.603 1.00 84.94 692 GLY A O 1
ATOM 5402 N N . ALA A 1 693 ? 29.070 8.526 7.656 1.00 84.00 693 ALA A N 1
ATOM 5403 C CA . ALA A 1 693 ? 29.147 7.728 8.882 1.00 84.00 693 ALA A CA 1
ATOM 5404 C C . ALA A 1 693 ? 30.376 8.045 9.751 1.00 84.00 693 ALA A C 1
ATOM 5406 O O . ALA A 1 693 ? 30.291 8.004 10.976 1.00 84.00 693 ALA A O 1
ATOM 5407 N N . ASP A 1 694 ? 31.507 8.359 9.118 1.00 80.75 694 ASP A N 1
ATOM 5408 C CA . ASP A 1 694 ? 32.813 8.574 9.754 1.00 80.75 694 ASP A CA 1
ATOM 5409 C C . ASP A 1 694 ? 33.510 9.872 9.299 1.00 80.75 694 ASP A C 1
ATOM 5411 O O . ASP A 1 694 ? 34.539 10.253 9.859 1.00 80.75 694 ASP A O 1
ATOM 5415 N N . GLY A 1 695 ? 32.964 10.568 8.294 1.00 78.69 695 GLY A N 1
ATOM 5416 C CA . GLY A 1 695 ? 33.588 11.742 7.688 1.00 78.69 695 GLY A CA 1
ATOM 5417 C C . GLY A 1 695 ? 34.828 11.417 6.848 1.00 78.69 695 GLY A C 1
ATOM 5418 O O . GLY A 1 695 ? 35.587 12.333 6.518 1.00 78.69 695 GLY A O 1
ATOM 5419 N N . HIS A 1 696 ? 35.072 10.147 6.506 1.00 80.75 696 HIS A N 1
ATOM 5420 C CA . HIS A 1 696 ? 36.232 9.759 5.712 1.00 80.75 696 HIS A CA 1
ATOM 5421 C C . HIS A 1 696 ? 36.108 10.272 4.272 1.00 80.75 696 HIS A C 1
ATOM 5423 O O . HIS A 1 696 ? 35.043 10.182 3.659 1.00 80.75 696 HIS A O 1
ATOM 5429 N N . ARG A 1 697 ? 37.209 10.808 3.727 1.00 73.88 697 ARG A N 1
ATOM 5430 C CA . ARG A 1 697 ? 37.270 11.372 2.373 1.00 73.88 697 ARG A CA 1
ATOM 5431 C C . ARG A 1 697 ? 37.978 10.420 1.414 1.00 73.88 697 ARG A C 1
ATOM 5433 O O . ARG A 1 697 ? 39.184 10.216 1.526 1.00 73.88 697 ARG A O 1
ATOM 5440 N N . SER A 1 698 ? 37.241 9.932 0.426 1.00 70.94 698 SER A N 1
ATOM 5441 C CA . SER A 1 698 ? 37.772 9.242 -0.747 1.00 70.94 698 SER A CA 1
ATOM 5442 C C . SER A 1 698 ? 38.030 10.260 -1.865 1.00 70.94 698 SER A C 1
ATOM 5444 O O . SER A 1 698 ? 37.117 10.969 -2.294 1.00 70.94 698 SER A O 1
ATOM 5446 N N . GLU A 1 699 ? 39.273 10.350 -2.341 1.00 56.19 699 GLU A N 1
ATOM 5447 C CA . GLU A 1 699 ? 39.612 11.102 -3.557 1.00 56.19 699 GLU A CA 1
ATOM 5448 C C . GLU A 1 699 ? 39.579 10.146 -4.755 1.00 56.19 699 GLU A C 1
ATOM 5450 O O . GLU A 1 699 ? 40.352 9.189 -4.812 1.00 56.19 699 GLU A O 1
ATOM 5455 N N . THR A 1 700 ? 38.678 10.392 -5.708 1.00 57.09 700 THR A N 1
ATOM 5456 C CA . THR A 1 700 ? 38.490 9.533 -6.886 1.00 57.09 700 THR A CA 1
ATOM 5457 C C . THR A 1 700 ? 39.029 10.251 -8.118 1.00 57.09 700 THR A C 1
ATOM 5459 O O . THR A 1 700 ? 38.548 11.327 -8.485 1.00 57.09 700 THR A O 1
ATOM 5462 N N . VAL A 1 701 ? 40.036 9.661 -8.767 1.00 44.50 701 VAL A N 1
ATOM 5463 C CA . VAL A 1 701 ? 40.547 10.142 -10.058 1.00 44.50 701 VAL A CA 1
ATOM 5464 C C . VAL A 1 701 ? 39.654 9.556 -11.161 1.00 44.50 701 VAL A C 1
ATOM 5466 O O . VAL A 1 701 ? 39.624 8.332 -11.305 1.00 44.50 701 VAL A O 1
ATOM 5469 N N . PRO A 1 702 ? 38.903 10.374 -11.921 1.00 44.12 702 PRO A N 1
ATOM 5470 C CA . PRO A 1 702 ? 37.936 9.867 -12.890 1.00 44.12 702 PRO A CA 1
ATOM 5471 C C . PRO A 1 702 ? 38.633 9.202 -14.086 1.00 44.12 702 PRO A C 1
ATOM 5473 O O . PRO A 1 702 ? 39.514 9.788 -14.719 1.00 44.12 702 PRO A O 1
ATOM 5476 N N . PHE A 1 703 ? 38.208 7.986 -14.432 1.00 37.06 703 PHE A N 1
ATOM 5477 C CA . PHE A 1 703 ? 38.661 7.303 -15.644 1.00 37.06 703 PHE A CA 1
ATOM 5478 C C . PHE A 1 703 ? 37.933 7.890 -16.863 1.00 37.06 703 PHE A C 1
ATOM 5480 O O . PHE A 1 703 ? 36.712 7.807 -16.958 1.00 37.06 703 PHE A O 1
ATOM 5487 N N . CYS A 1 704 ? 38.667 8.507 -17.791 1.00 33.97 704 CYS A N 1
ATOM 5488 C CA . CYS A 1 704 ? 38.070 9.197 -18.938 1.00 33.97 704 CYS A CA 1
ATOM 5489 C C . CYS A 1 704 ? 37.782 8.225 -20.097 1.00 33.97 704 CYS A C 1
ATOM 5491 O O . CYS A 1 704 ? 38.698 7.769 -20.782 1.00 33.97 704 CYS A O 1
ATOM 5493 N N . SER A 1 705 ? 36.505 7.930 -20.334 1.00 32.91 705 SER A N 1
ATOM 5494 C CA . SER A 1 705 ? 36.014 6.952 -21.315 1.00 32.91 705 SER A CA 1
ATOM 5495 C C . SER A 1 705 ? 35.732 7.536 -22.714 1.00 32.91 705 SER A C 1
ATOM 5497 O O . SER A 1 705 ? 34.786 7.126 -23.379 1.00 32.91 705 SER A O 1
ATOM 5499 N N . LEU A 1 706 ? 36.559 8.471 -23.213 1.00 30.97 706 LEU A N 1
ATOM 5500 C CA . LEU A 1 706 ? 36.476 8.942 -24.610 1.00 30.97 706 LEU A CA 1
ATOM 5501 C C . LEU A 1 706 ? 37.819 9.462 -25.157 1.00 30.97 706 LEU A C 1
ATOM 5503 O O . LEU A 1 706 ? 38.520 10.244 -24.519 1.00 30.97 706 LEU A O 1
ATOM 5507 N N . CYS A 1 707 ? 38.179 9.035 -26.371 1.00 27.36 707 CYS A N 1
ATOM 5508 C CA . CYS A 1 707 ? 39.508 9.254 -26.952 1.00 27.36 707 CYS A CA 1
ATOM 5509 C C . CYS A 1 707 ? 39.826 10.703 -27.400 1.00 27.36 707 CYS A C 1
ATOM 5511 O O . CYS A 1 707 ? 38.952 11.563 -27.574 1.00 27.36 707 CYS A O 1
ATOM 5513 N N . CYS A 1 708 ? 41.121 10.885 -27.703 1.00 27.34 708 CYS A N 1
ATOM 5514 C CA . CYS A 1 708 ? 41.777 12.015 -28.380 1.00 27.34 708 CYS A CA 1
ATOM 5515 C C . CYS A 1 708 ? 42.200 13.220 -27.516 1.00 27.34 708 CYS A C 1
ATOM 5517 O O . CYS A 1 708 ? 41.620 14.298 -27.609 1.00 27.34 708 CYS A O 1
ATOM 5519 N N . CYS A 1 709 ? 43.332 13.053 -26.821 1.00 25.09 709 CYS A N 1
ATOM 5520 C CA . CYS A 1 709 ? 44.400 14.058 -26.706 1.00 25.09 709 CYS A CA 1
ATOM 5521 C C . CYS A 1 709 ? 45.746 13.355 -26.980 1.00 25.09 709 CYS A C 1
ATOM 5523 O O . CYS A 1 709 ? 45.900 12.188 -26.622 1.00 25.09 709 CYS A O 1
ATOM 5525 N N . SER A 1 710 ? 46.696 14.026 -27.639 1.00 25.89 710 SER A N 1
ATOM 5526 C CA . SER A 1 710 ? 47.912 13.404 -28.193 1.00 25.89 710 SER A CA 1
ATOM 5527 C C . SER A 1 710 ? 49.185 14.202 -27.893 1.00 25.89 710 SER A C 1
ATOM 5529 O O . SER A 1 710 ? 49.206 15.401 -28.155 1.00 25.89 710 SER A O 1
ATOM 5531 N N . GLU A 1 711 ? 50.241 13.488 -27.474 1.00 27.19 711 GLU A N 1
ATOM 5532 C CA . GLU A 1 711 ? 51.633 13.953 -27.263 1.00 27.19 711 GLU A CA 1
ATOM 5533 C C . GLU A 1 711 ? 51.803 14.975 -26.111 1.00 27.19 711 GLU A C 1
ATOM 5535 O O . GLU A 1 711 ? 50.929 15.791 -25.843 1.00 27.19 711 GLU A O 1
ATOM 5540 N N . PHE A 1 712 ? 52.874 14.981 -25.308 1.00 24.48 712 PHE A N 1
ATOM 5541 C CA . PHE A 1 712 ? 54.233 14.398 -25.376 1.00 24.48 712 PHE A CA 1
ATOM 5542 C C . PHE A 1 712 ? 54.495 13.481 -24.142 1.00 24.48 712 PHE A C 1
ATOM 5544 O O . PHE A 1 712 ? 53.804 13.634 -23.140 1.00 24.48 712 PHE A O 1
ATOM 5551 N N . SER A 1 713 ? 55.464 12.550 -24.074 1.00 26.52 713 SER A N 1
ATOM 5552 C CA . SER A 1 713 ? 56.502 12.065 -25.014 1.00 26.52 713 SER A CA 1
ATOM 5553 C C . SER A 1 713 ? 57.053 10.671 -24.591 1.00 26.52 713 SER A C 1
ATOM 5555 O O . SER A 1 713 ? 56.564 10.044 -23.657 1.00 26.52 713 SER A O 1
ATOM 5557 N N . SER A 1 714 ? 58.064 10.172 -25.315 1.00 24.66 714 SER A N 1
ATOM 5558 C CA . SER A 1 714 ? 58.776 8.878 -25.184 1.00 24.66 714 SER A CA 1
ATOM 5559 C C . SER A 1 714 ? 59.943 8.868 -24.166 1.00 24.66 714 SER A C 1
ATOM 5561 O O . SER A 1 714 ? 60.333 9.962 -23.750 1.00 24.66 714 SER A O 1
ATOM 5563 N N . PRO A 1 715 ? 60.656 7.734 -23.905 1.00 36.00 715 PRO A N 1
ATOM 5564 C CA . PRO A 1 715 ? 60.486 6.330 -24.370 1.00 36.00 715 PRO A CA 1
ATOM 5565 C C . PRO A 1 715 ? 60.297 5.318 -23.191 1.00 36.00 715 PRO A C 1
ATOM 5567 O O . PRO A 1 715 ? 60.438 5.715 -22.042 1.00 36.00 715 PRO A O 1
ATOM 5570 N N . THR A 1 716 ? 59.949 4.025 -23.334 1.00 25.11 716 THR A N 1
ATOM 5571 C CA . THR A 1 716 ? 60.437 2.951 -24.243 1.00 25.11 716 THR A CA 1
ATOM 5572 C C . THR A 1 716 ? 59.413 1.816 -24.523 1.00 25.11 716 THR A C 1
ATOM 5574 O O . THR A 1 716 ? 58.449 1.658 -23.789 1.00 25.11 716 THR A O 1
ATOM 5577 N N . GLN A 1 717 ? 59.710 1.027 -25.572 1.00 24.06 717 GLN A N 1
ATOM 5578 C CA . GLN A 1 717 ? 59.230 -0.311 -26.029 1.00 24.06 717 GLN A CA 1
ATOM 5579 C C . GLN A 1 717 ? 58.645 -1.308 -24.974 1.00 24.06 717 GLN A C 1
ATOM 5581 O O . GLN A 1 717 ? 59.006 -1.211 -23.808 1.00 24.06 717 GLN A O 1
ATOM 5586 N N . GLU A 1 718 ? 57.792 -2.314 -25.288 1.00 26.14 718 GLU A N 1
ATOM 5587 C CA . GLU A 1 718 ? 57.558 -3.122 -26.526 1.00 26.14 718 GLU A CA 1
ATOM 5588 C C . GLU A 1 718 ? 56.061 -3.472 -26.848 1.00 26.14 718 GLU A C 1
ATOM 5590 O O . GLU A 1 718 ? 55.197 -3.297 -26.002 1.00 26.14 718 GLU A O 1
ATOM 5595 N N . HIS A 1 719 ? 55.810 -3.980 -28.079 1.00 26.67 719 HIS A N 1
ATOM 5596 C CA . HIS A 1 719 ? 54.723 -4.843 -28.652 1.00 26.67 719 HIS A CA 1
ATOM 5597 C C . HIS A 1 719 ? 53.456 -5.234 -27.821 1.00 26.67 719 HIS A C 1
ATOM 5599 O O . HIS A 1 719 ? 53.550 -5.487 -26.631 1.00 26.67 719 HIS A O 1
ATOM 5605 N N . CYS A 1 720 ? 52.243 -5.466 -28.373 1.00 22.27 720 CYS A N 1
ATOM 5606 C CA . CYS A 1 720 ? 51.785 -5.881 -29.727 1.00 22.27 720 CYS A CA 1
ATOM 5607 C C . CYS A 1 720 ? 50.250 -5.591 -29.940 1.00 22.27 720 CYS A C 1
ATOM 5609 O O . CYS A 1 720 ? 49.652 -4.960 -29.074 1.00 22.27 720 CYS A O 1
ATOM 5611 N N . PRO A 1 721 ? 49.566 -6.115 -30.988 1.00 31.78 721 PRO A N 1
ATOM 5612 C CA . PRO A 1 721 ? 49.352 -5.556 -32.333 1.00 31.78 721 PRO A CA 1
ATOM 5613 C C . PRO A 1 721 ? 47.986 -4.848 -32.556 1.00 31.78 721 PRO A C 1
ATOM 5615 O O . PRO A 1 721 ? 47.068 -4.931 -31.747 1.00 31.78 721 PRO A O 1
ATOM 5618 N N . GLN A 1 722 ? 47.813 -4.214 -33.725 1.00 25.41 722 GLN A N 1
ATOM 5619 C CA . GLN A 1 722 ? 46.540 -3.623 -34.177 1.00 25.41 722 GLN A CA 1
ATOM 5620 C C . GLN A 1 722 ? 45.607 -4.630 -34.878 1.00 25.41 722 GLN A C 1
ATOM 5622 O O . GLN A 1 722 ? 46.063 -5.496 -35.626 1.00 25.41 722 GLN A O 1
ATOM 5627 N N . LYS A 1 723 ? 44.293 -4.375 -34.805 1.00 26.48 723 LYS A N 1
ATOM 5628 C CA . LYS A 1 723 ? 43.371 -4.559 -35.940 1.00 26.48 723 LYS A CA 1
ATOM 5629 C C . LYS A 1 723 ? 42.434 -3.345 -36.008 1.00 26.48 723 LYS A C 1
ATOM 5631 O O . LYS A 1 723 ? 42.090 -2.780 -34.976 1.00 26.48 723 LYS A O 1
ATOM 5636 N N . THR A 1 724 ? 42.114 -2.887 -37.212 1.00 27.83 724 THR A N 1
ATOM 5637 C CA . THR A 1 724 ? 41.526 -1.561 -37.465 1.00 27.83 724 THR A CA 1
ATOM 5638 C C . THR A 1 724 ? 40.002 -1.570 -37.529 1.00 27.83 724 THR A C 1
ATOM 5640 O O . THR A 1 724 ? 39.430 -2.410 -38.219 1.00 27.83 724 THR A O 1
ATOM 5643 N N . LEU A 1 725 ? 39.383 -0.556 -36.919 1.00 26.86 725 LEU A N 1
ATOM 5644 C CA . LEU A 1 725 ? 38.056 -0.053 -37.272 1.00 26.86 725 LEU A CA 1
ATOM 5645 C C . LEU A 1 725 ? 38.205 1.400 -37.744 1.00 26.86 725 LEU A C 1
ATOM 5647 O O . LEU A 1 725 ? 38.512 2.290 -36.956 1.00 26.86 725 LEU A O 1
ATOM 5651 N N . TRP A 1 726 ? 38.033 1.584 -39.047 1.00 26.16 726 TRP A N 1
ATOM 5652 C CA . TRP A 1 726 ? 37.722 2.832 -39.742 1.00 26.16 726 TRP A CA 1
ATOM 5653 C C . TRP A 1 726 ? 36.748 2.456 -40.865 1.00 26.16 726 TRP A C 1
ATOM 5655 O O . TRP A 1 726 ? 36.669 1.277 -41.211 1.00 26.16 726 TRP A O 1
ATOM 5665 N N . ASP A 1 727 ? 36.037 3.454 -41.389 1.00 24.39 727 ASP A N 1
ATOM 5666 C CA . ASP A 1 727 ? 34.743 3.324 -42.076 1.00 24.39 727 ASP A CA 1
ATOM 5667 C C . ASP A 1 727 ? 33.623 2.957 -41.061 1.00 24.39 727 ASP A C 1
ATOM 5669 O O . ASP A 1 727 ? 33.794 2.063 -40.237 1.00 24.39 727 ASP A O 1
ATOM 5673 N N . GLU A 1 728 ? 32.490 3.667 -40.961 1.00 26.91 728 GLU A N 1
ATOM 5674 C CA . GLU A 1 728 ? 31.915 4.720 -41.819 1.00 26.91 728 GLU A CA 1
ATOM 5675 C C . GLU A 1 728 ? 31.373 5.914 -40.999 1.00 26.91 728 GLU A C 1
ATOM 5677 O O . GLU A 1 728 ? 30.749 5.712 -39.960 1.00 26.91 728 GLU A O 1
ATOM 5682 N N . ALA A 1 729 ? 31.551 7.163 -41.472 1.00 28.16 729 ALA A N 1
ATOM 5683 C CA . ALA A 1 729 ? 30.897 8.349 -40.875 1.00 28.16 729 ALA A CA 1
ATOM 5684 C C . ALA A 1 729 ? 30.864 9.628 -41.763 1.00 28.16 729 ALA A C 1
ATOM 5686 O O . ALA A 1 729 ? 31.026 10.732 -41.239 1.00 28.16 729 ALA A O 1
ATOM 5687 N N . ALA A 1 730 ? 30.692 9.546 -43.097 1.00 25.59 730 ALA A N 1
ATOM 5688 C CA . ALA A 1 730 ? 30.669 10.757 -43.950 1.00 25.59 730 ALA A CA 1
ATOM 5689 C C . ALA A 1 730 ? 29.948 10.630 -45.320 1.00 25.59 730 ALA A C 1
ATOM 5691 O O . ALA A 1 730 ? 30.569 10.833 -46.361 1.00 25.59 730 ALA A O 1
ATOM 5692 N N . ALA A 1 731 ? 28.635 10.354 -45.349 1.00 27.09 731 ALA A N 1
ATOM 5693 C CA . ALA A 1 731 ? 27.856 10.307 -46.606 1.00 27.09 731 ALA A CA 1
ATOM 5694 C C . ALA A 1 731 ? 26.425 10.895 -46.515 1.00 27.09 731 ALA A C 1
ATOM 5696 O O . ALA A 1 731 ? 25.505 10.446 -47.196 1.00 27.09 731 ALA A O 1
ATOM 5697 N N . ALA A 1 732 ? 26.213 11.923 -45.687 1.00 34.22 732 ALA A N 1
ATOM 5698 C CA . ALA A 1 732 ? 24.898 12.541 -45.481 1.00 34.22 732 ALA A CA 1
ATOM 5699 C C . ALA A 1 732 ? 24.451 13.468 -46.639 1.00 34.22 732 ALA A C 1
ATOM 5701 O O . ALA A 1 732 ? 24.369 14.686 -46.475 1.00 34.22 732 ALA A O 1
ATOM 5702 N N . GLN A 1 733 ? 24.142 12.895 -47.809 1.00 36.72 733 GLN A N 1
ATOM 5703 C CA . GLN A 1 733 ? 23.302 13.520 -48.845 1.00 36.72 733 GLN A CA 1
ATOM 5704 C C . GLN A 1 733 ? 22.745 12.457 -49.813 1.00 36.72 733 GLN A C 1
ATOM 5706 O O . GLN A 1 733 ? 23.188 12.312 -50.950 1.00 36.72 733 GLN A O 1
ATOM 5711 N N . GLY A 1 734 ? 21.757 11.696 -49.335 1.00 26.56 734 GLY A N 1
ATOM 5712 C CA . GLY A 1 734 ? 21.076 10.641 -50.085 1.00 26.56 734 GLY A CA 1
ATOM 5713 C C . GLY A 1 734 ? 19.578 10.627 -49.788 1.00 26.56 734 GLY A C 1
ATOM 5714 O O . GLY A 1 734 ? 19.158 10.777 -48.645 1.00 26.56 734 GLY A O 1
ATOM 5715 N N . GLN A 1 735 ? 18.780 10.490 -50.842 1.00 27.73 735 GLN A N 1
ATOM 5716 C CA . GLN A 1 735 ? 17.323 10.360 -50.803 1.00 27.73 735 GLN A CA 1
ATOM 5717 C C . GLN A 1 735 ? 16.915 9.099 -50.020 1.00 27.73 735 GLN A C 1
ATOM 5719 O O . GLN A 1 735 ? 17.552 8.062 -50.183 1.00 27.73 735 GLN A O 1
ATOM 5724 N N . VAL A 1 736 ? 15.869 9.176 -49.186 1.00 30.98 736 VAL A N 1
ATOM 5725 C CA . VAL A 1 736 ? 15.437 8.035 -48.354 1.00 30.98 736 VAL A CA 1
ATOM 5726 C C . VAL A 1 736 ? 15.032 6.852 -49.236 1.00 30.98 736 VAL A C 1
ATOM 5728 O O . VAL A 1 736 ? 14.088 6.939 -50.021 1.00 30.98 736 VAL A O 1
ATOM 5731 N N . ILE A 1 737 ? 15.742 5.744 -49.050 1.00 30.11 737 ILE A N 1
ATOM 5732 C CA . ILE A 1 737 ? 15.395 4.392 -49.484 1.00 30.11 737 ILE A CA 1
ATOM 5733 C C . ILE A 1 737 ? 15.415 3.555 -48.193 1.00 30.11 737 ILE A C 1
ATOM 5735 O O . ILE A 1 737 ? 16.334 3.763 -47.395 1.00 30.11 737 ILE A O 1
ATOM 5739 N N . PRO A 1 738 ? 14.440 2.665 -47.932 1.00 36.94 738 PRO A N 1
ATOM 5740 C CA . PRO A 1 738 ? 14.470 1.837 -46.729 1.00 36.94 738 PRO A CA 1
ATOM 5741 C C . PRO A 1 738 ? 15.727 0.962 -46.692 1.00 36.94 738 PRO A C 1
ATOM 5743 O O . PRO A 1 738 ? 16.051 0.303 -47.682 1.00 36.94 738 PRO A O 1
ATOM 5746 N N . GLY A 1 739 ? 16.417 0.943 -45.550 1.00 38.09 739 GLY A N 1
ATOM 5747 C CA . GLY A 1 739 ? 17.274 -0.189 -45.207 1.00 38.09 739 GLY A CA 1
ATOM 5748 C C . GLY A 1 739 ? 16.383 -1.383 -44.867 1.00 38.09 739 GLY A C 1
ATOM 5749 O O . GLY A 1 739 ? 15.322 -1.186 -44.277 1.00 38.09 739 GLY A O 1
ATOM 5750 N N . ALA A 1 740 ? 16.785 -2.587 -45.270 1.00 48.59 740 ALA A N 1
ATOM 5751 C CA . ALA A 1 740 ? 16.124 -3.808 -44.814 1.00 48.59 740 ALA A CA 1
ATOM 5752 C C . ALA A 1 740 ? 16.445 -4.041 -43.329 1.00 48.59 740 ALA A C 1
ATOM 5754 O O . ALA A 1 740 ? 17.573 -3.764 -42.910 1.00 48.59 740 ALA A O 1
ATOM 5755 N N . GLY A 1 741 ? 15.464 -4.522 -42.565 1.00 57.66 741 GLY A N 1
ATOM 5756 C CA . GLY A 1 741 ? 15.652 -4.952 -41.181 1.00 57.66 741 GLY A CA 1
ATOM 5757 C C . GLY A 1 741 ? 16.519 -6.208 -41.069 1.00 57.66 741 GLY A C 1
ATOM 5758 O O . GLY A 1 741 ? 16.772 -6.909 -42.055 1.00 57.66 741 GLY A O 1
ATOM 5759 N N . ASP A 1 742 ? 16.974 -6.491 -39.851 1.00 83.06 742 ASP A N 1
ATOM 5760 C CA . ASP A 1 742 ? 17.659 -7.749 -39.549 1.00 83.06 742 ASP A CA 1
ATOM 5761 C C . ASP A 1 742 ? 16.632 -8.883 -39.358 1.00 83.06 742 ASP A C 1
ATOM 5763 O O . ASP A 1 742 ? 15.475 -8.651 -39.003 1.00 83.06 742 ASP A O 1
ATOM 5767 N N . GLU A 1 743 ? 17.057 -10.134 -39.562 1.00 92.88 743 GLU A N 1
ATOM 5768 C CA . GLU A 1 743 ? 16.227 -11.331 -39.377 1.00 92.88 743 GLU A CA 1
ATOM 5769 C C . GLU A 1 743 ? 16.928 -12.369 -38.489 1.00 92.88 743 GLU A C 1
ATOM 5771 O O . GLU A 1 743 ? 18.119 -12.653 -38.646 1.00 92.88 743 GLU A O 1
ATOM 5776 N N . VAL A 1 744 ? 16.172 -12.985 -37.574 1.00 92.44 744 VAL A N 1
ATOM 5777 C CA . VAL A 1 744 ? 16.610 -14.156 -36.801 1.00 92.44 744 VAL A CA 1
ATOM 5778 C C . VAL A 1 744 ? 15.700 -15.354 -37.066 1.00 92.44 744 VAL A C 1
ATOM 5780 O O . VAL A 1 744 ? 14.478 -15.235 -37.040 1.00 92.44 744 VAL A O 1
ATOM 5783 N N . CYS A 1 745 ? 16.293 -16.525 -37.295 1.00 93.62 745 CYS A N 1
ATOM 5784 C CA . CYS A 1 745 ? 15.575 -17.781 -37.513 1.00 93.62 745 CYS A CA 1
ATOM 5785 C C . CYS A 1 745 ? 15.833 -18.777 -36.378 1.00 93.62 745 CYS A C 1
ATOM 5787 O O . CYS A 1 745 ? 16.964 -18.903 -35.901 1.00 93.62 745 CYS A O 1
ATOM 5789 N N . PHE A 1 746 ? 14.793 -19.518 -35.990 1.00 92.88 746 PHE A N 1
ATOM 5790 C CA . PHE A 1 746 ? 14.861 -20.632 -35.043 1.00 92.88 746 PHE A CA 1
ATOM 5791 C C . PHE A 1 746 ? 14.272 -21.884 -35.701 1.00 92.88 746 PHE A C 1
ATOM 5793 O O . PHE A 1 746 ? 13.134 -21.849 -36.170 1.00 92.88 746 PHE A O 1
ATOM 5800 N N . ASP A 1 747 ? 15.026 -22.987 -35.710 1.00 81.56 747 ASP A N 1
ATOM 5801 C CA . ASP A 1 747 ? 14.806 -24.171 -36.564 1.00 81.56 747 ASP A CA 1
ATOM 5802 C C . ASP A 1 747 ? 13.351 -24.674 -36.632 1.00 81.56 747 ASP A C 1
ATOM 5804 O O . ASP A 1 747 ? 12.880 -25.055 -37.702 1.00 81.56 747 ASP A O 1
ATOM 5808 N N . ARG A 1 748 ? 12.629 -24.645 -35.502 1.00 90.38 748 ARG A N 1
ATOM 5809 C CA . ARG A 1 748 ? 11.238 -25.123 -35.371 1.00 90.38 748 ARG A CA 1
ATOM 5810 C C . ARG A 1 748 ? 10.154 -24.035 -35.391 1.00 90.38 748 ARG A C 1
ATOM 5812 O O . ARG A 1 748 ? 8.983 -24.365 -35.533 1.00 90.38 748 ARG A O 1
ATOM 5819 N N . LEU A 1 749 ? 10.517 -22.753 -35.258 1.00 93.75 749 LEU A N 1
ATOM 5820 C CA . LEU A 1 749 ? 9.564 -21.625 -35.191 1.00 93.75 749 LEU A CA 1
ATOM 5821 C C . LEU A 1 749 ? 9.602 -20.708 -36.430 1.00 93.75 749 LEU A C 1
ATOM 5823 O O . LEU A 1 749 ? 8.785 -19.789 -36.548 1.00 93.75 749 LEU A O 1
ATOM 5827 N N . GLY A 1 750 ? 10.534 -20.952 -37.355 1.00 93.38 750 GLY A N 1
ATOM 5828 C CA . GLY A 1 750 ? 10.752 -20.121 -38.535 1.00 93.38 750 GLY A CA 1
ATOM 5829 C C . GLY A 1 750 ? 11.524 -18.839 -38.217 1.00 93.38 750 GLY A C 1
ATOM 5830 O O . GLY A 1 750 ? 12.282 -18.781 -37.247 1.00 93.38 750 GLY A O 1
ATOM 5831 N N . CYS A 1 751 ? 11.349 -17.825 -39.063 1.00 94.62 751 CYS A N 1
ATOM 5832 C CA . CYS A 1 751 ? 12.105 -16.578 -39.004 1.00 94.62 751 CYS A CA 1
ATOM 5833 C C . CYS A 1 751 ? 11.268 -15.383 -38.529 1.00 94.62 751 CYS A C 1
ATOM 5835 O O . CYS A 1 751 ? 10.040 -15.356 -38.649 1.00 94.62 751 CYS A O 1
ATOM 5837 N N . PHE A 1 752 ? 11.964 -14.405 -37.958 1.00 95.88 752 PHE A N 1
ATOM 5838 C CA . PHE A 1 752 ? 11.426 -13.201 -37.345 1.00 95.88 752 PHE A CA 1
ATOM 5839 C C . PHE A 1 752 ? 12.306 -12.022 -37.774 1.00 95.88 752 PHE A C 1
ATOM 5841 O O . PHE A 1 752 ? 13.436 -11.902 -37.307 1.00 95.88 752 PHE A O 1
ATOM 5848 N N . THR A 1 753 ? 11.792 -11.163 -38.654 1.00 94.19 753 THR A N 1
ATOM 5849 C CA . THR A 1 753 ? 12.408 -9.869 -39.008 1.00 94.19 753 THR A CA 1
ATOM 5850 C C . THR A 1 753 ? 11.943 -8.749 -38.064 1.00 94.19 753 THR A C 1
ATOM 5852 O O . THR A 1 753 ? 10.856 -8.864 -37.473 1.00 94.19 753 THR A O 1
ATOM 5855 N N . ASP A 1 754 ? 12.744 -7.685 -37.921 1.00 90.31 754 ASP A N 1
ATOM 5856 C CA . ASP A 1 754 ? 12.337 -6.391 -37.343 1.00 90.31 754 ASP A CA 1
ATOM 5857 C C . ASP A 1 754 ? 11.947 -5.314 -38.384 1.00 90.31 754 ASP A C 1
ATOM 5859 O O . ASP A 1 754 ? 11.672 -4.169 -38.023 1.00 90.31 754 ASP A O 1
ATOM 5863 N N . ASP A 1 755 ? 11.807 -5.693 -39.660 1.00 90.25 755 ASP A N 1
ATOM 5864 C CA . ASP A 1 755 ? 11.141 -4.884 -40.688 1.00 90.25 755 ASP A CA 1
ATOM 5865 C C . ASP A 1 755 ? 9.745 -4.401 -40.248 1.00 90.25 755 ASP A C 1
ATOM 5867 O O . ASP A 1 755 ? 9.037 -5.040 -39.461 1.00 90.25 755 ASP A O 1
ATOM 5871 N N . VAL A 1 756 ? 9.290 -3.303 -40.856 1.00 86.06 756 VAL A N 1
ATOM 5872 C CA . VAL A 1 756 ? 7.893 -2.844 -40.787 1.00 86.06 756 VAL A CA 1
ATOM 5873 C C . VAL A 1 756 ? 6.956 -3.992 -41.215 1.00 86.06 756 VAL A C 1
ATOM 5875 O O . VAL A 1 756 ? 7.154 -4.541 -42.300 1.00 86.06 756 VAL A O 1
ATOM 5878 N N . PRO A 1 757 ? 5.919 -4.352 -40.427 1.00 93.12 757 PRO A N 1
ATOM 5879 C CA . PRO A 1 757 ? 5.328 -3.587 -39.321 1.00 93.12 757 PRO A CA 1
ATOM 5880 C C . PRO A 1 757 ? 5.796 -3.967 -37.899 1.00 93.12 757 PRO A C 1
ATOM 5882 O O . PRO A 1 757 ? 5.217 -3.480 -36.928 1.00 93.12 757 PRO A O 1
ATOM 5885 N N . TRP A 1 758 ? 6.796 -4.838 -37.744 1.00 91.19 758 TRP A N 1
ATOM 5886 C CA . TRP A 1 758 ? 7.220 -5.368 -36.439 1.00 91.19 758 TRP A CA 1
ATOM 5887 C C . TRP A 1 758 ? 8.001 -4.352 -35.598 1.00 91.19 758 TRP A C 1
ATOM 5889 O O . TRP A 1 758 ? 7.806 -4.294 -34.381 1.00 91.19 758 TRP A O 1
ATOM 5899 N N . SER A 1 759 ? 8.809 -3.522 -36.257 1.00 88.62 759 SER A N 1
ATOM 5900 C CA . SER A 1 759 ? 9.436 -2.318 -35.706 1.00 88.62 759 SER A CA 1
ATOM 5901 C C . SER A 1 759 ? 9.491 -1.205 -36.767 1.00 88.62 759 SER A C 1
ATOM 5903 O O . SER A 1 759 ? 8.972 -1.352 -37.874 1.00 88.62 759 SER A O 1
ATOM 5905 N N . GLY A 1 760 ? 10.058 -0.047 -36.417 1.00 77.56 760 GLY A N 1
ATOM 5906 C CA . GLY A 1 760 ? 10.208 1.103 -37.316 1.00 77.56 760 GLY A CA 1
ATOM 5907 C C . GLY A 1 760 ? 8.913 1.879 -37.597 1.00 77.56 760 GLY A C 1
ATOM 5908 O O . GLY A 1 760 ? 8.915 2.778 -38.439 1.00 77.56 760 GLY A O 1
ATOM 5909 N N . THR A 1 761 ? 7.808 1.562 -36.911 1.00 84.12 761 THR A N 1
ATOM 5910 C CA . THR A 1 761 ? 6.523 2.277 -37.044 1.00 84.12 761 THR A CA 1
ATOM 5911 C C . THR A 1 761 ? 6.371 3.380 -35.989 1.00 84.12 761 THR A C 1
ATOM 5913 O O . THR A 1 761 ? 7.207 3.524 -35.099 1.00 84.12 761 THR A O 1
ATOM 5916 N N . VAL A 1 762 ? 5.297 4.175 -36.062 1.00 75.50 762 VAL A N 1
ATOM 5917 C CA . VAL A 1 762 ? 5.000 5.208 -35.047 1.00 75.50 762 VAL A CA 1
ATOM 5918 C C . VAL A 1 762 ? 4.644 4.563 -33.699 1.00 75.50 762 VAL A C 1
ATOM 5920 O O . VAL A 1 762 ? 4.987 5.085 -32.642 1.00 75.50 762 VAL A O 1
ATOM 5923 N N . GLU A 1 763 ? 3.993 3.404 -33.749 1.00 81.56 763 GLU A N 1
ATOM 5924 C CA . GLU A 1 763 ? 3.522 2.611 -32.614 1.00 81.56 763 GLU A CA 1
ATOM 5925 C C . GLU A 1 763 ? 4.634 1.726 -32.025 1.00 81.56 763 GLU A C 1
ATOM 5927 O O . GLU A 1 763 ? 4.611 1.420 -30.834 1.00 81.56 763 GLU A O 1
ATOM 5932 N N . ARG A 1 764 ? 5.604 1.308 -32.855 1.00 85.44 764 ARG A N 1
ATOM 5933 C CA . ARG A 1 764 ? 6.730 0.425 -32.499 1.00 85.44 764 ARG A CA 1
ATOM 5934 C C . ARG A 1 764 ? 8.061 0.987 -33.044 1.00 85.44 764 ARG A C 1
ATOM 5936 O O . ARG A 1 764 ? 8.669 0.377 -33.922 1.00 85.44 764 ARG A O 1
ATOM 5943 N N . PRO A 1 765 ? 8.553 2.140 -32.550 1.00 73.25 765 PRO A N 1
ATOM 5944 C CA . PRO A 1 765 ? 9.668 2.859 -33.183 1.00 73.25 765 PRO A CA 1
ATOM 5945 C C . PRO A 1 765 ? 11.058 2.237 -32.969 1.00 73.25 765 PRO A C 1
ATOM 5947 O O . PRO A 1 765 ? 12.015 2.653 -33.617 1.00 73.25 765 PRO A O 1
ATOM 5950 N N . ILE A 1 766 ? 11.201 1.265 -32.061 1.00 77.50 766 ILE A N 1
ATOM 5951 C CA . ILE A 1 766 ? 12.495 0.667 -31.700 1.00 77.50 766 ILE A CA 1
ATOM 5952 C C . ILE A 1 766 ? 12.638 -0.698 -32.384 1.00 77.50 766 ILE A C 1
ATOM 5954 O O . ILE A 1 766 ? 11.821 -1.593 -32.158 1.00 77.50 766 ILE A O 1
ATOM 5958 N N . HIS A 1 767 ? 13.685 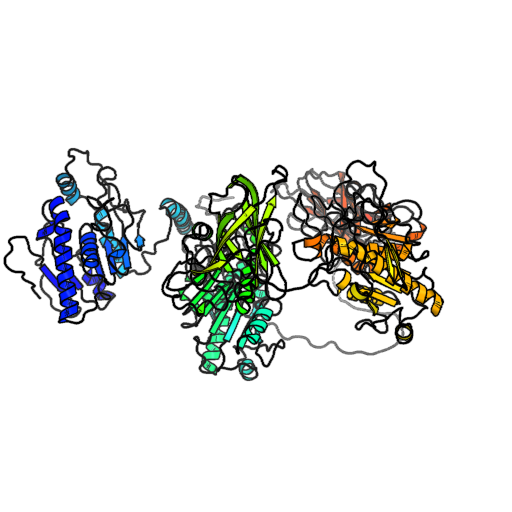-0.857 -33.197 1.00 83.00 767 HIS A N 1
ATOM 5959 C CA . HIS A 1 767 ? 14.075 -2.131 -33.812 1.00 83.00 767 HIS A CA 1
ATOM 5960 C C . HIS A 1 767 ? 14.544 -3.124 -32.740 1.00 83.00 767 HIS A C 1
ATOM 5962 O O . HIS A 1 767 ? 15.477 -2.845 -31.980 1.00 83.00 767 HIS A O 1
ATOM 5968 N N . LYS A 1 768 ? 13.819 -4.244 -32.621 1.00 87.25 768 LYS A N 1
ATOM 5969 C CA . LYS A 1 768 ? 14.018 -5.287 -31.605 1.00 87.25 768 LYS A CA 1
ATOM 5970 C C . LYS A 1 768 ? 13.593 -6.648 -32.158 1.00 87.25 768 LYS A C 1
ATOM 5972 O O . LYS A 1 768 ? 12.404 -6.948 -32.258 1.00 87.25 768 LYS A O 1
ATOM 5977 N N . LEU A 1 769 ? 14.568 -7.513 -32.413 1.00 91.88 769 LEU A N 1
ATOM 5978 C CA . LEU A 1 769 ? 14.316 -8.931 -32.662 1.00 91.88 769 LEU A CA 1
ATOM 5979 C C . LEU A 1 769 ? 13.847 -9.654 -31.382 1.00 91.88 769 LEU A C 1
ATOM 5981 O O . LEU A 1 769 ? 14.269 -9.293 -30.275 1.00 91.88 769 LEU A O 1
ATOM 5985 N N . PRO A 1 770 ? 12.987 -10.684 -31.496 1.00 94.31 770 PRO A N 1
ATOM 5986 C CA . 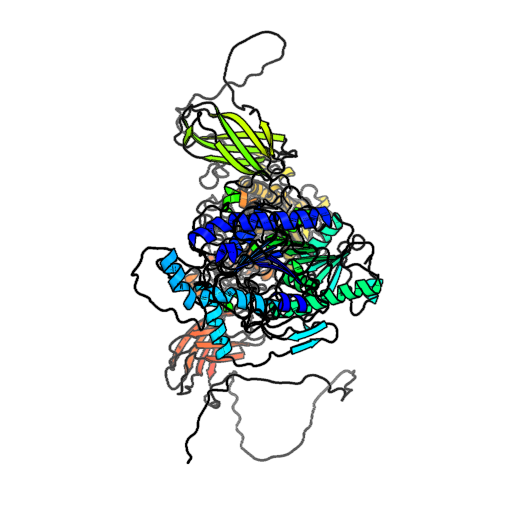PRO A 1 770 ? 12.612 -11.513 -30.357 1.00 94.31 770 PRO A CA 1
ATOM 5987 C C . PRO A 1 770 ? 13.797 -12.353 -29.868 1.00 94.31 770 PRO A C 1
ATOM 5989 O O . PRO A 1 770 ? 14.699 -12.716 -30.628 1.00 94.31 770 PRO A O 1
ATOM 5992 N N . TRP A 1 771 ? 13.785 -12.698 -28.583 1.00 95.25 771 TRP A N 1
ATOM 5993 C CA . TRP A 1 771 ? 14.765 -13.612 -28.003 1.00 95.25 771 TRP A CA 1
ATOM 5994 C C . TRP A 1 771 ? 14.624 -15.044 -28.526 1.00 95.25 771 TRP A C 1
ATOM 5996 O O . TRP A 1 771 ? 13.567 -15.463 -28.990 1.00 95.25 771 TRP A O 1
ATOM 6006 N N . LYS A 1 772 ? 15.706 -15.820 -28.397 1.00 93.62 772 LYS A N 1
ATOM 6007 C CA . LYS A 1 772 ? 15.692 -17.256 -28.695 1.00 93.62 772 LYS A CA 1
ATOM 6008 C C . LYS A 1 772 ? 14.717 -18.015 -27.781 1.00 93.62 772 LYS A C 1
ATOM 6010 O O . LYS A 1 772 ? 14.580 -17.614 -26.620 1.00 93.62 772 LYS A O 1
ATOM 6015 N N . PRO A 1 773 ? 14.131 -19.144 -28.222 1.00 93.62 773 PRO A N 1
ATOM 6016 C CA . PRO A 1 773 ? 13.236 -19.959 -27.396 1.00 93.62 773 PRO A CA 1
ATOM 6017 C C . PRO A 1 773 ? 13.823 -20.336 -26.030 1.00 93.62 773 PRO A C 1
ATOM 6019 O O . PRO A 1 773 ? 13.138 -20.253 -25.014 1.00 93.62 773 PRO A O 1
ATOM 6022 N N . GLU A 1 774 ? 15.122 -20.644 -25.978 1.00 91.06 774 GLU A N 1
ATOM 6023 C CA . GLU A 1 774 ? 15.835 -21.050 -24.755 1.00 91.06 774 GLU A CA 1
ATOM 6024 C C . GLU A 1 774 ? 16.054 -19.888 -23.763 1.00 91.06 774 GLU A C 1
ATOM 6026 O O . GLU A 1 774 ? 16.378 -20.114 -22.598 1.00 91.06 774 GLU A O 1
ATOM 6031 N N . ASN A 1 775 ? 15.879 -18.642 -24.220 1.00 89.44 775 ASN A N 1
ATOM 6032 C CA . ASN A 1 775 ? 15.910 -17.436 -23.390 1.00 89.44 775 ASN A CA 1
ATOM 6033 C C . ASN A 1 775 ? 14.500 -16.969 -22.989 1.00 89.44 775 ASN A C 1
ATOM 6035 O O . ASN A 1 775 ? 14.356 -16.337 -21.947 1.00 89.44 775 ASN A O 1
ATOM 6039 N N . VAL A 1 776 ? 13.479 -17.253 -23.808 1.00 91.44 776 VAL A N 1
ATOM 6040 C CA . VAL A 1 776 ? 12.064 -16.987 -23.486 1.00 91.44 776 VAL A CA 1
ATOM 6041 C C . VAL A 1 776 ? 11.542 -17.999 -22.459 1.00 91.44 776 VAL A C 1
ATOM 6043 O O . VAL A 1 776 ? 10.768 -17.625 -21.581 1.00 91.44 776 VAL A O 1
ATOM 6046 N N . GLU A 1 777 ? 12.004 -19.253 -22.549 1.00 91.62 777 GLU A N 1
ATOM 6047 C CA . GLU A 1 777 ? 11.702 -20.360 -21.628 1.00 91.62 777 GLU A CA 1
ATOM 6048 C C . GLU A 1 777 ? 10.188 -20.575 -21.450 1.00 91.62 777 GLU A C 1
ATOM 6050 O O . GLU A 1 777 ? 9.639 -20.503 -20.351 1.00 91.62 777 GLU A O 1
ATOM 6055 N N . THR A 1 778 ? 9.500 -20.802 -22.577 1.00 94.88 778 THR A N 1
ATOM 6056 C CA . THR A 1 778 ? 8.062 -21.120 -22.591 1.00 94.88 778 THR A CA 1
ATOM 6057 C C . THR A 1 778 ? 7.835 -22.549 -22.094 1.00 94.88 778 THR A C 1
ATOM 6059 O O . THR A 1 778 ? 8.407 -23.492 -22.638 1.00 94.88 778 THR A O 1
ATOM 6062 N N . ARG A 1 779 ? 6.986 -22.705 -21.075 1.00 96.19 779 ARG A N 1
ATOM 6063 C CA . ARG A 1 779 ? 6.647 -23.972 -20.411 1.00 96.19 779 ARG A CA 1
ATOM 6064 C C . ARG A 1 779 ? 5.142 -24.218 -20.490 1.00 96.19 779 ARG A C 1
ATOM 6066 O O . ARG A 1 779 ? 4.356 -23.301 -20.241 1.00 96.19 779 ARG A O 1
ATOM 6073 N N . PHE A 1 780 ? 4.747 -25.451 -20.801 1.00 97.62 780 PHE A N 1
ATOM 6074 C CA . PHE A 1 780 ? 3.347 -25.869 -20.921 1.00 97.62 780 PHE A CA 1
ATOM 6075 C C . PHE A 1 780 ? 2.984 -26.788 -19.751 1.00 97.62 780 PHE A C 1
ATOM 6077 O O . PHE A 1 780 ? 3.488 -27.907 -19.650 1.00 97.62 780 PHE A O 1
ATOM 6084 N N . LEU A 1 781 ? 2.131 -26.299 -18.849 1.00 97.69 781 LEU A N 1
ATOM 6085 C CA . LEU A 1 781 ? 1.789 -26.973 -17.595 1.00 97.69 781 LEU A CA 1
ATOM 6086 C C . LEU A 1 781 ? 0.342 -27.485 -17.671 1.00 97.69 781 LEU A C 1
ATOM 6088 O O . LEU A 1 781 ? -0.596 -26.689 -17.641 1.00 97.69 781 LEU A O 1
ATOM 6092 N N . LEU A 1 782 ? 0.167 -28.799 -17.820 1.00 98.31 782 LEU A N 1
ATOM 6093 C CA . LEU A 1 782 ? -1.127 -29.453 -18.023 1.00 98.31 782 LEU A CA 1
ATOM 6094 C C . LEU A 1 782 ? -1.832 -29.780 -16.702 1.00 98.31 782 LEU A C 1
ATOM 6096 O O . LEU A 1 782 ? -1.309 -30.538 -15.884 1.00 98.31 782 LEU A O 1
ATOM 6100 N N . TYR A 1 783 ? -3.068 -29.310 -16.578 1.00 98.19 783 TYR A N 1
ATOM 6101 C CA . TYR A 1 783 ? -4.064 -29.721 -15.594 1.00 98.19 783 TYR A CA 1
ATOM 6102 C C . TYR A 1 783 ? -5.236 -30.424 -16.294 1.00 98.19 783 TYR A C 1
ATOM 6104 O O . TYR A 1 783 ? -5.678 -30.015 -17.373 1.00 98.19 783 TYR A O 1
ATOM 6112 N N . THR A 1 784 ? -5.771 -31.469 -15.667 1.00 98.38 784 THR A N 1
ATOM 6113 C CA . THR A 1 784 ? -6.956 -32.219 -16.132 1.00 98.38 784 THR A CA 1
ATOM 6114 C C . THR A 1 784 ? -7.819 -32.619 -14.935 1.00 98.38 784 THR A C 1
ATOM 6116 O O . THR A 1 784 ? -7.428 -32.400 -13.789 1.00 98.38 784 THR A O 1
ATOM 6119 N N . ARG A 1 785 ? -8.978 -33.257 -15.146 1.00 97.50 785 ARG A N 1
ATOM 6120 C CA . ARG A 1 785 ? -9.775 -33.793 -14.024 1.00 97.50 785 ARG A CA 1
ATOM 6121 C C . ARG A 1 785 ? -9.050 -34.900 -13.253 1.00 97.50 785 ARG A C 1
ATOM 6123 O O . ARG A 1 785 ? -9.360 -35.133 -12.089 1.00 97.50 785 ARG A O 1
ATOM 6130 N N . GLU A 1 786 ? -8.083 -35.553 -13.888 1.00 97.38 786 GLU A N 1
ATOM 6131 C CA . GLU A 1 786 ? -7.210 -36.565 -13.302 1.00 97.38 786 GLU A CA 1
ATOM 6132 C C . GLU A 1 786 ? -6.010 -35.958 -12.545 1.00 97.38 786 GLU A C 1
ATOM 6134 O O . GLU A 1 786 ? -5.406 -36.646 -11.723 1.00 97.38 786 GLU A O 1
ATOM 6139 N N . ASN A 1 787 ? -5.679 -34.681 -12.783 1.00 96.94 787 ASN A N 1
ATOM 6140 C CA . ASN A 1 787 ? -4.677 -33.909 -12.036 1.00 96.94 787 ASN A CA 1
ATOM 6141 C C . ASN A 1 787 ? -5.072 -32.410 -11.941 1.00 96.94 787 ASN A C 1
ATOM 6143 O O . ASN A 1 787 ? -4.593 -31.589 -12.726 1.00 96.94 787 ASN A O 1
ATOM 6147 N N . PRO A 1 788 ? -5.988 -32.037 -11.023 1.00 92.81 788 PRO A N 1
ATOM 6148 C CA . PRO A 1 788 ? -6.460 -30.654 -10.890 1.00 92.81 788 PRO A CA 1
ATOM 6149 C C . PRO A 1 788 ? -5.542 -29.772 -10.025 1.00 92.81 788 PRO A C 1
ATOM 6151 O O . PRO A 1 788 ? -5.521 -28.557 -10.207 1.00 92.81 788 PRO A O 1
ATOM 6154 N N . ASP A 1 789 ? -4.787 -30.369 -9.098 1.00 91.00 789 ASP A N 1
ATOM 6155 C CA . ASP A 1 789 ? -3.952 -29.649 -8.124 1.00 91.00 789 ASP A CA 1
ATOM 6156 C C . ASP A 1 789 ? -2.466 -29.610 -8.529 1.00 91.00 789 ASP A C 1
ATOM 6158 O O . ASP A 1 789 ? -1.823 -28.568 -8.427 1.00 91.00 789 ASP A O 1
ATOM 6162 N N . ASP A 1 790 ? -1.934 -30.723 -9.047 1.00 92.19 790 ASP A N 1
ATOM 6163 C CA . ASP A 1 790 ? -0.548 -30.860 -9.515 1.00 92.19 790 ASP A CA 1
ATOM 6164 C C . ASP A 1 790 ? -0.482 -30.834 -11.051 1.00 92.19 790 ASP A C 1
ATOM 6166 O O . ASP A 1 790 ? -1.156 -31.627 -11.712 1.00 92.19 790 ASP A O 1
ATOM 6170 N N . PHE A 1 791 ? 0.363 -29.985 -11.646 1.00 95.94 791 PHE A N 1
ATOM 6171 C CA . PHE A 1 791 ? 0.557 -29.969 -13.101 1.00 95.94 791 PHE A CA 1
ATOM 6172 C C . PHE A 1 791 ? 1.448 -31.114 -13.603 1.00 95.94 791 PHE A C 1
ATOM 6174 O O . PHE A 1 791 ? 2.387 -31.551 -12.939 1.00 95.94 791 PHE A O 1
ATOM 6181 N N . GLN A 1 792 ? 1.219 -31.522 -14.849 1.00 97.12 792 GLN A N 1
ATOM 6182 C CA . GLN A 1 792 ? 2.172 -32.294 -15.645 1.00 97.12 792 GLN A CA 1
ATOM 6183 C C . GLN A 1 792 ? 2.841 -31.351 -16.650 1.00 97.12 792 GLN A C 1
ATOM 6185 O O . GLN A 1 792 ? 2.170 -30.751 -17.486 1.00 97.12 792 GLN A O 1
ATOM 6190 N N . GLU A 1 793 ? 4.157 -31.174 -16.560 1.00 96.25 793 GLU A N 1
ATOM 6191 C CA . GLU A 1 793 ? 4.897 -30.380 -17.544 1.00 96.25 793 GLU A CA 1
ATOM 6192 C C . GLU A 1 793 ? 5.170 -31.210 -18.799 1.00 96.25 793 GLU A C 1
ATOM 6194 O O . GLU A 1 793 ? 5.679 -32.329 -18.715 1.00 96.25 793 GLU A O 1
ATOM 6199 N N . VAL A 1 794 ? 4.823 -30.655 -19.959 1.00 95.12 794 VAL A N 1
ATOM 6200 C CA . VAL A 1 794 ? 4.889 -31.342 -21.254 1.00 95.12 794 VAL A CA 1
ATOM 6201 C C . VAL A 1 794 ? 5.516 -30.459 -22.333 1.00 95.12 794 VAL A C 1
ATOM 6203 O O . VAL A 1 794 ? 5.576 -29.234 -22.215 1.00 95.12 794 VAL A O 1
ATOM 6206 N N . SER A 1 795 ? 5.998 -31.085 -23.404 1.00 93.06 795 SER A N 1
ATOM 6207 C CA . SER A 1 795 ? 6.770 -30.437 -24.460 1.00 93.06 795 SER A CA 1
ATOM 6208 C C . SER A 1 795 ? 6.387 -30.963 -25.838 1.00 93.06 795 SER A C 1
ATOM 6210 O O . SER A 1 795 ? 6.520 -32.149 -26.119 1.00 93.06 795 SER A O 1
ATOM 6212 N N . ALA A 1 796 ? 6.033 -30.062 -26.754 1.00 88.81 796 ALA A N 1
ATOM 6213 C CA . ALA A 1 796 ? 5.871 -30.396 -28.171 1.00 88.81 796 ALA A CA 1
ATOM 6214 C C . ALA A 1 796 ? 7.203 -30.735 -28.883 1.00 88.81 796 ALA A C 1
ATOM 6216 O O . ALA A 1 796 ? 7.201 -31.154 -30.037 1.00 88.81 796 ALA A O 1
ATOM 6217 N N . VAL A 1 797 ? 8.355 -30.540 -28.226 1.00 90.31 797 VAL A N 1
ATOM 6218 C CA . VAL A 1 797 ? 9.672 -30.968 -28.741 1.00 90.31 797 VAL A CA 1
ATOM 6219 C C . VAL A 1 797 ? 9.980 -32.418 -28.345 1.00 90.31 797 VAL A C 1
ATOM 6221 O O . VAL A 1 797 ? 10.722 -33.098 -29.048 1.00 90.31 797 VAL A O 1
ATOM 6224 N N . ASP A 1 798 ? 9.389 -32.903 -27.250 1.00 91.12 798 ASP A N 1
ATOM 6225 C CA . ASP A 1 798 ? 9.482 -34.290 -26.793 1.00 91.12 798 ASP A CA 1
ATOM 6226 C C . ASP A 1 798 ? 8.071 -34.844 -26.569 1.00 91.12 798 ASP A C 1
ATOM 6228 O O . ASP A 1 798 ? 7.549 -34.852 -25.450 1.00 91.12 798 ASP A O 1
ATOM 6232 N N . ASN A 1 799 ? 7.449 -35.306 -27.658 1.00 86.56 799 ASN A N 1
ATOM 6233 C CA . ASN A 1 799 ? 6.073 -35.805 -27.655 1.00 86.56 799 ASN A CA 1
ATOM 6234 C C . ASN A 1 799 ? 5.859 -36.976 -26.663 1.00 86.56 799 ASN A C 1
ATOM 6236 O O . ASN A 1 799 ? 4.753 -37.161 -26.159 1.00 86.56 799 ASN A O 1
ATOM 6240 N N . SER A 1 800 ? 6.915 -37.697 -26.257 1.00 91.50 800 SER A N 1
ATOM 6241 C CA . SER A 1 800 ? 6.793 -38.739 -25.223 1.00 91.50 800 SER A CA 1
ATOM 6242 C C . SER A 1 800 ? 6.311 -38.187 -23.869 1.00 91.50 800 SER A C 1
ATOM 6244 O O . SER A 1 800 ? 5.693 -38.907 -23.085 1.00 91.50 800 SER A O 1
ATOM 6246 N N . THR A 1 801 ? 6.509 -36.888 -23.608 1.00 95.88 801 THR A N 1
ATOM 6247 C CA . THR A 1 801 ? 5.939 -36.201 -22.437 1.00 95.88 801 THR A CA 1
ATOM 6248 C C . THR A 1 801 ? 4.420 -36.037 -22.528 1.00 95.88 801 THR A C 1
ATOM 6250 O O . THR A 1 801 ? 3.747 -36.134 -21.506 1.00 95.88 801 THR A O 1
ATOM 6253 N N . ILE A 1 802 ? 3.867 -35.847 -23.731 1.00 95.19 802 ILE A N 1
ATOM 6254 C CA . ILE A 1 802 ? 2.418 -35.769 -23.961 1.00 95.19 802 ILE A CA 1
ATOM 6255 C C . ILE A 1 802 ? 1.818 -37.180 -23.868 1.00 95.19 802 ILE A C 1
ATOM 6257 O O . ILE A 1 802 ? 0.842 -37.359 -23.139 1.00 95.19 802 ILE A O 1
ATOM 6261 N N . GLU A 1 803 ? 2.451 -38.192 -24.483 1.00 92.06 803 GLU A N 1
ATOM 6262 C CA . GLU A 1 803 ? 2.050 -39.610 -24.373 1.00 92.06 803 GLU A CA 1
ATOM 6263 C C . GLU A 1 803 ? 2.027 -40.121 -22.918 1.00 92.06 803 GLU A C 1
ATOM 6265 O O . GLU A 1 803 ? 1.202 -40.963 -22.563 1.00 92.06 803 GLU A O 1
ATOM 6270 N N . ALA A 1 804 ? 2.940 -39.628 -22.073 1.00 95.00 804 ALA A N 1
ATOM 6271 C CA . ALA A 1 804 ? 3.046 -39.992 -20.658 1.00 95.00 804 ALA A CA 1
ATOM 6272 C C . ALA A 1 804 ? 2.137 -39.168 -19.720 1.00 95.00 804 ALA A C 1
ATOM 6274 O O . ALA A 1 804 ? 2.154 -39.393 -18.506 1.00 95.00 804 ALA A O 1
ATOM 6275 N N . SER A 1 805 ? 1.375 -38.212 -20.256 1.00 97.19 805 SER A N 1
ATOM 6276 C CA . SER A 1 805 ? 0.506 -37.310 -19.494 1.00 97.19 805 SER A CA 1
ATOM 6277 C C . SER A 1 805 ? -0.961 -37.765 -19.477 1.00 97.19 805 SER A C 1
ATOM 6279 O O . SER A 1 805 ? -1.354 -38.725 -20.136 1.00 97.19 805 SER A O 1
ATOM 6281 N N . ASN A 1 806 ? -1.801 -37.032 -18.748 1.00 97.62 806 ASN A N 1
ATOM 6282 C CA . ASN A 1 806 ? -3.255 -37.188 -18.732 1.00 97.62 806 ASN A CA 1
ATOM 6283 C C . ASN A 1 806 ? -3.945 -36.516 -19.944 1.00 97.62 806 ASN A C 1
ATOM 6285 O O . ASN A 1 806 ? -5.176 -36.430 -19.976 1.00 97.62 806 ASN A O 1
ATOM 6289 N N . PHE A 1 807 ? -3.185 -36.005 -20.925 1.00 97.62 807 PHE A N 1
ATOM 6290 C CA . PHE A 1 807 ? -3.738 -35.382 -22.128 1.00 97.62 807 PHE A CA 1
ATOM 6291 C C . PHE A 1 807 ? -4.660 -36.349 -22.880 1.00 97.62 807 PHE A C 1
ATOM 6293 O O . PHE A 1 807 ? -4.312 -37.498 -23.150 1.00 97.62 807 PHE A O 1
ATOM 6300 N N . ASN A 1 808 ? -5.841 -35.865 -23.260 1.00 96.56 808 ASN A N 1
ATOM 6301 C CA . ASN A 1 808 ? -6.829 -36.662 -23.968 1.00 96.56 808 ASN A CA 1
ATOM 6302 C C . ASN A 1 808 ? -7.332 -35.914 -25.208 1.00 96.56 808 ASN A C 1
ATOM 6304 O O . ASN A 1 808 ? -8.072 -34.935 -25.103 1.00 96.56 808 ASN A O 1
ATOM 6308 N N . ALA A 1 809 ? -6.982 -36.425 -26.390 1.00 95.00 809 ALA A N 1
ATOM 6309 C CA . ALA A 1 809 ? -7.355 -35.857 -27.686 1.00 95.00 809 ALA A CA 1
ATOM 6310 C C . ALA A 1 809 ? -8.878 -35.828 -27.961 1.00 95.00 809 ALA A C 1
ATOM 6312 O O . ALA A 1 809 ? -9.319 -35.134 -28.870 1.00 95.00 809 ALA A O 1
ATOM 6313 N N . SER A 1 810 ? -9.701 -36.533 -27.171 1.00 95.69 810 SER A N 1
ATOM 6314 C CA . SER A 1 810 ? -11.172 -36.442 -27.253 1.00 95.69 810 SER A CA 1
ATOM 6315 C C . SER A 1 810 ? -11.786 -35.302 -26.422 1.00 95.69 810 SER A C 1
ATOM 6317 O O . SER A 1 810 ? -12.996 -35.081 -26.486 1.00 95.69 810 SER A O 1
ATOM 6319 N N . ARG A 1 811 ? -10.970 -34.566 -25.651 1.00 97.19 811 ARG A N 1
ATOM 6320 C CA . ARG A 1 811 ? -11.375 -33.385 -24.872 1.00 97.19 811 ARG A CA 1
ATOM 6321 C C . ARG A 1 811 ? -11.004 -32.092 -25.594 1.00 97.19 811 ARG A C 1
ATOM 6323 O O . ARG A 1 811 ? -10.006 -32.027 -26.313 1.00 97.19 811 ARG A O 1
ATOM 6330 N N . LYS A 1 812 ? -11.755 -31.019 -25.332 1.00 97.94 812 LYS A N 1
ATOM 6331 C CA . LYS A 1 812 ? -11.338 -29.665 -25.726 1.00 97.94 812 LYS A CA 1
ATOM 6332 C C . LYS A 1 812 ? -10.089 -29.236 -24.963 1.00 97.94 812 LYS A C 1
ATOM 6334 O O . LYS A 1 812 ? -9.888 -29.637 -23.816 1.00 97.94 812 LYS A O 1
ATOM 6339 N N . THR A 1 813 ? -9.282 -28.398 -25.599 1.00 98.44 813 THR A N 1
ATOM 6340 C CA . THR A 1 813 ? -7.985 -27.966 -25.078 1.00 98.44 813 THR A CA 1
ATOM 6341 C C . THR A 1 813 ? -7.975 -26.457 -24.892 1.00 98.44 813 THR A C 1
ATOM 6343 O O . THR A 1 813 ? -8.278 -25.711 -25.823 1.00 98.44 813 THR A O 1
ATOM 6346 N N . LYS A 1 814 ? -7.639 -25.998 -23.683 1.00 98.62 814 LYS A N 1
ATOM 6347 C CA . LYS A 1 814 ? -7.658 -24.582 -23.308 1.00 98.62 814 LYS A CA 1
ATOM 6348 C C . LYS A 1 814 ? -6.273 -24.134 -22.857 1.00 98.62 814 LYS A C 1
ATOM 6350 O O . LYS A 1 814 ? -5.781 -24.601 -21.836 1.00 98.62 814 LYS A O 1
ATOM 6355 N N . PHE A 1 815 ? -5.645 -23.240 -23.614 1.00 98.69 815 PHE A N 1
ATOM 6356 C CA . PHE A 1 815 ? -4.370 -22.620 -23.247 1.00 98.69 815 PHE A CA 1
ATOM 6357 C C . PHE A 1 815 ? -4.641 -21.302 -22.520 1.00 98.69 815 PHE A C 1
ATOM 6359 O O . PHE A 1 815 ? -5.336 -20.446 -23.061 1.00 98.69 815 PHE A O 1
ATOM 6366 N N . ILE A 1 816 ? -4.082 -21.118 -21.326 1.00 98.44 816 ILE A N 1
ATOM 6367 C CA . ILE A 1 816 ? -4.143 -19.869 -20.558 1.00 98.44 816 ILE A CA 1
ATOM 6368 C C . ILE A 1 816 ? -2.758 -19.222 -20.606 1.00 98.44 816 ILE A C 1
ATOM 6370 O O . ILE A 1 816 ? -1.785 -19.807 -20.135 1.00 98.44 816 ILE A O 1
ATOM 6374 N N . VAL A 1 817 ? -2.662 -18.028 -21.191 1.00 98.06 817 VAL A N 1
ATOM 6375 C CA . VAL A 1 817 ? -1.402 -17.316 -21.450 1.00 98.06 817 VAL A CA 1
ATOM 6376 C C . VAL A 1 817 ? -1.391 -16.008 -20.663 1.00 98.06 817 VAL A C 1
ATOM 6378 O O . VAL A 1 817 ? -2.236 -15.137 -20.881 1.00 98.06 817 VAL A O 1
ATOM 6381 N N . HIS A 1 818 ? -0.430 -15.851 -19.752 1.00 94.94 818 HIS A N 1
ATOM 6382 C CA . HIS A 1 818 ? -0.288 -14.610 -18.985 1.00 94.94 818 HIS A CA 1
ATOM 6383 C C . HIS A 1 818 ? 0.321 -13.474 -19.818 1.00 94.94 818 HIS A C 1
ATOM 6385 O O . HIS A 1 818 ? 0.979 -13.710 -20.832 1.00 94.94 818 HIS A O 1
ATOM 6391 N N . GLY A 1 819 ? 0.157 -12.241 -19.344 1.00 89.50 819 GLY A N 1
ATOM 6392 C CA . GLY A 1 819 ? 0.971 -11.097 -19.743 1.00 89.50 819 GLY A CA 1
ATOM 6393 C C . GLY A 1 819 ? 1.663 -10.541 -18.509 1.00 89.50 819 GLY A C 1
ATOM 6394 O O . GLY A 1 819 ? 2.528 -11.223 -17.956 1.00 89.50 819 GLY A O 1
ATOM 6395 N N . PHE A 1 820 ? 1.256 -9.344 -18.081 1.00 77.38 820 PHE A N 1
ATOM 6396 C CA . PHE A 1 820 ? 1.642 -8.773 -16.790 1.00 77.38 820 PHE A CA 1
ATOM 6397 C C . PHE A 1 820 ? 1.258 -9.721 -15.638 1.00 77.38 820 PHE A C 1
ATOM 6399 O O . PHE A 1 820 ? 0.182 -10.326 -15.661 1.00 77.38 820 PHE A O 1
ATOM 6406 N N . ILE A 1 821 ? 2.131 -9.850 -14.637 1.00 72.31 821 ILE A N 1
ATOM 6407 C CA . ILE A 1 821 ? 1.877 -10.594 -13.397 1.00 72.31 821 ILE A CA 1
ATOM 6408 C C . ILE A 1 821 ? 2.162 -9.632 -12.247 1.00 72.31 821 ILE A C 1
ATOM 6410 O O . ILE A 1 821 ? 3.282 -9.144 -12.128 1.00 72.31 821 ILE A O 1
ATOM 6414 N N . ASP A 1 822 ? 1.145 -9.378 -11.430 1.00 54.66 822 ASP A N 1
ATOM 6415 C CA . ASP A 1 822 ? 1.254 -8.581 -10.208 1.00 54.66 822 ASP A CA 1
ATOM 6416 C C . ASP A 1 822 ? 1.666 -9.469 -9.018 1.00 54.66 822 ASP A C 1
ATOM 6418 O O . ASP A 1 822 ? 1.463 -10.690 -9.042 1.00 54.66 822 ASP A O 1
ATOM 6422 N N . ASN A 1 823 ? 2.240 -8.865 -7.980 1.00 46.78 823 ASN A N 1
ATOM 6423 C CA . ASN A 1 823 ? 2.734 -9.578 -6.802 1.00 46.78 823 ASN A CA 1
ATOM 6424 C C . ASN A 1 823 ? 1.573 -10.233 -6.032 1.00 46.78 823 ASN A C 1
ATOM 6426 O O . ASN A 1 823 ? 0.631 -9.557 -5.620 1.00 46.78 823 ASN A O 1
ATOM 6430 N N . GLY A 1 824 ? 1.651 -11.546 -5.799 1.00 36.59 824 GLY A N 1
ATOM 6431 C CA . GLY A 1 824 ? 0.610 -12.311 -5.101 1.00 36.59 824 GLY A CA 1
ATOM 6432 C C . GLY A 1 824 ? -0.521 -12.855 -5.988 1.00 36.59 824 GLY A C 1
ATOM 6433 O O . GLY A 1 824 ? -1.425 -13.511 -5.471 1.00 36.59 824 GLY A O 1
ATOM 6434 N N . GLU A 1 825 ? -0.487 -12.624 -7.306 1.00 66.00 825 GLU A N 1
ATOM 6435 C CA . GLU A 1 825 ? -1.442 -13.199 -8.273 1.00 66.00 825 GLU A CA 1
ATOM 6436 C C . GLU A 1 825 ? -0.842 -14.381 -9.069 1.00 66.00 825 GLU A C 1
ATOM 6438 O O . GLU A 1 825 ? -1.434 -14.837 -10.047 1.00 66.00 825 GLU A O 1
ATOM 6443 N N . GLU A 1 826 ? 0.325 -14.916 -8.688 1.00 74.25 826 GLU A N 1
ATOM 6444 C CA . GLU A 1 826 ? 1.110 -15.863 -9.505 1.00 74.25 826 GLU A CA 1
ATOM 6445 C C . GLU A 1 826 ? 0.357 -17.159 -9.867 1.00 74.25 826 GLU A C 1
ATOM 6447 O O . GLU A 1 826 ? 0.674 -17.801 -10.871 1.00 74.25 826 GLU A O 1
ATOM 6452 N N . ASN A 1 827 ? -0.657 -17.523 -9.076 1.00 85.94 827 ASN A N 1
ATOM 6453 C CA . ASN A 1 827 ? -1.456 -18.740 -9.232 1.00 85.94 827 ASN A CA 1
ATOM 6454 C C . ASN A 1 827 ? -2.733 -18.557 -10.081 1.00 85.94 827 ASN A C 1
ATOM 6456 O O . ASN A 1 827 ? -3.448 -19.538 -10.296 1.00 85.94 827 ASN A O 1
ATOM 6460 N N . TRP A 1 828 ? -3.043 -17.356 -10.600 1.00 90.25 828 TRP A N 1
ATOM 6461 C CA . TRP A 1 828 ? -4.356 -17.092 -11.225 1.00 90.25 828 TRP A CA 1
ATOM 6462 C C . TRP A 1 828 ? -4.691 -18.021 -12.404 1.00 90.25 828 TRP A C 1
ATOM 6464 O O . TRP A 1 828 ? -5.865 -18.318 -12.647 1.00 90.25 828 TRP A O 1
ATOM 6474 N N . LEU A 1 829 ? -3.673 -18.515 -13.120 1.00 91.12 829 LEU A N 1
ATOM 6475 C CA . LEU A 1 829 ? -3.840 -19.443 -14.239 1.00 91.12 829 LEU A CA 1
ATOM 6476 C C . LEU A 1 829 ? -4.322 -20.823 -13.756 1.00 91.12 829 LEU A C 1
ATOM 6478 O O . LEU A 1 829 ? -5.272 -21.371 -14.313 1.00 91.12 829 LEU A O 1
ATOM 6482 N N . SER A 1 830 ? -3.701 -21.367 -12.702 1.00 92.88 830 SER A N 1
ATOM 6483 C CA . SER A 1 830 ? -4.100 -22.639 -12.081 1.00 92.88 830 SER A CA 1
ATOM 6484 C C . SER A 1 830 ? -5.479 -22.541 -11.431 1.00 92.88 830 SER A C 1
ATOM 6486 O O . SER A 1 830 ? -6.314 -23.409 -11.679 1.00 92.88 830 SER A O 1
ATOM 6488 N N . ASP A 1 831 ? -5.771 -21.453 -10.713 1.00 93.31 831 ASP A N 1
ATOM 6489 C CA . ASP A 1 831 ? -7.098 -21.181 -10.144 1.00 93.31 831 ASP A CA 1
ATOM 6490 C C . ASP A 1 831 ? -8.186 -21.171 -11.234 1.00 93.31 831 ASP A C 1
ATOM 6492 O O . ASP A 1 831 ? -9.289 -21.698 -11.047 1.00 93.31 831 ASP A O 1
ATOM 6496 N N . MET A 1 832 ? -7.881 -20.591 -12.402 1.00 95.56 832 MET A N 1
ATOM 6497 C CA . MET A 1 832 ? -8.788 -20.581 -13.547 1.00 95.56 832 MET A CA 1
ATOM 6498 C C . MET A 1 832 ? -8.951 -21.980 -14.166 1.00 95.56 832 MET A C 1
ATOM 6500 O O . MET A 1 832 ? -10.087 -22.373 -14.442 1.00 95.56 832 MET A O 1
ATOM 6504 N N . CYS A 1 833 ? -7.872 -22.757 -14.330 1.00 95.88 833 CYS A N 1
ATOM 6505 C CA . CYS A 1 833 ? -7.962 -24.152 -14.780 1.00 95.88 833 CYS A CA 1
ATOM 6506 C C . CYS A 1 833 ? -8.806 -25.007 -13.825 1.00 95.88 833 CYS A C 1
ATOM 6508 O O . CYS A 1 833 ? -9.743 -25.671 -14.267 1.00 95.88 833 CYS A O 1
ATOM 6510 N N . GLN A 1 834 ? -8.545 -24.947 -12.516 1.00 94.81 834 GLN A N 1
ATOM 6511 C CA . GLN A 1 834 ? -9.316 -25.667 -11.498 1.00 94.81 834 GLN A CA 1
ATOM 6512 C C . GLN A 1 834 ? -10.809 -25.343 -11.587 1.00 94.81 834 GLN A C 1
ATOM 6514 O O . GLN A 1 834 ? -11.643 -26.249 -11.590 1.00 94.81 834 GLN A O 1
ATOM 6519 N N . ARG A 1 835 ? -11.157 -24.062 -11.760 1.00 94.81 835 ARG A N 1
ATOM 6520 C CA . ARG A 1 835 ? -12.545 -23.625 -11.962 1.00 94.81 835 ARG A CA 1
ATOM 6521 C C . ARG A 1 835 ? -13.170 -24.204 -13.228 1.00 94.81 835 ARG A C 1
ATOM 6523 O O . ARG A 1 835 ? -14.289 -24.707 -13.142 1.00 94.81 835 ARG A O 1
ATOM 6530 N N . MET A 1 836 ? -12.469 -24.206 -14.367 1.00 95.88 836 MET A N 1
ATOM 6531 C CA . MET A 1 836 ? -12.960 -24.853 -15.599 1.00 95.88 836 MET A CA 1
ATOM 6532 C C . MET A 1 836 ? -13.251 -26.338 -15.370 1.00 95.88 836 MET A C 1
ATOM 6534 O O . MET A 1 836 ? -14.338 -26.813 -15.700 1.00 95.88 836 MET A O 1
ATOM 6538 N N . LEU A 1 837 ? -12.331 -27.053 -14.720 1.00 96.56 837 LEU A N 1
ATOM 6539 C CA . LEU A 1 837 ? -12.459 -28.487 -14.458 1.00 96.56 837 LEU A CA 1
ATOM 6540 C C . LEU A 1 837 ? -13.694 -28.835 -13.602 1.00 96.56 837 LEU A C 1
ATOM 6542 O O . LEU A 1 837 ? -14.237 -29.934 -13.752 1.00 96.56 837 LEU A O 1
ATOM 6546 N N . THR A 1 838 ? -14.213 -27.908 -12.780 1.00 96.12 838 THR A N 1
ATOM 6547 C CA . THR A 1 838 ? -15.479 -28.121 -12.047 1.00 96.12 838 THR A CA 1
ATOM 6548 C C . THR A 1 838 ? -16.722 -28.174 -12.947 1.00 96.12 838 THR A C 1
ATOM 6550 O O . THR A 1 838 ? -17.673 -28.875 -12.603 1.00 96.12 838 THR A O 1
ATOM 6553 N N . VAL A 1 839 ? -16.723 -27.500 -14.108 1.00 96.12 839 VAL A N 1
ATOM 6554 C CA . VAL A 1 839 ? -17.901 -27.395 -14.999 1.00 96.12 839 VAL A CA 1
ATOM 6555 C C . VAL A 1 839 ? -17.763 -28.178 -16.310 1.00 96.12 839 VAL A C 1
ATOM 6557 O O . VAL A 1 839 ? -18.755 -28.704 -16.813 1.00 96.12 839 VAL A O 1
ATOM 6560 N N . GLU A 1 840 ? -16.549 -28.344 -16.837 1.00 94.50 840 GLU A N 1
ATOM 6561 C CA . GLU A 1 840 ? -16.263 -29.031 -18.108 1.00 94.50 840 GLU A CA 1
ATOM 6562 C C . GLU A 1 840 ? -15.084 -30.016 -17.991 1.00 94.50 840 GLU A C 1
ATOM 6564 O O . GLU A 1 840 ? -14.302 -29.963 -17.043 1.00 94.50 840 GLU A O 1
ATOM 6569 N N . ASP A 1 841 ? -14.981 -30.956 -18.937 1.00 96.94 841 ASP A N 1
ATOM 6570 C CA . ASP A 1 841 ? -13.891 -31.938 -19.004 1.00 96.94 841 ASP A CA 1
ATOM 6571 C C . ASP A 1 841 ? -12.924 -31.559 -20.136 1.00 96.94 841 ASP A C 1
ATOM 6573 O O . ASP A 1 841 ? -13.240 -31.725 -21.317 1.00 96.94 841 ASP A O 1
ATOM 6577 N N . VAL A 1 842 ? -11.779 -30.973 -19.776 1.00 98.06 842 VAL A N 1
ATOM 6578 C CA . VAL A 1 842 ? -10.857 -30.294 -20.703 1.00 98.06 842 VAL A CA 1
ATOM 6579 C C . VAL A 1 842 ? -9.393 -30.566 -20.365 1.00 98.06 842 VAL A C 1
ATOM 6581 O O . VAL A 1 842 ? -9.046 -30.810 -19.210 1.00 98.06 842 VAL A O 1
ATOM 6584 N N . ASN A 1 843 ? -8.527 -30.470 -21.375 1.00 98.44 843 ASN A N 1
ATOM 6585 C CA . ASN A 1 843 ? -7.082 -30.352 -21.182 1.00 98.44 843 ASN A CA 1
ATOM 6586 C C . ASN A 1 843 ? -6.770 -28.863 -20.946 1.00 98.44 843 ASN A C 1
ATOM 6588 O O . ASN A 1 843 ? -6.950 -28.062 -21.866 1.00 98.44 843 ASN A O 1
ATOM 6592 N N . CYS A 1 844 ? -6.348 -28.467 -19.744 1.00 98.38 844 CYS A N 1
ATOM 6593 C CA . CYS A 1 844 ? -6.078 -27.063 -19.419 1.00 98.38 844 CYS A CA 1
ATOM 6594 C C . CYS A 1 844 ? -4.571 -26.816 -19.285 1.00 98.38 844 CYS A C 1
ATOM 6596 O O . CYS A 1 844 ? -3.926 -27.369 -18.400 1.00 98.38 844 CYS A O 1
ATOM 6598 N N . PHE A 1 845 ? -4.000 -26.002 -20.171 1.00 98.12 845 PHE A N 1
ATOM 6599 C CA . PHE A 1 845 ? -2.571 -25.702 -20.220 1.00 98.12 845 PHE A CA 1
ATOM 6600 C C . PHE A 1 845 ? -2.292 -24.287 -19.713 1.00 98.12 845 PHE A C 1
ATOM 6602 O O . PHE A 1 845 ? -2.584 -23.312 -20.407 1.00 98.12 845 PHE A O 1
ATOM 6609 N N . CYS A 1 846 ? -1.646 -24.156 -18.557 1.00 97.69 846 CYS A N 1
ATOM 6610 C CA . CYS A 1 846 ? -1.051 -22.886 -18.148 1.00 97.69 846 CYS A CA 1
ATOM 6611 C C . CYS A 1 846 ? 0.259 -22.686 -18.926 1.00 97.69 846 CYS A C 1
ATOM 6613 O O . CYS A 1 846 ? 1.202 -23.467 -18.774 1.00 97.69 846 CYS A O 1
ATOM 6615 N N . VAL A 1 847 ? 0.319 -21.653 -19.768 1.00 97.25 847 VAL A N 1
ATOM 6616 C CA . VAL A 1 847 ? 1.494 -21.304 -20.577 1.00 97.25 847 VAL A CA 1
ATOM 6617 C C . VAL A 1 847 ? 2.306 -20.252 -19.828 1.00 97.25 847 VAL A C 1
ATOM 6619 O O . VAL A 1 847 ? 1.951 -19.071 -19.799 1.00 97.25 847 VAL A O 1
ATOM 6622 N N . SER A 1 848 ? 3.400 -20.688 -19.205 1.00 93.06 848 SER A N 1
ATOM 6623 C CA . SER A 1 848 ? 4.322 -19.799 -18.499 1.00 93.06 848 SER A CA 1
ATOM 6624 C C . SER A 1 848 ? 5.476 -19.404 -19.412 1.00 93.06 848 SER A C 1
ATOM 6626 O O . SER A 1 848 ? 6.160 -20.266 -19.953 1.00 93.06 848 SER A O 1
ATOM 6628 N N . TRP A 1 849 ? 5.716 -18.105 -19.564 1.00 93.81 849 TRP A N 1
ATOM 6629 C CA . TRP A 1 849 ? 6.848 -17.539 -20.309 1.00 93.81 849 TRP A CA 1
ATOM 6630 C C . TRP A 1 849 ? 7.570 -16.466 -19.478 1.00 93.81 849 TRP A C 1
ATOM 6632 O O . TRP A 1 849 ? 8.155 -15.523 -20.011 1.00 93.81 849 TRP A O 1
ATOM 6642 N N . ARG A 1 850 ? 7.523 -16.607 -18.141 1.00 85.75 850 ARG A N 1
ATOM 6643 C CA . ARG A 1 850 ? 7.970 -15.608 -17.149 1.00 85.75 850 ARG A CA 1
ATOM 6644 C C . ARG A 1 850 ? 9.366 -15.044 -17.436 1.00 85.75 850 ARG A C 1
ATOM 6646 O O . ARG A 1 850 ? 9.577 -13.852 -17.255 1.00 85.75 850 ARG A O 1
ATOM 6653 N N . ARG A 1 851 ? 10.307 -15.859 -17.923 1.00 84.25 851 ARG A N 1
ATOM 6654 C CA . ARG A 1 851 ? 11.670 -15.409 -18.252 1.00 84.25 851 ARG A CA 1
ATOM 6655 C C . ARG A 1 851 ? 11.723 -14.507 -19.490 1.00 84.25 851 ARG A C 1
ATOM 6657 O O . ARG A 1 851 ? 12.440 -13.515 -19.476 1.00 84.25 851 ARG A O 1
ATOM 6664 N N . GLY A 1 852 ? 10.941 -14.809 -20.526 1.00 83.62 852 GLY A N 1
ATOM 6665 C CA . GLY A 1 852 ? 10.757 -13.932 -21.685 1.00 83.62 852 GLY A CA 1
ATOM 6666 C C . GLY A 1 852 ? 9.895 -12.696 -21.409 1.00 83.62 852 GLY A C 1
ATOM 6667 O O . GLY A 1 852 ? 9.917 -11.768 -22.219 1.00 83.62 852 GLY A O 1
ATOM 6668 N N . ALA A 1 853 ? 9.156 -12.682 -20.295 1.00 83.06 853 ALA A N 1
ATOM 6669 C CA . ALA A 1 853 ? 8.378 -11.541 -19.819 1.00 83.06 853 ALA A CA 1
ATOM 6670 C C . ALA A 1 853 ? 9.206 -10.581 -18.944 1.00 83.06 853 ALA A C 1
ATOM 6672 O O . ALA A 1 853 ? 9.083 -9.375 -19.119 1.00 83.06 853 ALA A O 1
ATOM 6673 N N . LEU A 1 854 ? 10.070 -11.088 -18.052 1.00 80.12 854 LEU A N 1
ATOM 6674 C CA . LEU A 1 854 ? 10.903 -10.298 -17.125 1.00 80.12 854 LEU A CA 1
ATOM 6675 C C . LEU A 1 854 ? 12.080 -9.590 -17.829 1.00 80.12 854 LEU A C 1
ATOM 6677 O O . LEU A 1 854 ? 13.248 -9.945 -17.670 1.00 80.12 854 LEU A O 1
ATOM 6681 N N . CYS A 1 855 ? 11.738 -8.597 -18.643 1.00 76.56 855 CYS A N 1
ATOM 6682 C CA . CYS A 1 855 ? 12.621 -7.666 -19.338 1.00 76.56 855 CYS A CA 1
ATOM 6683 C C . CYS A 1 855 ? 11.790 -6.493 -19.876 1.00 76.56 855 CYS A C 1
ATOM 6685 O O . CYS A 1 855 ? 10.580 -6.652 -20.035 1.00 76.56 855 CYS A O 1
ATOM 6687 N N . GLN A 1 856 ? 12.443 -5.377 -20.218 1.00 71.94 856 GLN A N 1
ATOM 6688 C CA . GLN A 1 856 ? 11.883 -4.200 -20.898 1.00 71.94 856 GLN A CA 1
ATOM 6689 C C . GLN A 1 856 ? 10.648 -4.528 -21.747 1.00 71.94 856 GLN A C 1
ATOM 6691 O O . GLN A 1 856 ? 10.701 -5.401 -22.621 1.00 71.94 856 GLN A O 1
ATOM 6696 N N . TYR A 1 857 ? 9.557 -3.786 -21.547 1.00 76.88 857 TYR A N 1
ATOM 6697 C CA . TYR A 1 857 ? 8.292 -3.935 -22.268 1.00 76.88 857 TYR A CA 1
ATOM 6698 C C . TYR A 1 857 ? 8.497 -3.975 -23.788 1.00 76.88 857 TYR A C 1
ATOM 6700 O O . TYR A 1 857 ? 7.834 -4.739 -24.493 1.00 76.88 857 TYR A O 1
ATOM 6708 N N . THR A 1 858 ? 9.462 -3.205 -24.302 1.00 79.94 858 THR A N 1
ATOM 6709 C CA . THR A 1 858 ? 9.876 -3.221 -25.720 1.00 79.94 858 THR A CA 1
ATOM 6710 C C . THR A 1 858 ? 10.352 -4.594 -26.212 1.00 79.94 858 THR A C 1
ATOM 6712 O O . THR A 1 858 ? 10.078 -4.982 -27.350 1.00 79.94 858 THR A O 1
ATOM 6715 N N . GLN A 1 859 ? 11.053 -5.346 -25.364 1.00 89.06 859 GLN A N 1
ATOM 6716 C CA . GLN A 1 859 ? 11.552 -6.687 -25.646 1.00 89.06 859 GLN A CA 1
ATOM 6717 C C . GLN A 1 859 ? 10.475 -7.742 -25.376 1.00 89.06 859 GLN A C 1
ATOM 6719 O O . GLN A 1 859 ? 10.260 -8.601 -26.232 1.00 89.06 859 GLN A O 1
ATOM 6724 N N . ALA A 1 860 ? 9.737 -7.643 -24.265 1.00 87.44 860 ALA A N 1
ATOM 6725 C CA . ALA A 1 860 ? 8.613 -8.532 -23.961 1.00 87.44 860 ALA A CA 1
ATOM 6726 C C . ALA A 1 860 ? 7.547 -8.501 -25.078 1.00 87.44 860 ALA A C 1
ATOM 6728 O O . ALA A 1 860 ? 7.144 -9.547 -25.590 1.00 87.44 860 ALA A O 1
ATOM 6729 N N . SER A 1 861 ? 7.203 -7.304 -25.571 1.00 92.81 861 SER A N 1
ATOM 6730 C CA . SER A 1 861 ? 6.282 -7.072 -26.700 1.00 92.81 861 SER A CA 1
ATOM 6731 C C . SER A 1 861 ? 6.770 -7.609 -28.051 1.00 92.81 861 SER A C 1
ATOM 6733 O O . SER A 1 861 ? 6.004 -7.610 -29.017 1.00 92.81 861 SER A O 1
ATOM 6735 N N . ASN A 1 862 ? 8.025 -8.054 -28.152 1.00 93.56 862 ASN A N 1
ATOM 6736 C CA . ASN A 1 862 ? 8.535 -8.809 -29.297 1.00 93.56 862 ASN A CA 1
ATOM 6737 C C . ASN A 1 862 ? 8.673 -10.304 -28.973 1.00 93.56 862 ASN A C 1
ATOM 6739 O O . ASN A 1 862 ? 8.341 -11.131 -29.820 1.00 93.56 862 ASN A O 1
ATOM 6743 N N . ASN A 1 863 ? 9.052 -10.667 -27.744 1.00 95.81 863 ASN A N 1
ATOM 6744 C CA . ASN A 1 863 ? 9.128 -12.053 -27.272 1.00 95.81 863 ASN A CA 1
ATOM 6745 C C . ASN A 1 863 ? 7.777 -12.791 -27.370 1.00 95.81 863 ASN A C 1
ATOM 6747 O O . ASN A 1 863 ? 7.774 -13.986 -27.668 1.00 95.81 863 ASN A O 1
ATOM 6751 N N . ILE A 1 864 ? 6.634 -12.095 -27.254 1.00 96.56 864 ILE A N 1
ATOM 6752 C CA . ILE A 1 864 ? 5.302 -12.673 -27.540 1.00 96.56 864 ILE A CA 1
ATOM 6753 C C . ILE A 1 864 ? 5.193 -13.324 -28.927 1.00 96.56 864 ILE A C 1
ATOM 6755 O O . ILE A 1 864 ? 4.420 -14.267 -29.083 1.00 96.56 864 ILE A O 1
ATOM 6759 N N . ARG A 1 865 ? 5.986 -12.889 -29.923 1.00 97.50 865 ARG A N 1
ATOM 6760 C CA . ARG A 1 865 ? 6.006 -13.511 -31.260 1.00 97.50 865 ARG A CA 1
ATOM 6761 C C . ARG A 1 865 ? 6.521 -14.951 -31.195 1.00 97.50 865 ARG A C 1
ATOM 6763 O O . ARG A 1 865 ? 6.034 -15.820 -31.913 1.00 97.50 865 ARG A O 1
ATOM 6770 N N . VAL A 1 866 ? 7.492 -15.207 -30.317 1.00 97.88 866 VAL A N 1
ATOM 6771 C CA . VAL A 1 866 ? 8.033 -16.546 -30.056 1.00 97.88 866 VAL A CA 1
ATOM 6772 C C . VAL A 1 866 ? 7.057 -17.362 -29.215 1.00 97.88 866 VAL A C 1
ATOM 6774 O O . VAL A 1 866 ? 6.794 -18.498 -29.582 1.00 97.88 866 VAL A O 1
ATOM 6777 N N . VAL A 1 867 ? 6.427 -16.788 -28.184 1.00 97.94 867 VAL A N 1
ATOM 6778 C CA . VAL A 1 867 ? 5.400 -17.493 -27.385 1.00 97.94 867 VAL A CA 1
ATOM 6779 C C . VAL A 1 867 ? 4.202 -17.918 -28.251 1.00 97.94 867 VAL A C 1
ATOM 6781 O O . VAL A 1 867 ? 3.749 -19.056 -28.165 1.00 97.94 867 VAL A O 1
ATOM 6784 N N . GLY A 1 868 ? 3.726 -17.051 -29.151 1.00 97.94 868 GLY A N 1
ATOM 6785 C CA . GLY A 1 868 ? 2.678 -17.404 -30.113 1.00 97.94 868 GLY A CA 1
ATOM 6786 C C . GLY A 1 868 ? 3.119 -18.478 -31.115 1.00 97.94 868 GLY A C 1
ATOM 6787 O O . GLY A 1 868 ? 2.352 -19.386 -31.435 1.00 97.94 868 GLY A O 1
ATOM 6788 N N . ALA A 1 869 ? 4.378 -18.438 -31.563 1.00 98.19 869 ALA A N 1
ATOM 6789 C CA . ALA A 1 869 ? 4.951 -19.487 -32.404 1.00 98.19 869 ALA A CA 1
ATOM 6790 C C . ALA A 1 869 ? 5.091 -20.836 -31.675 1.00 98.19 869 ALA A C 1
ATOM 6792 O O . ALA A 1 869 ? 4.827 -21.867 -32.288 1.00 98.19 869 ALA A O 1
ATOM 6793 N N . GLU A 1 870 ? 5.452 -20.837 -30.389 1.00 97.88 870 GLU A N 1
ATOM 6794 C CA . GLU A 1 870 ? 5.503 -22.030 -29.532 1.00 97.88 870 GLU A CA 1
ATOM 6795 C C . GLU A 1 870 ? 4.117 -22.671 -29.386 1.00 97.88 870 GLU A C 1
ATOM 6797 O O . GLU A 1 870 ? 3.973 -23.873 -29.596 1.00 97.88 870 GLU A O 1
ATOM 6802 N N . ILE A 1 871 ? 3.075 -21.877 -29.104 1.00 98.31 871 ILE A N 1
ATOM 6803 C CA . ILE A 1 871 ? 1.693 -22.378 -29.000 1.00 98.31 871 ILE A CA 1
ATOM 6804 C C . ILE A 1 871 ? 1.210 -22.923 -30.355 1.00 98.31 871 ILE A C 1
ATOM 6806 O O . ILE A 1 871 ? 0.643 -24.013 -30.412 1.00 98.31 871 ILE A O 1
ATOM 6810 N N . ALA A 1 872 ? 1.471 -22.219 -31.463 1.00 98.06 872 ALA A N 1
ATOM 6811 C CA . ALA A 1 872 ? 1.119 -22.697 -32.803 1.00 98.06 872 ALA A CA 1
ATOM 6812 C C . ALA A 1 872 ? 1.858 -23.993 -33.183 1.00 98.06 872 ALA A C 1
ATOM 6814 O O . ALA A 1 872 ? 1.264 -24.884 -33.790 1.00 98.06 872 ALA A O 1
ATOM 6815 N N . TYR A 1 873 ? 3.135 -24.120 -32.805 1.00 97.56 873 TYR A N 1
ATOM 6816 C CA . TYR A 1 873 ? 3.916 -25.346 -32.970 1.00 97.56 873 TYR A CA 1
ATOM 6817 C C . TYR A 1 873 ? 3.333 -26.492 -32.127 1.00 97.56 873 TYR A C 1
ATOM 6819 O O . TYR A 1 873 ? 3.140 -27.586 -32.652 1.00 97.56 873 TYR A O 1
ATOM 6827 N N . PHE A 1 874 ? 2.952 -26.229 -30.871 1.00 97.50 874 PHE A N 1
ATOM 6828 C CA . PHE A 1 874 ? 2.284 -27.204 -30.004 1.00 97.50 874 PHE A CA 1
ATOM 6829 C C . PHE A 1 874 ? 0.973 -27.711 -30.624 1.00 97.50 874 PHE A C 1
ATOM 6831 O O . PHE A 1 874 ? 0.751 -28.918 -30.697 1.00 97.50 874 PHE A O 1
ATOM 6838 N N . VAL A 1 875 ? 0.124 -26.812 -31.135 1.00 97.81 875 VAL A N 1
ATOM 6839 C CA . VAL A 1 875 ? -1.133 -27.200 -31.797 1.00 97.81 875 VAL A CA 1
ATOM 6840 C C . VAL A 1 875 ? -0.879 -28.006 -33.076 1.00 97.81 875 VAL A C 1
ATOM 6842 O O . VAL A 1 875 ? -1.602 -28.968 -33.312 1.00 97.81 875 VAL A O 1
ATOM 6845 N N . ASN A 1 876 ? 0.153 -27.690 -33.870 1.00 96.50 876 ASN A N 1
ATOM 6846 C CA . ASN A 1 876 ? 0.513 -28.519 -35.028 1.00 96.50 876 ASN A CA 1
ATOM 6847 C C . ASN A 1 876 ? 0.952 -29.937 -34.609 1.00 96.50 876 ASN A C 1
ATOM 6849 O O . ASN A 1 876 ? 0.512 -30.893 -35.232 1.00 96.50 876 ASN A O 1
ATOM 6853 N N . VAL A 1 877 ? 1.726 -30.103 -33.528 1.00 96.25 877 VAL A N 1
ATOM 6854 C CA . VAL A 1 877 ? 2.090 -31.442 -33.012 1.00 96.25 877 VAL A CA 1
ATOM 6855 C C . VAL A 1 877 ? 0.854 -32.223 -32.546 1.00 96.25 877 VAL A C 1
ATOM 6857 O O . VAL A 1 877 ? 0.740 -33.412 -32.829 1.00 96.25 877 VAL A O 1
ATOM 6860 N N . LEU A 1 878 ? -0.125 -31.565 -31.913 1.00 96.31 878 LEU A N 1
ATOM 6861 C CA . LEU A 1 878 ? -1.406 -32.209 -31.590 1.00 96.31 878 LEU A CA 1
ATOM 6862 C C . LEU A 1 878 ? -2.196 -32.614 -32.851 1.00 96.31 878 LEU A C 1
ATOM 6864 O O . LEU A 1 878 ? -2.809 -33.679 -32.869 1.00 96.31 878 LEU A O 1
ATOM 6868 N N . MET A 1 879 ? -2.176 -31.799 -33.909 1.00 95.56 879 MET A N 1
ATOM 6869 C CA . MET A 1 879 ? -2.805 -32.144 -35.191 1.00 95.56 879 MET A CA 1
ATOM 6870 C C . MET A 1 879 ? -2.128 -33.352 -35.853 1.00 95.56 879 MET A C 1
ATOM 6872 O O . MET A 1 879 ? -2.811 -34.303 -36.228 1.00 95.56 879 MET A O 1
ATOM 6876 N N . ASP A 1 880 ? -0.801 -33.313 -35.986 1.00 95.06 880 ASP A N 1
ATOM 6877 C CA . ASP A 1 880 ? -0.031 -34.271 -36.784 1.00 95.06 880 ASP A CA 1
ATOM 6878 C C . ASP A 1 880 ? 0.119 -35.641 -36.090 1.00 95.06 880 ASP A C 1
ATOM 6880 O O . ASP A 1 880 ? -0.005 -36.670 -36.757 1.00 95.06 880 ASP A O 1
ATOM 6884 N N . ASP A 1 881 ? 0.323 -35.669 -34.764 1.00 94.94 881 ASP A N 1
ATOM 6885 C CA . ASP A 1 881 ? 0.568 -36.912 -34.011 1.00 94.94 881 ASP A CA 1
ATOM 6886 C C . ASP A 1 881 ? -0.692 -37.491 -33.321 1.00 94.94 881 ASP A C 1
ATOM 6888 O O . ASP A 1 881 ? -0.705 -38.679 -32.989 1.00 94.94 881 ASP A O 1
ATOM 6892 N N . TYR A 1 882 ? -1.766 -36.704 -33.122 1.00 94.25 882 TYR A N 1
ATOM 6893 C CA . TYR A 1 882 ? -2.978 -37.131 -32.386 1.00 94.25 882 TYR A CA 1
ATOM 6894 C C . TYR A 1 882 ? -4.312 -36.964 -33.147 1.00 94.25 882 TYR A C 1
ATOM 6896 O O . TYR A 1 882 ? -5.364 -37.208 -32.553 1.00 94.25 882 TYR A O 1
ATOM 6904 N N . ASP A 1 883 ? -4.301 -36.564 -34.428 1.00 93.81 883 ASP A N 1
ATOM 6905 C CA . ASP A 1 883 ? -5.510 -36.258 -35.234 1.00 93.81 883 ASP A CA 1
ATOM 6906 C C . ASP A 1 883 ? -6.410 -35.182 -34.573 1.00 93.81 883 ASP A C 1
ATOM 6908 O O . ASP A 1 883 ? -7.638 -35.181 -34.692 1.00 93.81 883 ASP A O 1
ATOM 6912 N N . TYR A 1 884 ? -5.796 -34.265 -33.812 1.00 96.00 884 TYR A N 1
ATOM 6913 C CA . TYR A 1 884 ? -6.508 -33.265 -33.017 1.00 96.00 884 TYR A CA 1
ATOM 6914 C C . TYR A 1 884 ? -6.973 -32.074 -33.863 1.00 96.00 884 TYR A C 1
ATOM 6916 O O . TYR A 1 884 ? -6.202 -31.501 -34.630 1.00 96.00 884 TYR A O 1
ATOM 6924 N N . SER A 1 885 ? -8.217 -31.625 -33.687 1.00 97.38 885 SER A N 1
ATOM 6925 C CA . SER A 1 885 ? -8.746 -30.481 -34.439 1.00 97.38 885 SER A CA 1
ATOM 6926 C C . SER A 1 885 ? -8.350 -29.138 -33.805 1.00 97.38 885 SER A C 1
ATOM 6928 O O . SER A 1 885 ? -8.649 -28.914 -32.629 1.00 97.38 885 SER A O 1
ATOM 6930 N N . PRO A 1 886 ? -7.788 -28.166 -34.557 1.00 97.31 886 PRO A N 1
ATOM 6931 C CA . PRO A 1 886 ? -7.548 -26.821 -34.027 1.00 97.31 886 PRO A CA 1
ATOM 6932 C C . PRO A 1 886 ? -8.862 -26.100 -33.658 1.00 97.31 886 PRO A C 1
ATOM 6934 O O . PRO A 1 886 ? -8.860 -25.221 -32.796 1.00 97.31 886 PRO A O 1
ATOM 6937 N N . ALA A 1 887 ? -10.006 -26.528 -34.212 1.00 97.44 887 ALA A N 1
ATOM 6938 C CA . ALA A 1 887 ? -11.328 -26.000 -33.867 1.00 97.44 887 ALA A CA 1
ATOM 6939 C C . ALA A 1 887 ? -11.790 -26.372 -32.438 1.00 97.44 887 ALA A C 1
ATOM 6941 O O . ALA A 1 887 ? -12.734 -25.772 -31.917 1.00 97.44 887 ALA A O 1
ATOM 6942 N N . ASP A 1 888 ? -11.116 -27.327 -31.788 1.00 98.12 888 ASP A N 1
ATOM 6943 C CA . ASP A 1 888 ? -11.318 -27.696 -30.381 1.00 98.12 888 ASP A CA 1
ATOM 6944 C C . ASP A 1 888 ? -10.268 -27.070 -29.437 1.00 98.12 888 ASP A C 1
ATOM 6946 O O . ASP A 1 888 ? -10.272 -27.335 -28.230 1.00 98.12 888 ASP A O 1
ATOM 6950 N N . VAL A 1 889 ? -9.427 -26.167 -29.965 1.00 98.69 889 VAL A N 1
ATOM 6951 C CA . VAL A 1 889 ? -8.528 -25.299 -29.191 1.00 98.69 889 VAL A CA 1
ATOM 6952 C C . VAL A 1 889 ? -9.206 -23.969 -28.845 1.00 98.69 889 VAL A C 1
ATOM 6954 O O . VAL A 1 889 ? -9.775 -23.287 -29.703 1.00 98.69 889 VAL A O 1
ATOM 6957 N N . HIS A 1 890 ? -9.071 -23.562 -27.583 1.00 98.69 890 HIS A N 1
ATOM 6958 C CA . HIS A 1 890 ? -9.381 -22.221 -27.085 1.00 98.69 890 HIS A CA 1
ATOM 6959 C C . HIS A 1 890 ? -8.113 -21.615 -26.469 1.00 98.69 890 HIS A C 1
ATOM 6961 O O . HIS A 1 890 ? -7.528 -22.212 -25.569 1.00 98.69 890 HIS A O 1
ATOM 6967 N N . ILE A 1 891 ? -7.673 -20.443 -26.929 1.00 98.81 891 ILE A N 1
ATOM 6968 C CA . ILE A 1 891 ? -6.547 -19.716 -26.318 1.00 98.81 891 ILE A CA 1
ATOM 6969 C C . ILE A 1 891 ? -7.088 -18.504 -25.553 1.00 98.81 891 ILE A C 1
ATOM 6971 O O . ILE A 1 891 ? -7.780 -17.662 -26.116 1.00 98.81 891 ILE A O 1
ATOM 6975 N N . ILE A 1 892 ? -6.787 -18.412 -24.264 1.00 98.81 892 ILE A N 1
ATOM 6976 C CA . ILE A 1 892 ? -7.202 -17.337 -23.360 1.00 98.81 892 ILE A CA 1
ATOM 6977 C C . ILE A 1 892 ? -5.941 -16.559 -22.997 1.00 98.81 892 ILE A C 1
ATOM 6979 O O . ILE A 1 892 ? -5.091 -17.061 -22.266 1.00 98.81 892 ILE A O 1
ATOM 6983 N N . GLY A 1 893 ? -5.794 -15.351 -23.534 1.00 98.31 893 GLY A N 1
ATOM 6984 C CA . GLY A 1 893 ? -4.612 -14.521 -23.323 1.00 98.31 893 GLY A CA 1
ATOM 6985 C C . GLY A 1 893 ? -4.943 -13.265 -22.527 1.00 98.31 893 GLY A C 1
ATOM 6986 O O . GLY A 1 893 ? -5.837 -12.516 -22.914 1.00 98.31 893 GLY A O 1
ATOM 6987 N N . HIS A 1 894 ? -4.215 -13.017 -21.438 1.00 98.06 894 HIS A N 1
ATOM 6988 C CA . HIS A 1 894 ? -4.313 -11.781 -20.652 1.00 98.06 894 HIS A CA 1
ATOM 6989 C C . HIS A 1 894 ? -3.187 -10.811 -20.997 1.00 98.06 894 HIS A C 1
ATOM 6991 O O . HIS A 1 894 ? -2.049 -11.249 -21.166 1.00 98.06 894 HIS A O 1
ATOM 6997 N N . SER A 1 895 ? -3.469 -9.504 -21.071 1.00 96.06 895 SER A N 1
ATOM 6998 C CA . SER A 1 895 ? -2.441 -8.469 -21.262 1.00 96.06 895 SER A CA 1
ATOM 6999 C C . SER A 1 895 ? -1.590 -8.759 -22.522 1.00 96.06 895 SER A C 1
ATOM 7001 O O . SER A 1 895 ? -2.155 -9.019 -23.588 1.00 96.06 895 SER A O 1
ATOM 7003 N N . LEU A 1 896 ? -0.251 -8.779 -22.447 1.00 96.19 896 LEU A N 1
ATOM 7004 C CA . LEU A 1 896 ? 0.623 -9.217 -23.554 1.00 96.19 896 LEU A CA 1
ATOM 7005 C C . LEU A 1 896 ? 0.327 -10.648 -24.058 1.00 96.19 896 LEU A C 1
ATOM 7007 O O . LEU A 1 896 ? 0.496 -10.930 -25.247 1.00 96.19 896 LEU A O 1
ATOM 7011 N N . GLY A 1 897 ? -0.166 -11.541 -23.197 1.00 97.62 897 GLY A N 1
ATOM 7012 C CA . GLY A 1 897 ? -0.582 -12.897 -23.561 1.00 97.62 897 GLY A CA 1
ATOM 7013 C C . GLY A 1 897 ? -1.732 -12.933 -24.573 1.00 97.62 897 GLY A C 1
ATOM 7014 O O . GLY A 1 897 ? -1.810 -13.867 -25.370 1.00 97.62 897 GLY A O 1
ATOM 7015 N N . ALA A 1 898 ? -2.572 -11.891 -24.632 1.00 98.44 898 ALA A N 1
ATOM 7016 C CA . ALA A 1 898 ? -3.597 -11.747 -25.671 1.00 98.44 898 ALA A CA 1
ATOM 7017 C C . ALA A 1 898 ? -2.988 -11.632 -27.081 1.00 98.44 898 ALA A C 1
ATOM 7019 O O . ALA A 1 898 ? -3.569 -12.107 -28.055 1.00 98.44 898 ALA A O 1
ATOM 7020 N N . HIS A 1 899 ? -1.799 -11.039 -27.205 1.00 98.38 899 HIS A N 1
ATOM 7021 C CA . HIS A 1 899 ? -1.102 -10.882 -28.485 1.00 98.38 899 HIS A CA 1
ATOM 7022 C C . HIS A 1 899 ? -0.238 -12.097 -28.835 1.00 98.38 899 HIS A C 1
ATOM 7024 O O . HIS A 1 899 ? -0.110 -12.424 -30.013 1.00 98.38 899 HIS A O 1
ATOM 7030 N N . ALA A 1 900 ? 0.251 -12.839 -27.835 1.00 98.31 900 ALA A N 1
ATOM 7031 C CA . ALA A 1 900 ? 0.775 -14.188 -28.058 1.00 98.31 900 ALA A CA 1
ATOM 7032 C C . ALA A 1 900 ? -0.323 -15.141 -28.583 1.00 98.31 900 ALA A C 1
ATOM 7034 O O . ALA A 1 900 ? -0.066 -15.928 -29.492 1.00 98.31 900 ALA A O 1
ATOM 7035 N N . ALA A 1 901 ? -1.557 -15.030 -28.071 1.00 98.50 901 ALA A N 1
ATOM 7036 C CA . ALA A 1 901 ? -2.710 -15.782 -28.572 1.00 98.50 901 ALA A CA 1
ATOM 7037 C C . ALA A 1 901 ? -3.080 -15.409 -30.022 1.00 98.50 901 ALA A C 1
ATOM 7039 O O . ALA A 1 901 ? -3.313 -16.305 -30.833 1.00 98.50 901 ALA A O 1
ATOM 7040 N N . GLY A 1 902 ? -3.067 -14.113 -30.363 1.00 98.19 902 GLY A N 1
ATOM 7041 C CA . GLY A 1 902 ? -3.259 -13.633 -31.739 1.00 98.19 902 GLY A CA 1
ATOM 7042 C C . GLY A 1 902 ? -2.205 -14.177 -32.711 1.00 98.19 902 GLY A C 1
ATOM 7043 O O . GLY A 1 902 ? -2.549 -14.824 -33.696 1.00 98.19 902 GLY A O 1
ATOM 7044 N N . GLU A 1 903 ? -0.910 -14.040 -32.390 1.00 98.31 903 GLU A N 1
ATOM 7045 C CA . GLU A 1 903 ? 0.184 -14.607 -33.203 1.00 98.31 903 GLU A CA 1
ATOM 7046 C C . GLU A 1 903 ? 0.062 -16.135 -33.362 1.00 98.31 903 GLU A C 1
ATOM 7048 O O . GLU A 1 903 ? 0.355 -16.664 -34.438 1.00 98.31 903 GLU A O 1
ATOM 7053 N N . ALA A 1 904 ? -0.393 -16.851 -32.326 1.00 98.38 904 ALA A N 1
ATOM 7054 C CA . ALA A 1 904 ? -0.645 -18.287 -32.413 1.00 98.38 904 ALA A CA 1
ATOM 7055 C C . ALA A 1 904 ? -1.765 -18.610 -33.417 1.00 98.38 904 ALA A C 1
ATOM 7057 O O . ALA A 1 904 ? -1.565 -19.443 -34.302 1.00 98.38 904 ALA A O 1
ATOM 7058 N N . GLY A 1 905 ? -2.904 -17.916 -33.335 1.00 97.94 905 GLY A N 1
ATOM 7059 C CA . GLY A 1 905 ? -4.021 -18.058 -34.275 1.00 97.94 905 GLY A CA 1
ATOM 7060 C C . GLY A 1 905 ? -3.646 -17.694 -35.715 1.00 97.94 905 GLY A C 1
ATOM 7061 O O . GLY A 1 905 ? -3.845 -18.488 -36.638 1.00 97.94 905 GLY A O 1
ATOM 7062 N N . ARG A 1 906 ? -2.965 -16.557 -35.901 1.00 96.94 906 ARG A N 1
ATOM 7063 C CA . ARG A 1 906 ? -2.423 -16.091 -37.188 1.00 96.94 906 ARG A CA 1
ATOM 7064 C C . ARG A 1 906 ? -1.463 -17.103 -37.831 1.00 96.94 906 ARG A C 1
ATOM 7066 O O . ARG A 1 906 ? -1.451 -17.252 -39.054 1.00 96.94 906 ARG A O 1
ATOM 7073 N N . ARG A 1 907 ? -0.655 -17.810 -37.029 1.00 96.81 907 ARG A N 1
ATOM 7074 C CA . ARG A 1 907 ? 0.229 -18.903 -37.489 1.00 96.81 907 ARG A CA 1
ATOM 7075 C C . ARG A 1 907 ? -0.499 -20.225 -37.716 1.00 96.81 907 ARG A C 1
ATOM 7077 O O . ARG A 1 907 ? -0.041 -21.024 -38.533 1.00 96.81 907 ARG A O 1
ATOM 7084 N N . ARG A 1 908 ? -1.612 -20.460 -37.020 1.00 96.19 908 ARG A N 1
ATOM 7085 C CA . ARG A 1 908 ? -2.386 -21.706 -37.041 1.00 96.19 908 ARG A CA 1
ATOM 7086 C C . ARG A 1 908 ? -3.852 -21.451 -37.430 1.00 96.19 908 ARG A C 1
ATOM 7088 O O . ARG A 1 908 ? -4.735 -21.643 -36.601 1.00 96.19 908 ARG A O 1
ATOM 7095 N N . PRO A 1 909 ? -4.160 -21.115 -38.700 1.00 94.56 909 PRO A N 1
ATOM 7096 C CA . PRO A 1 909 ? -5.542 -20.925 -39.139 1.00 94.56 909 PRO A CA 1
ATOM 7097 C C . PRO A 1 909 ? -6.444 -22.109 -38.764 1.00 94.56 909 PRO A C 1
ATOM 7099 O O . PRO A 1 909 ? -6.052 -23.270 -38.956 1.00 94.56 909 PRO A O 1
ATOM 7102 N N . GLY A 1 910 ? -7.637 -21.798 -38.248 1.00 95.12 910 GLY A N 1
ATOM 7103 C CA . GLY A 1 910 ? -8.621 -22.767 -37.754 1.00 95.12 910 GLY A CA 1
ATOM 7104 C C . GLY A 1 910 ? -8.649 -22.975 -36.233 1.00 95.12 910 GLY A C 1
ATOM 7105 O O . GLY A 1 910 ? -9.246 -23.956 -35.799 1.00 95.12 910 GLY A O 1
ATOM 7106 N N . ILE A 1 911 ? -8.023 -22.109 -35.420 1.00 98.44 911 ILE A N 1
ATOM 7107 C CA . ILE A 1 911 ? -8.252 -22.092 -33.960 1.00 98.44 911 ILE A CA 1
ATOM 7108 C C . ILE A 1 911 ? -9.734 -21.805 -33.675 1.00 98.44 911 ILE A C 1
ATOM 7110 O O . ILE A 1 911 ? -10.301 -20.851 -34.208 1.00 98.44 911 ILE A O 1
ATOM 7114 N N . GLY A 1 912 ? -10.359 -22.614 -32.816 1.00 97.75 912 GLY A N 1
ATOM 7115 C CA . GLY A 1 912 ? -11.800 -22.549 -32.549 1.00 97.75 912 GLY A CA 1
ATOM 7116 C C . GLY A 1 912 ? -12.265 -21.324 -31.757 1.00 97.75 912 GLY A C 1
ATOM 7117 O O . GLY A 1 912 ? -13.383 -20.846 -31.970 1.00 97.75 912 GLY A O 1
ATOM 7118 N N . ARG A 1 913 ? -11.433 -20.815 -30.836 1.00 98.25 913 ARG A N 1
ATOM 7119 C CA . ARG A 1 913 ? -11.701 -19.578 -30.081 1.00 98.25 913 ARG A CA 1
ATOM 7120 C C . ARG A 1 913 ? -10.422 -18.912 -29.570 1.00 98.25 913 ARG A C 1
ATOM 7122 O O . ARG A 1 913 ? -9.534 -19.595 -29.061 1.00 98.25 913 ARG A O 1
ATOM 7129 N N . ILE A 1 914 ? -10.379 -17.582 -29.584 1.00 98.81 914 ILE A N 1
ATOM 7130 C CA . ILE A 1 914 ? -9.454 -16.795 -28.753 1.00 98.81 914 ILE A CA 1
ATOM 7131 C C . ILE A 1 914 ? -10.261 -15.889 -27.815 1.00 98.81 914 ILE A C 1
ATOM 7133 O O . ILE A 1 914 ? -11.240 -15.283 -28.240 1.00 98.81 914 ILE A O 1
ATOM 7137 N N . THR A 1 915 ? -9.849 -15.770 -26.553 1.00 98.81 915 THR A N 1
ATOM 7138 C CA . THR A 1 915 ? -10.371 -14.747 -25.635 1.00 98.81 915 THR A CA 1
ATOM 7139 C C . THR A 1 915 ? -9.258 -13.784 -25.236 1.00 98.81 915 THR A C 1
ATOM 7141 O O . THR A 1 915 ? -8.237 -14.208 -24.692 1.00 98.81 915 THR A O 1
ATOM 7144 N N . GLY A 1 916 ? -9.466 -12.490 -25.489 1.00 98.62 916 GLY A N 1
ATOM 7145 C CA . GLY A 1 916 ? -8.572 -11.411 -25.072 1.00 98.62 916 GLY A CA 1
ATOM 7146 C C . GLY A 1 916 ? -9.014 -10.807 -23.739 1.00 98.62 916 GLY A C 1
ATOM 7147 O O . GLY A 1 916 ? -10.052 -10.152 -23.668 1.00 98.62 916 GLY A O 1
ATOM 7148 N N . LEU A 1 917 ? -8.227 -11.004 -22.685 1.00 98.50 917 LEU A N 1
ATOM 7149 C CA . LEU A 1 917 ? -8.475 -10.445 -21.356 1.00 98.50 917 LEU A CA 1
ATOM 7150 C C . LEU A 1 917 ? -7.625 -9.179 -21.192 1.00 98.50 917 LEU A C 1
ATOM 7152 O O . LEU A 1 917 ? -6.415 -9.259 -21.007 1.00 98.50 917 LEU A O 1
ATOM 7156 N N . ASP A 1 918 ? -8.270 -8.024 -21.347 1.00 98.19 918 ASP A N 1
ATOM 7157 C CA . ASP A 1 918 ? -7.686 -6.679 -21.432 1.00 98.19 918 ASP A CA 1
ATOM 7158 C C . ASP A 1 918 ? -6.368 -6.618 -22.247 1.00 98.19 918 ASP A C 1
ATOM 7160 O O . ASP A 1 918 ? -5.286 -6.425 -21.687 1.00 98.19 918 ASP A O 1
ATOM 7164 N N . PRO A 1 919 ? -6.425 -6.844 -23.579 1.00 98.00 919 PRO A N 1
ATOM 7165 C CA . PRO A 1 919 ? -5.239 -6.885 -24.443 1.00 98.00 919 PRO A CA 1
ATOM 7166 C C . PRO A 1 919 ? -4.447 -5.572 -24.398 1.00 98.00 919 PRO A C 1
ATOM 7168 O O . PRO A 1 919 ? -5.048 -4.499 -24.374 1.00 98.00 919 PRO A O 1
ATOM 7171 N N . ALA A 1 920 ? -3.115 -5.640 -24.404 1.00 94.81 920 ALA A N 1
ATOM 7172 C CA . ALA A 1 920 ? -2.264 -4.508 -24.028 1.00 94.81 920 ALA A CA 1
ATOM 7173 C C . ALA A 1 920 ? -2.227 -3.346 -25.051 1.00 94.81 920 ALA A C 1
ATOM 7175 O O . ALA A 1 920 ? -1.969 -3.526 -26.240 1.00 94.81 920 ALA A O 1
ATOM 7176 N N . GLN A 1 921 ? -2.427 -2.113 -24.582 1.00 93.50 921 GLN A N 1
ATOM 7177 C CA . GLN A 1 921 ? -2.507 -0.896 -25.398 1.00 93.50 921 GLN A CA 1
ATOM 7178 C C . GLN A 1 921 ? -1.166 -0.461 -26.018 1.00 93.50 921 GLN A C 1
ATOM 7180 O O . GLN A 1 921 ? -1.158 -0.104 -27.204 1.00 93.50 921 GLN A O 1
ATOM 7185 N N . PRO A 1 922 ? -0.036 -0.412 -25.282 1.00 87.62 922 PRO A N 1
ATOM 7186 C CA . PRO A 1 922 ? 1.219 0.104 -25.829 1.00 87.62 922 PRO A CA 1
ATOM 7187 C C . PRO A 1 922 ? 1.868 -0.885 -26.800 1.00 87.62 922 PRO A C 1
ATOM 7189 O O . PRO A 1 922 ? 1.8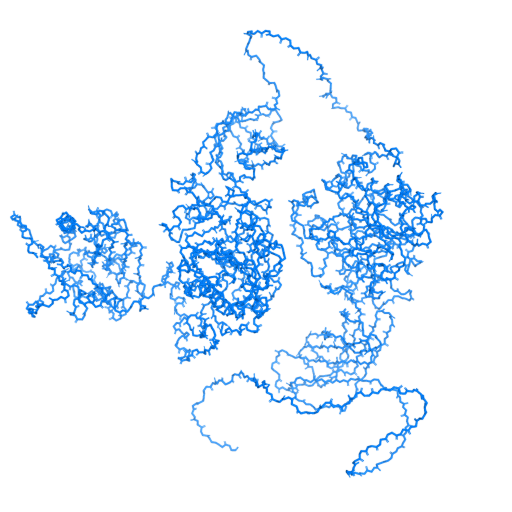16 -2.087 -26.573 1.00 87.62 922 PRO A O 1
ATOM 7192 N N . TYR A 1 923 ? 2.512 -0.390 -27.863 1.00 89.19 923 TYR A N 1
ATOM 7193 C CA . TYR A 1 923 ? 3.131 -1.190 -28.939 1.00 89.19 923 TYR A CA 1
ATOM 7194 C C . TYR A 1 923 ? 2.168 -2.060 -29.783 1.00 89.19 923 TYR A C 1
ATOM 7196 O O . TYR A 1 923 ? 2.629 -2.709 -30.724 1.00 89.19 923 TYR A O 1
ATOM 7204 N N . PHE A 1 924 ? 0.850 -2.041 -29.529 1.00 93.69 924 PHE A N 1
ATOM 7205 C CA . PHE A 1 924 ? -0.146 -2.802 -30.307 1.00 93.69 924 PHE A CA 1
ATOM 7206 C C . PHE A 1 924 ? -1.331 -1.961 -30.805 1.00 93.69 924 PHE A C 1
ATOM 7208 O O . PHE A 1 924 ? -1.768 -2.149 -31.944 1.00 93.69 924 PHE A O 1
ATOM 7215 N N . GLN A 1 925 ? -1.848 -1.001 -30.030 1.00 92.75 925 GLN A N 1
ATOM 7216 C CA . GLN A 1 925 ? -2.964 -0.165 -30.490 1.00 92.75 925 GLN A CA 1
ATOM 7217 C C . GLN A 1 925 ? -2.552 0.714 -31.683 1.00 92.75 925 GLN A C 1
ATOM 7219 O O . GLN A 1 925 ? -1.625 1.510 -31.585 1.00 92.75 925 GLN A O 1
ATOM 7224 N N . GLY A 1 926 ? -3.272 0.584 -32.803 1.00 88.50 926 GLY A N 1
ATOM 7225 C CA . GLY A 1 926 ? -2.977 1.277 -34.066 1.00 88.50 926 GLY A CA 1
ATOM 7226 C C . GLY A 1 926 ? -2.151 0.459 -35.067 1.00 88.50 926 GLY A C 1
ATOM 7227 O O . GLY A 1 926 ? -2.131 0.799 -36.247 1.00 88.50 926 GLY A O 1
ATOM 7228 N N . THR A 1 927 ? -1.536 -0.648 -34.637 1.00 93.69 927 THR A N 1
ATOM 7229 C CA . THR A 1 927 ? -0.758 -1.525 -35.530 1.00 93.69 927 THR A CA 1
ATOM 7230 C C . THR A 1 927 ? -1.646 -2.325 -36.506 1.00 93.69 927 THR A C 1
ATOM 7232 O O . THR A 1 927 ? -2.837 -2.547 -36.230 1.00 93.69 927 THR A O 1
ATOM 7235 N N . PRO A 1 928 ? -1.090 -2.783 -37.651 1.00 94.75 928 PRO A N 1
ATOM 7236 C CA . PRO A 1 928 ? -1.756 -3.731 -38.545 1.00 94.75 928 PRO A CA 1
ATOM 7237 C C . PRO A 1 928 ? -2.170 -5.022 -37.829 1.00 94.75 928 PRO A C 1
ATOM 7239 O O . PRO A 1 928 ? -1.539 -5.424 -36.854 1.00 94.75 928 PRO A O 1
ATOM 7242 N N . ILE A 1 929 ? -3.192 -5.707 -38.357 1.00 95.56 929 ILE A N 1
ATOM 7243 C CA . ILE A 1 929 ? -3.723 -6.961 -37.784 1.00 95.56 929 ILE A CA 1
ATOM 7244 C C . ILE A 1 929 ? -2.652 -8.044 -37.592 1.00 95.56 929 ILE A C 1
ATOM 7246 O O . ILE A 1 929 ? -2.763 -8.860 -36.696 1.00 95.56 929 ILE A O 1
ATOM 7250 N N . GLU A 1 930 ? -1.579 -8.013 -38.383 1.00 94.81 930 GLU A N 1
ATOM 7251 C CA . GLU A 1 930 ? -0.466 -8.967 -38.320 1.00 94.81 930 GLU A CA 1
ATOM 7252 C C . GLU A 1 930 ? 0.328 -8.926 -37.001 1.00 94.81 930 GLU A C 1
ATOM 7254 O O . GLU A 1 930 ? 1.030 -9.885 -36.692 1.00 94.81 930 GLU A O 1
ATOM 7259 N N . VAL A 1 931 ? 0.253 -7.819 -36.250 1.00 96.00 931 VAL A N 1
ATOM 7260 C CA . VAL A 1 931 ? 1.134 -7.519 -35.104 1.00 96.00 931 VAL A CA 1
ATOM 7261 C C . VAL A 1 931 ? 0.427 -7.672 -33.751 1.00 96.00 931 VAL A C 1
ATOM 7263 O O . VAL A 1 931 ? 1.088 -7.770 -32.718 1.00 96.00 931 VAL A O 1
ATOM 7266 N N . ARG A 1 932 ? -0.908 -7.689 -33.739 1.00 97.19 932 ARG A N 1
ATOM 7267 C CA . ARG A 1 932 ? -1.766 -7.648 -32.542 1.00 97.19 932 ARG A CA 1
ATOM 7268 C C . ARG A 1 932 ? -2.836 -8.738 -32.607 1.00 97.19 932 ARG A C 1
ATOM 7270 O O . ARG A 1 932 ? -2.964 -9.412 -33.613 1.00 97.19 932 ARG A O 1
ATOM 7277 N N . LEU A 1 933 ? -3.643 -8.849 -31.553 1.00 98.12 933 LEU A N 1
ATOM 7278 C CA . LEU A 1 933 ? -4.875 -9.643 -31.602 1.00 98.12 933 LEU A CA 1
ATOM 7279 C C . LEU A 1 933 ? -5.892 -8.954 -32.526 1.00 98.12 933 LEU A C 1
ATOM 7281 O O . LEU A 1 933 ? -6.115 -7.745 -32.392 1.00 98.12 933 LEU A O 1
ATOM 7285 N N . ASP A 1 934 ? -6.520 -9.715 -33.417 1.00 96.44 934 ASP A N 1
ATOM 7286 C CA . ASP A 1 934 ? -7.672 -9.311 -34.226 1.00 96.44 934 ASP A CA 1
ATOM 7287 C C . ASP A 1 934 ? -8.677 -10.469 -34.365 1.00 96.44 934 ASP A C 1
ATOM 7289 O O . ASP A 1 934 ? -8.358 -11.643 -34.167 1.00 96.44 934 ASP A O 1
ATOM 7293 N N . LYS A 1 935 ? -9.917 -10.160 -34.746 1.00 95.19 935 LYS A N 1
ATOM 7294 C CA . LYS A 1 935 ? -10.968 -11.161 -34.940 1.00 95.19 935 LYS A CA 1
ATOM 7295 C C . LYS A 1 935 ? -10.664 -12.180 -36.039 1.00 95.19 935 LYS A C 1
ATOM 7297 O O . LYS A 1 935 ? -11.308 -13.220 -36.079 1.00 95.19 935 LYS A O 1
ATOM 7302 N N . THR A 1 936 ? -9.699 -11.901 -36.915 1.00 95.44 936 THR A N 1
ATOM 7303 C CA . THR A 1 936 ? -9.230 -12.842 -37.942 1.00 95.44 936 THR A CA 1
ATOM 7304 C C . THR A 1 936 ? -8.390 -14.007 -37.410 1.00 95.44 936 THR A C 1
ATOM 7306 O O . THR A 1 936 ? -8.159 -14.951 -38.163 1.00 95.44 936 THR A O 1
ATOM 7309 N N . ASP A 1 937 ? -7.939 -13.969 -36.153 1.00 97.69 937 ASP A N 1
ATOM 7310 C CA . ASP A 1 937 ? -6.990 -14.957 -35.617 1.00 97.69 937 ASP A CA 1
ATOM 7311 C C . ASP A 1 937 ? -7.648 -16.297 -35.218 1.00 97.69 937 ASP A C 1
ATOM 7313 O O . ASP A 1 937 ? -6.954 -17.301 -35.051 1.00 97.69 937 ASP A O 1
ATOM 7317 N N . ALA A 1 938 ? -8.979 -16.348 -35.083 1.00 97.38 938 ALA A N 1
ATOM 7318 C CA . ALA A 1 938 ? -9.737 -17.563 -34.763 1.00 97.38 938 ALA A CA 1
ATOM 7319 C C . ALA A 1 938 ? -11.183 -17.514 -35.291 1.00 97.38 938 ALA A C 1
ATOM 7321 O O . ALA A 1 938 ? -11.732 -16.441 -35.536 1.00 97.38 938 ALA A O 1
ATOM 7322 N N . ASP A 1 939 ? -11.831 -18.682 -35.382 1.00 95.31 939 ASP A N 1
ATOM 7323 C CA . ASP A 1 939 ? -13.239 -18.849 -35.798 1.00 95.31 939 ASP A CA 1
ATOM 7324 C C . ASP A 1 939 ? -14.233 -18.049 -34.930 1.00 95.31 939 ASP A C 1
ATOM 7326 O O . ASP A 1 939 ? -15.359 -17.763 -35.349 1.00 95.31 939 ASP A O 1
ATOM 7330 N N . PHE A 1 940 ? -13.830 -17.706 -33.704 1.00 96.69 940 PHE A N 1
ATOM 7331 C CA . PHE A 1 940 ? -14.521 -16.787 -32.810 1.00 96.69 940 PHE A CA 1
ATOM 7332 C C . PHE A 1 940 ? -13.503 -16.080 -31.905 1.00 96.69 940 PHE A C 1
ATOM 7334 O O . PHE A 1 940 ? -12.554 -16.699 -31.424 1.00 96.69 940 PHE A O 1
ATOM 7341 N N . VAL A 1 941 ? -13.710 -14.786 -31.651 1.00 97.50 941 VAL A N 1
ATOM 7342 C CA . VAL A 1 941 ? -12.832 -13.975 -30.793 1.00 97.50 941 VAL A CA 1
ATOM 7343 C C . VAL A 1 941 ? -13.689 -13.100 -29.892 1.00 97.50 941 VAL A C 1
ATOM 7345 O O . VAL A 1 941 ? -14.479 -12.305 -30.398 1.00 97.50 941 VAL A O 1
ATOM 7348 N N . ASP A 1 942 ? -13.539 -13.229 -28.578 1.00 98.00 942 ASP A N 1
ATOM 7349 C CA . ASP A 1 942 ? -14.238 -12.402 -27.592 1.00 98.00 942 ASP A CA 1
ATOM 7350 C C . ASP A 1 942 ? -13.251 -11.640 -26.699 1.00 98.00 942 ASP A C 1
ATOM 7352 O O . ASP A 1 942 ? -12.219 -12.175 -26.298 1.00 98.00 942 ASP A O 1
ATOM 7356 N N . VAL A 1 943 ? -13.540 -10.371 -26.415 1.00 98.56 943 VAL A N 1
ATOM 7357 C CA . VAL A 1 943 ? -12.613 -9.474 -25.707 1.00 98.56 943 VAL A CA 1
ATOM 7358 C C . VAL A 1 943 ? -13.296 -8.858 -24.492 1.00 98.56 943 VAL A C 1
ATOM 7360 O O . VAL A 1 943 ? -14.455 -8.455 -24.567 1.00 98.56 943 VAL A O 1
ATOM 7363 N N . ILE A 1 944 ? -12.584 -8.780 -23.368 1.00 98.75 944 ILE A N 1
ATOM 7364 C CA . ILE A 1 944 ? -13.034 -8.112 -22.143 1.00 98.75 944 ILE A CA 1
ATOM 7365 C C . ILE A 1 944 ? -12.098 -6.934 -21.874 1.00 98.75 944 ILE A C 1
ATOM 7367 O O . ILE A 1 944 ? -10.935 -7.149 -21.543 1.00 98.75 944 ILE A O 1
ATOM 7371 N N . HIS A 1 945 ? -12.610 -5.711 -21.994 1.00 98.25 945 HIS A N 1
ATOM 7372 C CA . HIS A 1 945 ? -11.883 -4.470 -21.722 1.00 98.25 945 HIS A CA 1
ATOM 7373 C C . HIS A 1 945 ? -12.154 -4.009 -20.285 1.00 98.25 945 HIS A C 1
ATOM 7375 O O . HIS A 1 945 ? -13.315 -3.845 -19.901 1.00 98.25 945 HIS A O 1
ATOM 7381 N N . THR A 1 946 ? -11.109 -3.779 -19.493 1.00 96.44 946 THR A N 1
ATOM 7382 C CA . THR A 1 946 ? -11.222 -3.330 -18.094 1.00 96.44 946 THR A CA 1
ATOM 7383 C C . THR A 1 946 ? -10.296 -2.175 -17.719 1.00 96.44 946 THR A C 1
ATOM 7385 O O . THR A 1 946 ? -10.594 -1.505 -16.735 1.00 96.44 946 THR A O 1
ATOM 7388 N N . ASP A 1 947 ? -9.248 -1.881 -18.495 1.00 94.06 947 ASP A N 1
ATOM 7389 C CA . ASP A 1 947 ? -8.354 -0.728 -18.272 1.00 94.06 947 ASP A CA 1
ATOM 7390 C C . ASP A 1 947 ? -8.129 0.083 -19.560 1.00 94.06 947 ASP A C 1
ATOM 7392 O O . ASP A 1 947 ? -7.035 0.567 -19.845 1.00 94.06 947 ASP A O 1
ATOM 7396 N N . SER A 1 948 ? -9.173 0.220 -20.385 1.00 91.31 948 SER A N 1
ATOM 7397 C CA . SER A 1 948 ? -9.074 0.804 -21.734 1.00 91.31 948 SER A CA 1
ATOM 7398 C C . SER A 1 948 ? -9.023 2.338 -21.796 1.00 91.31 948 SER A C 1
ATOM 7400 O O . SER A 1 948 ? -9.285 2.950 -22.838 1.00 91.31 948 SER A O 1
ATOM 7402 N N . ALA A 1 949 ? -8.663 2.987 -20.687 1.00 86.88 949 ALA A N 1
ATOM 7403 C CA . ALA A 1 949 ? -8.330 4.406 -20.684 1.00 86.88 949 ALA A CA 1
ATOM 7404 C C . ALA A 1 949 ? -7.026 4.647 -21.485 1.00 86.88 949 ALA A C 1
ATOM 7406 O O . ALA A 1 949 ? -6.175 3.764 -21.554 1.00 86.88 949 ALA A O 1
ATOM 7407 N N . PRO A 1 950 ? -6.806 5.826 -22.098 1.00 75.62 950 PRO A N 1
ATOM 7408 C CA . PRO A 1 950 ? -5.577 6.072 -22.857 1.00 75.62 950 PRO A CA 1
ATOM 7409 C C . PRO A 1 950 ? -4.331 5.987 -21.964 1.00 75.62 950 PRO A C 1
ATOM 7411 O O . PRO A 1 950 ? -4.253 6.714 -20.972 1.00 75.62 950 PRO A O 1
ATOM 7414 N N . THR A 1 951 ? -3.322 5.184 -22.332 1.00 70.69 951 THR A N 1
ATOM 7415 C CA . THR A 1 951 ? -2.105 5.017 -21.503 1.00 70.69 951 THR A CA 1
ATOM 7416 C C . THR A 1 951 ? -1.444 6.356 -21.168 1.00 70.69 951 THR A C 1
ATOM 7418 O O . THR A 1 951 ? -0.944 6.538 -20.064 1.00 70.69 951 THR A O 1
ATOM 7421 N N . ILE A 1 952 ? -1.513 7.337 -22.076 1.00 57.22 952 ILE A N 1
ATOM 7422 C CA . ILE A 1 952 ? -1.157 8.730 -21.787 1.00 57.22 952 ILE A CA 1
ATOM 7423 C C . ILE A 1 952 ? -2.413 9.611 -21.945 1.00 57.22 952 ILE A C 1
ATOM 7425 O O . ILE A 1 952 ? -2.989 9.625 -23.036 1.00 57.22 952 ILE A O 1
ATOM 7429 N N . PRO A 1 953 ? -2.838 10.382 -20.922 1.00 52.94 953 PRO A N 1
ATOM 7430 C CA . PRO A 1 953 ? -2.231 10.518 -19.597 1.00 52.94 953 PRO A CA 1
ATOM 7431 C C . PRO A 1 953 ? -2.812 9.591 -18.516 1.00 52.94 953 PRO A C 1
ATOM 7433 O O . PRO A 1 953 ? -2.420 9.713 -17.359 1.00 52.94 953 PRO A O 1
ATOM 7436 N N . ASN A 1 954 ? -3.785 8.737 -18.843 1.00 62.22 954 ASN A N 1
ATOM 7437 C CA . ASN A 1 954 ? -4.612 8.033 -17.858 1.00 62.22 954 ASN A CA 1
ATOM 7438 C C . ASN A 1 954 ? -4.018 6.711 -17.350 1.00 62.22 954 ASN A C 1
ATOM 7440 O O . ASN A 1 954 ? -4.642 6.080 -16.502 1.00 62.22 954 ASN A O 1
ATOM 7444 N N . LEU A 1 955 ? -2.843 6.296 -17.842 1.00 68.12 955 LEU A N 1
ATOM 7445 C CA . LEU A 1 955 ? -2.157 5.059 -17.449 1.00 68.12 955 LEU A CA 1
ATOM 7446 C C . LEU A 1 955 ? -2.973 3.768 -17.653 1.00 68.12 955 LEU A C 1
ATOM 7448 O O . LEU A 1 955 ? -2.612 2.740 -17.097 1.00 68.12 955 LEU A O 1
ATOM 7452 N N . GLY A 1 956 ? -4.018 3.788 -18.486 1.00 76.81 956 GLY A N 1
ATOM 7453 C CA . GLY A 1 956 ? -4.735 2.569 -18.858 1.00 76.81 956 GLY A CA 1
ATOM 7454 C C . GLY A 1 956 ? -3.887 1.662 -19.756 1.00 76.81 956 GLY A C 1
ATOM 7455 O O . GLY A 1 956 ? -3.292 2.122 -20.740 1.00 76.81 956 GLY A O 1
ATOM 7456 N N . PHE A 1 957 ? -3.800 0.380 -19.407 1.00 85.00 957 PHE A N 1
ATOM 7457 C CA . PHE A 1 957 ? -3.031 -0.628 -20.141 1.00 85.00 957 PHE A CA 1
ATOM 7458 C C . PHE A 1 957 ? -3.852 -1.414 -21.173 1.00 85.00 957 PHE A C 1
ATOM 7460 O O . PHE A 1 957 ? -3.246 -2.145 -21.952 1.00 85.00 957 PHE A O 1
ATOM 7467 N N . GLY A 1 958 ? -5.177 -1.257 -21.251 1.00 90.75 958 GLY A N 1
ATOM 7468 C CA . GLY A 1 958 ? -6.044 -1.984 -22.191 1.00 90.75 958 GLY A CA 1
ATOM 7469 C C . GLY A 1 958 ? -6.263 -1.283 -23.545 1.00 90.75 958 GLY A C 1
ATOM 7470 O O . GLY A 1 958 ? -6.410 -0.064 -23.625 1.00 90.75 958 GLY A O 1
ATOM 7471 N N . ILE A 1 959 ? -6.333 -2.036 -24.648 1.00 92.62 959 ILE A N 1
ATOM 7472 C CA . ILE A 1 959 ? -6.764 -1.526 -25.967 1.00 92.62 959 ILE A CA 1
ATOM 7473 C C . ILE A 1 959 ? -8.212 -1.006 -25.876 1.00 92.62 959 ILE A C 1
ATOM 7475 O O . ILE A 1 959 ? -9.070 -1.658 -25.286 1.00 92.62 959 ILE A O 1
ATOM 7479 N N . ARG A 1 960 ? -8.510 0.146 -26.496 1.00 91.50 960 ARG A N 1
ATOM 7480 C CA . ARG A 1 960 ? -9.840 0.803 -26.464 1.00 91.50 960 ARG A CA 1
ATOM 7481 C C . ARG A 1 960 ? -10.738 0.578 -27.694 1.00 91.50 960 ARG A C 1
ATOM 7483 O O . ARG A 1 960 ? -11.966 0.519 -27.533 1.00 91.50 960 ARG A O 1
ATOM 7490 N N . PRO A 1 961 ? -10.215 0.476 -28.933 1.00 92.19 961 PRO A N 1
ATOM 7491 C CA . PRO A 1 961 ? -10.969 -0.060 -30.061 1.00 92.19 961 PRO A CA 1
ATOM 7492 C C . PRO A 1 961 ? -11.515 -1.460 -29.771 1.00 92.19 961 PRO A C 1
ATOM 7494 O O . PRO A 1 961 ? -10.899 -2.232 -29.045 1.00 92.19 961 PRO A O 1
ATOM 7497 N N . ALA A 1 962 ? -12.656 -1.776 -30.378 1.00 94.31 962 ALA A N 1
ATOM 7498 C CA . ALA A 1 962 ? -13.108 -3.155 -30.498 1.00 94.31 962 ALA A CA 1
ATOM 7499 C C . ALA A 1 962 ? -12.177 -3.883 -31.483 1.00 94.31 962 ALA A C 1
ATOM 7501 O O . ALA A 1 962 ? -11.858 -3.324 -32.538 1.00 94.31 962 ALA A O 1
ATOM 7502 N N . ILE A 1 963 ? -11.727 -5.084 -31.125 1.00 95.50 963 ILE A N 1
ATOM 7503 C CA . ILE A 1 963 ? -10.816 -5.921 -31.924 1.00 95.50 963 ILE A CA 1
ATOM 7504 C C . ILE A 1 963 ? -11.286 -7.380 -32.042 1.00 95.50 963 ILE A C 1
ATOM 7506 O O . ILE A 1 963 ? -10.716 -8.119 -32.841 1.00 95.50 963 ILE A O 1
ATOM 7510 N N . GLY A 1 964 ? -12.320 -7.793 -31.301 1.00 95.31 964 GLY A N 1
ATOM 7511 C CA . GLY A 1 964 ? -12.930 -9.118 -31.390 1.00 95.31 964 GLY A CA 1
ATOM 7512 C C . GLY A 1 964 ? -14.074 -9.221 -32.406 1.00 95.31 964 GLY A C 1
ATOM 7513 O O . GLY A 1 964 ? -14.343 -8.328 -33.207 1.00 95.31 964 GLY A O 1
ATOM 7514 N N . HIS A 1 965 ? -14.767 -10.356 -32.378 1.00 95.62 965 HIS A N 1
ATOM 7515 C CA . HIS A 1 965 ? -16.122 -10.474 -32.919 1.00 95.62 965 HIS A CA 1
ATOM 7516 C C . HIS A 1 965 ? -17.130 -9.804 -31.970 1.00 95.62 965 HIS A C 1
ATOM 7518 O O . HIS A 1 965 ? -18.077 -9.150 -32.409 1.00 95.62 965 HIS A O 1
ATOM 7524 N N . ILE A 1 966 ? -16.894 -9.942 -30.662 1.00 95.12 966 ILE A N 1
ATOM 7525 C CA . ILE A 1 966 ? -17.627 -9.244 -29.608 1.00 95.12 966 ILE A CA 1
ATOM 7526 C C . ILE A 1 966 ? -16.669 -8.687 -28.554 1.00 95.12 966 ILE A C 1
ATOM 7528 O O . ILE A 1 966 ? -15.695 -9.338 -28.170 1.00 95.12 966 ILE A O 1
ATOM 7532 N N . ASP A 1 967 ? -16.978 -7.489 -28.069 1.00 97.44 967 ASP A N 1
ATOM 7533 C CA . ASP A 1 967 ? -16.086 -6.689 -27.236 1.00 97.44 967 ASP A CA 1
ATOM 7534 C C . ASP A 1 967 ? -16.883 -6.145 -26.038 1.00 97.44 967 ASP A C 1
ATOM 7536 O O . ASP A 1 967 ? -17.750 -5.273 -26.172 1.00 97.44 967 ASP A O 1
ATOM 7540 N N . PHE A 1 968 ? -16.628 -6.709 -24.858 1.00 98.44 968 PHE A N 1
ATOM 7541 C CA . PHE A 1 968 ? -17.309 -6.378 -23.610 1.00 98.44 968 PHE A CA 1
ATOM 7542 C C . PHE A 1 968 ? -16.580 -5.260 -22.864 1.00 98.44 968 PHE A C 1
ATOM 7544 O O . PHE A 1 968 ? -15.381 -5.346 -22.609 1.00 98.44 968 PHE A O 1
ATOM 7551 N N . TYR A 1 969 ? -17.335 -4.249 -22.445 1.00 98.19 969 TYR A N 1
ATOM 7552 C CA . TYR A 1 969 ? -16.880 -3.096 -21.670 1.00 98.19 969 TYR A CA 1
ATOM 7553 C C . TYR A 1 969 ? -17.636 -3.055 -20.325 1.00 98.19 969 TYR A C 1
ATOM 7555 O O . TYR A 1 969 ? -18.500 -2.188 -20.126 1.00 98.19 969 TYR A O 1
ATOM 7563 N N . PRO A 1 970 ? -17.392 -4.013 -19.405 1.00 97.75 970 PRO A N 1
ATOM 7564 C CA . PRO A 1 970 ? -17.978 -3.997 -18.066 1.00 97.75 970 PRO A CA 1
ATOM 7565 C C . PRO A 1 970 ? -17.665 -2.674 -17.360 1.00 97.75 970 PRO A C 1
ATOM 7567 O O . PRO A 1 970 ? -16.541 -2.185 -17.400 1.00 97.75 970 PRO A O 1
ATOM 7570 N N . ASN A 1 971 ? -18.671 -2.066 -16.734 1.00 96.94 971 ASN A N 1
ATOM 7571 C CA . ASN A 1 971 ? -18.594 -0.764 -16.063 1.00 96.94 971 ASN A CA 1
ATOM 7572 C C . ASN A 1 971 ? -18.117 0.392 -16.972 1.00 96.94 971 ASN A C 1
ATOM 7574 O O . ASN A 1 971 ? -17.672 1.429 -16.486 1.00 96.94 971 ASN A O 1
ATOM 7578 N N . GLY A 1 972 ? -18.207 0.220 -18.296 1.00 94.38 972 GLY A N 1
ATOM 7579 C CA . GLY A 1 972 ? -17.698 1.156 -19.304 1.00 94.38 972 GLY A CA 1
ATOM 7580 C C . GLY A 1 972 ? -16.314 0.796 -19.853 1.00 94.38 972 GLY A C 1
ATOM 7581 O O . GLY A 1 972 ? -15.932 1.328 -20.892 1.00 94.38 972 GLY A O 1
ATOM 7582 N N . GLY A 1 973 ? -15.602 -0.144 -19.222 1.00 92.81 973 GLY A N 1
ATOM 7583 C CA . GLY A 1 973 ? -14.317 -0.683 -19.684 1.00 92.81 973 GLY A CA 1
ATOM 7584 C C . GLY A 1 973 ? -13.083 0.184 -19.403 1.00 92.81 973 GLY A C 1
ATOM 7585 O O . GLY A 1 973 ? -12.014 -0.129 -19.920 1.00 92.81 973 GLY A O 1
ATOM 7586 N N . GLU A 1 974 ? -13.216 1.265 -18.629 1.00 90.75 974 GLU A N 1
ATOM 7587 C CA . GLU A 1 974 ? -12.123 2.216 -18.328 1.00 90.75 974 GLU A CA 1
ATOM 7588 C C . GLU A 1 974 ? -11.817 2.347 -16.825 1.00 90.75 974 GLU A C 1
ATOM 7590 O O . GLU A 1 974 ? -10.675 2.598 -16.464 1.00 90.75 974 GLU A O 1
ATOM 7595 N N . GLU A 1 975 ? -12.811 2.176 -15.945 1.00 89.25 975 GLU A N 1
ATOM 7596 C CA . GLU A 1 975 ? -12.647 2.278 -14.487 1.00 89.25 975 GLU A CA 1
ATOM 7597 C C . GLU A 1 975 ? -13.510 1.211 -13.800 1.00 89.25 975 GLU A C 1
ATOM 7599 O O . GLU A 1 975 ? -14.737 1.217 -13.937 1.00 89.25 975 GLU A O 1
ATOM 7604 N N . MET A 1 976 ? -12.894 0.266 -13.086 1.00 93.00 976 MET A N 1
ATOM 7605 C CA . MET A 1 976 ? -13.618 -0.851 -12.473 1.00 93.00 976 MET A CA 1
ATOM 7606 C C . MET A 1 976 ? -14.035 -0.534 -11.026 1.00 93.00 976 MET A C 1
ATOM 7608 O O . MET A 1 976 ? -13.216 -0.041 -10.251 1.00 93.00 976 MET A O 1
ATOM 7612 N N . PRO A 1 977 ? -15.272 -0.862 -10.601 1.00 88.50 977 PRO A N 1
ATOM 7613 C CA . PRO A 1 977 ? -15.684 -0.751 -9.205 1.00 88.50 977 PRO A CA 1
ATOM 7614 C C . PRO A 1 977 ? -14.722 -1.504 -8.279 1.00 88.50 977 PRO A C 1
ATOM 7616 O O . PRO A 1 977 ? -14.303 -2.620 -8.592 1.00 88.50 977 PRO A O 1
ATOM 7619 N N . GLY A 1 978 ? -14.365 -0.896 -7.146 1.00 81.56 978 GLY A N 1
ATOM 7620 C CA . GLY A 1 978 ? -13.399 -1.452 -6.191 1.00 81.56 978 GLY A CA 1
ATOM 7621 C C . GLY A 1 978 ? -11.945 -1.507 -6.684 1.00 81.56 978 GLY A C 1
ATOM 7622 O O . GLY A 1 978 ? -11.175 -2.297 -6.148 1.00 81.56 978 GLY A O 1
ATOM 7623 N N . CYS A 1 979 ? -11.588 -0.720 -7.704 1.00 78.88 979 CYS A N 1
ATOM 7624 C CA . CYS A 1 979 ? -10.208 -0.440 -8.097 1.00 78.88 979 CYS A CA 1
ATOM 7625 C C . CYS A 1 979 ? -9.922 1.064 -7.999 1.00 78.88 979 CYS A C 1
ATOM 7627 O O . CYS A 1 979 ? -10.756 1.888 -8.384 1.00 78.88 979 CYS A O 1
ATOM 7629 N N . ASP A 1 980 ? -8.730 1.416 -7.521 1.00 64.19 980 ASP A N 1
ATOM 7630 C CA . ASP A 1 980 ? -8.249 2.796 -7.515 1.00 64.19 980 ASP A CA 1
ATOM 7631 C C . ASP A 1 980 ? -7.829 3.269 -8.913 1.00 64.19 980 ASP A C 1
ATOM 7633 O O . ASP A 1 980 ? -7.635 2.483 -9.844 1.00 64.19 980 ASP A O 1
ATOM 7637 N N . LYS A 1 981 ? -7.701 4.590 -9.074 1.00 60.47 981 LYS A N 1
ATOM 7638 C CA . LYS A 1 981 ? -7.329 5.211 -10.349 1.00 60.47 981 LYS A CA 1
ATOM 7639 C C . LYS A 1 981 ? -5.827 5.437 -10.424 1.00 60.47 981 LYS A C 1
ATOM 7641 O O . LYS A 1 981 ? -5.256 6.066 -9.535 1.00 60.47 981 LYS A O 1
ATOM 7646 N N . ASN A 1 982 ? -5.219 5.035 -11.536 1.00 48.66 982 ASN A N 1
ATOM 7647 C CA . ASN A 1 982 ? -3.851 5.425 -11.851 1.00 48.66 982 ASN A CA 1
ATOM 7648 C C . ASN A 1 982 ? -3.704 6.960 -11.926 1.00 48.66 982 ASN A C 1
ATOM 7650 O O . ASN A 1 982 ? -4.590 7.674 -12.406 1.00 48.66 982 ASN A O 1
ATOM 7654 N N . ALA A 1 983 ? -2.571 7.478 -11.445 1.00 42.75 983 ALA A N 1
ATOM 7655 C CA . ALA A 1 983 ? -2.310 8.914 -11.394 1.00 42.75 983 ALA A CA 1
ATOM 7656 C C . ALA A 1 983 ? -2.087 9.508 -12.798 1.00 42.75 983 ALA A C 1
ATOM 7658 O O . ALA A 1 983 ? -1.320 8.977 -13.598 1.00 42.75 983 ALA A O 1
ATOM 7659 N N . LEU A 1 984 ? -2.719 10.650 -13.095 1.00 35.91 984 LEU A N 1
ATOM 7660 C CA . LEU A 1 984 ? -2.614 11.284 -14.415 1.00 35.91 984 LEU A CA 1
ATOM 7661 C C . LEU A 1 984 ? -1.185 11.784 -14.694 1.00 35.91 984 LEU A C 1
ATOM 7663 O O . LEU A 1 984 ? -0.759 12.787 -14.117 1.00 35.91 984 LEU A O 1
ATOM 7667 N N . SER A 1 985 ? -0.476 11.150 -15.632 1.00 31.42 985 SER A N 1
ATOM 7668 C CA . SER A 1 985 ? 0.899 11.512 -16.002 1.00 31.42 985 SER A CA 1
ATOM 7669 C C . SER A 1 985 ? 1.061 11.783 -17.497 1.00 31.42 985 SER A C 1
ATOM 7671 O O . SER A 1 985 ? 0.620 11.014 -18.342 1.00 31.42 985 SER A O 1
ATOM 7673 N N . GLN A 1 986 ? 1.764 12.863 -17.844 1.00 25.05 986 GLN A N 1
ATOM 7674 C CA . GLN A 1 986 ? 2.154 13.163 -19.231 1.00 25.05 986 GLN A CA 1
ATOM 7675 C C . GLN A 1 986 ? 3.396 12.372 -19.692 1.00 25.05 986 GLN A C 1
ATOM 7677 O O . GLN A 1 986 ? 3.765 12.446 -20.861 1.00 25.05 986 GLN A O 1
ATOM 7682 N N . ILE A 1 987 ? 4.058 11.646 -18.783 1.00 30.84 987 ILE A N 1
ATOM 7683 C CA . ILE A 1 987 ? 5.243 10.823 -19.055 1.00 30.84 987 ILE A CA 1
ATOM 7684 C C . ILE A 1 987 ? 5.027 9.460 -18.398 1.00 30.84 987 ILE A C 1
ATOM 7686 O O . ILE A 1 987 ? 4.887 9.374 -17.177 1.00 30.84 987 ILE A O 1
ATOM 7690 N N . VAL A 1 988 ? 5.008 8.404 -19.206 1.00 46.41 988 VAL A N 1
ATOM 7691 C CA . VAL A 1 988 ? 4.827 7.025 -18.744 1.00 46.41 988 VAL A CA 1
ATOM 7692 C C . VAL A 1 988 ? 6.084 6.235 -19.060 1.00 46.41 988 VAL A C 1
ATOM 7694 O O . VAL A 1 988 ? 6.506 6.166 -20.212 1.00 46.41 988 VAL A O 1
ATOM 7697 N N . ASP A 1 989 ? 6.669 5.643 -18.027 1.00 54.84 989 ASP A N 1
ATOM 7698 C CA . ASP A 1 989 ? 7.778 4.705 -18.147 1.00 54.84 989 ASP A CA 1
ATOM 7699 C C . ASP A 1 989 ? 7.206 3.287 -18.167 1.00 54.84 989 ASP A C 1
ATOM 7701 O O . ASP A 1 989 ? 6.936 2.679 -17.131 1.00 54.84 989 ASP A O 1
ATOM 7705 N N . ILE A 1 990 ? 6.926 2.821 -19.382 1.00 57.81 990 ILE A N 1
ATOM 7706 C CA . ILE A 1 990 ? 6.257 1.542 -19.634 1.00 57.81 990 ILE A CA 1
ATOM 7707 C C . ILE A 1 990 ? 7.204 0.380 -19.314 1.00 57.81 990 ILE A C 1
ATOM 7709 O O . ILE A 1 990 ? 6.751 -0.639 -18.802 1.00 57.81 990 ILE A O 1
ATOM 7713 N N . ASP A 1 991 ? 8.508 0.546 -19.568 1.00 46.59 991 ASP A N 1
ATOM 7714 C CA . ASP A 1 991 ? 9.522 -0.439 -19.190 1.00 46.59 991 ASP A CA 1
ATOM 7715 C C . ASP A 1 991 ? 9.594 -0.552 -17.657 1.00 46.59 991 ASP A C 1
ATOM 7717 O O . ASP A 1 991 ? 9.506 -1.659 -17.136 1.00 46.59 991 ASP A O 1
ATOM 7721 N N . GLY A 1 992 ? 9.628 0.573 -16.930 1.00 38.06 992 GLY A N 1
ATOM 7722 C CA . GLY A 1 992 ? 9.645 0.585 -15.465 1.00 38.06 992 GLY A CA 1
ATOM 7723 C C . GLY A 1 992 ? 8.400 -0.033 -14.817 1.00 38.06 992 GLY A C 1
ATOM 7724 O O . GLY A 1 992 ? 8.526 -0.835 -13.894 1.00 38.06 992 GLY A O 1
ATOM 7725 N N . ILE A 1 993 ? 7.199 0.269 -15.327 1.00 54.69 993 ILE A N 1
ATOM 7726 C CA . ILE A 1 993 ? 5.952 -0.380 -14.873 1.00 54.69 993 ILE A CA 1
ATOM 7727 C C . ILE A 1 993 ? 6.005 -1.895 -15.122 1.00 54.69 993 ILE A C 1
ATOM 7729 O O . ILE A 1 993 ? 5.676 -2.687 -14.245 1.00 54.69 993 ILE A O 1
ATOM 7733 N N . TRP A 1 994 ? 6.432 -2.306 -16.316 1.00 52.75 994 TRP A N 1
ATOM 7734 C CA . TRP A 1 994 ? 6.433 -3.708 -16.730 1.00 52.75 994 TRP A CA 1
ATOM 7735 C C . TRP A 1 994 ? 7.502 -4.561 -16.028 1.00 52.75 994 TRP A C 1
ATOM 7737 O O . TRP A 1 994 ? 7.256 -5.727 -15.726 1.00 52.75 994 TRP A O 1
ATOM 7747 N N . GLU A 1 995 ? 8.670 -3.988 -15.731 1.00 45.09 995 GLU A N 1
ATOM 7748 C CA . GLU A 1 995 ? 9.724 -4.630 -14.934 1.00 45.09 995 GLU A CA 1
ATOM 7749 C C . GLU A 1 995 ? 9.426 -4.612 -13.418 1.00 45.09 995 GLU A C 1
ATOM 7751 O O . GLU A 1 995 ? 10.205 -5.162 -12.642 1.00 45.09 995 GLU A O 1
ATOM 7756 N N . GLY A 1 996 ? 8.312 -4.004 -12.981 1.00 39.94 996 GLY A N 1
ATOM 7757 C CA . GLY A 1 996 ? 7.930 -3.905 -11.567 1.00 39.94 996 GLY A CA 1
ATOM 7758 C C . GLY A 1 996 ? 8.754 -2.892 -10.763 1.00 39.94 996 GLY A C 1
ATOM 7759 O O . GLY A 1 996 ? 8.832 -2.996 -9.544 1.00 39.94 996 GLY A O 1
ATOM 7760 N N . THR A 1 997 ? 9.382 -1.922 -11.436 1.00 31.55 997 THR A N 1
ATOM 7761 C CA . THR A 1 997 ? 10.222 -0.867 -10.834 1.00 31.55 997 THR A CA 1
ATOM 7762 C C . THR A 1 997 ? 9.533 0.503 -10.773 1.00 31.55 997 THR A C 1
ATOM 7764 O O . THR A 1 997 ? 10.167 1.507 -10.445 1.00 31.55 997 THR A O 1
ATOM 7767 N N . ARG A 1 998 ? 8.227 0.566 -11.079 1.00 31.45 998 ARG A N 1
ATOM 7768 C CA . ARG A 1 998 ? 7.352 1.718 -10.812 1.00 31.45 998 ARG A CA 1
ATOM 7769 C C . ARG A 1 998 ? 5.934 1.289 -10.460 1.00 31.45 998 ARG A C 1
ATOM 7771 O O . ARG A 1 998 ? 5.404 0.357 -11.058 1.00 31.45 998 ARG A O 1
ATOM 7778 N N . ASP A 1 999 ? 5.306 2.065 -9.580 1.00 41.75 999 ASP A N 1
ATOM 7779 C CA . ASP A 1 999 ? 3.908 1.904 -9.184 1.00 41.75 999 ASP A CA 1
ATOM 7780 C C . ASP A 1 999 ? 2.950 1.965 -10.389 1.00 41.75 999 ASP A C 1
ATOM 7782 O O . ASP A 1 999 ? 2.904 2.950 -11.134 1.00 41.75 999 ASP A O 1
ATOM 7786 N N . PHE A 1 1000 ? 2.134 0.922 -10.532 1.00 43.81 1000 PHE A N 1
ATOM 7787 C CA . PHE A 1 1000 ? 0.996 0.850 -11.444 1.00 43.81 1000 PHE A CA 1
ATOM 7788 C C . PHE A 1 1000 ? -0.153 0.154 -10.717 1.00 43.81 1000 PHE A C 1
ATOM 7790 O O . PHE A 1 1000 ? -0.003 -0.966 -10.232 1.00 43.81 1000 PHE A O 1
ATOM 7797 N N . VAL A 1 1001 ? -1.314 0.806 -10.641 1.00 56.81 1001 VAL A N 1
ATOM 7798 C CA . VAL A 1 1001 ? -2.532 0.225 -10.067 1.00 56.81 1001 VAL A CA 1
ATOM 7799 C C . VAL A 1 1001 ? -3.110 -0.754 -11.085 1.00 56.81 1001 VAL A C 1
ATOM 7801 O O . VAL A 1 1001 ? -4.053 -0.454 -11.820 1.00 56.81 1001 VAL A O 1
ATOM 7804 N N . ALA A 1 1002 ? -2.531 -1.953 -11.121 1.00 74.44 1002 ALA A N 1
ATOM 7805 C CA . ALA A 1 1002 ? -2.899 -2.998 -12.065 1.00 74.44 1002 ALA A CA 1
ATOM 7806 C C . ALA A 1 1002 ? -4.342 -3.496 -11.882 1.00 74.44 1002 ALA A C 1
ATOM 7808 O O . ALA A 1 1002 ? -4.864 -4.157 -12.773 1.00 74.44 1002 ALA A O 1
ATOM 7809 N N . CYS A 1 1003 ? -5.020 -3.168 -10.773 1.00 81.81 1003 CYS A N 1
ATOM 7810 C CA . CYS A 1 1003 ? -6.368 -3.638 -10.437 1.00 81.81 1003 CYS A CA 1
ATOM 7811 C C . CYS A 1 1003 ? -7.343 -3.623 -11.629 1.00 81.81 1003 CYS A C 1
ATOM 7813 O O . CYS A 1 1003 ? -7.924 -4.666 -11.933 1.00 81.81 1003 CYS A O 1
ATOM 7815 N N . ASN A 1 1004 ? -7.467 -2.507 -12.361 1.00 87.06 1004 ASN A N 1
ATOM 7816 C CA . ASN A 1 1004 ? -8.301 -2.435 -13.568 1.00 87.06 1004 ASN A CA 1
ATOM 7817 C C . ASN A 1 1004 ? -7.870 -3.465 -14.628 1.00 87.06 1004 ASN A C 1
ATOM 7819 O O . ASN A 1 1004 ? -8.699 -4.224 -15.123 1.00 87.06 1004 ASN A O 1
ATOM 7823 N N . HIS A 1 1005 ? -6.576 -3.555 -14.936 1.00 91.38 1005 HIS A N 1
ATOM 7824 C CA . HIS A 1 1005 ? -6.012 -4.473 -15.933 1.00 91.38 1005 HIS A CA 1
ATOM 7825 C C . HIS A 1 1005 ? -6.197 -5.956 -15.541 1.00 91.38 1005 HIS A C 1
ATOM 7827 O O . HIS A 1 1005 ? -6.468 -6.813 -16.386 1.00 91.38 1005 HIS A O 1
ATOM 7833 N N . LEU A 1 1006 ? -6.121 -6.265 -14.240 1.00 91.00 1006 LEU A N 1
ATOM 7834 C CA . LEU A 1 1006 ? -6.318 -7.606 -13.671 1.00 91.00 1006 LEU A CA 1
ATOM 7835 C C . LEU A 1 1006 ? -7.804 -8.019 -13.577 1.00 91.00 1006 LEU A C 1
ATOM 7837 O O . LEU A 1 1006 ? -8.116 -9.210 -13.506 1.00 91.00 1006 LEU A O 1
ATOM 7841 N N . ARG A 1 1007 ? -8.753 -7.070 -13.561 1.00 94.38 1007 ARG A N 1
ATOM 7842 C CA . ARG A 1 1007 ? -10.192 -7.380 -13.424 1.00 94.38 1007 ARG A CA 1
ATOM 7843 C C . ARG A 1 1007 ? -10.731 -8.252 -14.559 1.00 94.38 1007 ARG A C 1
ATOM 7845 O O . ARG A 1 1007 ? -11.627 -9.052 -14.305 1.00 94.38 1007 ARG A O 1
ATOM 7852 N N . SER A 1 1008 ? -10.174 -8.164 -15.767 1.00 97.38 1008 SER A N 1
ATOM 7853 C CA . SER A 1 1008 ? -10.598 -8.961 -16.927 1.00 97.38 1008 SER A CA 1
ATOM 7854 C C . SER A 1 1008 ? -10.548 -10.476 -16.675 1.00 97.38 1008 SER A C 1
ATOM 7856 O O . SER A 1 1008 ? -11.559 -11.156 -16.872 1.00 97.38 1008 SER A O 1
ATOM 7858 N N . TYR A 1 1009 ? -9.435 -11.017 -16.158 1.00 96.19 1009 TYR A N 1
ATOM 7859 C CA . TYR A 1 1009 ? -9.359 -12.442 -15.803 1.00 96.19 1009 TYR A CA 1
ATOM 7860 C C . TYR A 1 1009 ? -10.133 -12.780 -14.529 1.00 96.19 1009 TYR A C 1
ATOM 7862 O O . TYR A 1 1009 ? -10.638 -13.896 -14.417 1.00 96.19 1009 TYR A O 1
ATOM 7870 N N . LYS A 1 1010 ? -10.299 -11.835 -13.595 1.00 95.38 1010 LYS A N 1
ATOM 7871 C CA . LYS A 1 1010 ? -11.103 -12.043 -12.377 1.00 95.38 1010 LYS A CA 1
ATOM 7872 C C . LYS A 1 1010 ? -12.593 -12.192 -12.713 1.00 95.38 1010 LYS A C 1
ATOM 7874 O O . LYS A 1 1010 ? -13.222 -13.138 -12.240 1.00 95.38 1010 LYS A O 1
ATOM 7879 N N . TYR A 1 1011 ? -13.132 -11.363 -13.612 1.00 97.81 1011 TYR A N 1
ATOM 7880 C CA . TYR A 1 1011 ? -14.487 -11.539 -14.146 1.00 97.81 1011 TYR A CA 1
ATOM 7881 C C . TYR A 1 1011 ? -14.612 -12.809 -14.995 1.00 97.81 1011 TYR A C 1
ATOM 7883 O O . TYR A 1 1011 ? -15.579 -13.550 -14.832 1.00 97.81 1011 TYR A O 1
ATOM 7891 N N . TYR A 1 1012 ? -13.631 -13.113 -15.859 1.00 98.12 1012 TYR A N 1
ATOM 7892 C CA . TYR A 1 1012 ? -13.650 -14.362 -16.628 1.00 98.12 1012 TYR A CA 1
ATOM 7893 C C . TYR A 1 1012 ? -13.679 -15.587 -15.697 1.00 98.12 1012 TYR A C 1
ATOM 7895 O O . TYR A 1 1012 ? -14.498 -16.481 -15.892 1.00 98.12 1012 TYR A O 1
ATOM 7903 N N . SER A 1 1013 ? -12.851 -15.601 -14.649 1.00 95.56 1013 SER A N 1
ATOM 7904 C CA . SER A 1 1013 ? -12.752 -16.690 -13.670 1.00 95.56 1013 SER A CA 1
ATOM 7905 C C . SER A 1 1013 ? -14.052 -16.921 -12.888 1.00 95.56 1013 SER A C 1
ATOM 7907 O O . SER A 1 1013 ? -14.412 -18.072 -12.634 1.00 95.56 1013 SER A O 1
ATOM 7909 N N . ASP A 1 1014 ? -14.797 -15.867 -12.536 1.00 95.31 1014 ASP A N 1
ATOM 7910 C CA . ASP A 1 1014 ? -16.126 -16.002 -11.918 1.00 95.31 1014 ASP A CA 1
ATOM 7911 C C . ASP A 1 1014 ? -17.219 -16.365 -12.947 1.00 95.31 1014 ASP A C 1
ATOM 7913 O O . ASP A 1 1014 ? -18.117 -17.145 -12.626 1.00 95.31 1014 ASP A O 1
ATOM 7917 N N . SER A 1 1015 ? -17.119 -15.916 -14.207 1.00 97.19 1015 SER A N 1
ATOM 7918 C CA . SER A 1 1015 ? -18.082 -16.256 -15.277 1.00 97.19 1015 SER A CA 1
ATOM 7919 C C . SER A 1 1015 ? -18.164 -17.753 -15.606 1.00 97.19 1015 SER A C 1
ATOM 7921 O O . SER A 1 1015 ? -19.160 -18.200 -16.166 1.00 97.19 1015 SER A O 1
ATOM 7923 N N . ILE A 1 1016 ? -17.144 -18.539 -15.234 1.00 96.25 1016 ILE A N 1
ATOM 7924 C CA . ILE A 1 1016 ? -17.138 -20.010 -15.327 1.00 96.25 1016 ILE A CA 1
ATOM 7925 C C . ILE A 1 1016 ? -18.243 -20.610 -14.440 1.00 96.25 1016 ILE A C 1
ATOM 7927 O O . ILE A 1 1016 ? -18.950 -21.532 -14.854 1.00 96.25 1016 ILE A O 1
ATOM 7931 N N . ILE A 1 1017 ? -18.391 -20.062 -13.230 1.00 94.50 1017 ILE A N 1
ATOM 7932 C CA . ILE A 1 1017 ? -19.275 -20.555 -12.164 1.00 94.50 1017 ILE A CA 1
ATOM 7933 C C . ILE A 1 1017 ? -20.657 -19.882 -12.221 1.00 94.50 1017 ILE A C 1
ATOM 7935 O O . ILE A 1 1017 ? -21.652 -20.506 -11.862 1.00 94.50 1017 ILE A O 1
ATOM 7939 N N . TYR A 1 1018 ? -20.729 -18.643 -12.721 1.00 92.75 1018 TYR A N 1
ATOM 7940 C CA . TYR A 1 1018 ? -21.955 -17.846 -12.842 1.00 92.75 1018 TYR A CA 1
ATOM 7941 C C . TYR A 1 1018 ? -22.387 -17.686 -14.320 1.00 92.75 1018 TYR A C 1
ATOM 7943 O O . TYR A 1 1018 ? -22.092 -16.660 -14.940 1.00 92.75 1018 TYR A O 1
ATOM 7951 N N . PRO A 1 1019 ? -23.078 -18.683 -14.918 1.00 90.75 1019 PRO A N 1
ATOM 7952 C CA . PRO A 1 1019 ? -23.338 -18.773 -16.364 1.00 90.75 1019 PRO A CA 1
ATOM 7953 C C . PRO A 1 1019 ? -24.358 -17.770 -16.931 1.00 90.75 1019 PRO A C 1
ATOM 7955 O O . PRO A 1 1019 ? -24.575 -17.760 -18.148 1.00 90.75 1019 PRO A O 1
ATOM 7958 N N . ASP A 1 1020 ? -25.007 -16.995 -16.064 1.00 88.56 1020 ASP A N 1
ATOM 7959 C CA . ASP A 1 1020 ? -26.038 -15.983 -16.328 1.00 88.56 1020 ASP A CA 1
ATOM 7960 C C . ASP A 1 1020 ? -25.719 -14.610 -15.692 1.00 88.56 1020 ASP A C 1
ATOM 7962 O O . ASP A 1 1020 ? -26.416 -13.628 -15.941 1.00 88.56 1020 ASP A O 1
ATOM 7966 N N . GLY A 1 1021 ? -24.674 -14.535 -14.859 1.00 89.81 1021 GLY A N 1
ATOM 7967 C CA . GLY A 1 1021 ? -24.388 -13.391 -13.987 1.00 89.81 1021 GLY A CA 1
ATOM 7968 C C . GLY A 1 1021 ? -23.639 -12.221 -14.636 1.00 89.81 1021 GLY A C 1
ATOM 7969 O O . GLY A 1 1021 ? -23.361 -11.227 -13.968 1.00 89.81 1021 GLY A O 1
ATOM 7970 N N . PHE A 1 1022 ? -23.295 -12.326 -15.923 1.00 96.00 1022 PHE A N 1
ATOM 7971 C CA . PHE A 1 1022 ? -22.505 -11.327 -16.654 1.00 96.00 1022 PHE A CA 1
ATOM 7972 C C . PHE A 1 1022 ? -23.126 -11.000 -18.024 1.00 96.00 1022 PHE A C 1
ATOM 7974 O O . PHE A 1 1022 ? -22.442 -10.948 -19.049 1.00 96.00 1022 PHE A O 1
ATOM 7981 N N . LEU A 1 1023 ? -24.445 -10.808 -18.051 1.00 94.69 1023 LEU A N 1
ATOM 7982 C CA . LEU A 1 1023 ? -25.224 -10.593 -19.271 1.00 94.69 1023 LEU A CA 1
ATOM 7983 C C . LEU A 1 1023 ? -24.886 -9.240 -19.934 1.00 94.69 1023 LEU A C 1
ATOM 7985 O O . LEU A 1 1023 ? -25.187 -8.182 -19.382 1.00 94.69 1023 LEU A O 1
ATOM 7989 N N . GLY A 1 1024 ? -24.261 -9.266 -21.116 1.00 95.56 1024 GLY A N 1
ATOM 7990 C CA . GLY A 1 1024 ? -23.810 -8.076 -21.845 1.00 95.56 1024 GLY A CA 1
ATOM 7991 C C . GLY A 1 1024 ? -24.855 -7.530 -22.820 1.00 95.56 1024 GLY A C 1
ATOM 7992 O O . GLY A 1 1024 ? -25.337 -8.249 -23.693 1.00 95.56 1024 GLY A O 1
ATOM 7993 N N . TYR A 1 1025 ? -25.171 -6.240 -22.716 1.00 94.62 1025 TYR A N 1
ATOM 7994 C CA . TYR A 1 1025 ? -26.197 -5.569 -23.518 1.00 94.62 1025 TYR A CA 1
ATOM 7995 C C . TYR A 1 1025 ? -25.565 -4.855 -24.726 1.00 94.62 1025 TYR A C 1
ATOM 7997 O O . TYR A 1 1025 ? -24.717 -3.979 -24.520 1.00 94.62 1025 TYR A O 1
ATOM 8005 N N . PRO A 1 1026 ? -25.954 -5.175 -25.979 1.00 93.62 1026 PRO A N 1
ATOM 8006 C CA . PRO A 1 1026 ? -25.436 -4.482 -27.159 1.00 93.62 1026 PRO A CA 1
ATOM 8007 C C . PRO A 1 1026 ? -25.826 -3.000 -27.126 1.00 93.62 1026 PRO A C 1
ATOM 8009 O O . PRO A 1 1026 ? -27.013 -2.675 -27.057 1.00 93.62 1026 PRO A O 1
ATOM 8012 N N . CYS A 1 1027 ? -24.849 -2.089 -27.161 1.00 93.81 1027 CYS A N 1
ATOM 8013 C CA . CYS A 1 1027 ? -25.123 -0.655 -27.039 1.00 93.81 1027 CYS A CA 1
ATOM 8014 C C . CYS A 1 1027 ? -24.078 0.212 -27.750 1.00 93.81 1027 CYS A C 1
ATOM 8016 O O . CYS A 1 1027 ? -22.926 -0.180 -27.909 1.00 93.81 1027 CYS A O 1
ATOM 8018 N N . ALA A 1 1028 ? -24.475 1.420 -28.164 1.00 90.62 1028 ALA A N 1
ATOM 8019 C CA . ALA A 1 1028 ? -23.587 2.345 -28.874 1.00 90.62 1028 ALA A CA 1
ATOM 8020 C C . ALA A 1 1028 ? -22.609 3.099 -27.947 1.00 90.62 1028 ALA A C 1
ATOM 8022 O O . ALA A 1 1028 ? -21.554 3.535 -28.403 1.00 90.62 1028 ALA A O 1
ATOM 8023 N N . SER A 1 1029 ? -22.945 3.257 -26.662 1.00 91.62 1029 SER A N 1
ATOM 8024 C CA . SER A 1 1029 ? -22.050 3.783 -25.624 1.00 91.62 1029 SER A CA 1
ATOM 8025 C C . SER A 1 1029 ? -22.498 3.342 -24.227 1.00 91.62 1029 SER A C 1
ATOM 8027 O O . SER A 1 1029 ? -23.649 2.947 -24.024 1.00 91.62 1029 SER A O 1
ATOM 8029 N N . TYR A 1 1030 ? -21.597 3.464 -23.251 1.00 94.25 1030 TYR A N 1
ATOM 8030 C CA . TYR A 1 1030 ? -21.893 3.180 -21.847 1.00 94.25 1030 TYR A CA 1
ATOM 8031 C C . TYR A 1 1030 ? -22.958 4.123 -21.261 1.00 94.25 1030 TYR A C 1
ATOM 8033 O O . TYR A 1 1030 ? -23.847 3.666 -20.545 1.00 94.25 1030 TYR A O 1
ATOM 8041 N N . ASP A 1 1031 ? -22.941 5.410 -21.628 1.00 92.00 1031 ASP A N 1
ATOM 8042 C CA . ASP A 1 1031 ? -23.938 6.392 -21.174 1.00 92.00 1031 ASP A CA 1
ATOM 8043 C C . ASP A 1 1031 ? -25.361 5.978 -21.577 1.00 92.00 1031 ASP A C 1
ATOM 8045 O O . ASP A 1 1031 ? -26.279 5.984 -20.759 1.00 92.00 1031 ASP A O 1
ATOM 8049 N N . LEU A 1 1032 ? -25.538 5.526 -22.825 1.00 93.00 1032 LEU A N 1
ATOM 8050 C CA . LEU A 1 1032 ? -26.830 5.061 -23.336 1.00 93.00 1032 LEU A CA 1
ATOM 8051 C C . LEU A 1 1032 ? -27.295 3.763 -22.655 1.00 93.00 1032 LEU A C 1
ATOM 8053 O O . LEU A 1 1032 ? -28.501 3.544 -22.518 1.00 93.00 1032 LEU A O 1
ATOM 8057 N N . PHE A 1 1033 ? -26.362 2.923 -22.200 1.00 94.94 1033 PHE A N 1
ATOM 8058 C CA . PHE A 1 1033 ? -26.647 1.747 -21.376 1.00 94.94 1033 PHE A CA 1
ATOM 8059 C C . PHE A 1 1033 ? -27.039 2.132 -19.936 1.00 94.94 1033 PHE A C 1
ATOM 8061 O O . PHE A 1 1033 ? -27.970 1.539 -19.383 1.00 94.94 1033 PHE A O 1
ATOM 8068 N N . GLN A 1 1034 ? -26.404 3.150 -19.348 1.00 91.12 1034 GLN A N 1
ATOM 8069 C CA . GLN A 1 1034 ? -26.729 3.674 -18.013 1.00 91.12 1034 GLN A CA 1
ATOM 8070 C C . GLN A 1 1034 ? -28.077 4.416 -17.980 1.00 91.12 1034 GLN A C 1
ATOM 8072 O O . GLN A 1 1034 ? -28.872 4.210 -17.064 1.00 91.12 1034 GLN A O 1
ATOM 8077 N N . GLU A 1 1035 ? -28.409 5.173 -19.030 1.00 89.50 1035 GLU A N 1
ATOM 8078 C CA . GLU A 1 1035 ? -29.770 5.679 -19.284 1.00 89.50 1035 GLU A CA 1
ATOM 8079 C C . GLU A 1 1035 ? -30.789 4.554 -19.573 1.00 89.50 1035 GLU A C 1
ATOM 8081 O O . GLU A 1 1035 ? -32.002 4.768 -19.505 1.00 89.50 1035 GLU A O 1
ATOM 8086 N N . GLY A 1 1036 ? -30.306 3.348 -19.891 1.00 88.69 1036 GLY A N 1
ATOM 8087 C CA . GLY A 1 1036 ? -31.110 2.159 -20.166 1.00 88.69 1036 GLY A CA 1
ATOM 8088 C C . GLY A 1 1036 ? -31.834 2.178 -21.513 1.00 88.69 1036 GLY A C 1
ATOM 8089 O O . GLY A 1 1036 ? -32.846 1.498 -21.674 1.00 88.69 1036 GLY A O 1
ATOM 8090 N N . ASN A 1 1037 ? -31.312 2.916 -22.497 1.00 90.69 1037 ASN A N 1
ATOM 8091 C CA . ASN A 1 1037 ? -31.800 2.884 -23.882 1.00 90.69 1037 ASN A CA 1
ATOM 8092 C C . ASN A 1 1037 ? -31.541 1.525 -24.565 1.00 90.69 1037 ASN A C 1
ATOM 8094 O O . ASN A 1 1037 ? -32.201 1.191 -25.545 1.00 90.69 1037 ASN A O 1
ATOM 8098 N N . CYS A 1 1038 ? -30.596 0.744 -24.033 1.00 91.50 1038 CYS A N 1
ATOM 8099 C CA . CYS A 1 1038 ? -30.180 -0.573 -24.523 1.00 91.50 1038 CYS A CA 1
ATOM 8100 C C . CYS A 1 1038 ? -30.688 -1.723 -23.625 1.00 91.50 1038 CYS A C 1
ATOM 8102 O O . CYS A 1 1038 ? -29.978 -2.697 -23.396 1.00 91.50 1038 CYS A O 1
ATOM 8104 N N . PHE A 1 1039 ? -31.892 -1.579 -23.057 1.00 92.31 1039 PHE A N 1
ATOM 8105 C CA . PHE A 1 1039 ? -32.525 -2.570 -22.180 1.00 92.31 1039 PHE A CA 1
ATOM 8106 C C . PHE A 1 1039 ? -34.026 -2.715 -22.500 1.00 92.31 1039 PHE A C 1
ATOM 8108 O O . PHE A 1 1039 ? -34.716 -1.693 -22.624 1.00 92.31 1039 PHE A O 1
ATOM 8115 N N . PRO A 1 1040 ? -34.597 -3.936 -22.507 1.00 91.38 1040 PRO A N 1
ATOM 8116 C CA . PRO A 1 1040 ? -33.969 -5.238 -22.220 1.00 91.38 1040 PRO A CA 1
ATOM 8117 C C . PRO A 1 1040 ? -33.221 -5.826 -23.442 1.00 91.38 1040 PRO A C 1
ATOM 8119 O O . PRO A 1 1040 ? -32.913 -5.092 -24.381 1.00 91.38 1040 PRO A O 1
ATOM 8122 N N . CYS A 1 1041 ? -32.861 -7.113 -23.413 1.00 89.62 1041 CYS A N 1
ATOM 8123 C CA . CYS A 1 1041 ? -32.108 -7.784 -24.482 1.00 89.62 1041 CYS A CA 1
ATOM 8124 C C . CYS A 1 1041 ? -32.870 -7.865 -25.826 1.00 89.62 1041 CYS A C 1
ATOM 8126 O O . CYS A 1 1041 ? -34.102 -7.927 -25.848 1.00 89.62 1041 CYS A O 1
ATOM 8128 N N . PRO A 1 1042 ? -32.171 -7.919 -26.977 1.00 86.75 1042 PRO A N 1
ATOM 8129 C CA . PRO A 1 1042 ? -32.823 -8.096 -28.275 1.00 86.75 1042 PRO A CA 1
ATOM 8130 C C . PRO A 1 1042 ? -33.443 -9.500 -28.417 1.00 86.75 1042 PRO A C 1
ATOM 8132 O O . PRO A 1 1042 ? -33.168 -10.402 -27.627 1.00 86.75 1042 PRO A O 1
ATOM 8135 N N . GLU A 1 1043 ? -34.256 -9.718 -29.458 1.00 78.88 1043 GLU A N 1
ATOM 8136 C CA . GLU A 1 1043 ? -34.947 -11.004 -29.699 1.00 78.88 1043 GLU A CA 1
ATOM 8137 C C . GLU A 1 1043 ? -33.997 -12.207 -29.894 1.00 78.88 1043 GLU A C 1
ATOM 8139 O O . GLU A 1 1043 ? -34.422 -13.349 -29.733 1.00 78.88 1043 GLU A O 1
ATOM 8144 N N . GLY A 1 1044 ? -32.715 -11.968 -30.201 1.00 77.12 1044 GLY A N 1
ATOM 8145 C CA . GLY A 1 1044 ? -31.668 -12.997 -30.273 1.00 77.12 1044 GLY A CA 1
ATOM 8146 C C . GLY A 1 1044 ? -31.035 -13.388 -28.928 1.00 77.12 1044 GLY A C 1
ATOM 8147 O O . GLY A 1 1044 ? -30.232 -14.319 -28.900 1.00 77.12 1044 GLY A O 1
ATOM 8148 N N . GLY A 1 1045 ? -31.385 -12.707 -27.831 1.00 86.00 1045 GLY A N 1
ATOM 8149 C CA . GLY A 1 1045 ? -30.717 -12.828 -26.532 1.00 86.00 1045 GLY A CA 1
ATOM 8150 C C . GLY A 1 1045 ? -29.535 -11.864 -26.358 1.00 86.00 1045 GLY A C 1
ATOM 8151 O O . GLY A 1 1045 ? -29.242 -11.041 -27.223 1.00 86.00 1045 GLY A O 1
ATOM 8152 N N . CYS A 1 1046 ? -28.867 -11.958 -25.210 1.00 89.88 1046 CYS A N 1
ATOM 8153 C CA . CYS A 1 1046 ? -27.624 -11.249 -24.906 1.00 89.88 1046 CYS A CA 1
ATOM 8154 C C . CYS A 1 1046 ? -26.516 -12.278 -24.618 1.00 89.88 1046 CYS A C 1
ATOM 8156 O O . CYS A 1 1046 ? -26.771 -13.233 -23.875 1.00 89.88 1046 CYS A O 1
ATOM 8158 N N . PRO A 1 1047 ? -25.283 -12.098 -25.123 1.00 93.06 1047 PRO A N 1
ATOM 8159 C CA . PRO A 1 1047 ? -24.169 -12.948 -24.732 1.00 93.06 1047 PRO A CA 1
ATOM 8160 C C . PRO A 1 1047 ? -23.760 -12.669 -23.281 1.00 93.06 1047 PRO A C 1
ATOM 8162 O O . PRO A 1 1047 ? -23.734 -11.522 -22.833 1.00 93.06 1047 PRO A O 1
ATOM 8165 N N . ASN A 1 1048 ? -23.401 -13.722 -22.548 1.00 94.44 1048 ASN A N 1
ATOM 8166 C CA . ASN A 1 1048 ? -22.727 -13.573 -21.261 1.00 94.44 1048 ASN A CA 1
ATOM 8167 C C . ASN A 1 1048 ? -21.239 -13.318 -21.502 1.00 94.44 1048 ASN A C 1
ATOM 8169 O O . ASN A 1 1048 ? -20.630 -13.989 -22.334 1.00 94.44 1048 ASN A O 1
ATOM 8173 N N . MET A 1 1049 ? -20.664 -12.362 -20.779 1.00 97.88 1049 MET A N 1
ATOM 8174 C CA . MET A 1 1049 ? -19.237 -12.063 -20.820 1.00 97.88 1049 MET A CA 1
ATOM 8175 C C . MET A 1 1049 ? -18.415 -13.244 -20.289 1.00 97.88 1049 MET A C 1
ATOM 8177 O O . MET A 1 1049 ? -18.793 -13.889 -19.311 1.00 97.88 1049 MET A O 1
ATOM 8181 N N . GLY A 1 1050 ? -17.270 -13.508 -20.919 1.00 97.00 1050 GLY A N 1
ATOM 8182 C CA . GLY A 1 1050 ? -16.334 -14.542 -20.492 1.00 97.00 1050 GLY A CA 1
ATOM 8183 C C . GLY A 1 1050 ? -16.711 -15.948 -20.955 1.00 97.00 1050 GLY A C 1
ATOM 8184 O O . GLY A 1 1050 ? -16.953 -16.178 -22.141 1.00 97.00 1050 GLY A O 1
ATOM 8185 N N . HIS A 1 1051 ? -16.694 -16.926 -20.050 1.00 97.44 1051 HIS A N 1
ATOM 8186 C CA . HIS A 1 1051 ? -16.595 -18.345 -20.409 1.00 97.44 1051 HIS A CA 1
ATOM 8187 C C . HIS A 1 1051 ? -17.663 -18.806 -21.415 1.00 97.44 1051 HIS A C 1
ATOM 8189 O O . HIS A 1 1051 ? -17.337 -19.493 -22.381 1.00 97.44 1051 HIS A O 1
ATOM 8195 N N . TYR A 1 1052 ? -18.910 -18.357 -21.252 1.00 96.69 1052 TYR A N 1
ATOM 8196 C CA . TYR A 1 1052 ? -20.067 -18.783 -22.052 1.00 96.69 1052 TYR A CA 1
ATOM 8197 C C . TYR A 1 1052 ? -20.449 -17.839 -23.209 1.00 96.69 1052 TYR A C 1
ATOM 8199 O O . TYR A 1 1052 ? -21.554 -17.937 -23.755 1.00 96.69 1052 TYR A O 1
ATOM 8207 N N . ALA A 1 1053 ? -19.560 -16.919 -23.588 1.00 95.44 1053 ALA A N 1
ATOM 8208 C CA . ALA A 1 1053 ? -19.771 -15.980 -24.689 1.00 95.44 1053 ALA A CA 1
ATOM 8209 C C . ALA A 1 1053 ? -19.943 -16.674 -26.059 1.00 95.44 1053 ALA A C 1
ATOM 8211 O O . ALA A 1 1053 ? -20.709 -16.217 -26.913 1.00 95.44 1053 ALA A O 1
ATOM 8212 N N . ASP A 1 1054 ? -19.301 -17.832 -26.244 1.00 92.81 1054 ASP A N 1
ATOM 8213 C CA . ASP A 1 1054 ? -19.356 -18.651 -27.461 1.00 92.81 1054 ASP A CA 1
ATOM 8214 C C . ASP A 1 1054 ? -20.755 -19.198 -27.789 1.00 92.81 1054 ASP A C 1
ATOM 8216 O O . ASP A 1 1054 ? -21.036 -19.479 -28.956 1.00 92.81 1054 ASP A O 1
ATOM 8220 N N . ARG A 1 1055 ? -21.673 -19.246 -26.811 1.00 92.19 1055 ARG A N 1
ATOM 8221 C CA . ARG A 1 1055 ? -23.100 -19.559 -27.023 1.00 92.19 1055 ARG A CA 1
ATOM 8222 C C . ARG A 1 1055 ? -23.772 -18.654 -28.070 1.00 92.19 1055 ARG A C 1
ATOM 8224 O O . ARG A 1 1055 ? -24.792 -19.045 -28.628 1.00 92.19 1055 ARG A O 1
ATOM 8231 N N . HIS A 1 1056 ? -23.218 -17.467 -28.339 1.00 86.81 1056 HIS A N 1
ATOM 8232 C CA . HIS A 1 1056 ? -23.731 -16.510 -29.330 1.00 86.81 1056 HIS A CA 1
ATOM 8233 C C . HIS A 1 1056 ? -22.800 -16.312 -30.542 1.00 86.81 1056 HIS A C 1
ATOM 8235 O O . HIS A 1 1056 ? -23.065 -15.435 -31.365 1.00 86.81 1056 HIS A O 1
ATOM 8241 N N . LYS A 1 1057 ? -21.740 -17.122 -30.706 1.00 82.00 1057 LYS A N 1
ATOM 8242 C CA . LYS A 1 1057 ? -20.736 -16.947 -31.779 1.00 82.00 1057 LYS A CA 1
ATOM 8243 C C . LYS A 1 1057 ? -21.332 -16.875 -33.189 1.00 82.00 1057 LYS A C 1
ATOM 8245 O O . LYS A 1 1057 ? -20.824 -16.169 -34.054 1.00 82.00 1057 LYS A O 1
ATOM 8250 N N . ASP A 1 1058 ? -22.441 -17.577 -33.422 1.00 82.81 1058 ASP A N 1
ATOM 8251 C CA . ASP A 1 1058 ? -23.106 -17.607 -34.722 1.00 82.81 1058 ASP A CA 1
ATOM 8252 C C . ASP A 1 1058 ? -23.931 -16.347 -35.043 1.00 82.81 1058 ASP A C 1
ATOM 8254 O O . ASP A 1 1058 ? -24.294 -16.148 -36.201 1.00 82.81 1058 ASP A O 1
ATOM 8258 N N . GLN A 1 1059 ? -24.173 -15.467 -34.062 1.00 81.19 1059 GLN A N 1
ATOM 8259 C CA . GLN A 1 1059 ? -24.898 -14.202 -34.251 1.00 81.19 1059 GLN A CA 1
ATOM 8260 C C . GLN A 1 1059 ? -23.990 -13.039 -34.695 1.00 81.19 1059 GLN A C 1
ATOM 8262 O O . GLN A 1 1059 ? -24.465 -12.110 -35.346 1.00 81.19 1059 GLN A O 1
ATOM 8267 N N . PHE A 1 1060 ? -22.690 -13.081 -34.376 1.00 77.81 1060 PHE A N 1
ATOM 8268 C CA . PHE A 1 1060 ? -21.798 -11.910 -34.408 1.00 77.81 1060 PHE A CA 1
ATOM 8269 C C . PHE A 1 1060 ? -20.561 -12.092 -35.313 1.00 77.81 1060 PHE A C 1
ATOM 8271 O O . PHE A 1 1060 ? -19.444 -11.762 -34.934 1.00 77.81 1060 PHE A O 1
ATOM 8278 N N . LYS A 1 1061 ? -20.737 -12.645 -36.523 1.00 69.06 1061 LYS A N 1
ATOM 8279 C CA . LYS A 1 1061 ? -19.602 -13.043 -37.390 1.00 69.06 1061 LYS A CA 1
ATOM 8280 C C . LYS A 1 1061 ? -18.927 -11.927 -38.198 1.00 69.06 1061 LYS A C 1
ATOM 8282 O O . LYS A 1 1061 ? -17.773 -12.079 -38.573 1.00 69.06 1061 LYS A O 1
ATOM 8287 N N . ASN A 1 1062 ? -19.630 -10.840 -38.522 1.00 66.62 1062 ASN A N 1
ATOM 8288 C CA . ASN A 1 1062 ? -19.147 -9.863 -39.515 1.00 66.62 1062 ASN A CA 1
ATOM 8289 C C . ASN A 1 1062 ? -18.710 -8.527 -38.896 1.00 66.62 1062 ASN A C 1
ATOM 8291 O O . ASN A 1 1062 ? -17.651 -7.994 -39.236 1.00 66.62 1062 ASN A O 1
ATOM 8295 N N . ASP A 1 1063 ? -19.515 -7.989 -37.984 1.00 74.88 1063 ASP A N 1
ATOM 8296 C CA . ASP A 1 1063 ? -19.348 -6.652 -37.410 1.00 74.88 1063 ASP A CA 1
ATOM 8297 C C . ASP A 1 1063 ? -18.645 -6.701 -36.045 1.00 74.88 1063 ASP A C 1
ATOM 8299 O O . ASP A 1 1063 ? -18.624 -7.739 -35.395 1.00 74.88 1063 ASP A O 1
ATOM 8303 N N . PHE A 1 1064 ? -18.049 -5.585 -35.618 1.00 83.25 1064 PHE A N 1
ATOM 8304 C CA . PHE A 1 1064 ? -17.519 -5.429 -34.257 1.00 83.25 1064 PHE A CA 1
ATOM 8305 C C . PHE A 1 1064 ? -18.658 -4.997 -33.325 1.00 83.25 1064 PHE A C 1
ATOM 8307 O O . PHE A 1 1064 ? -19.246 -3.933 -33.543 1.00 83.25 1064 PHE A O 1
ATOM 8314 N N . VAL A 1 1065 ? -18.985 -5.790 -32.299 1.00 88.81 1065 VAL A N 1
ATOM 8315 C CA . VAL A 1 1065 ? -20.151 -5.533 -31.434 1.00 88.81 1065 VAL A CA 1
ATOM 8316 C C . VAL A 1 1065 ? -19.726 -5.175 -30.013 1.00 88.81 1065 VAL A C 1
ATOM 8318 O O . VAL A 1 1065 ? -19.250 -6.022 -29.260 1.00 88.81 1065 VAL A O 1
ATOM 8321 N N . LYS A 1 1066 ? -19.964 -3.912 -29.631 1.00 93.69 1066 LYS A N 1
ATOM 8322 C CA . LYS A 1 1066 ? -19.740 -3.421 -28.265 1.00 93.69 1066 LYS A CA 1
ATOM 8323 C C . LYS A 1 1066 ? -20.888 -3.803 -27.332 1.00 93.69 1066 LYS A C 1
ATOM 8325 O O . LYS A 1 1066 ? -22.057 -3.520 -27.613 1.00 93.69 1066 LYS A O 1
ATOM 8330 N N . LEU A 1 1067 ? -20.534 -4.407 -26.202 1.00 96.00 1067 LEU A N 1
ATOM 8331 C CA . LEU A 1 1067 ? -21.454 -4.903 -25.181 1.00 96.00 1067 LEU A CA 1
ATOM 8332 C C . LEU A 1 1067 ? -21.133 -4.267 -23.829 1.00 96.00 1067 LEU A C 1
ATOM 8334 O O . LEU A 1 1067 ? -19.972 -4.195 -23.436 1.00 96.00 1067 LEU A O 1
ATOM 8338 N N . TYR A 1 1068 ? -22.160 -3.834 -23.103 1.00 97.31 1068 TYR A N 1
ATOM 8339 C CA . TYR A 1 1068 ? -22.014 -3.163 -21.810 1.00 97.31 1068 TYR A CA 1
ATOM 8340 C C . TYR A 1 1068 ? -22.810 -3.888 -20.722 1.00 97.31 1068 TYR A C 1
ATOM 8342 O O . TYR A 1 1068 ? -23.909 -4.383 -20.962 1.00 97.31 1068 TYR A O 1
ATOM 8350 N N . LEU A 1 1069 ? -22.237 -3.951 -19.525 1.00 97.38 1069 LEU A N 1
ATOM 8351 C CA . LEU A 1 1069 ? -22.829 -4.489 -18.299 1.00 97.38 1069 LEU A CA 1
ATOM 8352 C C . LEU A 1 1069 ? -22.186 -3.785 -17.096 1.00 97.38 1069 LEU A C 1
ATOM 8354 O O . LEU A 1 1069 ? -21.198 -3.076 -17.274 1.00 97.38 1069 LEU A O 1
ATOM 8358 N N . ASN A 1 1070 ? -22.697 -4.014 -15.888 1.00 97.06 1070 ASN A N 1
ATOM 8359 C CA . ASN A 1 1070 ? -22.048 -3.604 -14.638 1.00 97.06 1070 ASN A CA 1
ATOM 8360 C C . ASN A 1 1070 ? -21.667 -4.850 -13.823 1.00 97.06 1070 ASN A C 1
ATOM 8362 O O . ASN A 1 1070 ? -22.304 -5.893 -13.967 1.00 97.06 1070 ASN A O 1
ATOM 8366 N N . THR A 1 1071 ? -20.659 -4.736 -12.960 1.00 96.25 1071 THR A N 1
ATOM 8367 C CA . THR A 1 1071 ? -20.211 -5.787 -12.028 1.00 96.25 1071 THR A CA 1
ATOM 8368 C C . THR A 1 1071 ? -20.139 -5.241 -10.603 1.00 96.25 1071 THR A C 1
ATOM 8370 O O . THR A 1 1071 ? -20.134 -4.025 -10.396 1.00 96.25 1071 THR A O 1
ATOM 8373 N N . ALA A 1 1072 ? -20.066 -6.119 -9.602 1.00 91.25 1072 ALA A N 1
ATOM 8374 C CA . ALA A 1 1072 ? -19.817 -5.690 -8.228 1.00 91.25 1072 ALA A CA 1
ATOM 8375 C C . ALA A 1 1072 ? -18.379 -5.152 -8.036 1.00 91.25 1072 ALA A C 1
ATOM 8377 O O . ALA A 1 1072 ? -17.489 -5.373 -8.859 1.00 91.25 1072 ALA A O 1
ATOM 8378 N N . GLU A 1 1073 ? -18.165 -4.442 -6.926 1.00 87.12 1073 GLU A N 1
ATOM 8379 C CA . GLU A 1 1073 ? -16.873 -3.876 -6.494 1.00 87.12 1073 GLU A CA 1
ATOM 8380 C C . GLU A 1 1073 ? -15.942 -4.890 -5.815 1.00 87.12 1073 GLU A C 1
ATOM 8382 O O . GLU A 1 1073 ? -14.722 -4.740 -5.798 1.00 87.12 1073 GLU A O 1
ATOM 8387 N N . THR A 1 1074 ? -16.521 -5.941 -5.248 1.00 82.25 1074 THR A N 1
ATOM 8388 C CA . THR A 1 1074 ? -15.831 -7.005 -4.524 1.00 82.25 1074 THR A CA 1
ATOM 8389 C C . THR A 1 1074 ? -16.383 -8.352 -4.969 1.00 82.25 1074 THR A C 1
ATOM 8391 O O . THR A 1 1074 ? -17.399 -8.422 -5.659 1.00 82.25 1074 THR A O 1
ATOM 8394 N N . LYS A 1 1075 ? -15.663 -9.421 -4.632 1.00 80.38 1075 LYS A N 1
ATOM 8395 C CA . LYS A 1 1075 ? -16.009 -10.783 -5.026 1.00 80.38 1075 LYS A CA 1
ATOM 8396 C C . LYS A 1 1075 ? -17.190 -11.309 -4.187 1.00 80.38 1075 LYS A C 1
ATOM 8398 O O . LYS A 1 1075 ? -17.186 -11.121 -2.974 1.00 80.38 1075 LYS A O 1
ATOM 8403 N N . ASP A 1 1076 ? -18.176 -12.006 -4.749 1.00 87.19 1076 ASP A N 1
ATOM 8404 C CA . ASP A 1 1076 ? -18.330 -12.394 -6.161 1.00 87.19 1076 ASP A CA 1
ATOM 8405 C C . ASP A 1 1076 ? -18.850 -11.249 -7.051 1.00 87.19 1076 ASP A C 1
ATOM 8407 O O . ASP A 1 1076 ? -19.699 -10.459 -6.642 1.00 87.19 1076 ASP A O 1
ATOM 8411 N N . PHE A 1 1077 ? -18.361 -11.179 -8.296 1.00 94.56 1077 PHE A N 1
ATOM 8412 C CA . PHE A 1 1077 ? -18.621 -10.041 -9.193 1.00 94.56 1077 PHE A CA 1
ATOM 8413 C C . PHE A 1 1077 ? -19.940 -9.986 -10.012 1.00 94.56 1077 PHE A C 1
ATOM 8415 O O . PHE A 1 1077 ? -20.174 -8.913 -10.586 1.00 94.56 1077 PHE A O 1
ATOM 8422 N N . PRO A 1 1078 ? -20.782 -11.037 -10.161 1.00 94.50 1078 PRO A N 1
ATOM 8423 C CA . PRO A 1 1078 ? -21.915 -10.998 -11.092 1.00 94.50 1078 PRO A CA 1
ATOM 8424 C C . PRO A 1 1078 ? -23.024 -10.043 -10.634 1.00 94.50 1078 PRO A C 1
ATOM 8426 O O . PRO A 1 1078 ? -23.251 -9.873 -9.437 1.00 94.50 1078 PRO A O 1
ATOM 8429 N N . LEU A 1 1079 ? -23.755 -9.455 -11.588 1.00 94.38 1079 LEU A N 1
ATOM 8430 C CA . LEU A 1 1079 ? -24.931 -8.625 -11.311 1.00 94.38 1079 LEU A CA 1
ATOM 8431 C C . LEU A 1 1079 ? -26.063 -8.868 -12.319 1.00 94.38 1079 LEU A C 1
ATOM 8433 O O . LEU A 1 1079 ? -25.860 -8.911 -13.532 1.00 94.38 1079 LEU A O 1
ATOM 8437 N N . TRP A 1 1080 ? -27.295 -8.915 -11.812 1.00 93.25 1080 TRP A N 1
ATOM 8438 C CA . TRP A 1 1080 ? -28.508 -9.094 -12.612 1.00 93.25 1080 TRP A CA 1
ATOM 8439 C C . TRP A 1 1080 ? -29.248 -7.762 -12.779 1.00 93.25 1080 TRP A C 1
ATOM 8441 O O . TRP A 1 1080 ? -29.676 -7.154 -11.796 1.00 93.25 1080 TRP A O 1
ATOM 8451 N N . ARG A 1 1081 ? -29.400 -7.288 -14.023 1.00 93.81 1081 ARG A N 1
ATOM 8452 C CA . ARG A 1 1081 ? -30.004 -5.977 -14.331 1.00 93.81 1081 ARG A CA 1
ATOM 8453 C C . ARG A 1 1081 ? -31.530 -6.055 -14.438 1.00 93.81 1081 ARG A C 1
ATOM 8455 O O . ARG A 1 1081 ? -32.077 -6.850 -15.207 1.00 93.81 1081 ARG A O 1
ATOM 8462 N N . TYR A 1 1082 ? -32.213 -5.175 -13.709 1.00 92.25 1082 TYR A N 1
ATOM 8463 C CA . TYR A 1 1082 ? -33.669 -5.018 -13.712 1.00 92.25 1082 TYR A CA 1
ATOM 8464 C C . TYR A 1 1082 ? -34.053 -3.558 -13.950 1.00 92.25 1082 TYR A C 1
ATOM 8466 O O . TYR A 1 1082 ? -33.404 -2.631 -13.468 1.00 92.25 1082 TYR A O 1
ATOM 8474 N N . LYS A 1 1083 ? -35.183 -3.345 -14.615 1.00 94.19 1083 LYS A N 1
ATOM 8475 C CA . LYS A 1 1083 ? -35.837 -2.042 -14.761 1.00 94.19 1083 LYS A CA 1
ATOM 8476 C C . LYS A 1 1083 ? -37.096 -2.026 -13.913 1.00 94.19 1083 LYS A C 1
ATOM 8478 O O . LYS A 1 1083 ? -37.965 -2.883 -14.072 1.00 94.19 1083 LYS A O 1
ATOM 8483 N N . ILE A 1 1084 ? -37.202 -1.048 -13.021 1.00 92.88 1084 ILE A N 1
ATOM 8484 C CA . ILE A 1 1084 ? -38.315 -0.918 -12.080 1.00 92.88 1084 ILE A CA 1
ATOM 8485 C C . ILE A 1 1084 ? -39.032 0.407 -12.340 1.00 92.88 1084 ILE A C 1
ATOM 8487 O O . ILE A 1 1084 ? -38.460 1.477 -12.132 1.00 92.88 1084 ILE A O 1
ATOM 8491 N N . THR A 1 1085 ? -40.303 0.337 -12.739 1.00 93.50 1085 THR A N 1
ATOM 8492 C CA . THR A 1 1085 ? -41.210 1.490 -12.858 1.00 93.50 1085 THR A CA 1
ATOM 8493 C C . THR A 1 1085 ? -42.208 1.472 -11.702 1.00 93.50 1085 THR A C 1
ATOM 8495 O O . THR A 1 1085 ? -42.990 0.532 -11.563 1.00 93.50 1085 THR A O 1
ATOM 8498 N N . VAL A 1 1086 ? -42.214 2.531 -10.892 1.00 91.06 1086 VAL A N 1
ATOM 8499 C CA . VAL A 1 1086 ? -43.116 2.731 -9.750 1.00 91.06 1086 VAL A CA 1
ATOM 8500 C C . VAL A 1 1086 ? -44.063 3.897 -10.030 1.00 91.06 1086 VAL A C 1
ATOM 8502 O O . VAL A 1 1086 ? -43.619 5.037 -10.177 1.00 91.06 1086 VAL A O 1
ATOM 8505 N N . THR A 1 1087 ? -45.365 3.629 -10.040 1.00 90.88 1087 THR A N 1
ATOM 8506 C CA . THR A 1 1087 ? -46.432 4.642 -10.093 1.00 90.88 1087 THR A CA 1
ATOM 8507 C C . THR A 1 1087 ? -46.892 4.937 -8.673 1.00 90.88 1087 THR A C 1
ATOM 8509 O O . THR A 1 1087 ? -47.301 4.021 -7.961 1.00 90.88 1087 THR A O 1
ATOM 8512 N N . LEU A 1 1088 ? -46.774 6.185 -8.215 1.00 89.19 1088 LEU A N 1
ATOM 8513 C CA . LEU A 1 1088 ? -47.027 6.535 -6.812 1.00 89.19 1088 LEU A CA 1
ATOM 8514 C C . LEU A 1 1088 ? -48.507 6.793 -6.522 1.00 89.19 1088 LEU A C 1
ATOM 8516 O O . LEU A 1 1088 ? -49.186 7.469 -7.282 1.00 89.19 1088 LEU A O 1
ATOM 8520 N N . SER A 1 1089 ? -48.975 6.369 -5.350 1.00 85.25 1089 SER A N 1
ATOM 8521 C CA . SER A 1 1089 ? -50.328 6.643 -4.849 1.00 85.25 1089 SER A CA 1
ATOM 8522 C C . SER A 1 1089 ? -50.280 7.512 -3.587 1.00 85.25 1089 SER A C 1
ATOM 8524 O O . SER A 1 1089 ? -49.434 7.309 -2.713 1.00 85.25 1089 SER A O 1
ATOM 8526 N N . GLY A 1 1090 ? -51.205 8.459 -3.419 1.00 82.75 1090 GLY A N 1
ATOM 8527 C CA . GLY A 1 1090 ? -51.266 9.293 -2.212 1.00 82.75 1090 GLY A CA 1
ATOM 8528 C C . GLY A 1 1090 ? -52.202 10.493 -2.342 1.00 82.75 1090 GLY A C 1
ATOM 8529 O O . GLY A 1 1090 ? -52.798 10.718 -3.385 1.00 82.75 1090 GLY A O 1
ATOM 8530 N N . LYS A 1 1091 ? -52.335 11.288 -1.271 1.00 77.94 1091 LYS A N 1
ATOM 8531 C CA . LYS A 1 1091 ? -53.261 12.446 -1.230 1.00 77.94 1091 LYS A CA 1
ATOM 8532 C C . LYS A 1 1091 ? -52.596 13.811 -1.437 1.00 77.94 1091 LYS A C 1
ATOM 8534 O O . LYS A 1 1091 ? -53.284 14.822 -1.532 1.00 77.94 1091 LYS A O 1
ATOM 8539 N N . SER A 1 1092 ? -51.267 13.862 -1.459 1.00 79.44 1092 SER A N 1
ATOM 8540 C CA . SER A 1 1092 ? -50.497 15.107 -1.532 1.00 79.44 1092 SER A CA 1
ATOM 8541 C C . SER A 1 1092 ? -49.073 14.840 -2.004 1.00 79.44 1092 SER A C 1
ATOM 8543 O O . SER A 1 1092 ? -48.493 13.818 -1.644 1.00 79.44 1092 SER A O 1
ATOM 8545 N N . LYS A 1 1093 ? -48.471 15.794 -2.725 1.00 85.50 1093 LYS A N 1
ATOM 8546 C CA . LYS A 1 1093 ? -47.025 15.784 -3.003 1.00 85.50 1093 LYS A CA 1
ATOM 8547 C C . LYS A 1 1093 ? -46.217 15.812 -1.697 1.00 85.50 1093 LYS A C 1
ATOM 8549 O O . LYS A 1 1093 ? -46.562 16.556 -0.778 1.00 85.50 1093 LYS A O 1
ATOM 8554 N N . VAL A 1 1094 ? -45.123 15.059 -1.638 1.00 84.31 1094 VAL A N 1
ATOM 8555 C CA . VAL A 1 1094 ? -44.179 15.028 -0.506 1.00 84.31 1094 VAL A CA 1
ATOM 8556 C C . VAL A 1 1094 ? -42.742 15.233 -1.000 1.00 84.31 1094 VAL A C 1
ATOM 8558 O O . VAL A 1 1094 ? -42.482 15.227 -2.204 1.00 84.31 1094 VAL A O 1
ATOM 8561 N N . ARG A 1 1095 ? -41.791 15.441 -0.084 1.00 84.88 1095 ARG A N 1
ATOM 8562 C CA . ARG A 1 1095 ? -40.355 15.489 -0.396 1.00 84.88 1095 ARG A CA 1
ATOM 8563 C C . ARG A 1 1095 ? -39.660 14.333 0.315 1.00 84.88 1095 ARG A C 1
ATOM 8565 O O . ARG A 1 1095 ? -39.868 14.164 1.512 1.00 84.88 1095 ARG A O 1
ATOM 8572 N N . GLY A 1 1096 ? -38.871 13.549 -0.411 1.00 85.50 1096 GLY A N 1
ATOM 8573 C CA . GLY A 1 1096 ? -38.310 12.303 0.106 1.00 85.50 1096 GLY A CA 1
ATOM 8574 C C . GLY A 1 1096 ? -37.629 11.461 -0.968 1.00 85.50 1096 GLY A C 1
ATOM 8575 O O . GLY A 1 1096 ? -37.291 11.976 -2.036 1.00 85.50 1096 GLY A O 1
ATOM 8576 N N . TYR A 1 1097 ? -37.458 10.173 -0.686 1.00 88.00 1097 TYR A N 1
ATOM 8577 C CA . TYR A 1 1097 ? -36.992 9.163 -1.636 1.00 88.00 1097 TYR A CA 1
ATOM 8578 C C . TYR A 1 1097 ? -37.830 7.881 -1.548 1.00 88.00 1097 TYR A C 1
ATOM 8580 O O . TYR A 1 1097 ? -38.507 7.643 -0.545 1.00 88.00 1097 TYR A O 1
ATOM 8588 N N . VAL A 1 1098 ? -37.810 7.093 -2.624 1.00 87.62 1098 VAL A N 1
ATOM 8589 C CA . VAL A 1 1098 ? -38.556 5.837 -2.795 1.00 87.62 1098 VAL A CA 1
ATOM 8590 C C . VAL A 1 1098 ? -37.574 4.702 -3.027 1.00 87.62 1098 VAL A C 1
ATOM 8592 O O . VAL A 1 1098 ? -36.750 4.795 -3.936 1.00 87.62 1098 VAL A O 1
ATOM 8595 N N . ASN A 1 1099 ? -37.725 3.622 -2.265 1.00 89.75 1099 ASN A N 1
ATOM 8596 C CA . ASN A 1 1099 ? -36.961 2.391 -2.395 1.00 89.75 1099 ASN A CA 1
ATOM 8597 C C . ASN A 1 1099 ? -37.871 1.213 -2.779 1.00 89.75 1099 ASN A C 1
ATOM 8599 O O . ASN A 1 1099 ? -39.014 1.126 -2.320 1.00 89.75 1099 ASN A O 1
ATOM 8603 N N . VAL A 1 1100 ? -37.336 0.269 -3.554 1.00 89.00 1100 VAL A N 1
ATOM 8604 C CA . VAL A 1 1100 ? -37.968 -1.026 -3.858 1.00 89.00 1100 VAL A CA 1
ATOM 8605 C C . VAL A 1 1100 ? -37.000 -2.169 -3.543 1.00 89.00 1100 VAL A C 1
ATOM 8607 O O . VAL A 1 1100 ? -35.791 -2.022 -3.701 1.00 89.00 1100 VAL A O 1
ATOM 8610 N N . ALA A 1 1101 ? -37.532 -3.306 -3.091 1.00 89.06 1101 ALA A N 1
ATOM 8611 C CA . ALA A 1 1101 ? -36.809 -4.578 -3.014 1.00 89.06 1101 ALA A CA 1
ATOM 8612 C C . ALA A 1 1101 ? -37.639 -5.697 -3.664 1.00 89.06 1101 ALA A C 1
ATOM 8614 O O . ALA A 1 1101 ? -38.863 -5.751 -3.472 1.00 89.06 1101 ALA A O 1
ATOM 8615 N N . LEU A 1 1102 ? -36.973 -6.571 -4.419 1.00 89.88 1102 LEU A N 1
ATOM 8616 C CA . LEU A 1 1102 ? -37.573 -7.697 -5.137 1.00 89.88 1102 LEU A CA 1
ATOM 8617 C C . LEU A 1 1102 ? -37.494 -8.973 -4.289 1.00 89.88 1102 LEU A C 1
ATOM 8619 O O . LEU A 1 1102 ? -36.541 -9.158 -3.536 1.00 89.88 1102 LEU A O 1
ATOM 8623 N N . TYR A 1 1103 ? -38.495 -9.841 -4.417 1.00 86.56 1103 TYR A N 1
ATOM 8624 C CA . TYR A 1 1103 ? -38.573 -11.159 -3.785 1.00 86.56 1103 TYR A CA 1
ATOM 8625 C C . TYR A 1 1103 ? -39.039 -12.170 -4.840 1.00 86.56 1103 TYR A C 1
ATOM 8627 O O . TYR A 1 1103 ? -40.068 -11.946 -5.484 1.00 86.56 1103 TYR A O 1
ATOM 8635 N N . GLY A 1 1104 ? -38.317 -13.274 -4.992 1.00 87.19 1104 GLY A N 1
ATOM 8636 C CA . GLY A 1 1104 ? -38.670 -14.367 -5.896 1.00 87.19 1104 GLY A CA 1
ATOM 8637 C C . GLY A 1 1104 ? -38.517 -15.729 -5.229 1.00 87.19 1104 GLY A C 1
ATOM 8638 O O . GLY A 1 1104 ? -38.722 -15.831 -4.017 1.00 87.19 1104 GLY A O 1
ATOM 8639 N N . GLU A 1 1105 ? -38.230 -16.762 -6.014 1.00 88.38 1105 GLU A N 1
ATOM 8640 C CA . GLU A 1 1105 ? -38.071 -18.136 -5.518 1.00 88.38 1105 GLU A CA 1
ATOM 8641 C C . GLU A 1 1105 ? -36.664 -18.378 -4.948 1.00 88.38 1105 GLU A C 1
ATOM 8643 O O . GLU A 1 1105 ? -36.540 -18.963 -3.872 1.00 88.38 1105 GLU A O 1
ATOM 8648 N N . ASP A 1 1106 ? -35.626 -17.828 -5.589 1.00 85.25 1106 ASP A N 1
ATOM 8649 C CA . ASP A 1 1106 ? -34.219 -18.042 -5.215 1.00 85.25 1106 ASP A CA 1
ATOM 8650 C C . ASP A 1 1106 ? -33.703 -17.058 -4.145 1.00 85.25 1106 ASP A C 1
ATOM 8652 O O . ASP A 1 1106 ? -32.645 -17.264 -3.550 1.00 85.25 1106 ASP A O 1
ATOM 8656 N N . GLY A 1 1107 ? -34.454 -15.990 -3.840 1.00 87.69 1107 GLY A N 1
ATOM 8657 C CA . GLY A 1 1107 ? -34.090 -15.067 -2.763 1.00 87.69 1107 GLY A CA 1
ATOM 8658 C C . GLY A 1 1107 ? -34.790 -13.708 -2.781 1.00 87.69 1107 GLY A C 1
ATOM 8659 O O . GLY A 1 1107 ? -35.905 -13.540 -3.285 1.00 87.69 1107 GLY A O 1
ATOM 8660 N N . ASN A 1 1108 ? -34.124 -12.707 -2.195 1.00 87.62 1108 ASN A N 1
ATOM 8661 C CA . ASN A 1 1108 ? -34.555 -11.311 -2.242 1.00 87.62 1108 ASN A CA 1
ATOM 8662 C C . ASN A 1 1108 ? -33.378 -10.342 -2.376 1.00 87.62 1108 ASN A C 1
ATOM 8664 O O . ASN A 1 1108 ? -32.329 -10.547 -1.772 1.00 87.62 1108 ASN A O 1
ATOM 8668 N N . THR A 1 1109 ? -33.588 -9.222 -3.064 1.00 90.44 1109 THR A N 1
ATOM 8669 C CA . THR A 1 1109 ? -32.570 -8.168 -3.193 1.00 90.44 1109 THR A CA 1
ATOM 8670 C C . THR A 1 1109 ? -32.462 -7.317 -1.924 1.00 90.44 1109 THR A C 1
ATOM 8672 O O . THR A 1 1109 ? -33.374 -7.287 -1.086 1.00 90.44 1109 THR A O 1
ATOM 8675 N N . LYS A 1 1110 ? -31.393 -6.516 -1.827 1.00 91.06 1110 LYS A N 1
ATOM 8676 C CA . LYS A 1 1110 ? -31.383 -5.303 -0.990 1.00 91.06 1110 LYS A CA 1
ATOM 8677 C C . LYS A 1 1110 ? -32.365 -4.237 -1.517 1.00 91.06 1110 LYS A C 1
ATOM 8679 O O . LYS A 1 1110 ? -33.058 -4.438 -2.518 1.00 91.06 1110 LYS A O 1
ATOM 8684 N N . GLN A 1 1111 ? -32.487 -3.117 -0.803 1.00 86.12 1111 GLN A N 1
ATOM 8685 C CA . GLN A 1 1111 ? -33.356 -2.002 -1.199 1.00 86.12 1111 GLN A CA 1
ATOM 8686 C C . GLN A 1 1111 ? -32.641 -1.046 -2.158 1.00 86.12 1111 GLN A C 1
ATOM 8688 O O . GLN A 1 1111 ? -31.633 -0.452 -1.786 1.00 86.12 1111 GLN A O 1
ATOM 8693 N N . TYR A 1 1112 ? -33.224 -0.820 -3.333 1.00 89.88 1112 TYR A N 1
ATOM 8694 C CA . TYR A 1 1112 ? -32.712 0.099 -4.348 1.00 89.88 1112 TYR A CA 1
ATOM 8695 C C . TYR A 1 1112 ? -33.563 1.364 -4.436 1.00 89.88 1112 TYR A C 1
ATOM 8697 O O . TYR A 1 1112 ? -34.792 1.290 -4.482 1.00 89.88 1112 TYR A O 1
ATOM 8705 N N . GLN A 1 1113 ? -32.915 2.530 -4.471 1.00 91.75 1113 GLN A N 1
ATOM 8706 C CA . GLN A 1 1113 ? -33.584 3.828 -4.548 1.00 91.75 1113 GLN A CA 1
ATOM 8707 C C . GLN A 1 1113 ? -34.002 4.147 -5.994 1.00 91.75 1113 GLN A C 1
ATOM 8709 O O . GLN A 1 1113 ? -33.160 4.442 -6.835 1.00 91.75 1113 GLN A O 1
ATOM 8714 N N . ILE A 1 1114 ? -35.310 4.167 -6.259 1.00 92.06 1114 ILE A N 1
ATOM 8715 C CA . ILE A 1 1114 ? -35.891 4.419 -7.590 1.00 92.06 1114 ILE A CA 1
ATOM 8716 C C . ILE A 1 1114 ? -35.978 5.919 -7.910 1.00 92.06 1114 ILE A C 1
ATOM 8718 O O . ILE A 1 1114 ? -35.890 6.327 -9.063 1.00 92.06 1114 ILE A O 1
ATOM 8722 N N . THR A 1 1115 ? -36.191 6.772 -6.903 1.00 90.50 1115 THR A N 1
ATOM 8723 C CA . THR A 1 1115 ? -36.289 8.230 -7.095 1.00 90.50 1115 THR A CA 1
ATOM 8724 C C . THR A 1 1115 ? -36.062 8.994 -5.791 1.00 90.50 1115 THR A C 1
ATOM 8726 O O . THR A 1 1115 ? -36.350 8.489 -4.704 1.00 90.50 1115 THR A O 1
ATOM 8729 N N . LYS A 1 1116 ? -35.565 10.232 -5.896 1.00 90.81 1116 LYS A N 1
ATOM 8730 C CA . LYS A 1 1116 ? -35.293 11.159 -4.788 1.00 90.81 1116 LYS A CA 1
ATOM 8731 C C . LYS A 1 1116 ? -35.637 12.584 -5.217 1.00 90.81 1116 LYS A C 1
ATOM 8733 O O . LYS A 1 1116 ? -35.165 13.056 -6.245 1.00 90.81 1116 LYS A O 1
ATOM 8738 N N . GLY A 1 1117 ? -36.443 13.296 -4.428 1.00 89.19 1117 GLY A N 1
ATOM 8739 C CA . GLY A 1 1117 ? -36.834 14.675 -4.727 1.00 89.19 1117 GLY A CA 1
ATOM 8740 C C . GLY A 1 1117 ? -38.262 15.005 -4.302 1.00 89.19 1117 GLY A C 1
ATOM 8741 O O . GLY A 1 1117 ? -38.657 14.744 -3.166 1.00 89.19 1117 GLY A O 1
ATOM 8742 N N . THR A 1 1118 ? -39.028 15.631 -5.204 1.00 89.69 1118 THR A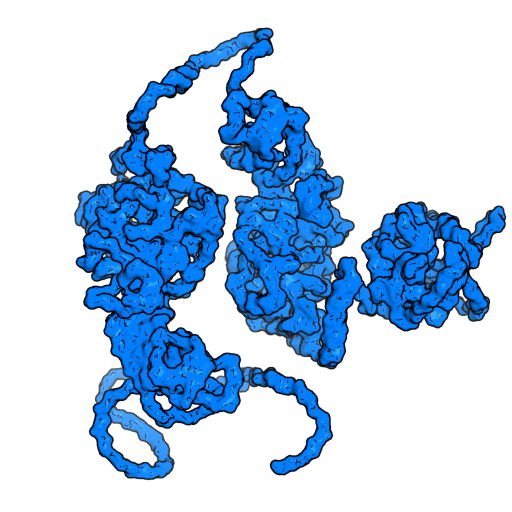 N 1
ATOM 8743 C CA . THR A 1 1118 ? -40.464 15.891 -4.999 1.00 89.69 1118 THR A CA 1
ATOM 8744 C C . THR A 1 1118 ? -41.268 14.720 -5.548 1.00 89.69 1118 THR A C 1
ATOM 8746 O O . THR A 1 1118 ? -41.416 14.572 -6.762 1.00 89.69 1118 THR A O 1
ATOM 8749 N N . LEU A 1 1119 ? -41.793 13.908 -4.638 1.00 89.19 1119 LEU A N 1
ATOM 8750 C CA . LEU A 1 1119 ? -42.612 12.742 -4.933 1.00 89.19 1119 LEU A CA 1
ATOM 8751 C C . LEU A 1 1119 ? -44.065 13.197 -5.097 1.00 89.19 1119 LEU A C 1
ATOM 8753 O O . LEU A 1 1119 ? -44.614 13.886 -4.229 1.00 89.19 1119 LEU A O 1
ATOM 8757 N N . ARG A 1 1120 ? -44.682 12.854 -6.224 1.00 91.62 1120 ARG A N 1
ATOM 8758 C CA . ARG A 1 1120 ? -46.066 13.210 -6.555 1.00 91.62 1120 ARG A CA 1
ATOM 8759 C C . ARG A 1 1120 ? -46.883 11.926 -6.707 1.00 91.62 1120 ARG A C 1
ATOM 8761 O O . ARG A 1 1120 ? -46.396 11.033 -7.392 1.00 91.62 1120 ARG A O 1
ATOM 8768 N N . PRO A 1 1121 ? -48.086 11.829 -6.116 1.00 87.38 1121 PRO A N 1
ATOM 8769 C CA . PRO A 1 1121 ? -49.078 10.847 -6.545 1.00 87.38 1121 PRO A CA 1
ATOM 8770 C C . PRO A 1 1121 ? -49.317 10.926 -8.057 1.00 87.38 1121 PRO A C 1
ATOM 8772 O O . PRO A 1 1121 ? -49.071 11.972 -8.664 1.00 87.38 1121 PRO A O 1
ATOM 8775 N N . ASP A 1 1122 ? -49.764 9.819 -8.639 1.00 86.56 1122 ASP A N 1
ATOM 8776 C CA . ASP A 1 1122 ? -50.146 9.616 -10.042 1.00 86.56 1122 ASP A CA 1
ATOM 8777 C C . ASP A 1 1122 ? -48.969 9.723 -11.046 1.00 86.56 1122 ASP A C 1
ATOM 8779 O O . ASP A 1 1122 ? -49.048 9.264 -12.186 1.00 86.56 1122 ASP A O 1
ATOM 8783 N N . ASN A 1 1123 ? -47.819 10.263 -10.623 1.00 91.25 1123 ASN A N 1
ATOM 8784 C CA . ASN A 1 1123 ? -46.566 10.223 -11.371 1.00 91.25 1123 ASN A CA 1
ATOM 8785 C C . ASN A 1 1123 ? -45.929 8.823 -11.319 1.00 91.25 1123 ASN A C 1
ATOM 8787 O O . ASN A 1 1123 ? -45.811 8.206 -10.257 1.00 91.25 1123 ASN A O 1
ATOM 8791 N N . SER A 1 1124 ? -45.413 8.382 -12.469 1.00 92.62 1124 SER A N 1
ATOM 8792 C CA . SER A 1 1124 ? -44.548 7.203 -12.583 1.00 92.62 1124 SER A CA 1
ATOM 8793 C C . SER A 1 1124 ? -43.070 7.597 -12.621 1.00 92.62 1124 SER A C 1
ATOM 8795 O O . SER A 1 1124 ? -42.704 8.589 -13.252 1.00 92.62 1124 SER A O 1
ATOM 8797 N N . TYR A 1 1125 ? -42.228 6.808 -11.957 1.00 93.12 1125 TYR A N 1
ATOM 8798 C CA . TYR A 1 1125 ? -40.777 6.975 -11.872 1.00 93.12 1125 TYR A CA 1
ATOM 8799 C C . TYR A 1 1125 ? -40.111 5.648 -12.246 1.00 93.12 1125 TYR A C 1
ATOM 8801 O O . TYR A 1 1125 ? -40.548 4.605 -11.768 1.00 93.12 1125 TYR A O 1
ATOM 8809 N N . THR A 1 1126 ? -39.072 5.675 -13.081 1.00 92.88 1126 THR A N 1
ATOM 8810 C CA . THR A 1 1126 ? -38.344 4.469 -13.518 1.00 92.88 1126 THR A CA 1
ATOM 8811 C C . THR A 1 1126 ? -36.877 4.596 -13.134 1.00 92.88 1126 THR A C 1
ATOM 8813 O O . THR A 1 1126 ? -36.300 5.666 -13.319 1.00 92.88 1126 THR A O 1
ATOM 8816 N N . ALA A 1 1127 ? -36.288 3.508 -12.645 1.00 92.62 1127 ALA A N 1
ATOM 8817 C CA . ALA A 1 1127 ? -34.846 3.346 -12.512 1.00 92.62 1127 ALA A CA 1
ATOM 8818 C C . ALA A 1 1127 ? -34.413 1.974 -13.046 1.00 92.62 1127 ALA A C 1
ATOM 8820 O O . ALA A 1 1127 ? -35.195 1.019 -13.034 1.00 92.62 1127 ALA A O 1
ATOM 8821 N N . TYR A 1 1128 ? -33.159 1.890 -13.476 1.00 92.25 1128 TYR A N 1
ATOM 8822 C CA . TYR A 1 1128 ? -32.461 0.632 -13.717 1.00 92.25 1128 TYR A CA 1
ATOM 8823 C C . TYR A 1 1128 ? -31.626 0.312 -12.477 1.00 92.25 1128 TYR A C 1
ATOM 8825 O O . TYR A 1 1128 ? -31.081 1.220 -11.847 1.00 92.25 1128 TYR A O 1
ATOM 8833 N N . ILE A 1 1129 ? -31.584 -0.960 -12.097 1.00 92.31 1129 ILE A N 1
ATOM 8834 C CA . ILE A 1 1129 ? -30.826 -1.456 -10.951 1.00 92.31 1129 ILE A CA 1
ATOM 8835 C C . ILE A 1 1129 ? -30.024 -2.679 -11.377 1.00 92.31 1129 ILE A C 1
ATOM 8837 O O . ILE A 1 1129 ? -30.507 -3.486 -12.169 1.00 92.31 1129 ILE A O 1
ATOM 8841 N N . ASP A 1 1130 ? -28.835 -2.831 -10.811 1.00 92.94 1130 ASP A N 1
ATOM 8842 C CA . ASP A 1 1130 ? -28.009 -4.024 -10.953 1.00 92.94 1130 ASP A CA 1
ATOM 8843 C C . ASP A 1 1130 ? -27.970 -4.719 -9.583 1.00 92.94 1130 ASP A C 1
ATOM 8845 O O . ASP A 1 1130 ? -27.575 -4.121 -8.573 1.00 92.94 1130 ASP A O 1
ATOM 8849 N N . ALA A 1 1131 ? -28.503 -5.939 -9.522 1.00 92.00 1131 ALA A N 1
ATOM 8850 C CA . ALA A 1 1131 ? -28.713 -6.681 -8.286 1.00 92.00 1131 ALA A CA 1
ATOM 8851 C C . ALA A 1 1131 ? -27.606 -7.699 -8.031 1.00 92.00 1131 ALA A C 1
ATOM 8853 O O . ALA A 1 1131 ? -27.201 -8.411 -8.940 1.00 92.00 1131 ALA A O 1
ATOM 8854 N N . ASP A 1 1132 ? -27.208 -7.812 -6.770 1.00 90.12 1132 ASP A N 1
ATOM 8855 C CA . ASP A 1 1132 ? -26.232 -8.764 -6.229 1.00 90.12 1132 ASP A CA 1
ATOM 8856 C C . ASP A 1 1132 ? -26.768 -10.200 -6.075 1.00 90.12 1132 ASP A C 1
ATOM 8858 O O . ASP A 1 1132 ? -26.059 -11.085 -5.608 1.00 90.12 1132 ASP A O 1
ATOM 8862 N N . VAL A 1 1133 ? -28.029 -10.439 -6.451 1.00 87.75 1133 VAL A N 1
ATOM 8863 C CA . VAL A 1 1133 ? -28.717 -11.728 -6.315 1.00 87.75 1133 VAL A CA 1
ATOM 8864 C C . VAL A 1 1133 ? -29.671 -11.927 -7.497 1.00 87.75 1133 VAL A C 1
ATOM 8866 O O . VAL A 1 1133 ? -30.538 -11.079 -7.744 1.00 87.75 1133 VAL A O 1
ATOM 8869 N N . ASN A 1 1134 ? -29.575 -13.068 -8.188 1.00 88.31 1134 ASN A N 1
ATOM 8870 C CA . ASN A 1 1134 ? -30.671 -13.558 -9.024 1.00 88.31 1134 ASN A CA 1
ATOM 8871 C C . ASN A 1 1134 ? -31.811 -14.011 -8.103 1.00 88.31 1134 ASN A C 1
ATOM 8873 O O . ASN A 1 1134 ? -31.614 -14.882 -7.260 1.00 88.31 1134 ASN A O 1
ATOM 8877 N N . VAL A 1 1135 ? -32.994 -13.403 -8.220 1.00 88.88 1135 VAL A N 1
ATOM 8878 C CA . VAL A 1 1135 ? -34.151 -13.772 -7.381 1.00 88.88 1135 VAL A CA 1
ATOM 8879 C C . VAL A 1 1135 ? -35.038 -14.844 -8.019 1.00 88.88 1135 VAL A C 1
ATOM 8881 O O . VAL A 1 1135 ? -36.023 -15.245 -7.401 1.00 88.88 1135 VAL A O 1
ATOM 8884 N N . GLY A 1 1136 ? -34.728 -15.296 -9.237 1.00 87.31 1136 GLY A N 1
ATOM 8885 C CA . GLY A 1 1136 ? -35.584 -16.208 -9.991 1.00 87.31 1136 GLY A CA 1
ATOM 8886 C C . GLY A 1 1136 ? -36.877 -15.534 -10.452 1.00 87.31 1136 GLY A C 1
ATOM 8887 O O . GLY A 1 1136 ? -36.911 -14.331 -10.735 1.00 87.31 1136 GLY A O 1
ATOM 8888 N N . ASP A 1 1137 ? -37.970 -16.295 -10.524 1.00 85.38 1137 ASP A N 1
ATOM 8889 C CA . ASP A 1 1137 ? -39.280 -15.724 -10.847 1.00 85.38 1137 ASP A CA 1
ATOM 8890 C C . ASP A 1 1137 ? -39.810 -14.857 -9.689 1.00 85.38 1137 ASP A C 1
ATOM 8892 O O . ASP A 1 1137 ? -39.977 -15.292 -8.548 1.00 85.38 1137 ASP A O 1
ATOM 8896 N N . ILE A 1 1138 ? -40.073 -13.581 -9.987 1.00 85.94 1138 ILE A N 1
ATOM 8897 C CA . ILE A 1 1138 ? -40.411 -12.566 -8.983 1.00 85.94 1138 ILE A CA 1
ATOM 8898 C C . ILE A 1 1138 ? -41.847 -12.785 -8.484 1.00 85.94 1138 ILE A C 1
ATOM 8900 O O . ILE A 1 1138 ? -42.828 -12.436 -9.144 1.00 85.94 1138 ILE A O 1
ATOM 8904 N N . THR A 1 1139 ? -41.977 -13.311 -7.269 1.00 83.06 1139 THR A N 1
ATOM 8905 C CA . THR A 1 1139 ? -43.265 -13.578 -6.612 1.00 83.06 1139 THR A CA 1
ATOM 8906 C C . THR A 1 1139 ? -43.862 -12.335 -5.945 1.00 83.06 1139 THR A C 1
ATOM 8908 O O . THR A 1 1139 ? -45.075 -12.283 -5.702 1.00 83.06 1139 THR A O 1
ATOM 8911 N N . LYS A 1 1140 ? -43.024 -11.341 -5.610 1.00 79.88 1140 LYS A N 1
ATOM 8912 C CA . LYS A 1 1140 ? -43.380 -10.235 -4.708 1.00 79.88 1140 LYS A CA 1
ATOM 8913 C C . LYS A 1 1140 ? -42.417 -9.047 -4.799 1.00 79.88 1140 LYS A C 1
ATOM 8915 O O . LYS A 1 1140 ? -41.225 -9.187 -5.046 1.00 79.88 1140 LYS A O 1
ATOM 8920 N N . VAL A 1 1141 ? -42.926 -7.863 -4.463 1.00 83.88 1141 VAL A N 1
ATOM 8921 C CA . VAL A 1 1141 ? -42.127 -6.645 -4.250 1.00 83.88 1141 VAL A CA 1
ATOM 8922 C C . VAL A 1 1141 ? -42.470 -5.983 -2.915 1.00 83.88 1141 VAL A C 1
ATOM 8924 O O . VAL A 1 1141 ? -43.585 -6.125 -2.400 1.00 83.88 1141 VAL A O 1
ATOM 8927 N N . LYS A 1 1142 ? -41.514 -5.237 -2.352 1.00 82.81 1142 LYS A N 1
ATOM 8928 C CA . LYS A 1 1142 ? -41.737 -4.303 -1.237 1.00 82.81 1142 LYS A CA 1
ATOM 8929 C C . LYS A 1 1142 ? -41.458 -2.873 -1.683 1.00 82.81 1142 LYS A C 1
ATOM 8931 O O . LYS A 1 1142 ? -40.431 -2.612 -2.300 1.00 82.81 1142 LYS A O 1
ATOM 8936 N N . PHE A 1 1143 ? -42.342 -1.960 -1.294 1.00 85.19 1143 PHE A N 1
ATOM 8937 C CA . PHE A 1 1143 ? -42.185 -0.513 -1.439 1.00 85.19 1143 PHE A CA 1
ATOM 8938 C C . PHE A 1 1143 ? -41.843 0.110 -0.083 1.00 85.19 1143 PHE A C 1
ATOM 8940 O O . PHE A 1 1143 ? -42.468 -0.227 0.926 1.00 85.19 1143 PHE A O 1
ATOM 8947 N N . LEU A 1 1144 ? -40.906 1.056 -0.067 1.00 82.94 1144 LEU A N 1
ATOM 8948 C CA . LEU A 1 1144 ? -40.648 1.941 1.066 1.00 82.94 1144 LEU A CA 1
ATOM 8949 C C . LEU A 1 1144 ? -40.488 3.378 0.557 1.00 82.94 1144 LEU A C 1
ATOM 8951 O O . LEU A 1 1144 ? -39.944 3.606 -0.520 1.00 82.94 1144 LEU A O 1
ATOM 8955 N N . TRP A 1 1145 ? -40.919 4.359 1.347 1.00 81.44 1145 TRP A N 1
ATOM 8956 C CA . TRP A 1 1145 ? -40.585 5.759 1.107 1.00 81.44 1145 TRP A CA 1
ATOM 8957 C C . TRP A 1 1145 ? -40.187 6.428 2.424 1.00 81.44 1145 TRP A C 1
ATOM 8959 O O . TRP A 1 1145 ? -40.792 6.173 3.467 1.00 81.44 1145 TRP A O 1
ATOM 8969 N N . ASN A 1 1146 ? -39.189 7.304 2.357 1.00 77.38 1146 ASN A N 1
ATOM 8970 C CA . ASN A 1 1146 ? -38.638 8.021 3.504 1.00 77.38 1146 ASN A CA 1
ATOM 8971 C C . ASN A 1 1146 ? -38.586 9.528 3.209 1.00 77.38 1146 ASN A C 1
ATOM 8973 O O . ASN A 1 1146 ? -38.556 9.950 2.051 1.00 77.38 1146 ASN A O 1
ATOM 8977 N N . ASN A 1 1147 ? -38.512 10.349 4.259 1.00 75.38 1147 ASN A N 1
ATOM 8978 C CA . ASN A 1 1147 ? -38.174 11.770 4.158 1.00 75.38 1147 ASN A CA 1
ATOM 8979 C C . ASN A 1 1147 ? -37.001 12.114 5.093 1.00 75.38 1147 ASN A C 1
ATOM 8981 O O . ASN A 1 1147 ? -36.712 11.361 6.018 1.00 75.38 1147 ASN A O 1
ATOM 8985 N N . ASN A 1 1148 ? -36.366 13.267 4.861 1.00 59.72 1148 ASN A N 1
ATOM 8986 C CA . ASN A 1 1148 ? -35.252 13.770 5.678 1.00 59.72 1148 ASN A CA 1
ATOM 8987 C C . ASN A 1 1148 ? -35.632 15.024 6.493 1.00 59.72 1148 ASN A C 1
ATOM 8989 O O . ASN A 1 1148 ? -34.760 15.640 7.097 1.00 59.72 1148 ASN A O 1
ATOM 8993 N N . TRP A 1 1149 ? -36.895 15.465 6.452 1.00 58.41 1149 TRP A N 1
ATOM 8994 C CA . TRP A 1 1149 ? -37.356 16.765 6.956 1.00 58.41 1149 TRP A CA 1
ATOM 8995 C C . TRP A 1 1149 ? -38.617 16.583 7.804 1.00 58.41 1149 TRP A C 1
ATOM 8997 O O . TRP A 1 1149 ? -39.645 16.148 7.283 1.00 58.41 1149 TRP A O 1
ATOM 9007 N N . ILE A 1 1150 ? -38.563 16.989 9.078 1.00 55.62 1150 ILE A N 1
ATOM 9008 C CA . ILE A 1 1150 ? -39.683 16.903 10.032 1.00 55.62 1150 ILE A CA 1
ATOM 9009 C C . ILE A 1 1150 ? -40.958 17.488 9.406 1.00 55.62 1150 ILE A C 1
ATOM 9011 O O . ILE A 1 1150 ? -41.077 18.696 9.205 1.00 55.62 1150 ILE A O 1
ATOM 9015 N N . ASN A 1 1151 ? -41.920 16.616 9.096 1.00 56.88 1151 ASN A N 1
ATOM 9016 C CA . ASN A 1 1151 ? -43.176 16.991 8.458 1.00 56.88 1151 ASN A CA 1
ATOM 9017 C C . ASN A 1 1151 ? -44.356 16.682 9.399 1.00 56.88 1151 ASN A C 1
ATOM 9019 O O . ASN A 1 1151 ? -44.812 15.535 9.439 1.00 56.88 1151 ASN A O 1
ATOM 9023 N N . PRO A 1 1152 ? -44.893 17.685 10.120 1.00 57.75 1152 PRO A N 1
ATOM 9024 C CA . PRO A 1 1152 ? -45.927 17.481 11.138 1.00 57.75 1152 PRO A CA 1
ATOM 9025 C C . PRO A 1 1152 ? -47.291 17.049 10.572 1.00 57.75 1152 PRO A C 1
ATOM 9027 O O . PRO A 1 1152 ? -48.206 16.769 11.339 1.00 57.75 1152 PRO A O 1
ATOM 9030 N N . THR A 1 1153 ? -47.451 16.974 9.244 1.00 59.94 1153 THR A N 1
ATOM 9031 C CA . THR A 1 1153 ? -48.683 16.468 8.612 1.00 59.94 1153 THR A CA 1
ATOM 9032 C C . THR A 1 1153 ? -48.736 14.941 8.487 1.00 59.94 1153 THR A C 1
ATOM 9034 O O . THR A 1 1153 ? -49.771 14.420 8.079 1.00 59.94 1153 THR A O 1
ATOM 9037 N N . PHE A 1 1154 ? -47.648 14.226 8.824 1.00 67.75 1154 PHE A N 1
ATOM 9038 C CA . PHE A 1 1154 ? -47.520 12.761 8.720 1.00 67.75 1154 PHE A CA 1
ATOM 9039 C C . PHE A 1 1154 ? -48.130 12.175 7.423 1.00 67.75 1154 PHE A C 1
ATOM 9041 O O . PHE A 1 1154 ? -49.003 11.302 7.481 1.00 67.75 1154 PHE A O 1
ATOM 9048 N N . PRO A 1 1155 ? -47.725 12.673 6.237 1.00 70.75 1155 PRO A N 1
ATOM 9049 C CA . PRO A 1 1155 ? -48.380 12.319 4.985 1.00 70.75 1155 PRO A CA 1
ATOM 9050 C C . PRO A 1 1155 ? -48.170 10.839 4.647 1.00 70.75 1155 PRO A C 1
ATOM 9052 O O . PRO A 1 1155 ? -47.132 10.259 4.955 1.00 70.75 1155 PRO A O 1
ATOM 9055 N N . LYS A 1 1156 ? -49.147 10.238 3.962 1.00 75.88 1156 LYS A N 1
ATOM 9056 C CA . LYS A 1 1156 ? -49.055 8.870 3.435 1.00 75.88 1156 LYS A CA 1
ATOM 9057 C C . LYS A 1 1156 ? -48.769 8.886 1.935 1.00 75.88 1156 LYS A C 1
ATOM 9059 O O . LYS A 1 1156 ? -49.433 9.607 1.187 1.00 75.88 1156 LYS A O 1
ATOM 9064 N N . LEU A 1 1157 ? -47.825 8.044 1.526 1.00 80.81 1157 LEU A N 1
ATOM 9065 C CA . LEU A 1 1157 ? -47.452 7.752 0.146 1.00 80.81 1157 LEU A CA 1
ATOM 9066 C C . LEU A 1 1157 ? -47.319 6.227 -0.000 1.00 80.81 1157 LEU A C 1
ATOM 9068 O O . LEU A 1 1157 ? -46.862 5.555 0.926 1.00 80.81 1157 LEU A O 1
ATOM 9072 N N . GLY A 1 1158 ? -47.726 5.699 -1.148 1.00 82.00 1158 GLY A N 1
ATOM 9073 C CA . GLY A 1 1158 ? -47.597 4.298 -1.543 1.00 82.00 1158 GLY A CA 1
ATOM 9074 C C . GLY A 1 1158 ? -47.246 4.187 -3.027 1.00 82.00 1158 GLY A C 1
ATOM 9075 O O . GLY A 1 1158 ? -46.909 5.188 -3.664 1.00 82.00 1158 GLY A O 1
ATOM 9076 N N . ALA A 1 1159 ? -47.387 2.984 -3.575 1.00 82.50 1159 ALA A N 1
ATOM 9077 C CA . ALA A 1 1159 ? -47.415 2.746 -5.012 1.00 82.50 1159 ALA A CA 1
ATOM 9078 C C . ALA A 1 1159 ? -48.788 2.188 -5.411 1.00 82.50 1159 ALA A C 1
ATOM 9080 O O . ALA A 1 1159 ? -49.341 1.359 -4.691 1.00 82.50 1159 ALA A O 1
ATOM 9081 N N . GLU A 1 1160 ? -49.305 2.629 -6.555 1.00 83.81 1160 GLU A N 1
ATOM 9082 C CA . GLU A 1 1160 ? -50.475 2.048 -7.220 1.00 83.81 1160 GLU A CA 1
ATOM 9083 C C . GLU A 1 1160 ? -50.061 0.781 -7.980 1.00 83.81 1160 GLU A C 1
ATOM 9085 O O . GLU A 1 1160 ? -50.629 -0.296 -7.783 1.00 83.81 1160 GLU A O 1
ATOM 9090 N N . THR A 1 1161 ? -49.004 0.907 -8.792 1.00 85.44 1161 THR A N 1
ATOM 9091 C CA . THR A 1 1161 ? -48.387 -0.194 -9.534 1.00 85.44 1161 THR A CA 1
ATOM 9092 C C . THR A 1 1161 ? -46.869 -0.160 -9.450 1.00 85.44 1161 THR A C 1
ATOM 9094 O O . THR A 1 1161 ? -46.255 0.909 -9.505 1.00 85.44 1161 THR A O 1
ATOM 9097 N N . ILE A 1 1162 ? -46.260 -1.343 -9.392 1.00 86.44 1162 ILE A N 1
ATOM 9098 C CA . ILE A 1 1162 ? -44.821 -1.548 -9.572 1.00 86.44 1162 ILE A CA 1
ATOM 9099 C C . ILE A 1 1162 ? -44.644 -2.552 -10.705 1.00 86.44 1162 ILE A C 1
ATOM 9101 O O . ILE A 1 1162 ? -45.074 -3.695 -10.593 1.00 86.44 1162 ILE A O 1
ATOM 9105 N N . THR A 1 1163 ? -44.020 -2.126 -11.798 1.00 89.19 1163 THR A N 1
ATOM 9106 C CA . THR A 1 1163 ? -43.636 -3.004 -12.909 1.00 89.19 1163 THR A CA 1
ATOM 9107 C C . THR A 1 1163 ? -42.146 -3.282 -12.833 1.00 89.19 1163 THR A C 1
ATOM 9109 O O . THR A 1 1163 ? -41.360 -2.350 -12.670 1.00 89.19 1163 THR A O 1
ATOM 9112 N N . VAL A 1 1164 ? -41.773 -4.552 -12.967 1.00 89.44 1164 VAL A N 1
ATOM 9113 C CA . VAL A 1 1164 ? -40.389 -5.020 -13.026 1.00 89.44 1164 VAL A CA 1
ATOM 9114 C C . VAL A 1 1164 ? -40.180 -5.737 -14.356 1.00 89.44 1164 VAL A C 1
ATOM 9116 O O . VAL A 1 1164 ? -40.969 -6.600 -14.738 1.00 89.44 1164 VAL A O 1
ATOM 9119 N N . GLU A 1 1165 ? -39.134 -5.351 -15.073 1.00 90.69 1165 GLU A N 1
ATOM 9120 C CA . GLU A 1 1165 ? -38.716 -5.918 -16.356 1.00 90.69 1165 GLU A CA 1
ATOM 9121 C C . GLU A 1 1165 ? -37.275 -6.424 -16.170 1.00 90.69 1165 GLU A C 1
ATOM 9123 O O . GLU A 1 1165 ? -36.410 -5.679 -15.706 1.00 90.69 1165 GLU A O 1
ATOM 9128 N N . VAL A 1 1166 ? -37.054 -7.713 -16.428 1.00 87.81 1166 VAL A N 1
ATOM 9129 C CA . VAL A 1 1166 ? -35.780 -8.440 -16.285 1.00 87.81 1166 VAL A CA 1
ATOM 9130 C C . VAL A 1 1166 ? -35.034 -8.388 -17.621 1.00 87.81 1166 VAL A C 1
ATOM 9132 O O . VAL A 1 1166 ? -35.679 -8.372 -18.670 1.00 87.81 1166 VAL A O 1
ATOM 9135 N N . GLY A 1 1167 ? -33.696 -8.394 -17.598 1.00 76.56 1167 GLY A N 1
ATOM 9136 C CA . GLY A 1 1167 ? -32.854 -8.338 -18.803 1.00 76.56 1167 GLY A CA 1
ATOM 9137 C C . GLY A 1 1167 ? -33.249 -9.303 -19.926 1.00 76.56 1167 GLY A C 1
ATOM 9138 O O . GLY A 1 1167 ? -33.276 -8.916 -21.090 1.00 76.56 1167 GLY A O 1
ATOM 9139 N N . GLU A 1 1168 ? -33.657 -10.523 -19.575 1.00 75.25 1168 GLU A N 1
ATOM 9140 C CA . GLU A 1 1168 ? -34.100 -11.586 -20.492 1.00 75.25 1168 GLU A CA 1
ATOM 9141 C C . GLU A 1 1168 ? -35.547 -11.417 -21.016 1.00 75.25 1168 GLU A C 1
ATOM 9143 O O . GLU A 1 1168 ? -36.262 -12.395 -21.233 1.00 75.25 1168 GLU A O 1
ATOM 9148 N N . ASN A 1 1169 ? -36.034 -10.185 -21.176 1.00 68.75 1169 ASN A N 1
ATOM 9149 C CA . ASN A 1 1169 ? -37.374 -9.860 -21.697 1.00 68.75 1169 ASN A CA 1
ATOM 9150 C C . ASN A 1 1169 ? -38.577 -10.369 -20.864 1.00 68.75 1169 ASN A C 1
ATOM 9152 O O . ASN A 1 1169 ? -39.722 -10.282 -21.316 1.00 68.75 1169 ASN A O 1
ATOM 9156 N N . ARG A 1 1170 ? -38.369 -10.842 -19.625 1.00 75.19 1170 ARG A N 1
ATOM 9157 C CA . ARG A 1 1170 ? -39.455 -11.201 -18.688 1.00 75.19 1170 ARG A CA 1
ATOM 9158 C C . ARG A 1 1170 ? -40.001 -9.953 -17.983 1.00 75.19 1170 ARG A C 1
ATOM 9160 O O . ARG A 1 1170 ? -39.233 -9.161 -17.445 1.00 75.19 1170 ARG A O 1
ATOM 9167 N N . LYS A 1 1171 ? -41.328 -9.774 -17.942 1.00 82.81 1171 LYS A N 1
ATOM 9168 C CA . LYS A 1 1171 ? -41.984 -8.582 -17.366 1.00 82.81 1171 LYS A CA 1
ATOM 9169 C C . LYS A 1 1171 ? -43.151 -8.942 -16.449 1.00 82.81 1171 LYS A C 1
ATOM 9171 O O . LYS A 1 1171 ? -44.051 -9.673 -16.854 1.00 82.81 1171 LYS A O 1
ATOM 9176 N N . VAL A 1 1172 ? -43.162 -8.377 -15.242 1.00 83.12 1172 VAL A N 1
ATOM 9177 C CA . VAL A 1 1172 ? -44.171 -8.626 -14.199 1.00 83.12 1172 VAL A CA 1
ATOM 9178 C C . VAL A 1 1172 ? -44.678 -7.295 -13.635 1.00 83.12 1172 VAL A C 1
ATOM 9180 O O . VAL A 1 1172 ? -43.884 -6.413 -13.310 1.00 83.12 1172 VAL A O 1
ATOM 9183 N N . THR A 1 1173 ? -45.996 -7.142 -13.487 1.00 81.69 1173 THR A N 1
ATOM 9184 C CA . THR A 1 1173 ? -46.620 -5.949 -12.885 1.00 81.69 1173 THR A CA 1
ATOM 9185 C C . THR A 1 1173 ? -47.407 -6.326 -11.635 1.00 81.69 1173 THR A C 1
ATOM 9187 O O . THR A 1 1173 ? -48.312 -7.156 -11.677 1.00 81.69 1173 THR A O 1
ATOM 9190 N N . PHE A 1 1174 ? -47.080 -5.667 -10.526 1.00 78.38 1174 PHE A N 1
ATOM 9191 C CA . PHE A 1 1174 ? -47.739 -5.792 -9.231 1.00 78.38 1174 PHE A CA 1
ATOM 9192 C C . PHE A 1 1174 ? -48.664 -4.592 -9.001 1.00 78.38 1174 PHE A C 1
ATOM 9194 O O . PHE A 1 1174 ? -48.274 -3.450 -9.254 1.00 78.38 1174 PHE A O 1
ATOM 9201 N N . HIS A 1 1175 ? -49.865 -4.846 -8.480 1.00 76.25 1175 HIS A N 1
ATOM 9202 C CA . HIS A 1 1175 ? -50.878 -3.837 -8.149 1.00 76.25 1175 HIS A CA 1
ATOM 9203 C C . HIS A 1 1175 ? -51.157 -3.828 -6.637 1.00 76.25 1175 HIS A C 1
ATOM 9205 O O . HIS A 1 1175 ? -51.099 -4.878 -5.993 1.00 76.25 1175 HIS A O 1
ATOM 9211 N N . ALA A 1 1176 ? -51.494 -2.667 -6.071 1.00 61.41 1176 ALA A N 1
ATOM 9212 C CA . ALA A 1 1176 ? -51.888 -2.540 -4.665 1.00 61.41 1176 ALA A CA 1
ATOM 9213 C C . ALA A 1 1176 ? -53.414 -2.681 -4.449 1.00 61.41 1176 ALA A C 1
ATOM 9215 O O . ALA A 1 1176 ? -54.203 -2.110 -5.198 1.00 61.41 1176 ALA A O 1
ATOM 9216 N N . ASP A 1 1177 ? -53.836 -3.389 -3.390 1.00 48.69 1177 ASP A N 1
ATOM 9217 C CA . ASP A 1 1177 ? -55.230 -3.407 -2.891 1.00 48.69 1177 ASP A CA 1
ATOM 9218 C C . ASP A 1 1177 ? -55.369 -2.428 -1.705 1.00 48.69 1177 ASP A C 1
ATOM 9220 O O . ASP A 1 1177 ? -54.545 -2.418 -0.788 1.00 48.69 1177 ASP A O 1
ATOM 9224 N N . GLU A 1 1178 ? -56.412 -1.594 -1.697 1.00 41.19 1178 GLU A N 1
ATOM 9225 C CA . GLU A 1 1178 ? -56.528 -0.377 -0.865 1.00 41.19 1178 GLU A CA 1
ATOM 9226 C C . GLU A 1 1178 ? -56.693 -0.609 0.661 1.00 41.19 1178 GLU A C 1
ATOM 9228 O O . GLU A 1 1178 ? -56.887 0.341 1.428 1.00 41.19 1178 GLU A O 1
ATOM 9233 N N . LYS A 1 1179 ? -56.662 -1.858 1.140 1.00 34.50 1179 LYS A N 1
ATOM 9234 C CA . LYS A 1 1179 ? -57.320 -2.257 2.404 1.00 34.50 1179 LYS A CA 1
ATOM 9235 C C . LYS A 1 1179 ? -56.450 -2.380 3.659 1.00 34.50 1179 LYS A C 1
ATOM 9237 O O . LYS A 1 1179 ? -57.004 -2.600 4.734 1.00 34.50 1179 LYS A O 1
ATOM 9242 N N . LEU A 1 1180 ? -55.132 -2.189 3.584 1.00 33.16 1180 LEU A N 1
ATOM 9243 C CA . LEU A 1 1180 ? -54.237 -2.222 4.756 1.00 33.16 1180 LEU A CA 1
ATOM 9244 C C . LEU A 1 1180 ? -53.626 -0.840 5.025 1.00 33.16 1180 LEU A C 1
ATOM 9246 O O . LEU A 1 1180 ? -52.572 -0.495 4.502 1.00 33.16 1180 LEU A O 1
ATOM 9250 N N . ASN A 1 1181 ? -54.316 -0.022 5.831 1.00 28.45 1181 ASN A N 1
ATOM 9251 C CA . ASN A 1 1181 ? -54.062 1.425 5.899 1.00 28.45 1181 ASN A CA 1
ATOM 9252 C C . ASN A 1 1181 ? -53.900 1.995 7.330 1.00 28.45 1181 ASN A C 1
ATOM 9254 O O . ASN A 1 1181 ? -54.280 3.137 7.607 1.00 28.45 1181 ASN A O 1
ATOM 9258 N N . THR A 1 1182 ? -53.295 1.236 8.248 1.00 26.28 1182 THR A N 1
ATOM 9259 C CA . THR A 1 1182 ? -53.065 1.653 9.649 1.00 26.28 1182 THR A CA 1
ATOM 9260 C C . THR A 1 1182 ? -51.680 1.276 10.165 1.00 26.28 1182 THR A C 1
ATOM 9262 O O . THR A 1 1182 ? -51.450 0.116 10.481 1.00 26.28 1182 THR A O 1
ATOM 9265 N N . LEU A 1 1183 ? -50.803 2.279 10.306 1.00 24.41 1183 LEU A N 1
ATOM 9266 C CA . LEU A 1 1183 ? -50.002 2.590 11.506 1.00 24.41 1183 LEU A CA 1
ATOM 9267 C C . LEU A 1 1183 ? -49.249 3.928 11.295 1.00 24.41 1183 LEU A C 1
ATOM 9269 O O . LEU A 1 1183 ? -49.419 4.570 10.254 1.00 24.41 1183 LEU A O 1
ATOM 9273 N N . GLN A 1 1184 ? -48.533 4.409 12.318 1.00 26.36 1184 GLN A N 1
ATOM 9274 C CA . GLN A 1 1184 ? -47.906 5.743 12.364 1.00 26.36 1184 GLN A CA 1
ATOM 9275 C C . GLN A 1 1184 ? -46.497 5.789 11.738 1.00 26.36 1184 GLN A C 1
ATOM 9277 O O . GLN A 1 1184 ? -45.960 4.785 11.278 1.00 26.36 1184 GLN A O 1
ATOM 9282 N N . ALA A 1 1185 ? -45.905 6.988 11.697 1.00 29.48 1185 ALA A N 1
ATOM 9283 C CA . ALA A 1 1185 ? -44.627 7.276 11.050 1.00 29.48 1185 ALA A CA 1
ATOM 9284 C C . ALA A 1 1185 ? -43.390 6.800 11.845 1.00 29.48 1185 ALA A C 1
ATOM 9286 O O . ALA A 1 1185 ? -42.551 7.601 12.252 1.00 29.48 1185 ALA A O 1
ATOM 9287 N N . SER A 1 1186 ? -43.247 5.485 12.002 1.00 31.45 1186 SER A N 1
ATOM 9288 C CA . SER A 1 1186 ? -41.969 4.823 12.280 1.00 31.45 1186 SER A CA 1
ATOM 9289 C C . SER A 1 1186 ? -41.995 3.393 11.715 1.00 31.45 1186 SER A C 1
ATOM 9291 O O . SER A 1 1186 ? -42.790 2.562 12.135 1.00 31.45 1186 SER A O 1
ATOM 9293 N N . LYS A 1 1187 ? -41.130 3.113 10.725 1.00 33.25 1187 LYS A N 1
ATOM 9294 C CA . LYS A 1 1187 ? -40.949 1.797 10.061 1.00 33.25 1187 LYS A CA 1
ATOM 9295 C C . LYS A 1 1187 ? -42.247 1.115 9.561 1.00 33.25 1187 LYS A C 1
ATOM 9297 O O . LYS A 1 1187 ? -42.633 0.060 10.055 1.00 33.25 1187 LYS A O 1
ATOM 9302 N N . ALA A 1 1188 ? -42.870 1.650 8.508 1.00 28.45 1188 ALA A N 1
ATOM 9303 C CA . ALA A 1 1188 ? -43.960 0.960 7.803 1.00 28.45 1188 ALA A CA 1
ATOM 9304 C C . ALA A 1 1188 ? -43.432 0.022 6.692 1.00 28.45 1188 ALA A C 1
ATOM 9306 O O . ALA A 1 1188 ? -42.716 0.471 5.801 1.00 28.45 1188 ALA A O 1
ATOM 9307 N N . GLN A 1 1189 ? -43.824 -1.260 6.709 1.00 36.38 1189 GLN A N 1
ATOM 9308 C CA . GLN A 1 1189 ? -43.725 -2.178 5.558 1.00 36.38 1189 GLN A CA 1
ATOM 9309 C C . GLN A 1 1189 ? -45.128 -2.480 5.016 1.00 36.38 1189 GLN A C 1
ATOM 9311 O O . GLN A 1 1189 ? -46.054 -2.681 5.801 1.00 36.38 1189 GLN A O 1
ATOM 9316 N N . VAL A 1 1190 ? -45.264 -2.609 3.693 1.00 34.72 1190 VAL A N 1
ATOM 9317 C CA . VAL A 1 1190 ? -46.417 -3.254 3.035 1.00 34.72 1190 VAL A CA 1
ATOM 9318 C C . VAL A 1 1190 ? -45.892 -4.239 1.981 1.00 34.72 1190 VAL A C 1
ATOM 9320 O O . VAL A 1 1190 ? -44.782 -4.084 1.466 1.00 34.72 1190 VAL A O 1
ATOM 9323 N N . VAL A 1 1191 ? -46.655 -5.304 1.736 1.00 40.06 1191 VAL A N 1
ATOM 9324 C CA . VAL A 1 1191 ? -46.278 -6.500 0.972 1.00 40.06 1191 VAL A CA 1
ATOM 9325 C C . VAL A 1 1191 ? -47.388 -6.834 -0.022 1.00 40.06 1191 VAL A C 1
ATOM 9327 O O . VAL A 1 1191 ? -48.559 -6.773 0.346 1.00 40.06 1191 VAL A O 1
ATOM 9330 N N . TYR A 1 1192 ? -47.014 -7.244 -1.236 1.00 43.62 1192 TYR A N 1
ATOM 9331 C CA . TYR A 1 1192 ? -47.943 -7.663 -2.292 1.00 43.62 1192 TYR A CA 1
ATOM 9332 C C . TYR A 1 1192 ? -47.655 -9.096 -2.763 1.00 43.62 1192 TYR A C 1
ATOM 9334 O O . TYR A 1 1192 ? -46.554 -9.608 -2.558 1.00 43.62 1192 TYR A O 1
ATOM 9342 N N . GLN A 1 1193 ? -48.665 -9.747 -3.344 1.00 33.31 1193 GLN A N 1
ATOM 9343 C CA . GLN A 1 1193 ? -48.654 -11.158 -3.743 1.00 33.31 1193 GLN A CA 1
ATOM 9344 C C . GLN A 1 1193 ? -49.657 -11.367 -4.893 1.00 33.31 1193 GLN A C 1
ATOM 9346 O O . GLN A 1 1193 ? -50.724 -10.750 -4.890 1.00 33.31 1193 GLN A O 1
ATOM 9351 N N . ASN A 1 1194 ? -49.329 -12.212 -5.874 1.00 27.81 1194 ASN A N 1
ATOM 9352 C CA . ASN A 1 1194 ? -50.173 -12.433 -7.056 1.00 27.81 1194 ASN A CA 1
ATOM 9353 C C . ASN A 1 1194 ? -51.441 -13.252 -6.743 1.00 27.81 1194 ASN A C 1
ATOM 9355 O O . ASN A 1 1194 ? -51.389 -14.227 -5.996 1.00 27.81 1194 ASN A O 1
ATOM 9359 N N . PHE A 1 1195 ? -52.566 -12.902 -7.381 1.00 27.48 1195 PHE A N 1
ATOM 9360 C CA . PHE A 1 1195 ? -53.833 -13.640 -7.294 1.00 27.48 1195 PHE A CA 1
ATOM 9361 C C . PHE A 1 1195 ? -54.455 -13.889 -8.675 1.00 27.48 1195 PHE A C 1
ATOM 9363 O O . PHE A 1 1195 ? -54.931 -12.965 -9.332 1.00 27.48 1195 PHE A O 1
ATOM 9370 N N . TYR A 1 1196 ? -54.557 -15.162 -9.064 1.00 26.86 1196 TYR A N 1
ATOM 9371 C CA . TYR A 1 1196 ? -55.507 -15.602 -10.089 1.00 26.86 1196 TYR A CA 1
ATOM 9372 C C . TYR A 1 1196 ? -56.898 -15.772 -9.465 1.00 26.86 1196 TYR A C 1
ATOM 9374 O O . TYR A 1 1196 ? -57.035 -16.272 -8.347 1.00 26.86 1196 TYR A O 1
ATOM 9382 N N . SER A 1 1197 ? -57.954 -15.363 -10.175 1.00 22.31 1197 SER A N 1
ATOM 9383 C CA . SER A 1 1197 ? -59.314 -15.417 -9.623 1.00 22.31 1197 SER A CA 1
ATOM 9384 C C . SER A 1 1197 ? -59.931 -16.820 -9.704 1.00 22.31 1197 SER A C 1
ATOM 9386 O O . SER A 1 1197 ? -60.166 -17.350 -10.787 1.00 22.31 1197 SER A O 1
ATOM 9388 N N . ILE A 1 1198 ? -60.273 -17.395 -8.547 1.00 23.16 1198 ILE A N 1
ATOM 9389 C CA . ILE A 1 1198 ? -61.176 -18.549 -8.441 1.00 23.16 1198 ILE A CA 1
ATOM 9390 C C . ILE A 1 1198 ? -62.389 -18.132 -7.607 1.00 23.16 1198 ILE A C 1
ATOM 9392 O O . ILE A 1 1198 ? -62.269 -17.554 -6.528 1.00 23.16 1198 ILE A O 1
ATOM 9396 N N . ARG A 1 1199 ? -63.586 -18.382 -8.145 1.00 22.17 1199 ARG A N 1
ATOM 9397 C CA . ARG A 1 1199 ? -64.853 -17.820 -7.662 1.00 22.17 1199 ARG A CA 1
ATOM 9398 C C . ARG A 1 1199 ? -65.695 -18.887 -6.965 1.00 22.17 1199 ARG A C 1
ATOM 9400 O O . ARG A 1 1199 ? -66.343 -19.681 -7.640 1.00 22.17 1199 ARG A O 1
ATOM 9407 N N . ILE A 1 1200 ? -65.756 -18.858 -5.634 1.00 23.44 1200 ILE A N 1
ATOM 9408 C CA . ILE A 1 1200 ? -66.660 -19.707 -4.837 1.00 23.44 1200 ILE A CA 1
ATOM 9409 C C . ILE A 1 1200 ? -67.505 -18.822 -3.909 1.00 23.44 1200 ILE A C 1
ATOM 9411 O O . ILE A 1 1200 ? -67.016 -17.847 -3.344 1.00 23.44 1200 ILE A O 1
ATOM 9415 N N . GLN A 1 1201 ? -68.797 -19.137 -3.788 1.00 24.56 1201 GLN A N 1
ATOM 9416 C CA . GLN A 1 1201 ? -69.749 -18.441 -2.914 1.00 24.56 1201 GLN A CA 1
ATOM 9417 C C . GLN A 1 1201 ? -69.945 -19.219 -1.603 1.00 24.56 1201 GLN A C 1
ATOM 9419 O O . GLN A 1 1201 ? -70.110 -20.435 -1.629 1.00 24.56 1201 GLN A O 1
ATOM 9424 N N . GLY A 1 1202 ? -70.005 -18.518 -0.468 1.00 24.30 1202 GLY A N 1
ATOM 9425 C CA . GLY A 1 1202 ? -70.271 -19.096 0.855 1.00 24.30 1202 GLY A CA 1
ATOM 9426 C C . GLY A 1 1202 ? -70.730 -18.026 1.852 1.00 24.30 1202 GLY A C 1
ATOM 9427 O O . GLY A 1 1202 ? -70.501 -16.839 1.626 1.00 24.30 1202 GLY A O 1
ATOM 9428 N N . LYS A 1 1203 ? -71.424 -18.425 2.928 1.00 24.55 1203 LYS A N 1
ATOM 9429 C CA . LYS A 1 1203 ? -71.993 -17.516 3.944 1.00 24.55 1203 LYS A CA 1
ATOM 9430 C C . LYS A 1 1203 ? -71.381 -17.722 5.336 1.00 24.55 1203 LYS A C 1
ATOM 9432 O O . LYS A 1 1203 ? -70.791 -18.755 5.621 1.00 24.55 1203 LYS A O 1
ATOM 9437 N N . CYS A 1 1204 ? -71.574 -16.701 6.169 1.00 25.67 1204 CYS A N 1
ATOM 9438 C CA . CYS A 1 1204 ? -71.186 -16.561 7.575 1.00 25.67 1204 CYS A CA 1
ATOM 9439 C C . CYS A 1 1204 ? -71.514 -17.768 8.473 1.00 25.67 1204 CYS A C 1
ATOM 9441 O O . CYS A 1 1204 ? -72.547 -18.399 8.266 1.00 25.67 1204 CYS A O 1
ATOM 9443 N N . PHE A 1 1205 ? -70.767 -17.921 9.576 1.00 24.89 1205 PHE A N 1
ATOM 9444 C CA . PHE A 1 1205 ? -71.335 -17.843 10.936 1.00 24.89 1205 PHE A CA 1
ATOM 9445 C C . PHE A 1 1205 ? -70.254 -17.494 11.987 1.00 24.89 1205 PHE A C 1
ATOM 9447 O O . PHE A 1 1205 ? -69.104 -17.256 11.624 1.00 24.89 1205 PHE A O 1
ATOM 9454 N N . ASN A 1 1206 ? -70.656 -17.363 13.257 1.00 29.73 1206 ASN A N 1
ATOM 9455 C CA . ASN A 1 1206 ? -69.881 -16.775 14.358 1.00 29.73 1206 ASN A CA 1
ATOM 9456 C C . ASN A 1 1206 ? -69.223 -17.810 15.295 1.00 29.73 1206 ASN A C 1
ATOM 9458 O O . ASN A 1 1206 ? -69.660 -18.954 15.377 1.00 29.73 1206 ASN A O 1
ATOM 9462 N N . ASP A 1 1207 ? -68.347 -17.261 16.145 1.00 25.69 1207 ASP A N 1
ATOM 9463 C CA . ASP A 1 1207 ? -68.086 -17.643 17.546 1.00 25.69 1207 ASP A CA 1
ATOM 9464 C C . ASP A 1 1207 ? -66.972 -18.666 17.853 1.00 25.69 1207 ASP A C 1
ATOM 9466 O O . ASP A 1 1207 ? -66.380 -19.291 16.974 1.00 25.69 1207 ASP A O 1
ATOM 9470 N N . ALA A 1 1208 ? -66.591 -18.703 19.133 1.00 30.94 1208 ALA A N 1
ATOM 9471 C CA . ALA A 1 1208 ? -65.289 -19.148 19.618 1.00 30.94 1208 ALA A CA 1
ATOM 9472 C C . ALA A 1 1208 ? -65.246 -20.588 20.176 1.00 30.94 1208 ALA A C 1
ATOM 9474 O O . ALA A 1 1208 ? -66.262 -21.227 20.431 1.00 30.94 1208 ALA A O 1
ATOM 9475 N N . ASN A 1 1209 ? -64.017 -21.038 20.470 1.00 28.03 1209 ASN A N 1
ATOM 9476 C CA . ASN A 1 1209 ? -63.641 -22.295 21.135 1.00 28.03 1209 ASN A CA 1
ATOM 9477 C C . ASN A 1 1209 ? -63.943 -23.607 20.375 1.00 28.03 1209 ASN A C 1
ATOM 9479 O O . ASN A 1 1209 ? -65.005 -24.200 20.535 1.00 28.03 1209 ASN A O 1
ATOM 9483 N N . SER A 1 1210 ? -62.913 -24.232 19.784 1.00 24.78 1210 SER A N 1
ATOM 9484 C CA . SER A 1 1210 ? -62.195 -25.322 20.488 1.00 24.78 1210 SER A CA 1
ATOM 9485 C C . SER A 1 1210 ? -61.104 -26.050 19.668 1.00 24.78 1210 SER A C 1
ATOM 9487 O O . SER A 1 1210 ? -61.197 -26.240 18.464 1.00 24.78 1210 SER A O 1
ATOM 9489 N N . LYS A 1 1211 ? -60.057 -26.467 20.394 1.00 24.38 1211 LYS A N 1
ATOM 9490 C CA . LYS A 1 1211 ? -59.224 -27.684 20.252 1.00 24.38 1211 LYS A CA 1
ATOM 9491 C C . LYS A 1 1211 ? -59.146 -28.428 18.891 1.00 24.38 1211 LYS A C 1
ATOM 9493 O O . LYS A 1 1211 ? -59.916 -29.344 18.650 1.00 24.38 1211 LYS A O 1
ATOM 9498 N N . SER A 1 1212 ? -58.031 -28.190 18.187 1.00 22.89 1212 SER A N 1
ATOM 9499 C CA . SER A 1 1212 ? -56.969 -29.174 17.831 1.00 22.89 1212 SER A CA 1
ATOM 9500 C C . SER A 1 1212 ? -57.262 -30.501 17.090 1.00 22.89 1212 SER A C 1
ATOM 9502 O O . SER A 1 1212 ? -58.135 -31.255 17.501 1.00 22.89 1212 SER A O 1
ATOM 9504 N N . LYS A 1 1213 ? -56.277 -30.894 16.250 1.00 23.16 1213 LYS A N 1
ATOM 9505 C CA . LYS A 1 1213 ? -55.959 -32.255 15.734 1.00 23.16 1213 LYS A CA 1
ATOM 9506 C C . LYS A 1 1213 ? -56.862 -32.837 14.620 1.00 23.16 1213 LYS A C 1
ATOM 9508 O O . LYS A 1 1213 ? -58.043 -32.533 14.592 1.00 23.16 1213 LYS A O 1
ATOM 9513 N N . ILE A 1 1214 ? -56.399 -33.756 13.749 1.00 21.94 1214 ILE A N 1
ATOM 9514 C CA . ILE A 1 1214 ? -55.072 -34.025 13.115 1.00 21.94 1214 ILE A CA 1
ATOM 9515 C C . ILE A 1 1214 ? -55.289 -35.104 12.012 1.00 21.94 1214 ILE A C 1
ATOM 9517 O O . ILE A 1 1214 ? -56.062 -36.016 12.280 1.00 21.94 1214 ILE A O 1
ATOM 9521 N N . GLU A 1 1215 ? -54.598 -35.034 10.855 1.00 22.73 1215 GLU A N 1
ATOM 9522 C CA . GLU A 1 1215 ? -54.273 -36.180 9.940 1.00 22.73 1215 GLU A CA 1
ATOM 9523 C C . GLU A 1 1215 ? -55.452 -37.046 9.376 1.00 22.73 1215 GLU A C 1
ATOM 9525 O O . GLU A 1 1215 ? -56.612 -36.780 9.673 1.00 22.73 1215 GLU A O 1
ATOM 9530 N N . VAL A 1 1216 ? -55.306 -38.087 8.527 1.00 26.14 1216 VAL A N 1
ATOM 9531 C CA . VAL A 1 1216 ? -54.399 -38.413 7.384 1.00 26.14 1216 VAL A CA 1
ATOM 9532 C C . VAL A 1 1216 ? -55.136 -39.374 6.431 1.00 26.14 1216 VAL A C 1
ATOM 9534 O O . VAL A 1 1216 ? -55.956 -40.173 6.881 1.00 26.14 1216 VAL A O 1
ATOM 9537 N N . VAL A 1 1217 ? -54.778 -39.342 5.140 1.00 21.11 1217 VAL A N 1
ATOM 9538 C CA . VAL A 1 1217 ? -55.001 -40.382 4.108 1.00 21.11 1217 VAL A CA 1
ATOM 9539 C C . VAL A 1 1217 ? -53.840 -40.246 3.092 1.00 21.11 1217 VAL A C 1
ATOM 9541 O O . VAL A 1 1217 ? -53.509 -39.105 2.786 1.00 21.11 1217 VAL A O 1
ATOM 9544 N N . ASP A 1 1218 ? -53.203 -41.241 2.454 1.00 23.84 1218 ASP A N 1
ATOM 9545 C CA . ASP A 1 1218 ? -52.928 -42.698 2.618 1.00 23.84 1218 ASP A CA 1
ATOM 9546 C C . ASP A 1 1218 ? -52.054 -43.057 1.363 1.00 23.84 1218 ASP A C 1
ATOM 9548 O O . ASP A 1 1218 ? -52.334 -42.495 0.305 1.00 23.84 1218 ASP A O 1
ATOM 9552 N N . ARG A 1 1219 ? -50.989 -43.882 1.305 1.00 25.44 1219 ARG A N 1
ATOM 9553 C CA . ARG A 1 1219 ? -50.369 -44.895 2.190 1.00 25.44 1219 ARG A CA 1
ATOM 9554 C C . ARG A 1 1219 ? -48.872 -45.117 1.804 1.00 25.44 1219 ARG A C 1
ATOM 9556 O O . ARG A 1 1219 ? -48.356 -44.444 0.922 1.00 25.44 1219 ARG A O 1
ATOM 9563 N N . ASP A 1 1220 ? -48.261 -46.140 2.412 1.00 25.70 1220 ASP A N 1
ATOM 9564 C CA . ASP A 1 1220 ? -47.166 -47.018 1.937 1.00 25.70 1220 ASP A CA 1
ATOM 9565 C C . ASP A 1 1220 ? -45.683 -46.580 2.088 1.00 25.70 1220 ASP A C 1
ATOM 9567 O O . ASP A 1 1220 ? -45.143 -45.830 1.286 1.00 25.70 1220 ASP A O 1
ATOM 9571 N N . CYS A 1 1221 ? -45.007 -47.260 3.041 1.00 22.67 1221 CYS A N 1
ATOM 9572 C CA . CYS A 1 1221 ? -43.587 -47.698 3.035 1.00 22.67 1221 CYS A CA 1
ATOM 9573 C C . CYS A 1 1221 ? -42.433 -46.658 3.170 1.00 22.67 1221 CYS A C 1
ATOM 9575 O O . CYS A 1 1221 ? -42.313 -45.763 2.350 1.00 22.67 1221 CYS A O 1
ATOM 9577 N N . VAL A 1 1222 ? -41.450 -46.753 4.098 1.00 24.81 1222 VAL A N 1
ATOM 9578 C CA . VAL A 1 1222 ? -41.176 -47.615 5.291 1.00 24.81 1222 VAL A CA 1
ATOM 9579 C C . VAL A 1 1222 ? -40.396 -46.793 6.362 1.00 24.81 1222 VAL A C 1
ATOM 9581 O O . VAL A 1 1222 ? -39.743 -45.810 6.036 1.00 24.81 1222 VAL A O 1
ATOM 9584 N N . LEU A 1 1223 ? -40.466 -47.216 7.635 1.00 22.12 1223 LEU A N 1
ATOM 9585 C CA . LEU A 1 1223 ? -39.697 -46.778 8.833 1.00 22.12 1223 LEU A CA 1
ATOM 9586 C C . LEU A 1 1223 ? -38.147 -46.808 8.671 1.00 22.12 1223 LEU A C 1
ATOM 9588 O O . LEU A 1 1223 ? -37.686 -47.518 7.776 1.00 22.12 1223 LEU A O 1
ATOM 9592 N N . PRO A 1 1224 ? -37.321 -46.179 9.559 1.00 30.78 1224 PRO A N 1
ATOM 9593 C CA . PRO A 1 1224 ? -37.599 -45.716 10.937 1.00 30.78 1224 PRO A CA 1
ATOM 9594 C C . PRO A 1 1224 ? -37.125 -44.257 11.230 1.00 30.78 1224 PRO A C 1
ATOM 9596 O O . PRO A 1 1224 ? -37.261 -43.386 10.384 1.00 30.78 1224 PRO A O 1
ATOM 9599 N N . ALA A 1 1225 ? -36.578 -43.954 12.420 1.00 23.25 1225 ALA A N 1
ATOM 9600 C CA . ALA A 1 1225 ? -37.306 -43.342 13.548 1.00 23.25 1225 ALA A CA 1
ATOM 9601 C C . ALA A 1 1225 ? -36.337 -42.793 14.644 1.00 23.25 1225 ALA A C 1
ATOM 9603 O O . ALA A 1 1225 ? -35.136 -43.031 14.562 1.00 23.25 1225 ALA A O 1
ATOM 9604 N N . ALA A 1 1226 ? -36.893 -42.175 15.707 1.00 24.48 1226 ALA A N 1
ATOM 9605 C CA . ALA A 1 1226 ? -36.242 -41.686 16.951 1.00 24.48 1226 ALA A CA 1
ATOM 9606 C C . ALA A 1 1226 ? -35.369 -40.398 16.838 1.00 24.48 1226 ALA A C 1
ATOM 9608 O O . ALA A 1 1226 ? -34.591 -40.263 15.906 1.00 24.48 1226 ALA A O 1
ATOM 9609 N N . THR A 1 1227 ? -35.421 -39.407 17.751 1.00 26.16 1227 THR A N 1
ATOM 9610 C CA . THR A 1 1227 ? -36.269 -39.212 18.960 1.00 26.16 1227 THR A CA 1
ATOM 9611 C C . THR A 1 1227 ? -36.503 -37.714 19.240 1.00 26.16 1227 THR A C 1
ATOM 9613 O O . THR A 1 1227 ? -35.625 -36.906 18.962 1.00 26.16 1227 THR A O 1
ATOM 9616 N N . ILE A 1 1228 ? -37.632 -37.349 19.870 1.00 25.27 1228 ILE A N 1
ATOM 9617 C CA . ILE A 1 1228 ? -37.807 -36.054 20.561 1.00 25.27 1228 ILE A CA 1
ATOM 9618 C C . ILE A 1 1228 ? -37.828 -36.291 22.077 1.00 25.27 1228 ILE A C 1
ATOM 9620 O O . ILE A 1 1228 ? -38.834 -36.734 22.624 1.00 25.27 1228 ILE A O 1
ATOM 9624 N N . GLN A 1 1229 ? -36.720 -35.966 22.734 1.00 22.70 1229 GLN A N 1
ATOM 9625 C CA . GLN A 1 1229 ? -36.557 -35.653 24.161 1.00 22.70 1229 GLN A CA 1
ATOM 9626 C C . GLN A 1 1229 ? -35.165 -34.975 24.227 1.00 22.70 1229 GLN A C 1
ATOM 9628 O O . GLN A 1 1229 ? -34.268 -35.410 23.513 1.00 22.70 1229 GLN A O 1
ATOM 9633 N N . GLU A 1 1230 ? -34.911 -33.878 24.938 1.00 24.52 1230 GLU A N 1
ATOM 9634 C CA . GLU A 1 1230 ? -35.399 -33.507 26.269 1.00 24.52 1230 GLU A CA 1
ATOM 9635 C C . GLU A 1 1230 ? -36.000 -32.089 26.349 1.00 24.52 1230 GLU A C 1
ATOM 9637 O O . GLU A 1 1230 ? -35.795 -31.239 25.485 1.00 24.52 1230 GLU A O 1
ATOM 9642 N N . CYS A 1 1231 ? -36.738 -31.826 27.430 1.00 21.66 1231 CYS A N 1
ATOM 9643 C CA . CYS A 1 1231 ? -37.156 -30.482 27.827 1.00 21.66 1231 CYS A CA 1
ATOM 9644 C C . CYS A 1 1231 ? -36.396 -30.041 29.086 1.00 21.66 1231 CYS A C 1
ATOM 9646 O O . CYS A 1 1231 ? -36.091 -30.869 29.938 1.00 21.66 1231 CYS A O 1
ATOM 9648 N N . CYS A 1 1232 ? -36.257 -28.723 29.256 1.00 23.52 1232 CYS A N 1
ATOM 9649 C CA . CYS A 1 1232 ? -35.976 -28.053 30.533 1.00 23.52 1232 CYS A CA 1
ATOM 9650 C C . CYS A 1 1232 ? -34.619 -28.344 31.208 1.00 23.52 1232 CYS A C 1
ATOM 9652 O O . CYS A 1 1232 ? -34.578 -29.038 32.216 1.00 23.52 1232 CYS A O 1
ATOM 9654 N N . LEU A 1 1233 ? -33.560 -27.678 30.728 1.00 23.78 1233 LEU A N 1
ATOM 9655 C CA . LEU A 1 1233 ? -32.489 -26.989 31.484 1.00 23.78 1233 LEU A CA 1
ATOM 9656 C C . LEU A 1 1233 ? -31.556 -26.325 30.436 1.00 23.78 1233 LEU A C 1
ATOM 9658 O O . LEU A 1 1233 ? -31.325 -26.920 29.392 1.00 23.78 1233 LEU A O 1
ATOM 9662 N N . ALA A 1 1234 ? -31.033 -25.104 30.588 1.00 23.19 1234 ALA A N 1
ATOM 9663 C CA . ALA A 1 1234 ? -31.106 -24.164 31.707 1.00 23.19 1234 ALA A CA 1
ATOM 9664 C C . ALA A 1 1234 ? -31.496 -22.739 31.257 1.00 23.19 1234 ALA A C 1
ATOM 9666 O O . ALA A 1 1234 ? -31.245 -22.333 30.125 1.00 23.19 1234 ALA A O 1
ATOM 9667 N N . LEU A 1 1235 ? -32.080 -21.974 32.183 1.00 28.98 1235 LEU A N 1
ATOM 9668 C CA . LEU A 1 1235 ? -32.123 -20.510 32.142 1.00 28.98 1235 LEU A CA 1
ATOM 9669 C C . LEU A 1 1235 ? -30.948 -19.994 32.978 1.00 28.98 1235 LEU A C 1
ATOM 9671 O O . LEU A 1 1235 ? -31.046 -20.034 34.200 1.00 28.98 1235 LEU A O 1
ATOM 9675 N N . GLU A 1 1236 ? -29.876 -19.499 32.358 1.00 26.75 1236 GLU A N 1
ATOM 9676 C CA . GLU A 1 1236 ? -28.867 -18.683 33.053 1.00 26.75 1236 GLU A CA 1
ATOM 9677 C C . GLU A 1 1236 ? -28.030 -17.857 32.054 1.00 26.75 1236 GLU A C 1
ATOM 9679 O O . GLU A 1 1236 ? -27.404 -18.413 31.157 1.00 26.75 1236 GLU A O 1
ATOM 9684 N N . GLY A 1 1237 ? -28.035 -16.523 32.216 1.00 23.44 1237 GLY A N 1
ATOM 9685 C CA . GLY A 1 1237 ? -27.273 -15.551 31.408 1.00 23.44 1237 GLY A CA 1
ATOM 9686 C C . GLY A 1 1237 ? -28.098 -14.728 30.396 1.00 23.44 1237 GLY A C 1
ATOM 9687 O O . GLY A 1 1237 ? -28.856 -15.290 29.614 1.00 23.44 1237 GLY A O 1
ATOM 9688 N N . GLY A 1 1238 ? -27.918 -13.393 30.374 1.00 23.00 1238 GLY A N 1
ATOM 9689 C CA . GLY A 1 1238 ? -28.278 -12.563 29.200 1.00 23.00 1238 GLY A CA 1
ATOM 9690 C C . GLY A 1 1238 ? -29.430 -11.539 29.293 1.00 23.00 1238 GLY A C 1
ATOM 9691 O O . GLY A 1 1238 ? -30.153 -11.356 28.319 1.00 23.00 1238 GLY A O 1
ATOM 9692 N N . PHE A 1 1239 ? -29.600 -10.825 30.412 1.00 23.00 1239 PHE A N 1
ATOM 9693 C CA . PHE A 1 1239 ? -30.192 -9.462 30.405 1.00 23.00 1239 PHE A CA 1
ATOM 9694 C C . PHE A 1 1239 ? -29.231 -8.472 29.661 1.00 23.00 1239 PHE A C 1
ATOM 9696 O O . PHE A 1 1239 ? -28.058 -8.803 29.542 1.00 23.00 1239 PHE A O 1
ATOM 9703 N N . ILE A 1 1240 ? -29.563 -7.256 29.172 1.00 24.28 1240 ILE A N 1
ATOM 9704 C CA . ILE A 1 1240 ? -30.780 -6.410 29.222 1.00 24.28 1240 ILE A CA 1
ATOM 9705 C C . ILE A 1 1240 ? -30.832 -5.395 28.036 1.00 24.28 1240 ILE A C 1
ATOM 9707 O O . ILE A 1 1240 ? -29.904 -5.305 27.241 1.00 24.28 1240 ILE A O 1
ATOM 9711 N N . HIS A 1 1241 ? -31.928 -4.627 27.943 1.00 25.36 1241 HIS A N 1
ATOM 9712 C CA . HIS A 1 1241 ? -32.156 -3.421 27.107 1.00 25.36 1241 HIS A CA 1
ATOM 9713 C C . HIS A 1 1241 ? -31.053 -2.317 27.240 1.00 25.36 1241 HIS A C 1
ATOM 9715 O O . HIS A 1 1241 ? -30.273 -2.348 28.182 1.00 25.36 1241 HIS A O 1
ATOM 9721 N N . TYR A 1 1242 ? -30.930 -1.299 26.366 1.00 25.22 1242 TYR A N 1
ATOM 9722 C CA . TYR A 1 1242 ? -31.855 -0.145 26.314 1.00 25.22 1242 TYR A CA 1
ATOM 9723 C C . TYR A 1 1242 ? -31.682 0.827 25.124 1.00 25.22 1242 TYR A C 1
ATOM 9725 O O . TYR A 1 1242 ? -30.613 0.960 24.539 1.00 25.22 1242 TYR A O 1
ATOM 9733 N N . TYR A 1 1243 ? -32.778 1.536 24.824 1.00 28.38 1243 TYR A N 1
ATOM 9734 C CA . TYR A 1 1243 ? -32.799 2.891 24.243 1.00 28.38 1243 TYR A CA 1
ATOM 9735 C C . TYR A 1 1243 ? -32.332 3.904 25.305 1.00 28.38 1243 TYR A C 1
ATOM 9737 O O . TYR A 1 1243 ? -32.668 3.690 26.459 1.00 28.38 1243 TYR A O 1
ATOM 9745 N N . GLU A 1 1244 ? -31.747 5.046 24.932 1.00 24.12 1244 GLU A N 1
ATOM 9746 C CA . GLU A 1 1244 ? -32.216 6.375 25.394 1.00 24.12 1244 GLU A CA 1
ATOM 9747 C C . GLU A 1 1244 ? -31.383 7.522 24.798 1.00 24.12 1244 GLU A C 1
ATOM 9749 O O . GLU A 1 1244 ? -30.161 7.544 24.897 1.00 24.12 1244 GLU A O 1
ATOM 9754 N N . GLU A 1 1245 ? -32.075 8.509 24.225 1.00 25.30 1245 GLU A N 1
ATOM 9755 C CA . GLU A 1 1245 ? -31.556 9.856 23.978 1.00 25.30 1245 GLU A CA 1
ATOM 9756 C C . GLU A 1 1245 ? -32.504 10.866 24.641 1.00 25.30 1245 GLU A C 1
ATOM 9758 O O . GLU A 1 1245 ? -33.723 10.773 24.490 1.00 25.30 1245 GLU A O 1
ATOM 9763 N N . LEU A 1 1246 ? -31.922 11.874 25.294 1.00 25.84 1246 LEU A N 1
ATOM 9764 C CA . LEU A 1 1246 ? -32.509 13.202 25.517 1.00 25.84 1246 LEU A CA 1
ATOM 9765 C C . LEU A 1 1246 ? -33.839 13.284 26.301 1.00 25.84 1246 LEU A C 1
ATOM 9767 O O . LEU A 1 1246 ? -34.846 13.816 25.832 1.00 25.84 1246 LEU A O 1
ATOM 9771 N N . LEU A 1 1247 ? -33.754 12.968 27.594 1.00 22.44 1247 LEU A N 1
ATOM 9772 C CA . LEU A 1 1247 ? -33.949 14.036 28.587 1.00 22.44 1247 LEU A CA 1
ATOM 9773 C C . LEU A 1 1247 ? -32.570 14.710 28.805 1.00 22.44 1247 LEU A C 1
ATOM 9775 O O . LEU A 1 1247 ? -31.544 14.061 28.634 1.00 22.44 1247 LEU A O 1
ATOM 9779 N N . GLU A 1 1248 ? -32.445 16.000 29.106 1.00 24.34 1248 GLU A N 1
ATOM 9780 C CA . GLU A 1 1248 ? -33.411 16.904 29.735 1.00 24.34 1248 GLU A CA 1
ATOM 9781 C C . GLU A 1 1248 ? -33.174 18.360 29.269 1.00 24.34 1248 GLU A C 1
ATOM 9783 O O . GLU A 1 1248 ? -32.056 18.730 28.911 1.00 24.34 1248 GLU A O 1
ATOM 9788 N N . MET A 1 1249 ? -34.203 19.214 29.299 1.00 24.14 1249 MET A N 1
ATOM 9789 C CA . MET A 1 1249 ? -34.022 20.671 29.248 1.00 24.14 1249 MET A CA 1
ATOM 9790 C C . MET A 1 1249 ? -34.992 21.304 30.250 1.00 24.14 1249 MET A C 1
ATOM 9792 O O . MET A 1 1249 ? -36.199 21.071 30.179 1.00 24.14 1249 MET A O 1
ATOM 9796 N N . GLU A 1 1250 ? -34.450 22.022 31.234 1.00 25.47 1250 GLU A N 1
ATOM 9797 C CA . GLU A 1 1250 ? -35.141 22.304 32.498 1.00 25.47 1250 GLU A CA 1
ATOM 9798 C C . GLU A 1 1250 ? -36.426 23.139 32.357 1.00 25.47 1250 GLU A C 1
ATOM 9800 O O . GLU A 1 1250 ? -36.518 24.077 31.561 1.00 25.47 1250 GLU A O 1
ATOM 9805 N N . TRP A 1 1251 ? -37.398 22.853 33.228 1.00 21.86 1251 TRP A N 1
ATOM 9806 C CA . TRP A 1 1251 ? -38.568 23.700 33.466 1.00 21.86 1251 TRP A CA 1
ATOM 9807 C C . TRP A 1 1251 ? -38.562 24.232 34.901 1.00 21.86 1251 TRP A C 1
ATOM 9809 O O . TRP A 1 1251 ? -38.431 23.473 35.859 1.00 21.86 1251 TRP A O 1
ATOM 9819 N N . SER A 1 1252 ? -38.787 25.539 35.045 1.00 23.41 1252 SER A N 1
ATOM 9820 C CA . SER A 1 1252 ? -39.057 26.210 36.322 1.00 23.41 1252 SER A CA 1
ATOM 9821 C C . SER A 1 1252 ? -40.499 26.753 36.300 1.00 23.41 1252 SER A C 1
ATOM 9823 O O . SER A 1 1252 ? -40.964 27.154 35.230 1.00 23.41 1252 SER A O 1
ATOM 9825 N N . PRO A 1 1253 ? -41.274 26.678 37.400 1.00 33.81 1253 PRO A N 1
ATOM 9826 C CA . PRO A 1 1253 ? -42.671 26.252 37.270 1.00 33.81 1253 PRO A CA 1
ATOM 9827 C C . PRO A 1 1253 ? -43.729 27.368 37.312 1.00 33.81 1253 PRO A C 1
ATOM 9829 O O . PRO A 1 1253 ? -43.669 28.264 38.155 1.00 33.81 1253 PRO A O 1
ATOM 9832 N N . SER A 1 1254 ? -44.806 27.208 36.528 1.00 24.73 1254 SER A N 1
ATOM 9833 C CA . SER A 1 1254 ? -46.102 27.851 36.806 1.00 24.73 1254 SER A CA 1
ATOM 9834 C C . SER A 1 1254 ? -47.340 27.091 36.273 1.00 24.73 1254 SER A C 1
ATOM 9836 O O . SER A 1 1254 ? -47.493 26.798 35.095 1.00 24.73 1254 SER A O 1
ATOM 9838 N N . GLU A 1 1255 ? -48.245 26.803 37.213 1.00 26.52 1255 GLU A N 1
ATOM 9839 C CA . GLU A 1 1255 ? -49.716 26.918 37.131 1.00 26.52 1255 GLU A CA 1
ATOM 9840 C C . GLU A 1 1255 ? -50.561 26.217 36.034 1.00 26.52 1255 GLU A C 1
ATOM 9842 O O . GLU A 1 1255 ? -51.100 26.831 35.123 1.00 26.52 1255 GLU A O 1
ATOM 9847 N N . THR A 1 1256 ? -50.935 24.969 36.349 1.00 25.80 1256 THR A N 1
ATOM 9848 C CA . THR A 1 1256 ? -52.332 24.457 36.424 1.00 25.80 1256 THR A CA 1
ATOM 9849 C C . THR A 1 1256 ? -53.330 24.524 35.247 1.00 25.80 1256 THR A C 1
ATOM 9851 O O . THR A 1 1256 ? -53.780 25.593 34.848 1.00 25.80 1256 THR A O 1
ATOM 9854 N N . LYS A 1 1257 ? -53.963 23.353 35.029 1.00 26.03 1257 LYS A N 1
ATOM 9855 C CA . LYS A 1 1257 ? -55.300 23.110 34.424 1.00 26.03 1257 LYS A CA 1
ATOM 9856 C C . LYS A 1 1257 ? -55.362 23.326 32.895 1.00 26.03 1257 LYS A C 1
ATOM 9858 O O . LYS A 1 1257 ? -54.735 24.220 32.352 1.00 26.03 1257 LYS A O 1
ATOM 9863 N N . LYS A 1 1258 ? -56.135 22.524 32.158 1.00 28.75 1258 LYS A N 1
ATOM 9864 C CA . LYS A 1 1258 ? -57.390 21.861 32.553 1.00 28.75 1258 LYS A CA 1
ATOM 9865 C C . LYS A 1 1258 ? -57.606 20.523 31.850 1.00 28.75 1258 LYS A C 1
ATOM 9867 O O . LYS A 1 1258 ? -57.211 20.437 30.671 1.00 28.75 1258 LYS A O 1
#